Protein AF-A0A8H5DIR0-F1 (afdb_monomer_lite)

Secondary structure (DSSP, 8-state):
---------HHHHHHHHHHTT--SS-SS---PPPHHHHTTSPPPTT----SHHHH-GGGS-TTTTTTSS-SS-HHHHHHHHHHHHHH-TTEEEE--S-B-TTS-B--EEEE-SSSS---S--TTS---EEEEEEE-SSTT-HHHHHHHHHHHHHHHH-HHHHHHHHTTEEEEEES-S-HHHHHHT-SS-TTS--TTT-SSS---HHHHHHHHHHHHH--SEEEEEEEEETT--BSTTS-EEE--SEEEEE---TTS-HHHHHHIIIIIHHHHHHHHHHTT--EE--EEE-SS-SSEEEEES---S--STTTTGGGT-EEEEEEEEEET-TTTTHHHHHHHHHHHHHHHHHHHHHTHHHHHHHHHHHHHHHHH--PPEEEEEEEEEEEEEEEEEETTT--EEEEEEEEEEEEEEEEEEEEPPPSEEEE-GGGHHHHHHHHHTT---EEPSS-EEEEEEEEEEEEEEEEEEEETTEEEEEEEEEEEEEEEEE-TT-EEEES-STTHHHHHHHHSTTSTT-TTTTTSS---S------S-EEEEETTEEEEE---BTEESEEEEEEESSSS--EEEEEEE-STTTS--TT--SS--EE-SSTTSPPEE----EE---EEEEETTEEEEEEEEE----TTS---PEEEEEEESSSSSPPPPEEEEEE-EEEEEEE-TTT--EEEEEEEEEETTTTEEEEEEEEB-TTT--B-S--EEEE--SS---TT---EEEEEEEETTEEEEEEEES-SSTT-EEEEEEESSTT-PPEEPTT--SEE--GGGTBSEEEEEEEEEEE-TTS-EEEEEEEEE-BTTB-TT-SEEEEEEEEEETTEEEEGGGPPPPTT---SSSPPPPSSPPPEEE---SSS--TT-BEES--SS--EEEPTTS--EEE--BS--TTSSS--SEEEEE---SSEEEEEEEPPB-SPPPTT-EEEEEEEEETTEEEEEEEEE-SSSSSEEEEEEE----PPTTPPP--EEEE-S-SSB-S-EEEEEEEETTEEEEEEEETTSPPEEEEEE-GGGS--SSS--EEEEEEE-TTSPPPTTSPPEEEEEEEEEE------SBTT-----

Radius of gyration: 35.74 Å; chains: 1; bounding box: 74×89×106 Å

pLDDT: mean 86.01, std 15.13, range [22.12, 98.62]

Structure (mmCIF, N/CA/C/O backbone):
data_AF-A0A8H5DIR0-F1
#
_entry.id   AF-A0A8H5DIR0-F1
#
loop_
_atom_site.group_PDB
_atom_site.id
_atom_site.type_symbol
_atom_site.label_atom_id
_atom_site.label_alt_id
_atom_site.label_comp_id
_atom_site.label_asym_id
_atom_site.label_entity_id
_atom_site.label_seq_id
_atom_site.pdbx_PDB_ins_code
_atom_site.Cartn_x
_atom_site.Cartn_y
_atom_site.Cartn_z
_atom_site.occupancy
_atom_site.B_iso_or_equiv
_atom_site.auth_seq_id
_atom_site.auth_comp_id
_atom_site.auth_asym_id
_atom_site.auth_atom_id
_atom_site.pdbx_PDB_model_num
ATOM 1 N N . MET A 1 1 ? -29.282 11.876 -22.475 1.00 31.77 1 MET A N 1
ATOM 2 C CA . MET A 1 1 ? -28.374 12.120 -21.330 1.00 31.77 1 MET A CA 1
ATOM 3 C C . MET A 1 1 ? -28.609 11.021 -20.310 1.00 31.77 1 MET A C 1
ATOM 5 O O . MET A 1 1 ? -29.790 10.756 -20.103 1.00 31.77 1 MET A O 1
ATOM 9 N N . PRO A 1 2 ? -27.601 10.450 -19.623 1.00 34.69 2 PRO A N 1
ATOM 10 C CA . PRO A 1 2 ? -26.142 10.336 -19.851 1.00 34.69 2 PRO A CA 1
ATOM 11 C C . PRO A 1 2 ? -25.758 8.830 -20.057 1.00 34.69 2 PRO A C 1
ATOM 13 O O . PRO A 1 2 ? -26.625 7.978 -19.946 1.00 34.69 2 PRO A O 1
ATOM 16 N N . LEU A 1 3 ? -24.612 8.379 -20.575 1.00 22.12 3 LEU A N 1
ATOM 17 C CA . LEU A 1 3 ? -23.235 8.363 -20.067 1.00 22.12 3 LEU A CA 1
ATOM 18 C C . LEU A 1 3 ? -22.356 8.067 -21.308 1.00 22.12 3 LEU A C 1
ATOM 20 O O . LEU A 1 3 ? -22.504 7.021 -21.940 1.00 22.12 3 LEU A O 1
ATOM 24 N N . ARG A 1 4 ? -21.489 8.998 -21.704 1.00 25.06 4 ARG A N 1
ATOM 25 C CA . ARG A 1 4 ? -20.423 8.788 -22.696 1.00 25.06 4 ARG A CA 1
ATOM 26 C C . ARG A 1 4 ? -19.148 9.319 -22.057 1.00 25.06 4 ARG A C 1
ATOM 28 O O . ARG A 1 4 ? -18.913 10.520 -22.113 1.00 25.06 4 ARG A O 1
ATOM 35 N N . THR A 1 5 ? -18.366 8.435 -21.454 1.00 26.30 5 THR A N 1
ATOM 36 C CA . THR A 1 5 ? -16.988 8.710 -21.038 1.00 26.30 5 THR A CA 1
ATOM 37 C C . THR A 1 5 ? -16.262 7.382 -20.831 1.00 26.30 5 THR A C 1
ATOM 39 O O . THR A 1 5 ? -16.859 6.439 -20.324 1.00 26.30 5 THR A O 1
ATOM 42 N N . ALA A 1 6 ? -14.987 7.352 -21.230 1.00 25.55 6 ALA A N 1
ATOM 43 C CA . ALA A 1 6 ? -14.007 6.271 -21.076 1.00 25.55 6 ALA A CA 1
ATOM 44 C C . ALA A 1 6 ? -14.160 5.044 -21.996 1.00 25.55 6 ALA A C 1
ATOM 46 O O . ALA A 1 6 ? -14.639 4.000 -21.575 1.00 25.55 6 ALA A O 1
ATOM 47 N N . LEU A 1 7 ? -13.679 5.147 -23.243 1.00 28.14 7 LEU A N 1
ATOM 48 C CA . LEU A 1 7 ? -13.175 3.989 -24.007 1.00 28.14 7 LEU A CA 1
ATOM 49 C C . LEU A 1 7 ? -12.417 4.445 -25.261 1.00 28.14 7 LEU A C 1
ATOM 51 O O . LEU A 1 7 ? -12.799 4.138 -26.382 1.00 28.14 7 LEU A O 1
ATOM 55 N N . VAL A 1 8 ? -11.350 5.227 -25.084 1.00 30.20 8 VAL A N 1
ATOM 56 C CA . VAL A 1 8 ? -10.503 5.669 -26.202 1.00 30.20 8 VAL A CA 1
ATOM 57 C C . VAL A 1 8 ? -9.038 5.779 -25.755 1.00 30.20 8 VAL A C 1
ATOM 59 O O . VAL A 1 8 ? -8.472 6.858 -25.685 1.00 30.20 8 VAL A O 1
ATOM 62 N N . SER A 1 9 ? -8.431 4.636 -25.424 1.00 27.88 9 SER A N 1
ATOM 63 C CA . SER A 1 9 ? -6.965 4.501 -25.269 1.00 27.88 9 SER A CA 1
ATOM 64 C C . SER A 1 9 ? -6.438 3.135 -25.746 1.00 27.88 9 SER A C 1
ATOM 66 O O . SER A 1 9 ? -5.238 2.889 -25.750 1.00 27.88 9 SER A O 1
ATOM 68 N N . GLY A 1 10 ? -7.313 2.213 -26.165 1.00 26.94 10 GLY A N 1
ATOM 69 C CA . GLY A 1 10 ? -7.044 0.768 -26.115 1.00 26.94 10 GLY A CA 1
ATOM 70 C C . GLY A 1 10 ? -6.043 0.177 -27.116 1.00 26.94 10 GLY A C 1
ATOM 71 O O . GLY A 1 10 ? -5.594 -0.945 -26.905 1.00 26.94 10 GLY A O 1
ATOM 72 N N . LEU A 1 11 ? -5.654 0.877 -28.186 1.00 30.88 11 LEU A N 1
ATOM 73 C CA . LEU A 1 11 ? -4.898 0.243 -29.283 1.00 30.88 11 LEU A CA 1
ATOM 74 C C . LEU A 1 11 ? -3.371 0.430 -29.243 1.00 30.88 11 LEU A C 1
ATOM 76 O O . LEU A 1 11 ? -2.685 -0.264 -29.985 1.00 30.88 11 LEU A O 1
ATOM 80 N N . LEU A 1 12 ? -2.818 1.267 -28.351 1.00 34.75 12 LEU A N 1
ATOM 81 C CA . LEU A 1 12 ? -1.389 1.175 -27.988 1.00 34.75 12 LEU A CA 1
ATOM 82 C C . LEU A 1 12 ? -1.156 0.232 -26.794 1.00 34.75 12 LEU A C 1
ATOM 84 O O . LEU A 1 12 ? -0.153 -0.473 -26.764 1.00 34.75 12 LEU A O 1
ATOM 88 N N . TYR A 1 13 ? -2.088 0.161 -25.837 1.00 35.09 13 TYR A N 1
ATOM 89 C CA . TYR A 1 13 ? -1.896 -0.598 -24.591 1.00 35.09 13 TYR A CA 1
ATOM 90 C C . TYR A 1 13 ? -1.886 -2.121 -24.775 1.00 35.09 13 TYR A C 1
ATOM 92 O O . TYR A 1 13 ? -1.124 -2.805 -24.095 1.00 35.09 13 TYR A O 1
ATOM 100 N N . ALA A 1 14 ? -2.660 -2.664 -25.720 1.00 29.73 14 ALA A N 1
ATOM 101 C CA . ALA A 1 14 ? -2.724 -4.115 -25.924 1.00 29.73 14 ALA A CA 1
ATOM 102 C C . ALA A 1 14 ? -1.398 -4.722 -26.436 1.00 29.73 14 ALA A C 1
ATOM 104 O O . ALA A 1 14 ? -1.082 -5.863 -26.109 1.00 29.73 14 ALA A O 1
ATOM 105 N N . GLY A 1 15 ? -0.593 -3.961 -27.190 1.00 32.97 15 GLY A N 1
ATOM 106 C CA . GLY A 1 15 ? 0.753 -4.382 -27.608 1.00 32.97 15 GLY A CA 1
ATOM 107 C C . GLY A 1 15 ? 1.825 -4.154 -26.534 1.00 32.97 15 GLY A C 1
ATOM 108 O O . GLY A 1 15 ? 2.780 -4.928 -26.444 1.00 32.97 15 GLY A O 1
ATOM 109 N N . LEU A 1 16 ? 1.645 -3.142 -25.674 1.00 39.72 16 LEU A N 1
ATOM 110 C CA . LEU A 1 16 ? 2.619 -2.757 -24.644 1.00 39.72 16 LEU A CA 1
ATOM 111 C C . LEU A 1 16 ? 2.667 -3.735 -23.457 1.00 39.72 16 LEU A C 1
ATOM 113 O O . LEU A 1 16 ? 3.743 -3.941 -22.901 1.00 39.72 16 LEU A O 1
ATOM 117 N N . ALA A 1 17 ? 1.562 -4.416 -23.134 1.00 37.91 17 ALA A N 1
ATOM 118 C CA . ALA A 1 17 ? 1.554 -5.459 -22.100 1.00 37.91 17 ALA A CA 1
ATOM 119 C C . ALA A 1 17 ? 2.459 -6.659 -22.459 1.00 37.91 17 ALA A C 1
ATOM 121 O O . ALA A 1 17 ? 3.114 -7.226 -21.591 1.00 37.91 17 ALA A O 1
ATOM 122 N N . SER A 1 18 ? 2.563 -7.013 -23.750 1.00 38.16 18 SER A N 1
ATOM 123 C CA . SER A 1 18 ? 3.507 -8.046 -24.218 1.00 38.16 18 SER A CA 1
ATOM 124 C C . SER A 1 18 ? 4.946 -7.541 -24.392 1.00 38.16 18 SER A C 1
ATOM 126 O O . SER A 1 18 ? 5.891 -8.323 -24.301 1.00 38.16 18 SER A O 1
ATOM 128 N N . ALA A 1 19 ? 5.125 -6.235 -24.620 1.00 42.22 19 ALA A N 1
ATOM 129 C CA . ALA A 1 19 ? 6.430 -5.595 -24.782 1.00 42.22 19 ALA A CA 1
ATOM 130 C C . ALA A 1 19 ? 7.191 -5.464 -23.451 1.00 42.22 19 ALA A C 1
ATOM 132 O O . ALA A 1 19 ? 8.408 -5.656 -23.430 1.00 42.22 19 ALA A O 1
ATOM 133 N N . GLN A 1 20 ? 6.474 -5.228 -22.343 1.00 47.50 20 GLN A N 1
ATOM 134 C CA . GLN A 1 20 ? 7.029 -5.204 -20.981 1.00 47.50 20 GLN A CA 1
ATOM 135 C C . GLN A 1 20 ? 7.641 -6.542 -20.530 1.00 47.50 20 GLN A C 1
ATOM 137 O O . GLN A 1 20 ? 8.404 -6.567 -19.571 1.00 47.50 20 GLN A O 1
ATOM 142 N N . LEU A 1 21 ? 7.370 -7.646 -21.235 1.00 48.22 21 LEU A N 1
ATOM 143 C CA . LEU A 1 21 ? 7.899 -8.980 -20.921 1.00 48.22 21 LEU A CA 1
ATOM 144 C C . LEU A 1 21 ? 9.224 -9.295 -21.622 1.00 48.22 21 LEU A C 1
ATOM 146 O O . LEU A 1 21 ? 9.726 -10.415 -21.519 1.00 48.22 21 LEU A O 1
ATOM 150 N N . SER A 1 22 ? 9.791 -8.345 -22.370 1.00 58.00 22 SER A N 1
ATOM 151 C CA . SER A 1 22 ? 11.059 -8.573 -23.048 1.00 58.00 22 SER A CA 1
ATOM 152 C C . SER A 1 22 ? 12.090 -7.501 -22.802 1.00 58.00 22 SER A C 1
ATOM 154 O O . SER A 1 22 ? 11.975 -6.375 -23.278 1.00 58.00 22 SER A O 1
ATOM 156 N N . TYR A 1 23 ? 13.112 -7.928 -22.084 1.00 73.88 23 TYR A N 1
ATOM 157 C CA . TYR A 1 23 ? 14.319 -7.196 -21.778 1.00 73.88 23 TYR A CA 1
ATOM 158 C C . TYR A 1 23 ? 15.340 -7.307 -22.923 1.00 73.88 23 TYR A C 1
ATOM 160 O O . TYR A 1 23 ? 15.385 -8.320 -23.630 1.00 73.88 23 TYR A O 1
ATOM 168 N N . ALA A 1 24 ? 16.159 -6.267 -23.091 1.00 80.44 24 ALA A N 1
ATOM 169 C CA . ALA A 1 24 ? 17.323 -6.249 -23.975 1.00 80.44 24 ALA A CA 1
ATOM 170 C C . ALA A 1 24 ? 17.031 -6.530 -25.464 1.00 80.44 24 ALA A C 1
ATOM 172 O O . ALA A 1 24 ? 17.847 -7.113 -26.185 1.00 80.44 24 ALA A O 1
ATOM 173 N N . ARG A 1 25 ? 15.864 -6.099 -25.955 1.00 82.62 25 ARG A N 1
ATOM 174 C CA . ARG A 1 25 ? 15.518 -6.140 -27.382 1.00 82.62 25 ARG A CA 1
ATOM 175 C C . ARG A 1 25 ? 14.595 -4.992 -27.753 1.00 82.62 25 ARG A C 1
ATOM 177 O O . ARG A 1 25 ? 13.833 -4.517 -26.918 1.00 82.62 25 ARG A O 1
ATOM 184 N N . ASN A 1 26 ? 14.587 -4.621 -29.028 1.00 81.38 26 ASN A N 1
ATOM 185 C CA . ASN A 1 26 ? 13.611 -3.668 -29.525 1.00 81.38 26 ASN A CA 1
ATOM 186 C C . ASN A 1 26 ? 12.190 -4.233 -29.392 1.00 81.38 26 ASN A C 1
ATOM 188 O O . ASN A 1 26 ? 11.842 -5.271 -29.958 1.00 81.38 26 ASN A O 1
ATOM 192 N N . GLN A 1 27 ? 11.387 -3.532 -28.603 1.00 75.31 27 GLN A N 1
ATOM 193 C CA . GLN A 1 27 ? 10.026 -3.906 -28.239 1.00 75.31 27 GLN A CA 1
ATOM 194 C C . GLN A 1 27 ? 8.983 -3.396 -29.240 1.00 75.31 27 GLN A C 1
ATOM 196 O O . GLN A 1 27 ? 7.829 -3.820 -29.198 1.00 75.31 27 GLN A O 1
ATOM 201 N N . VAL A 1 28 ? 9.376 -2.491 -30.139 1.00 77.88 28 VAL A N 1
ATOM 202 C CA . VAL A 1 28 ? 8.522 -1.948 -31.194 1.00 77.88 28 VAL A CA 1
ATOM 203 C C . VAL A 1 28 ? 9.055 -2.435 -32.535 1.00 77.88 28 VAL A C 1
ATOM 205 O O . VAL A 1 28 ? 10.182 -2.126 -32.913 1.00 77.88 28 VAL A O 1
ATOM 208 N N . ALA A 1 29 ? 8.249 -3.203 -33.269 1.00 79.94 29 ALA A N 1
ATOM 209 C CA . ALA A 1 29 ? 8.673 -3.763 -34.547 1.00 79.94 29 ALA A CA 1
ATOM 210 C C . ALA A 1 29 ? 9.197 -2.674 -35.497 1.00 79.94 29 ALA A C 1
ATOM 212 O O . ALA A 1 29 ? 8.578 -1.623 -35.670 1.00 79.94 29 ALA A O 1
ATOM 213 N N . LEU A 1 30 ? 10.343 -2.947 -36.123 1.00 85.94 30 LEU A N 1
ATOM 214 C CA . LEU A 1 30 ? 10.871 -2.111 -37.189 1.00 85.94 30 LEU A CA 1
ATOM 215 C C . LEU A 1 30 ? 9.981 -2.277 -38.424 1.00 85.94 30 LEU A C 1
ATOM 217 O O . LEU A 1 30 ? 9.860 -3.378 -38.964 1.00 85.94 30 LEU A O 1
ATOM 221 N N . VAL A 1 31 ? 9.387 -1.185 -38.883 1.00 87.62 31 VAL A N 1
ATOM 222 C CA . VAL A 1 31 ? 8.532 -1.151 -40.066 1.00 87.62 31 VAL A CA 1
ATOM 223 C C . VAL A 1 31 ? 8.907 0.096 -40.851 1.00 87.62 31 VAL A C 1
ATOM 225 O O . VAL A 1 31 ? 8.483 1.209 -40.543 1.00 87.62 31 VAL A O 1
ATOM 228 N N . LYS A 1 32 ? 9.758 -0.114 -41.856 1.00 87.69 32 LYS A N 1
ATOM 229 C CA . LYS A 1 32 ? 10.203 0.942 -42.762 1.00 87.69 32 LYS A CA 1
ATOM 230 C C . LYS A 1 32 ? 9.026 1.437 -43.597 1.00 87.69 32 LYS A C 1
ATOM 232 O O . LYS A 1 32 ? 8.147 0.659 -43.967 1.00 87.69 32 LYS A O 1
ATOM 237 N N . ASP A 1 33 ? 9.048 2.720 -43.920 1.00 90.31 33 ASP A N 1
ATOM 238 C CA . ASP A 1 33 ? 8.177 3.287 -44.937 1.00 90.31 33 ASP A CA 1
ATOM 239 C C . ASP A 1 33 ? 8.362 2.566 -46.269 1.00 90.31 33 ASP A C 1
ATOM 241 O O . ASP A 1 33 ? 9.483 2.183 -46.629 1.00 90.31 33 ASP A O 1
ATOM 245 N N . SER A 1 34 ? 7.269 2.480 -47.028 1.00 88.75 34 SER A N 1
ATOM 246 C CA . SER A 1 34 ? 7.334 2.178 -48.455 1.00 88.75 34 SER A CA 1
ATOM 247 C C . SER A 1 34 ? 8.149 3.236 -49.197 1.00 88.75 34 SER A C 1
ATOM 249 O O . SER A 1 34 ? 8.272 4.380 -48.748 1.00 88.75 34 SER A O 1
ATOM 251 N N . ASP A 1 35 ? 8.660 2.883 -50.374 1.00 89.62 35 ASP A N 1
ATOM 252 C CA . ASP A 1 35 ? 9.374 3.834 -51.229 1.00 89.62 35 ASP A CA 1
ATOM 253 C C . ASP A 1 35 ? 8.492 5.047 -51.573 1.00 89.62 35 ASP A C 1
ATOM 255 O O . ASP A 1 35 ? 8.975 6.176 -51.644 1.00 89.62 35 ASP A O 1
ATOM 259 N N . GLU A 1 36 ? 7.184 4.839 -51.740 1.00 88.06 36 GLU A N 1
ATOM 260 C CA . GLU A 1 36 ? 6.192 5.884 -52.002 1.00 88.06 36 GLU A CA 1
ATOM 261 C C . GLU A 1 36 ? 6.102 6.894 -50.856 1.00 88.06 36 GLU A C 1
ATOM 263 O O . GLU A 1 36 ? 6.133 8.100 -51.107 1.00 88.06 36 GLU A O 1
ATOM 268 N N . ALA A 1 37 ? 6.021 6.422 -49.609 1.00 88.69 37 ALA A N 1
ATOM 269 C CA . ALA A 1 37 ? 5.996 7.292 -48.438 1.00 88.69 37 ALA A CA 1
ATOM 270 C C . ALA A 1 37 ? 7.366 7.949 -48.207 1.00 88.69 37 ALA A C 1
ATOM 272 O O . ALA A 1 37 ? 7.438 9.151 -47.948 1.00 88.69 37 ALA A O 1
ATOM 273 N N . ALA A 1 38 ? 8.459 7.204 -48.393 1.00 91.94 38 ALA A N 1
ATOM 274 C CA . ALA A 1 38 ? 9.810 7.692 -48.145 1.00 91.94 38 ALA A CA 1
ATOM 275 C C . ALA A 1 38 ? 10.253 8.819 -49.091 1.00 91.94 38 ALA A C 1
ATOM 277 O O . ALA A 1 38 ? 11.012 9.695 -48.676 1.00 91.94 38 ALA A O 1
ATOM 278 N N . ARG A 1 39 ? 9.737 8.867 -50.329 1.00 92.69 39 ARG A N 1
ATOM 279 C CA . ARG A 1 39 ? 9.998 9.967 -51.283 1.00 92.69 39 ARG A CA 1
ATOM 280 C C . ARG A 1 39 ? 9.549 11.342 -50.775 1.00 92.69 39 ARG A C 1
ATOM 282 O O . ARG A 1 39 ? 10.049 12.351 -51.263 1.00 92.69 39 ARG A O 1
ATOM 289 N N . HIS A 1 40 ? 8.639 11.401 -49.801 1.00 93.75 40 HIS A N 1
ATOM 290 C CA . HIS A 1 40 ? 8.199 12.659 -49.185 1.00 93.75 40 HIS A CA 1
ATOM 291 C C . HIS A 1 40 ? 9.168 13.201 -48.133 1.00 93.75 40 HIS A C 1
ATOM 293 O O . HIS A 1 40 ? 8.947 14.300 -47.629 1.00 93.75 40 HIS A O 1
ATOM 299 N N . PHE A 1 41 ? 10.215 12.451 -47.794 1.00 95.44 41 PHE A N 1
ATOM 300 C CA . PHE A 1 41 ? 11.135 12.764 -46.706 1.00 95.44 41 PHE A CA 1
ATOM 301 C C . PHE A 1 41 ? 12.604 12.716 -47.169 1.00 95.44 41 PHE A C 1
ATOM 303 O O . PHE A 1 41 ? 13.400 11.977 -46.587 1.00 95.44 41 PHE A O 1
ATOM 310 N N . PRO A 1 42 ? 12.999 13.485 -48.205 1.00 95.56 42 PRO A N 1
ATOM 311 C CA . PRO A 1 42 ? 14.388 13.527 -48.651 1.00 95.56 42 PRO A CA 1
ATOM 312 C C . PRO A 1 42 ? 15.289 14.207 -47.614 1.00 95.56 42 PRO A C 1
ATOM 314 O O . PRO A 1 42 ? 14.844 15.068 -46.849 1.00 95.56 42 PRO A O 1
ATOM 317 N N . ASP A 1 43 ? 16.570 13.855 -47.636 1.00 96.19 43 ASP A N 1
ATOM 318 C CA . ASP A 1 43 ? 17.617 14.513 -46.856 1.00 96.19 43 ASP A CA 1
ATOM 319 C C . ASP A 1 43 ? 17.532 16.046 -46.962 1.00 96.19 43 ASP A C 1
ATOM 321 O O . ASP A 1 43 ? 17.277 16.605 -48.031 1.00 96.19 43 ASP A O 1
ATOM 325 N N . VAL A 1 44 ? 17.711 16.736 -45.832 1.00 96.69 44 VAL A N 1
ATOM 326 C CA . VAL A 1 44 ? 17.639 18.202 -45.776 1.00 96.69 44 VAL A CA 1
ATOM 327 C C . VAL A 1 44 ? 18.955 18.780 -46.274 1.00 96.69 44 VAL A C 1
ATOM 329 O O . VAL A 1 44 ? 20.010 18.514 -45.697 1.00 96.69 44 VAL A O 1
ATOM 332 N N . GLU A 1 45 ? 18.902 19.570 -47.341 1.00 92.19 45 GLU A N 1
ATOM 333 C CA . GLU A 1 45 ? 20.078 20.254 -47.876 1.00 92.19 45 GLU A CA 1
ATOM 334 C C . GLU A 1 45 ? 20.514 21.418 -46.971 1.00 92.19 45 GLU A C 1
ATOM 336 O O . GLU A 1 45 ? 19.694 22.088 -46.342 1.00 92.19 45 GLU A O 1
ATOM 341 N N . GLY A 1 46 ? 21.822 21.685 -46.918 1.00 87.38 46 GLY A N 1
ATOM 342 C CA . GLY A 1 46 ? 22.373 22.848 -46.211 1.00 87.38 46 GLY A CA 1
ATOM 343 C C . GLY A 1 46 ? 22.372 22.755 -44.680 1.00 87.38 46 GLY A C 1
ATOM 344 O O . GLY A 1 46 ? 22.635 23.760 -44.020 1.00 87.38 46 GLY A O 1
ATOM 345 N N . VAL A 1 47 ? 22.104 21.577 -44.107 1.00 91.62 47 VAL A N 1
ATOM 346 C CA . VAL A 1 47 ? 22.188 21.328 -42.660 1.00 91.62 47 VAL A CA 1
ATOM 347 C C . VAL A 1 47 ? 23.408 20.466 -42.355 1.00 91.62 47 VAL A C 1
ATOM 349 O O . VAL A 1 47 ? 23.503 19.326 -42.799 1.00 91.62 47 VAL A O 1
ATOM 352 N N . GLU A 1 48 ? 24.340 21.009 -41.577 1.00 92.81 48 GLU A N 1
ATOM 353 C CA . GLU A 1 48 ? 25.505 20.270 -41.092 1.00 92.81 48 GLU A CA 1
ATOM 354 C C . GLU A 1 48 ? 25.171 19.585 -39.758 1.00 92.81 48 GLU A C 1
ATOM 356 O O . GLU A 1 48 ? 24.782 20.241 -38.788 1.00 92.81 48 GLU A O 1
ATOM 361 N N . LEU A 1 49 ? 25.295 18.256 -39.713 1.00 96.44 49 LEU A N 1
ATOM 362 C CA . LEU A 1 49 ? 25.016 17.451 -38.524 1.00 96.44 49 LEU A CA 1
ATOM 363 C C . LEU A 1 49 ? 26.324 17.022 -37.863 1.00 96.44 49 LEU A C 1
ATOM 365 O O . LEU A 1 49 ? 26.920 16.009 -38.216 1.00 96.44 49 LEU A O 1
ATOM 369 N N . ASN A 1 50 ? 26.757 17.791 -36.867 1.00 94.56 50 ASN A N 1
ATOM 370 C CA . ASN A 1 50 ? 28.022 17.570 -36.169 1.00 94.56 50 ASN A CA 1
ATOM 371 C C . ASN A 1 50 ? 27.887 16.603 -34.979 1.00 94.56 50 ASN A C 1
ATOM 373 O O . ASN A 1 50 ? 28.353 16.893 -33.881 1.00 94.56 50 ASN A O 1
ATOM 377 N N . SER A 1 51 ? 27.235 15.455 -35.181 1.00 95.06 51 SER A N 1
ATOM 378 C CA . SER A 1 51 ? 27.192 14.361 -34.198 1.00 95.06 51 SER A CA 1
ATOM 379 C C . SER A 1 51 ? 28.012 13.148 -34.667 1.00 95.06 51 SER A C 1
ATOM 381 O O . SER A 1 51 ? 28.336 13.045 -35.859 1.00 95.06 51 SER A O 1
ATOM 383 N N . PRO A 1 52 ? 28.393 12.218 -33.767 1.00 95.44 52 PRO A N 1
ATOM 384 C CA . PRO A 1 52 ? 29.257 11.089 -34.123 1.00 95.44 52 PRO A CA 1
ATOM 385 C C . PRO A 1 52 ? 28.733 10.236 -35.284 1.00 95.44 52 PRO A C 1
ATOM 387 O O . PRO A 1 52 ? 29.511 9.847 -36.153 1.00 95.44 52 PRO A O 1
ATOM 390 N N . ALA A 1 53 ? 27.416 10.013 -35.350 1.00 94.94 53 ALA A N 1
ATOM 391 C CA . ALA A 1 53 ? 26.794 9.201 -36.394 1.00 94.94 53 ALA A CA 1
ATOM 392 C C . ALA A 1 53 ? 26.968 9.769 -37.819 1.00 94.94 53 ALA A C 1
ATOM 394 O O . ALA A 1 53 ? 26.950 9.009 -38.786 1.00 94.94 53 ALA A O 1
ATOM 395 N N . PHE A 1 54 ? 27.162 11.085 -37.965 1.00 96.50 54 PHE A N 1
ATOM 396 C CA . PHE A 1 54 ? 27.313 11.743 -39.271 1.00 96.50 54 PHE A CA 1
ATOM 397 C C . PHE A 1 54 ? 28.755 12.166 -39.562 1.00 96.50 54 PHE A C 1
ATOM 399 O O . PHE A 1 54 ? 29.196 12.090 -40.707 1.00 96.50 54 PHE A O 1
ATOM 406 N N . THR A 1 55 ? 29.517 12.561 -38.539 1.00 95.12 55 THR A N 1
ATOM 407 C CA . THR A 1 55 ? 30.931 12.954 -38.695 1.00 95.12 55 THR A CA 1
ATOM 408 C C . THR A 1 55 ? 31.861 11.749 -38.846 1.00 95.12 55 THR A C 1
ATOM 410 O O . THR A 1 55 ? 32.897 11.843 -39.505 1.00 95.12 55 THR A O 1
ATOM 413 N N . ASN A 1 56 ? 31.473 10.588 -38.308 1.00 93.06 56 ASN A N 1
ATOM 414 C CA . ASN A 1 56 ? 32.143 9.314 -38.537 1.00 93.06 56 ASN A CA 1
ATOM 415 C C . ASN A 1 56 ? 31.123 8.212 -38.880 1.00 93.06 56 ASN A C 1
ATOM 417 O O . ASN A 1 56 ? 30.839 7.344 -38.058 1.00 93.06 56 ASN A O 1
ATOM 421 N N . PRO A 1 57 ? 30.605 8.159 -40.120 1.00 90.19 57 PRO A N 1
ATOM 422 C CA . PRO A 1 57 ? 29.596 7.166 -40.499 1.00 90.19 57 PRO A CA 1
ATOM 423 C C . PRO A 1 57 ? 30.049 5.708 -40.311 1.00 90.19 57 PRO A C 1
ATOM 425 O O . PRO A 1 57 ? 29.224 4.810 -40.191 1.00 90.19 57 PRO A O 1
ATOM 428 N N . LYS A 1 58 ? 31.365 5.453 -40.258 1.00 89.00 58 LYS A N 1
ATOM 429 C CA . LYS A 1 58 ? 31.925 4.116 -40.010 1.00 89.00 58 LYS A CA 1
ATOM 430 C C . LYS A 1 58 ? 31.785 3.654 -38.557 1.00 89.00 58 LYS A C 1
ATOM 432 O O . LYS A 1 58 ? 31.900 2.454 -38.324 1.00 89.00 58 LYS A O 1
ATOM 437 N N . SER A 1 59 ? 31.580 4.562 -37.597 1.00 88.19 59 SER A N 1
ATOM 438 C CA . SER A 1 59 ? 31.293 4.196 -36.202 1.00 88.19 59 SER A CA 1
ATOM 439 C C . SER A 1 59 ? 29.818 3.893 -35.951 1.00 88.19 59 SER A C 1
ATOM 441 O O . SER A 1 59 ? 29.492 3.427 -34.865 1.00 88.19 59 SER A O 1
ATOM 443 N N . VAL A 1 60 ? 28.930 4.121 -36.927 1.00 94.31 60 VAL A N 1
ATOM 444 C CA . VAL A 1 60 ? 27.517 3.748 -36.793 1.00 94.31 60 VAL A CA 1
ATOM 445 C C . VAL A 1 60 ? 27.414 2.220 -36.729 1.00 94.31 60 VAL A C 1
ATOM 447 O O . VAL A 1 60 ? 27.853 1.540 -37.664 1.00 94.31 60 VAL A O 1
ATOM 450 N N . PRO A 1 61 ? 26.847 1.640 -35.655 1.00 92.56 61 PRO A N 1
ATOM 451 C CA . PRO A 1 61 ? 26.720 0.195 -35.550 1.00 92.56 61 PRO A CA 1
ATOM 452 C C . PRO A 1 61 ? 25.840 -0.364 -36.673 1.00 92.56 61 PRO A C 1
ATOM 454 O O . PRO A 1 61 ? 24.718 0.093 -36.873 1.00 92.56 61 PRO A O 1
ATOM 457 N N . SER A 1 62 ? 26.278 -1.438 -37.338 1.00 89.44 62 SER A N 1
ATOM 458 C CA . SER A 1 62 ? 25.471 -2.129 -38.366 1.00 89.44 62 SER A CA 1
ATOM 459 C C . SER A 1 62 ? 24.123 -2.646 -37.839 1.00 89.44 62 SER A C 1
ATOM 461 O O . SER A 1 62 ? 23.187 -2.884 -38.598 1.00 89.44 62 SER A O 1
ATOM 463 N N . ARG A 1 63 ? 24.012 -2.798 -36.515 1.00 90.75 63 ARG A N 1
ATOM 464 C CA . ARG A 1 63 ? 22.798 -3.182 -35.787 1.00 90.75 63 ARG A CA 1
ATOM 465 C C . ARG A 1 63 ? 21.717 -2.091 -35.748 1.00 90.75 63 ARG A C 1
ATOM 467 O O . ARG A 1 63 ? 20.554 -2.431 -35.507 1.00 90.75 63 ARG A O 1
ATOM 474 N N . PHE A 1 64 ? 22.060 -0.830 -36.025 1.00 93.62 64 PHE A N 1
ATOM 475 C CA . PHE A 1 64 ? 21.111 0.287 -36.072 1.00 93.62 64 PHE A CA 1
ATOM 476 C C . PHE A 1 64 ? 20.119 0.165 -37.236 1.00 93.62 64 PHE A C 1
ATOM 478 O O . PHE A 1 64 ? 18.921 0.380 -37.052 1.00 93.62 64 PHE A O 1
ATOM 485 N N . ASP A 1 65 ? 20.577 -0.294 -38.405 1.00 90.56 65 ASP A N 1
ATOM 486 C CA . ASP A 1 65 ? 19.730 -0.478 -39.596 1.00 90.56 65 ASP A CA 1
ATOM 487 C C . ASP A 1 65 ? 18.565 -1.452 -39.372 1.00 90.56 65 ASP A C 1
ATOM 489 O O . ASP A 1 65 ? 17.507 -1.317 -39.997 1.00 90.56 65 ASP A O 1
ATOM 493 N N . ASN A 1 66 ? 18.772 -2.415 -38.470 1.00 88.25 66 ASN A N 1
ATOM 494 C CA . ASN A 1 66 ? 17.798 -3.430 -38.076 1.00 88.25 66 ASN A CA 1
ATOM 495 C C . ASN A 1 66 ? 17.069 -3.074 -36.768 1.00 88.25 66 ASN A C 1
ATOM 497 O O . ASN A 1 66 ? 16.301 -3.890 -36.265 1.00 88.25 66 ASN A O 1
ATOM 501 N N . GLY A 1 67 ? 17.311 -1.882 -36.208 1.00 89.50 67 GLY A N 1
ATOM 502 C CA . GLY A 1 67 ? 16.681 -1.412 -34.975 1.00 89.50 67 GLY A CA 1
ATOM 503 C C . GLY A 1 67 ? 16.998 -2.293 -33.771 1.00 89.50 67 GLY A C 1
ATOM 504 O O . GLY A 1 67 ? 16.088 -2.659 -33.041 1.00 89.50 67 GLY A O 1
ATOM 505 N N . THR A 1 68 ? 18.263 -2.692 -33.599 1.00 90.06 68 THR A N 1
ATOM 506 C CA . THR A 1 68 ? 18.727 -3.510 -32.452 1.00 90.06 68 THR A CA 1
ATOM 507 C C . THR A 1 68 ? 19.825 -2.833 -31.627 1.00 90.06 68 THR A C 1
ATOM 509 O O . THR A 1 68 ? 20.323 -3.407 -30.661 1.00 90.06 68 THR A O 1
ATOM 512 N N . SER A 1 69 ? 20.215 -1.619 -32.015 1.00 92.69 69 SER A N 1
ATOM 513 C CA . SER A 1 69 ? 21.039 -0.692 -31.240 1.00 92.69 69 SER A CA 1
ATOM 514 C C . SER A 1 69 ? 20.775 0.736 -31.711 1.00 92.69 69 SER A C 1
ATOM 516 O O . SER A 1 69 ? 20.330 0.934 -32.842 1.00 92.69 69 SER A O 1
ATOM 518 N N . GLY A 1 70 ? 21.111 1.732 -30.896 1.00 94.38 70 GLY A N 1
ATOM 519 C CA . GLY A 1 70 ? 21.190 3.123 -31.336 1.00 94.38 70 GLY A CA 1
ATOM 520 C C . GLY A 1 70 ? 22.291 3.382 -32.381 1.00 94.38 70 GLY A C 1
ATOM 521 O O . GLY A 1 70 ? 23.141 2.518 -32.625 1.00 94.38 70 GLY A O 1
ATOM 522 N N . PRO A 1 71 ? 22.294 4.584 -32.986 1.00 95.31 71 PRO A N 1
ATOM 523 C CA . PRO A 1 71 ? 23.243 4.996 -34.027 1.00 95.31 71 PRO A CA 1
ATOM 524 C C . PRO A 1 71 ? 24.641 5.344 -33.495 1.00 95.31 71 PRO A C 1
ATOM 526 O O . PRO A 1 71 ? 25.599 5.357 -34.262 1.00 95.31 71 PRO A O 1
ATOM 529 N N . THR A 1 72 ? 24.756 5.621 -32.195 1.00 95.75 72 THR A N 1
ATOM 530 C CA . THR A 1 72 ? 26.002 5.981 -31.507 1.00 95.75 72 THR A CA 1
ATOM 531 C C . THR A 1 72 ? 26.077 5.177 -30.212 1.00 95.75 72 THR A C 1
ATOM 533 O O . THR A 1 72 ? 25.207 5.335 -29.353 1.00 95.75 72 THR A O 1
ATOM 536 N N . ASP A 1 73 ? 27.081 4.312 -30.052 1.00 94.00 73 ASP A N 1
ATOM 537 C CA . ASP A 1 73 ? 27.274 3.563 -28.802 1.00 94.00 73 ASP A CA 1
ATOM 538 C C . ASP A 1 73 ? 27.738 4.464 -27.640 1.00 94.00 73 ASP A C 1
ATOM 540 O O . ASP A 1 73 ? 28.141 5.612 -27.840 1.00 94.00 73 ASP A O 1
ATOM 544 N N . ASP A 1 74 ? 27.631 3.965 -26.405 1.00 93.88 74 ASP A N 1
ATOM 545 C CA . ASP A 1 74 ? 27.901 4.771 -25.207 1.00 93.88 74 ASP A CA 1
ATOM 546 C C . ASP A 1 74 ? 29.360 5.221 -25.112 1.00 93.88 74 ASP A C 1
ATOM 548 O O . ASP A 1 74 ? 29.619 6.346 -24.700 1.00 93.88 74 ASP A O 1
ATOM 552 N N . ALA A 1 75 ? 30.313 4.385 -25.535 1.00 93.94 75 ALA A N 1
ATOM 553 C CA . ALA A 1 75 ? 31.732 4.736 -25.516 1.00 93.94 75 ALA A CA 1
ATOM 554 C C . ALA A 1 75 ? 32.044 5.867 -26.506 1.00 93.94 75 ALA A C 1
ATOM 556 O O . ALA A 1 75 ? 32.814 6.776 -26.198 1.00 93.94 75 ALA A O 1
ATOM 557 N N . THR A 1 76 ? 31.415 5.836 -27.680 1.00 95.81 76 THR A N 1
ATOM 558 C CA . THR A 1 76 ? 31.539 6.872 -28.705 1.00 95.81 76 THR A CA 1
ATOM 559 C C . THR A 1 76 ? 30.889 8.176 -28.253 1.00 95.81 76 THR A C 1
ATOM 561 O O . THR A 1 76 ? 31.486 9.239 -28.431 1.00 95.81 76 THR A O 1
ATOM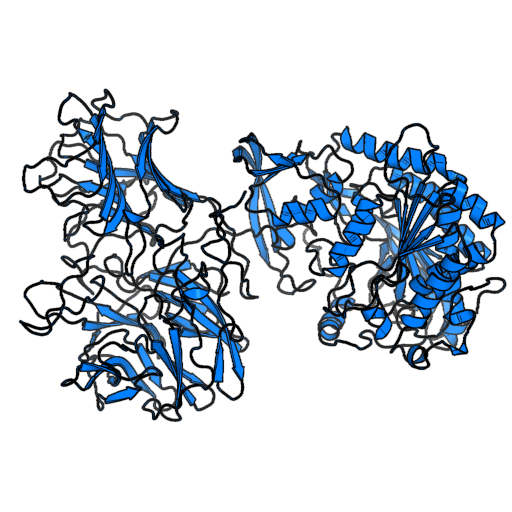 564 N N . LEU A 1 77 ? 29.699 8.115 -27.641 1.00 96.12 77 LEU A N 1
ATOM 565 C CA . LEU A 1 77 ? 29.048 9.287 -27.048 1.00 96.12 77 LEU A CA 1
ATOM 566 C C . LEU A 1 77 ? 29.934 9.899 -25.960 1.00 96.12 77 LEU A C 1
ATOM 568 O O . LEU A 1 77 ? 30.201 11.098 -25.986 1.00 96.12 77 LEU A O 1
ATOM 572 N N . ASP A 1 78 ? 30.422 9.081 -25.033 1.00 95.88 78 ASP A N 1
ATOM 573 C CA . ASP A 1 78 ? 31.236 9.528 -23.907 1.00 95.88 78 ASP A CA 1
ATOM 574 C C . ASP A 1 78 ? 32.549 10.172 -24.377 1.00 95.88 78 ASP A C 1
ATOM 576 O O . ASP A 1 78 ? 32.875 11.294 -23.981 1.00 95.88 78 ASP A O 1
ATOM 580 N N . TYR A 1 79 ? 33.247 9.527 -25.317 1.00 96.44 79 TYR A N 1
ATOM 581 C CA . TYR A 1 79 ? 34.441 10.083 -25.952 1.00 96.44 79 TYR A CA 1
ATOM 582 C C . TYR A 1 79 ? 34.148 11.400 -26.676 1.00 96.44 79 TYR A C 1
ATOM 584 O O . TYR A 1 79 ? 34.923 12.350 -26.560 1.00 96.44 79 TYR A O 1
ATOM 592 N N . PHE A 1 80 ? 33.031 11.491 -27.402 1.00 97.62 80 PHE A N 1
ATOM 593 C CA . PHE A 1 80 ? 32.634 12.719 -28.086 1.00 97.62 80 PHE A CA 1
ATOM 594 C C . PHE A 1 80 ? 32.463 13.877 -27.095 1.00 97.62 80 PHE A C 1
ATOM 596 O O . PHE A 1 80 ? 33.082 14.926 -27.290 1.00 97.62 80 PHE A O 1
ATOM 603 N N . LEU A 1 81 ? 31.722 13.671 -26.001 1.00 98.12 81 LEU A N 1
ATOM 604 C CA . LEU A 1 81 ? 31.509 14.699 -24.977 1.00 98.12 81 LEU A CA 1
ATOM 605 C C . LEU A 1 81 ? 32.811 15.098 -24.268 1.00 98.12 81 LEU A C 1
ATOM 607 O O . LEU A 1 81 ? 33.086 16.290 -24.124 1.00 98.12 81 LEU A O 1
ATOM 611 N N . GLN A 1 82 ? 33.647 14.130 -23.882 1.00 97.88 82 GLN A N 1
ATOM 612 C CA . GLN A 1 82 ? 34.957 14.411 -23.285 1.00 97.88 82 GLN A CA 1
ATOM 613 C C . GLN A 1 82 ? 35.864 15.182 -24.249 1.00 97.88 82 GLN A C 1
ATOM 615 O O . GLN A 1 82 ? 36.535 16.135 -23.852 1.00 97.88 82 GLN A O 1
ATOM 620 N N . SER A 1 83 ? 35.866 14.804 -25.531 1.00 97.56 83 SER A N 1
ATOM 621 C CA . SER A 1 83 ? 36.675 15.477 -26.542 1.00 97.56 83 SER A CA 1
ATOM 622 C C . SER A 1 83 ? 36.258 16.940 -26.689 1.00 97.56 83 SER A C 1
ATOM 624 O O . SER A 1 83 ? 37.131 17.804 -26.790 1.00 97.56 83 SER A O 1
ATOM 626 N N . LEU A 1 84 ? 34.950 17.224 -26.687 1.00 97.50 84 LEU A N 1
ATOM 627 C CA . LEU A 1 84 ? 34.408 18.579 -26.761 1.00 97.50 84 LEU A CA 1
ATOM 628 C C . LEU A 1 84 ? 34.827 19.398 -25.542 1.00 97.50 84 LEU A C 1
ATOM 630 O O . LEU A 1 84 ? 35.332 20.504 -25.713 1.00 97.50 84 LEU A O 1
ATOM 634 N N . ALA A 1 85 ? 34.691 18.833 -24.340 1.00 96.75 85 ALA A N 1
ATOM 635 C CA . ALA A 1 85 ? 35.086 19.490 -23.094 1.00 96.75 85 ALA A CA 1
ATOM 636 C C . ALA A 1 85 ? 36.590 19.788 -23.058 1.00 96.75 85 ALA A C 1
ATOM 638 O O . ALA A 1 85 ? 37.008 20.866 -22.659 1.00 96.75 85 ALA A O 1
ATOM 639 N N . SER A 1 86 ? 37.423 18.860 -23.541 1.00 96.69 86 SER A N 1
ATOM 640 C CA . SER A 1 86 ? 38.884 19.014 -23.502 1.00 96.69 86 SER A CA 1
ATOM 641 C C . SER A 1 86 ? 39.431 20.156 -24.366 1.00 96.69 86 SER A C 1
ATOM 643 O O . SER A 1 86 ? 40.575 20.563 -24.172 1.00 96.69 86 SER A O 1
ATOM 645 N N . ARG A 1 87 ? 38.644 20.652 -25.331 1.00 95.75 87 ARG A N 1
ATOM 646 C CA . ARG A 1 87 ? 39.049 21.716 -26.265 1.00 95.75 87 ARG A CA 1
ATOM 647 C C . ARG A 1 87 ? 38.223 22.997 -26.148 1.00 95.75 87 ARG A C 1
ATOM 649 O O . ARG A 1 87 ? 38.491 23.942 -26.883 1.00 95.75 87 ARG A O 1
ATOM 656 N N . ASN A 1 88 ? 37.242 23.031 -25.246 1.00 95.56 88 ASN A N 1
ATOM 657 C CA . ASN A 1 88 ? 36.354 24.169 -25.050 1.00 95.56 88 ASN A CA 1
ATOM 658 C C . ASN A 1 88 ? 36.235 24.513 -23.565 1.00 95.56 88 ASN A C 1
ATOM 660 O O . ASN A 1 88 ? 35.526 23.837 -22.827 1.00 95.56 88 ASN A O 1
ATOM 664 N N . ASP A 1 89 ? 36.833 25.630 -23.153 1.00 91.50 89 ASP A N 1
ATOM 665 C CA . ASP A 1 89 ? 36.794 26.096 -21.756 1.00 91.50 89 ASP A CA 1
ATOM 666 C C . ASP A 1 89 ? 35.377 26.450 -21.260 1.00 91.50 89 ASP A C 1
ATOM 668 O O . ASP A 1 89 ? 35.146 26.577 -20.058 1.00 91.50 89 ASP A O 1
ATOM 672 N N . TRP A 1 90 ? 34.427 26.626 -22.184 1.00 93.81 90 TRP A N 1
ATOM 673 C CA . TRP A 1 90 ? 33.022 26.920 -21.901 1.00 93.81 90 TRP A CA 1
ATOM 674 C C . TRP A 1 90 ? 32.153 25.668 -21.713 1.00 93.81 90 TRP A C 1
ATOM 676 O O . TRP A 1 90 ? 30.969 25.809 -21.408 1.00 93.81 90 TRP A O 1
ATOM 686 N N . LEU A 1 91 ? 32.695 24.458 -21.908 1.00 96.31 91 LEU A N 1
ATOM 687 C CA . LEU A 1 91 ? 31.966 23.194 -21.782 1.00 96.31 91 LEU A CA 1
ATOM 688 C C . LEU A 1 91 ? 32.583 22.316 -20.693 1.00 96.31 91 LEU A C 1
ATOM 690 O O . LEU A 1 91 ? 33.712 21.846 -20.807 1.00 96.31 91 LEU A O 1
ATOM 694 N N . THR A 1 92 ? 31.785 21.997 -19.681 1.00 96.31 92 THR A N 1
ATOM 695 C CA . THR A 1 92 ? 32.143 21.048 -18.625 1.00 96.31 92 THR A CA 1
ATOM 696 C C . THR A 1 92 ? 31.453 19.716 -18.878 1.00 96.31 92 THR A C 1
ATOM 698 O O . THR A 1 92 ? 30.224 19.644 -18.908 1.00 96.31 92 THR A O 1
ATOM 701 N N . TYR A 1 93 ? 32.238 18.651 -19.036 1.00 97.31 93 TYR A N 1
ATOM 702 C CA . TYR A 1 93 ? 31.737 17.277 -19.039 1.00 97.31 93 TYR A CA 1
ATOM 703 C C . TYR A 1 93 ? 31.592 16.763 -17.608 1.00 97.31 93 TYR A C 1
ATOM 705 O O . TYR A 1 93 ? 32.524 16.876 -16.808 1.00 97.31 93 TYR A O 1
ATOM 713 N N . THR A 1 94 ? 30.453 16.137 -17.318 1.00 96.06 94 THR A N 1
ATOM 714 C CA . THR A 1 94 ? 30.208 15.473 -16.041 1.00 96.06 94 THR A CA 1
ATOM 715 C C . THR A 1 94 ? 29.798 14.027 -16.267 1.00 96.06 94 THR A C 1
ATOM 717 O O . THR A 1 94 ? 28.796 13.738 -16.920 1.00 96.06 94 THR A O 1
ATOM 720 N N . ASN A 1 95 ? 30.549 13.117 -15.648 1.00 93.19 95 ASN A N 1
ATOM 721 C CA . ASN A 1 95 ? 30.131 11.739 -15.429 1.00 93.19 95 ASN A CA 1
ATOM 722 C C . ASN A 1 95 ? 29.586 11.630 -14.000 1.00 93.19 95 ASN A C 1
ATOM 724 O O . ASN A 1 95 ? 30.385 11.631 -13.057 1.00 93.19 95 ASN A O 1
ATOM 728 N N . PRO A 1 96 ? 28.259 11.608 -13.803 1.00 90.69 96 PRO A N 1
ATOM 729 C CA . PRO A 1 96 ? 27.706 11.556 -12.462 1.00 90.69 96 PRO A CA 1
ATOM 730 C C . PRO A 1 96 ? 28.026 10.230 -11.759 1.00 90.69 96 PRO A C 1
ATOM 732 O O . PRO A 1 96 ? 28.310 9.197 -12.379 1.00 90.69 96 PRO A O 1
ATOM 735 N N . SER A 1 97 ? 27.953 10.259 -10.426 1.00 89.62 97 SER A N 1
ATOM 736 C CA . SER A 1 97 ? 28.067 9.058 -9.594 1.00 89.62 97 SER A CA 1
ATOM 737 C C . SER A 1 97 ? 26.900 8.095 -9.809 1.00 89.62 97 SER A C 1
ATOM 739 O O . SER A 1 97 ? 27.103 6.886 -9.705 1.00 89.62 97 SER A O 1
ATOM 741 N N . PHE A 1 98 ? 25.710 8.612 -10.133 1.00 93.62 98 PHE A N 1
ATOM 742 C CA . PHE A 1 98 ? 24.564 7.786 -10.489 1.00 93.62 98 PHE A CA 1
ATOM 743 C C . PHE A 1 98 ? 24.746 7.124 -11.858 1.00 93.62 98 PHE A C 1
ATOM 745 O O . PHE A 1 98 ? 25.499 7.597 -12.718 1.00 93.62 98 PHE A O 1
ATOM 752 N N . LYS A 1 99 ? 24.070 5.992 -12.034 1.00 94.56 99 LYS A N 1
ATOM 753 C CA . LYS A 1 99 ? 24.158 5.132 -13.215 1.00 94.56 99 LYS A CA 1
ATOM 754 C C . LYS A 1 99 ? 22.764 4.744 -13.680 1.00 94.56 99 LYS A C 1
ATOM 756 O O . LYS A 1 99 ? 21.793 4.937 -12.953 1.00 94.56 99 LYS A O 1
ATOM 761 N N . SER A 1 100 ? 22.689 4.217 -14.895 1.00 94.75 100 SER A N 1
ATOM 762 C CA . SER A 1 100 ? 21.469 3.582 -15.370 1.00 94.75 100 SER A CA 1
ATOM 763 C C . SER A 1 100 ? 21.160 2.301 -14.604 1.00 94.75 100 SER A C 1
ATOM 765 O O . SER A 1 100 ? 21.995 1.806 -13.841 1.00 94.75 100 SER A O 1
ATOM 767 N N . ASP A 1 101 ? 19.976 1.749 -14.839 1.00 88.94 101 ASP A N 1
ATOM 768 C CA . ASP A 1 101 ? 19.531 0.497 -14.229 1.00 88.94 101 ASP A CA 1
ATOM 769 C C . ASP A 1 101 ? 20.486 -0.692 -14.536 1.00 88.94 101 ASP A C 1
ATOM 771 O O . ASP A 1 101 ? 20.635 -1.583 -13.702 1.00 88.94 101 ASP A O 1
ATOM 775 N N . GLU A 1 102 ? 21.209 -0.698 -15.668 1.00 92.38 102 GLU A N 1
ATOM 776 C CA . GLU A 1 102 ? 22.289 -1.674 -15.965 1.00 92.38 102 GLU A CA 1
ATOM 777 C C . GLU A 1 102 ? 23.707 -1.202 -15.604 1.00 92.38 102 GLU A C 1
ATOM 779 O O . GLU A 1 102 ? 24.703 -1.843 -15.952 1.00 92.38 102 GLU A O 1
ATOM 784 N N . GLY A 1 103 ? 23.837 -0.069 -14.921 1.00 93.00 103 GLY A N 1
ATOM 785 C CA . GLY A 1 103 ? 25.129 0.458 -14.495 1.00 93.00 103 GLY A CA 1
ATOM 786 C C . GLY A 1 103 ? 25.887 1.245 -15.569 1.00 93.00 103 GLY A C 1
ATOM 787 O O . GLY A 1 103 ? 27.074 1.532 -15.381 1.00 93.00 103 GLY A O 1
ATOM 788 N N . ARG A 1 104 ? 25.248 1.630 -16.683 1.00 94.50 104 ARG A N 1
ATOM 789 C CA . ARG A 1 104 ? 25.869 2.505 -17.690 1.00 94.50 104 ARG A CA 1
ATOM 790 C C . ARG A 1 104 ? 25.986 3.934 -17.175 1.00 94.50 104 ARG A C 1
ATOM 792 O O . ARG A 1 104 ? 25.228 4.398 -16.325 1.00 94.50 104 ARG A O 1
ATOM 799 N N . SER A 1 105 ? 26.974 4.642 -17.709 1.00 94.25 105 SER A N 1
ATOM 800 C CA . SER A 1 105 ? 27.143 6.069 -17.456 1.00 94.25 105 SER A CA 1
ATOM 801 C C . SER A 1 105 ? 25.994 6.866 -18.075 1.00 94.25 105 SER A C 1
ATOM 803 O O . SER A 1 105 ? 25.570 6.567 -19.189 1.00 94.25 105 SER A O 1
ATOM 805 N N . ILE A 1 106 ? 25.547 7.912 -17.380 1.00 96.62 106 ILE A N 1
ATOM 806 C CA . ILE A 1 106 ? 24.563 8.884 -17.873 1.00 96.62 106 ILE A CA 1
ATOM 807 C C . ILE A 1 106 ? 25.248 10.259 -17.905 1.00 96.62 106 ILE A C 1
ATOM 809 O O . ILE A 1 106 ? 25.003 11.099 -17.036 1.00 96.62 106 ILE A O 1
ATOM 813 N N . PRO A 1 107 ? 26.210 10.481 -18.822 1.00 96.81 107 PRO A N 1
ATOM 814 C CA . PRO A 1 107 ? 26.958 11.725 -18.846 1.00 96.81 107 PRO A CA 1
ATOM 815 C C . PRO A 1 107 ? 26.068 12.885 -19.295 1.00 96.81 107 PRO A C 1
ATOM 817 O O . PRO A 1 107 ? 25.237 12.754 -20.197 1.00 96.81 107 PRO A O 1
ATOM 820 N N . TYR A 1 108 ? 26.299 14.048 -18.700 1.00 97.31 108 TYR A N 1
ATOM 821 C CA . TYR A 1 108 ? 25.696 15.308 -19.120 1.00 97.31 108 TYR A CA 1
ATOM 822 C C . TYR A 1 108 ? 26.777 16.377 -19.237 1.00 97.31 108 TYR A C 1
ATOM 824 O O . TYR A 1 108 ? 27.884 16.239 -18.707 1.00 97.31 108 TYR A O 1
ATOM 832 N N . VAL A 1 109 ? 26.464 17.450 -19.953 1.00 97.75 109 VAL A N 1
ATOM 833 C CA . VAL A 1 109 ? 27.379 18.577 -20.139 1.00 97.75 109 VAL A CA 1
ATOM 834 C C . VAL A 1 109 ? 26.736 19.872 -19.677 1.00 97.75 109 VAL A C 1
ATOM 836 O O . VAL A 1 109 ? 25.523 20.063 -19.789 1.00 97.75 109 VAL A O 1
ATOM 839 N N . PHE A 1 110 ? 27.569 20.760 -19.154 1.00 96.38 110 PHE A N 1
ATOM 840 C CA . PHE A 1 110 ? 27.184 22.095 -18.729 1.00 96.38 110 PHE A CA 1
ATOM 841 C C . PHE A 1 110 ? 27.951 23.131 -19.546 1.00 96.38 110 PHE A C 1
ATOM 843 O O . PHE A 1 110 ? 29.177 23.071 -19.617 1.00 96.38 110 PHE A O 1
ATOM 850 N N . LEU A 1 111 ? 27.232 24.055 -20.179 1.00 96.69 111 LEU A N 1
ATOM 851 C CA . LEU A 1 111 ? 27.791 25.092 -21.034 1.00 96.69 111 LEU A CA 1
ATOM 852 C C . LEU A 1 111 ? 27.613 26.452 -20.361 1.00 96.69 111 LEU A C 1
ATOM 854 O O . LEU A 1 111 ? 26.486 26.851 -20.056 1.00 96.69 111 LEU A O 1
ATOM 858 N N . SER A 1 112 ? 28.714 27.176 -20.168 1.00 93.25 112 SER A N 1
ATOM 859 C CA . SER A 1 112 ? 28.706 28.533 -19.623 1.00 93.25 112 SER A CA 1
ATOM 860 C C . SER A 1 112 ? 29.928 29.327 -20.078 1.00 93.25 112 SER A C 1
ATOM 862 O O . SER A 1 112 ? 31.011 28.786 -20.262 1.00 93.25 112 SER A O 1
ATOM 864 N N . ALA A 1 113 ? 29.782 30.649 -20.201 1.00 85.88 113 ALA A N 1
ATOM 865 C CA . ALA A 1 113 ? 30.917 31.550 -20.427 1.00 85.88 113 ALA A CA 1
ATOM 866 C C . ALA A 1 113 ? 31.851 31.685 -19.197 1.00 85.88 113 ALA A C 1
ATOM 868 O O . ALA A 1 113 ? 32.915 32.290 -19.300 1.00 85.88 113 ALA A O 1
ATOM 869 N N . SER A 1 114 ? 31.443 31.164 -18.032 1.00 69.06 114 SER A N 1
ATOM 870 C CA . SER A 1 114 ? 32.197 31.144 -16.772 1.00 69.06 114 SER A CA 1
ATOM 871 C C . SER A 1 114 ? 32.600 29.708 -16.427 1.00 69.06 114 SER A C 1
ATOM 873 O O . SER A 1 114 ? 31.754 28.819 -16.427 1.00 69.06 114 SER A O 1
ATOM 875 N N . SER A 1 115 ? 33.861 29.481 -16.044 1.00 54.38 115 SER A N 1
ATOM 876 C CA . SER A 1 115 ? 34.335 28.174 -15.553 1.00 54.38 115 SER A CA 1
ATOM 877 C C . SER A 1 115 ? 33.836 27.821 -14.141 1.00 54.38 115 SER A C 1
ATOM 879 O O . SER A 1 115 ? 34.099 26.724 -13.649 1.00 54.38 115 SER A O 1
ATOM 881 N N . GLN A 1 116 ? 33.112 28.729 -13.472 1.00 50.88 116 GLN A N 1
ATOM 882 C CA . GLN A 1 116 ? 32.481 28.490 -12.173 1.00 50.88 116 GLN A CA 1
ATOM 883 C C . GLN A 1 116 ? 30.954 28.494 -12.274 1.00 50.88 116 GLN A C 1
ATOM 885 O O . GLN A 1 116 ? 30.351 29.437 -12.790 1.00 50.88 116 GLN A O 1
ATOM 890 N N . LEU A 1 117 ? 30.348 27.451 -11.701 1.00 48.25 117 LEU A N 1
ATOM 891 C CA . LEU A 1 117 ? 28.918 27.344 -11.420 1.00 48.25 117 LEU A CA 1
ATOM 892 C C . LEU A 1 117 ? 28.494 28.450 -10.441 1.00 48.25 117 LEU A C 1
ATOM 894 O O . LEU A 1 117 ? 28.788 28.381 -9.247 1.00 48.25 117 LEU A O 1
ATOM 898 N N . THR A 1 118 ? 27.762 29.458 -10.910 1.00 49.56 118 THR A N 1
ATOM 899 C CA . THR A 1 118 ? 27.030 30.370 -10.021 1.00 49.56 118 THR A CA 1
ATOM 900 C C . THR A 1 118 ? 25.758 29.678 -9.532 1.00 49.56 118 THR A C 1
ATOM 902 O O . THR A 1 118 ? 24.679 29.868 -10.080 1.00 49.56 118 THR A O 1
ATOM 905 N N . THR A 1 119 ? 25.882 28.845 -8.496 1.00 41.75 119 THR A N 1
ATOM 906 C CA . THR A 1 119 ? 24.749 28.179 -7.813 1.00 41.75 119 THR A CA 1
ATOM 907 C C . THR A 1 119 ? 24.061 29.072 -6.780 1.00 41.75 119 THR A C 1
ATOM 909 O O . THR A 1 119 ? 23.089 28.662 -6.152 1.00 41.75 119 THR A O 1
ATOM 912 N N . THR A 1 120 ? 24.551 30.297 -6.579 1.00 40.22 120 THR A N 1
ATOM 913 C CA . THR A 1 120 ? 24.024 31.231 -5.583 1.00 40.22 120 THR A CA 1
ATOM 914 C C . THR A 1 120 ? 23.514 32.510 -6.232 1.00 40.22 120 THR A C 1
ATOM 916 O O . THR A 1 120 ? 24.158 33.099 -7.101 1.00 40.22 120 THR A O 1
ATOM 919 N N . SER A 1 121 ? 22.349 32.962 -5.765 1.00 40.12 121 SER A N 1
ATOM 920 C CA . SER A 1 121 ? 21.720 34.245 -6.079 1.00 40.12 121 SER A CA 1
ATOM 921 C C . SER A 1 121 ? 22.505 35.422 -5.474 1.00 40.12 121 SER A C 1
ATOM 923 O O . SER A 1 121 ? 21.972 36.184 -4.664 1.00 40.12 121 SER A O 1
ATOM 925 N N . ASN A 1 122 ? 23.789 35.562 -5.802 1.00 36.59 122 ASN A N 1
ATOM 926 C CA . ASN A 1 122 ? 24.549 36.750 -5.430 1.00 36.59 122 ASN A CA 1
ATOM 927 C C . ASN A 1 122 ? 24.108 37.917 -6.328 1.00 36.59 122 ASN A C 1
ATOM 929 O O . ASN A 1 122 ? 24.262 37.888 -7.547 1.00 36.59 122 ASN A O 1
ATOM 933 N N . SER A 1 123 ? 23.527 38.934 -5.695 1.00 43.22 123 SER A N 1
ATOM 934 C CA . SER A 1 123 ? 22.733 40.034 -6.263 1.00 43.22 123 SER A CA 1
ATOM 935 C C . SER A 1 123 ? 23.514 41.094 -7.060 1.00 43.22 123 SER A C 1
ATOM 937 O O . SER A 1 123 ? 23.088 42.244 -7.145 1.00 43.22 123 SER A O 1
ATOM 939 N N . SER A 1 124 ? 24.652 40.738 -7.657 1.00 41.28 124 SER A N 1
ATOM 940 C CA . SER A 1 124 ? 25.508 41.677 -8.399 1.00 41.28 124 SER A CA 1
ATOM 941 C C . SER A 1 124 ? 25.989 41.191 -9.773 1.00 41.28 124 SER A C 1
ATOM 943 O O . SER A 1 124 ? 26.619 41.973 -10.485 1.00 41.28 124 SER A O 1
ATOM 945 N N . ALA A 1 125 ? 25.668 39.960 -10.191 1.00 49.41 125 ALA A N 1
ATOM 946 C CA . ALA A 1 125 ? 25.921 39.475 -11.552 1.00 49.41 125 ALA A CA 1
ATOM 947 C C . ALA A 1 125 ? 24.646 39.568 -12.420 1.00 49.41 125 ALA A C 1
ATOM 949 O O . ALA A 1 125 ? 23.553 39.331 -11.899 1.00 49.41 125 ALA A O 1
ATOM 950 N N . PRO A 1 126 ? 24.743 39.895 -13.727 1.00 52.91 126 PRO A N 1
ATOM 951 C CA . PRO A 1 126 ? 23.590 39.840 -14.624 1.00 52.91 126 PRO A CA 1
ATOM 952 C C . PRO A 1 126 ? 23.021 38.413 -14.650 1.00 52.91 126 PRO A C 1
ATOM 954 O O . PRO A 1 126 ? 23.747 37.455 -14.912 1.00 52.91 126 PRO A O 1
ATOM 957 N N . GLN A 1 127 ? 21.732 38.273 -14.326 1.00 74.44 127 GLN A N 1
ATOM 958 C CA . GLN A 1 127 ? 21.073 36.974 -14.199 1.00 74.44 127 GLN A CA 1
ATOM 959 C C . GLN A 1 127 ? 20.879 36.346 -15.583 1.00 74.44 127 GLN A C 1
ATOM 961 O O . GLN A 1 127 ? 20.129 36.855 -16.414 1.00 74.44 127 GLN A O 1
ATOM 966 N N . LYS A 1 128 ? 21.591 35.248 -15.838 1.00 88.69 128 LYS A N 1
ATOM 967 C CA . LYS A 1 128 ? 21.475 34.470 -17.072 1.00 88.69 128 LYS A CA 1
ATOM 968 C C . LYS A 1 128 ? 20.241 33.572 -17.056 1.00 88.69 128 LYS A C 1
ATOM 970 O O . LYS A 1 128 ? 19.795 33.106 -16.003 1.00 88.69 128 LYS A O 1
ATOM 975 N N . LEU A 1 129 ? 19.718 33.272 -18.244 1.00 95.38 129 LEU A N 1
ATOM 976 C CA . LEU A 1 129 ? 18.754 32.186 -18.398 1.00 95.38 129 LEU A CA 1
ATOM 977 C C . LEU A 1 129 ? 19.399 30.832 -18.068 1.00 95.38 129 LEU A C 1
ATOM 979 O O . LEU A 1 129 ? 20.606 30.659 -18.173 1.00 95.38 129 LEU A O 1
ATOM 983 N N . ARG A 1 130 ? 18.565 29.859 -17.700 1.00 96.44 130 ARG A N 1
ATOM 984 C CA . ARG A 1 130 ? 18.957 28.488 -17.370 1.00 96.44 130 ARG A CA 1
ATOM 985 C C . ARG A 1 130 ? 18.124 27.586 -18.256 1.00 96.44 130 ARG A C 1
ATOM 987 O O . ARG A 1 130 ? 16.893 27.616 -18.151 1.00 96.44 130 ARG A O 1
ATOM 994 N N . VAL A 1 131 ? 18.775 26.865 -19.155 1.00 98.12 131 VAL A N 1
ATOM 995 C CA . VAL A 1 131 ? 18.111 26.060 -20.184 1.00 98.12 131 VAL A CA 1
ATOM 996 C C . VAL A 1 131 ? 18.510 24.603 -20.012 1.00 98.12 131 VAL A C 1
ATOM 998 O O . VAL A 1 131 ? 19.694 24.281 -20.003 1.00 98.12 131 VAL A O 1
ATOM 1001 N N . TYR A 1 132 ? 17.523 23.732 -19.847 1.00 98.19 132 TYR A N 1
ATOM 1002 C CA . TYR A 1 132 ? 17.710 22.291 -19.740 1.00 98.19 132 TYR A CA 1
ATOM 1003 C C . TYR A 1 132 ? 17.228 21.606 -21.018 1.00 98.19 132 TYR A C 1
ATOM 1005 O O . TYR A 1 132 ? 16.100 21.839 -21.450 1.00 98.19 132 TYR A O 1
ATOM 1013 N N . LEU A 1 133 ? 18.071 20.770 -21.618 1.00 98.25 133 LEU A N 1
ATOM 1014 C CA . LEU A 1 133 ? 17.762 20.019 -22.834 1.00 98.25 133 LEU A CA 1
ATOM 1015 C C . LEU A 1 133 ? 17.988 18.527 -22.576 1.00 98.25 133 LEU A C 1
ATOM 1017 O O . LEU A 1 133 ? 19.075 18.147 -22.129 1.00 98.25 133 LEU A O 1
ATOM 1021 N N . GLN A 1 134 ? 17.002 17.689 -22.890 1.00 96.75 134 GLN A N 1
ATOM 1022 C CA . GLN A 1 134 ? 17.124 16.237 -22.767 1.00 96.75 134 GLN A CA 1
ATOM 1023 C C . GLN A 1 134 ? 16.686 15.495 -24.029 1.00 96.75 134 GLN A C 1
ATOM 1025 O O . GLN A 1 134 ? 15.854 15.974 -24.803 1.00 96.75 134 GLN A O 1
ATOM 1030 N N . GLY A 1 135 ? 17.280 14.323 -24.234 1.00 95.31 135 GLY A N 1
ATOM 1031 C CA . GLY A 1 135 ? 16.961 13.411 -25.324 1.00 95.31 135 GLY A CA 1
ATOM 1032 C C . GLY A 1 135 ? 17.236 11.964 -24.927 1.00 95.31 135 GLY A C 1
ATOM 1033 O O . GLY A 1 135 ? 17.820 11.680 -23.875 1.00 95.31 135 GLY A O 1
ATOM 1034 N N . GLY A 1 136 ? 16.776 11.029 -25.758 1.00 93.88 136 GLY A N 1
ATOM 1035 C CA . GLY A 1 136 ? 16.962 9.600 -25.509 1.00 93.88 136 GLY A CA 1
ATOM 1036 C C . GLY A 1 136 ? 16.280 9.119 -24.227 1.00 93.88 136 GLY A C 1
ATOM 1037 O O . GLY A 1 136 ? 16.800 8.222 -23.568 1.00 93.88 136 GLY A O 1
ATOM 1038 N N . VAL A 1 137 ? 15.155 9.733 -23.843 1.00 93.62 137 VAL A N 1
ATOM 1039 C CA . VAL A 1 137 ? 14.282 9.244 -22.762 1.00 93.62 137 VAL A CA 1
ATOM 1040 C C . VAL A 1 137 ? 13.726 7.872 -23.133 1.00 93.62 137 VAL A C 1
ATOM 1042 O O . VAL A 1 137 ? 13.817 6.926 -22.350 1.00 93.62 137 VAL A O 1
ATOM 1045 N N . HIS A 1 138 ? 13.280 7.724 -24.380 1.00 93.25 138 HIS A N 1
ATOM 1046 C CA . HIS A 1 138 ? 13.061 6.421 -24.991 1.00 93.25 138 HIS A CA 1
ATOM 1047 C C . HIS A 1 138 ? 14.258 6.033 -25.854 1.00 93.25 138 HIS A C 1
ATOM 1049 O O . HIS A 1 138 ? 14.730 6.801 -26.692 1.00 93.25 138 HIS A O 1
ATOM 1055 N N . GLY A 1 139 ? 14.749 4.814 -25.672 1.00 92.00 139 GLY A N 1
ATOM 1056 C CA . GLY A 1 139 ? 15.955 4.354 -26.350 1.00 92.00 139 GLY A CA 1
ATOM 1057 C C . GLY A 1 139 ? 15.781 3.966 -27.819 1.00 92.00 139 GLY A C 1
ATOM 1058 O O . GLY A 1 139 ? 16.760 3.884 -28.558 1.00 92.00 139 GLY A O 1
ATOM 1059 N N . ASN A 1 140 ? 14.543 3.750 -28.263 1.00 92.44 140 ASN A N 1
ATOM 1060 C CA . ASN A 1 140 ? 14.194 3.495 -29.661 1.00 92.44 140 ASN A CA 1
ATOM 1061 C C . ASN A 1 140 ? 13.875 4.781 -30.449 1.00 92.44 140 ASN A C 1
ATOM 1063 O O . ASN A 1 140 ? 13.375 4.689 -31.571 1.00 92.44 140 ASN A O 1
ATOM 1067 N N . GLU A 1 141 ? 14.157 5.951 -29.866 1.00 94.38 141 GLU A N 1
ATOM 1068 C CA . GLU A 1 141 ? 13.896 7.280 -30.432 1.00 94.38 141 GLU A CA 1
ATOM 1069 C C . GLU A 1 141 ? 15.212 8.084 -30.595 1.00 94.38 141 GLU A C 1
ATOM 1071 O O . GLU A 1 141 ? 15.410 9.124 -29.959 1.00 94.38 141 GLU A O 1
ATOM 1076 N N . PRO A 1 142 ? 16.181 7.604 -31.402 1.00 94.50 142 PRO A N 1
ATOM 1077 C CA . PRO A 1 142 ? 17.508 8.222 -31.524 1.00 94.50 142 PRO A CA 1
ATOM 1078 C C . PRO A 1 142 ? 17.520 9.616 -32.174 1.00 94.50 142 PRO A C 1
ATOM 1080 O O . PRO A 1 142 ? 18.553 10.285 -32.166 1.00 94.50 142 PRO A O 1
ATOM 1083 N N . GLY A 1 143 ? 16.423 10.074 -32.784 1.00 95.56 143 GLY A N 1
ATOM 1084 C CA . GLY A 1 143 ? 16.378 11.390 -33.435 1.00 95.56 143 GLY A CA 1
ATOM 1085 C C . GLY A 1 143 ? 16.713 12.541 -32.478 1.00 95.56 143 GLY A C 1
ATOM 1086 O O . GLY A 1 143 ? 17.538 13.398 -32.803 1.00 95.56 143 GLY A O 1
ATOM 1087 N N . GLY A 1 144 ? 16.123 12.526 -31.277 1.00 94.50 144 GLY A N 1
ATOM 1088 C CA . GLY A 1 144 ? 16.357 13.541 -30.245 1.00 94.50 144 GLY A CA 1
ATOM 1089 C C . GLY A 1 144 ? 17.769 13.487 -29.654 1.00 94.50 144 GLY A C 1
ATOM 1090 O O . GLY A 1 144 ? 18.417 14.524 -29.511 1.00 94.50 144 GLY A O 1
ATOM 1091 N N . ASP A 1 145 ? 18.278 12.281 -29.381 1.00 93.06 145 ASP A N 1
ATOM 1092 C CA . ASP A 1 145 ? 19.626 12.073 -28.827 1.00 93.06 145 ASP A CA 1
ATOM 1093 C C . ASP A 1 145 ? 20.705 12.639 -29.775 1.00 93.06 145 ASP A C 1
ATOM 1095 O O . ASP A 1 145 ? 21.567 13.418 -29.358 1.00 93.06 145 ASP A O 1
ATOM 1099 N N . GLN A 1 146 ? 20.605 12.362 -31.079 1.00 97.00 146 GLN A N 1
ATOM 1100 C CA . GLN A 1 146 ? 21.571 12.848 -32.060 1.00 97.00 146 GLN A CA 1
ATOM 1101 C C . GLN A 1 146 ? 21.374 14.324 -32.400 1.00 97.00 146 GLN A C 1
ATOM 1103 O O . GLN A 1 146 ? 22.361 14.983 -32.728 1.00 97.00 146 GLN A O 1
ATOM 1108 N N . ALA A 1 147 ? 20.154 14.863 -32.310 1.00 98.25 147 ALA A N 1
ATOM 1109 C CA . ALA A 1 147 ? 19.914 16.293 -32.493 1.00 98.25 147 ALA A CA 1
ATOM 1110 C C . ALA A 1 147 ? 20.648 17.120 -31.426 1.00 98.25 147 ALA A C 1
ATOM 1112 O O . ALA A 1 147 ? 21.280 18.125 -31.756 1.00 98.25 147 ALA A O 1
ATOM 1113 N N . LEU A 1 148 ? 20.648 16.662 -30.170 1.00 98.50 148 LEU A N 1
ATOM 1114 C CA . LEU A 1 148 ? 21.390 17.313 -29.086 1.00 98.50 148 LEU A CA 1
ATOM 1115 C C . LEU A 1 148 ? 22.909 17.180 -29.248 1.00 98.50 148 LEU A C 1
ATOM 1117 O O . LEU A 1 148 ? 23.637 18.146 -29.016 1.00 98.50 148 LEU A O 1
ATOM 1121 N N . LEU A 1 149 ? 23.406 16.026 -29.705 1.00 98.38 149 LEU A N 1
ATOM 1122 C CA . LEU A 1 149 ? 24.830 15.877 -30.034 1.00 98.38 149 LEU A CA 1
ATOM 1123 C C . LEU A 1 149 ? 25.242 16.768 -31.219 1.00 98.38 149 LEU A C 1
ATOM 1125 O O . LEU A 1 149 ? 26.323 17.353 -31.194 1.00 98.38 149 LEU A O 1
ATOM 1129 N N . ALA A 1 150 ? 24.382 16.921 -32.229 1.00 98.38 150 ALA A N 1
ATOM 1130 C CA . ALA A 1 150 ? 24.637 17.800 -33.369 1.00 98.38 150 ALA A CA 1
ATOM 1131 C C . ALA A 1 150 ? 24.623 19.280 -32.958 1.00 98.38 150 ALA A C 1
ATOM 1133 O O . ALA A 1 150 ? 25.446 20.059 -33.442 1.00 98.38 150 ALA A O 1
ATOM 1134 N N . LEU A 1 151 ? 23.749 19.658 -32.019 1.00 98.56 151 LEU A N 1
ATOM 1135 C CA . LEU A 1 151 ? 23.741 20.987 -31.410 1.00 98.56 151 LEU A CA 1
ATOM 1136 C C . LEU A 1 151 ? 25.057 21.271 -30.671 1.00 98.56 151 LEU A C 1
ATOM 1138 O O . LEU A 1 151 ? 25.638 22.339 -30.850 1.00 98.56 151 LEU A O 1
ATOM 1142 N N . LEU A 1 152 ? 25.569 20.308 -29.897 1.00 98.50 152 LEU A N 1
ATOM 1143 C CA . LEU A 1 152 ? 26.879 20.416 -29.242 1.00 98.50 152 LEU A CA 1
ATOM 1144 C C . LEU A 1 152 ? 28.022 20.580 -30.248 1.00 98.50 152 LEU A C 1
ATOM 1146 O O . LEU A 1 152 ? 28.871 21.455 -30.076 1.00 98.50 152 LEU A O 1
ATOM 1150 N N . GLY A 1 153 ? 28.021 19.799 -31.327 1.00 97.75 153 GLY A N 1
ATOM 1151 C CA . GLY A 1 153 ? 28.998 19.960 -32.401 1.00 97.75 153 GLY A CA 1
ATOM 1152 C C . GLY A 1 153 ? 28.896 21.315 -33.110 1.00 97.75 153 GLY A C 1
ATOM 1153 O O . GLY A 1 153 ? 29.904 21.867 -33.538 1.00 97.75 153 GLY A O 1
ATOM 1154 N N . LYS A 1 154 ? 27.700 21.907 -33.196 1.00 97.12 154 LYS A N 1
ATOM 1155 C CA . LYS A 1 154 ? 27.522 23.275 -33.702 1.00 97.12 154 LYS A CA 1
ATOM 1156 C C . LYS A 1 154 ? 28.083 24.332 -32.746 1.00 97.12 154 LYS A C 1
ATOM 1158 O O . LYS A 1 154 ? 28.697 25.288 -33.220 1.00 97.12 154 LYS A O 1
ATOM 1163 N N . PHE A 1 155 ? 27.915 24.158 -31.433 1.00 97.88 155 PHE A N 1
ATOM 1164 C CA . PHE A 1 155 ? 28.556 25.031 -30.445 1.00 97.88 155 PHE A CA 1
ATOM 1165 C C . PHE A 1 155 ? 30.097 24.987 -30.558 1.00 97.88 155 PHE A C 1
ATOM 1167 O O . PHE A 1 155 ? 30.757 26.021 -30.473 1.00 97.88 155 PHE A O 1
ATOM 1174 N N . ASP A 1 156 ? 30.676 23.814 -30.819 1.00 97.06 156 ASP A N 1
ATOM 1175 C CA . ASP A 1 156 ? 32.119 23.646 -31.077 1.00 97.06 156 ASP A CA 1
ATOM 1176 C C . ASP A 1 156 ? 32.557 24.307 -32.393 1.00 97.06 156 ASP A C 1
ATOM 1178 O O . ASP A 1 156 ? 33.545 25.038 -32.440 1.00 97.06 156 ASP A O 1
ATOM 1182 N N . ALA A 1 157 ? 31.785 24.111 -33.465 1.00 96.69 157 ALA A N 1
ATOM 1183 C CA . ALA A 1 157 ? 32.127 24.607 -34.796 1.00 96.69 157 ALA A CA 1
ATOM 1184 C C . ALA A 1 157 ? 32.002 26.136 -34.950 1.00 96.69 157 ALA A C 1
ATOM 1186 O O . ALA A 1 157 ? 32.668 26.721 -35.807 1.00 96.69 157 ALA A O 1
ATOM 1187 N N . ASN A 1 158 ? 31.156 26.804 -34.154 1.00 96.31 158 ASN A N 1
ATOM 1188 C CA . ASN A 1 158 ? 30.886 28.238 -34.288 1.00 96.31 158 ASN A CA 1
ATOM 1189 C C . ASN A 1 158 ? 31.060 28.997 -32.966 1.00 96.31 158 ASN A C 1
ATOM 1191 O O . ASN A 1 158 ? 30.093 29.398 -32.321 1.00 96.31 158 ASN A O 1
ATOM 1195 N N . SER A 1 159 ? 32.314 29.278 -32.611 1.00 93.19 159 SER A N 1
ATOM 1196 C CA . SER A 1 159 ? 32.681 29.984 -31.375 1.00 93.19 159 SER A CA 1
ATOM 1197 C C . SER A 1 159 ? 32.029 31.364 -31.210 1.00 93.19 159 SER A C 1
ATOM 1199 O O . SER A 1 159 ? 31.733 31.769 -30.087 1.00 93.19 159 SER A O 1
ATOM 1201 N N . THR A 1 160 ? 31.765 32.087 -32.307 1.00 95.44 160 THR A N 1
ATOM 1202 C CA . THR A 1 160 ? 31.125 33.414 -32.250 1.00 95.44 160 THR A CA 1
ATOM 1203 C C . THR A 1 160 ? 29.655 33.299 -31.865 1.00 95.44 160 THR A C 1
ATOM 1205 O O . THR A 1 160 ? 29.186 34.018 -30.981 1.00 95.44 160 THR A O 1
ATOM 1208 N N . TRP A 1 161 ? 28.932 32.371 -32.495 1.00 96.69 161 TRP A N 1
ATOM 1209 C CA . TRP A 1 161 ? 27.551 32.080 -32.124 1.00 96.69 161 TRP A CA 1
ATOM 1210 C C . TRP A 1 161 ? 27.477 31.551 -30.689 1.00 96.69 161 TRP A C 1
ATOM 1212 O O . TRP A 1 161 ? 26.703 32.075 -29.892 1.00 96.69 161 TRP A O 1
ATOM 1222 N N . THR A 1 162 ? 28.355 30.619 -30.317 1.00 97.19 162 THR A N 1
ATOM 1223 C CA . THR A 1 162 ? 28.450 30.068 -28.957 1.00 97.19 162 THR A CA 1
ATOM 1224 C C . THR A 1 162 ? 28.634 31.148 -27.906 1.00 97.19 162 THR A C 1
ATOM 1226 O O . THR A 1 162 ? 27.857 31.207 -26.955 1.00 97.19 162 THR A O 1
ATOM 1229 N N . ALA A 1 163 ? 29.592 32.057 -28.098 1.00 94.44 163 ALA A N 1
ATOM 1230 C CA . ALA A 1 163 ? 29.793 33.178 -27.186 1.00 94.44 163 ALA A CA 1
ATOM 1231 C C . ALA A 1 163 ? 28.536 34.060 -27.076 1.00 94.44 163 ALA A C 1
ATOM 1233 O O . ALA A 1 163 ? 28.183 34.479 -25.976 1.00 94.44 163 ALA A O 1
ATOM 1234 N N . SER A 1 164 ? 27.824 34.296 -28.187 1.00 95.56 164 SER A N 1
ATOM 1235 C CA . SER A 1 164 ? 26.591 35.099 -28.188 1.00 95.56 164 SER A CA 1
ATOM 1236 C C . SER A 1 164 ? 25.440 34.453 -27.407 1.00 95.56 164 SER A C 1
ATOM 1238 O O . SER A 1 164 ? 24.688 35.159 -26.737 1.00 95.56 164 SER A O 1
ATOM 1240 N N . ILE A 1 165 ? 25.328 33.121 -27.443 1.00 97.44 165 ILE A N 1
ATOM 1241 C CA . ILE A 1 165 ? 24.331 32.369 -26.675 1.00 97.44 165 ILE A CA 1
ATOM 1242 C C . ILE A 1 165 ? 24.729 32.327 -25.195 1.00 97.44 165 ILE A C 1
ATOM 1244 O O . ILE A 1 165 ? 23.933 32.691 -24.328 1.00 97.44 165 ILE A O 1
ATOM 1248 N N . LEU A 1 166 ? 25.973 31.938 -24.895 1.00 95.06 166 LEU A N 1
ATOM 1249 C CA . LEU A 1 166 ? 26.446 31.736 -23.522 1.00 95.06 166 LEU A CA 1
ATOM 1250 C C . LEU A 1 166 ? 26.664 33.042 -22.744 1.00 95.06 166 LEU A C 1
ATOM 1252 O O . LEU A 1 166 ? 26.765 33.007 -21.518 1.00 95.06 166 LEU A O 1
ATOM 1256 N N . ASP A 1 167 ? 26.684 34.202 -23.407 1.00 92.31 167 ASP A N 1
ATOM 1257 C CA . ASP A 1 167 ? 26.562 35.512 -22.747 1.00 92.31 167 ASP A CA 1
ATOM 1258 C C . ASP A 1 167 ? 25.193 35.679 -22.063 1.00 92.31 167 ASP A C 1
ATOM 1260 O O . ASP A 1 167 ? 25.085 36.332 -21.025 1.00 92.31 167 ASP A O 1
ATOM 1264 N N . LYS A 1 168 ? 24.141 35.058 -22.611 1.00 94.81 168 LYS A N 1
ATOM 1265 C CA . LYS A 1 168 ? 22.751 35.225 -22.157 1.00 94.81 168 LYS A CA 1
ATOM 1266 C C . LYS A 1 168 ? 22.227 34.087 -21.295 1.00 94.81 168 LYS A C 1
ATOM 1268 O O . LYS A 1 168 ? 21.291 34.302 -20.522 1.00 94.81 168 LYS A O 1
ATOM 1273 N N . MET A 1 169 ? 22.784 32.888 -21.428 1.00 94.75 169 MET A N 1
ATOM 1274 C CA . MET A 1 169 ? 22.255 31.702 -20.762 1.00 94.75 169 MET A CA 1
ATOM 1275 C C . MET A 1 169 ? 23.331 30.688 -20.391 1.00 94.75 169 MET A C 1
ATOM 1277 O O . MET A 1 169 ? 24.357 30.589 -21.058 1.00 94.75 169 MET A O 1
ATOM 1281 N N . ASP A 1 170 ? 23.039 29.907 -19.361 1.00 95.31 170 ASP A N 1
ATOM 1282 C CA . ASP A 1 170 ? 23.736 28.673 -19.032 1.00 95.31 170 ASP A CA 1
ATOM 1283 C C . ASP A 1 170 ? 22.866 27.484 -19.462 1.00 95.31 170 ASP A C 1
ATOM 1285 O O . ASP A 1 170 ? 21.641 27.488 -19.267 1.00 95.31 170 ASP A O 1
ATOM 1289 N N . ILE A 1 171 ? 23.488 26.470 -20.064 1.00 97.75 171 ILE A N 1
ATOM 1290 C CA . ILE A 1 171 ? 22.774 25.338 -20.668 1.00 97.75 171 ILE A CA 1
ATOM 1291 C C . ILE A 1 171 ? 23.253 24.032 -20.043 1.00 97.75 171 ILE A C 1
ATOM 1293 O O . ILE A 1 171 ? 24.447 23.745 -20.029 1.00 97.75 171 ILE A O 1
ATOM 1297 N N . MET A 1 172 ? 22.316 23.213 -19.574 1.00 98.12 172 MET A N 1
ATOM 1298 C CA . MET A 1 172 ? 22.564 21.827 -19.196 1.00 98.12 172 MET A CA 1
ATOM 1299 C C . MET A 1 172 ? 21.962 20.911 -20.257 1.00 98.12 172 MET A C 1
ATOM 1301 O O . MET A 1 172 ? 20.765 20.990 -20.537 1.00 98.12 172 MET A O 1
ATOM 1305 N N . ILE A 1 173 ? 22.784 20.042 -20.843 1.00 98.31 173 ILE A N 1
ATOM 1306 C CA . ILE A 1 173 ? 22.342 19.075 -21.850 1.00 98.31 173 ILE A CA 1
ATOM 1307 C C . ILE A 1 173 ? 22.576 17.672 -21.307 1.00 98.31 173 ILE A C 1
ATOM 1309 O O . ILE A 1 173 ? 23.716 17.312 -21.006 1.00 98.31 173 ILE A O 1
ATOM 1313 N N . LEU A 1 174 ? 21.502 16.888 -21.217 1.00 97.62 174 LEU A N 1
ATOM 1314 C CA . LEU A 1 174 ? 21.516 15.451 -20.963 1.00 97.62 174 LEU A CA 1
ATOM 1315 C C . LEU A 1 174 ? 21.162 14.731 -22.278 1.00 97.62 174 LEU A C 1
ATOM 1317 O O . LEU A 1 174 ? 19.983 14.506 -22.553 1.00 97.62 174 LEU A O 1
ATOM 1321 N N . PRO A 1 175 ? 22.147 14.394 -23.133 1.00 95.81 175 PRO A N 1
ATOM 1322 C CA . PRO A 1 175 ? 21.856 13.914 -24.484 1.00 95.81 175 PRO A CA 1
ATOM 1323 C C . PRO A 1 175 ? 21.153 12.556 -24.506 1.00 95.81 175 PRO A C 1
ATOM 1325 O O . PRO A 1 175 ? 20.435 12.257 -25.454 1.00 95.81 175 PRO A O 1
ATOM 1328 N N . ARG A 1 176 ? 21.395 11.729 -23.481 1.00 95.25 176 ARG A N 1
ATOM 1329 C CA . ARG A 1 176 ? 20.900 10.358 -23.386 1.00 95.25 176 ARG A CA 1
ATOM 1330 C C . ARG A 1 176 ? 20.448 10.061 -21.965 1.00 95.25 176 ARG A C 1
ATOM 1332 O O . ARG A 1 176 ? 21.258 9.704 -21.114 1.00 95.25 176 ARG A O 1
ATOM 1339 N N . TYR A 1 177 ? 19.150 10.204 -21.732 1.00 95.00 177 TYR A N 1
ATOM 1340 C CA . TYR A 1 177 ? 18.521 9.870 -20.459 1.00 95.00 177 TYR A CA 1
ATOM 1341 C C . TYR A 1 177 ? 18.548 8.358 -20.194 1.00 95.00 177 TYR A C 1
ATOM 1343 O O . TYR A 1 177 ? 18.919 7.960 -19.099 1.00 95.00 177 TYR A O 1
ATOM 1351 N N . ASN A 1 178 ? 18.187 7.519 -21.176 1.00 95.44 178 ASN A N 1
ATOM 1352 C CA . ASN A 1 178 ? 18.039 6.063 -21.053 1.00 95.44 178 ASN A CA 1
ATOM 1353 C C . ASN A 1 178 ? 19.100 5.310 -21.885 1.00 95.44 178 ASN A C 1
ATOM 1355 O O . ASN A 1 178 ? 18.798 4.826 -22.982 1.00 95.44 178 ASN A O 1
ATOM 1359 N N . PRO A 1 179 ? 20.356 5.202 -21.409 1.00 95.62 179 PRO A N 1
ATOM 1360 C CA . PRO A 1 179 ? 21.411 4.545 -22.178 1.00 95.62 179 PRO A CA 1
ATOM 1361 C C . PRO A 1 179 ? 21.168 3.049 -22.388 1.00 95.62 179 PRO A C 1
ATOM 1363 O O . PRO A 1 179 ? 21.493 2.523 -23.450 1.00 95.62 179 PRO A O 1
ATOM 1366 N N . ASP A 1 180 ? 20.523 2.379 -21.434 1.00 94.94 180 ASP A N 1
ATOM 1367 C CA . ASP A 1 180 ? 20.157 0.963 -21.556 1.00 94.94 180 ASP A CA 1
ATOM 1368 C C . ASP A 1 180 ? 19.147 0.774 -22.684 1.00 94.94 180 ASP A C 1
ATOM 1370 O O . ASP A 1 180 ? 19.318 -0.066 -23.569 1.00 94.94 180 ASP A O 1
ATOM 1374 N N . GLY A 1 181 ? 18.151 1.659 -22.715 1.00 93.75 181 GLY A N 1
ATOM 1375 C CA . GLY A 1 181 ? 17.199 1.791 -23.797 1.00 93.75 181 GLY A CA 1
ATOM 1376 C C . GLY A 1 181 ? 17.880 1.847 -25.157 1.00 93.75 181 GLY A C 1
ATOM 1377 O O . GLY A 1 181 ? 17.574 1.067 -26.061 1.00 93.75 181 GLY A O 1
ATOM 1378 N N . VAL A 1 182 ? 18.810 2.789 -25.307 1.00 94.38 182 VAL A N 1
ATOM 1379 C CA . VAL A 1 182 ? 19.506 3.034 -26.575 1.00 94.38 182 VAL A CA 1
ATOM 1380 C C . VAL A 1 182 ? 20.377 1.842 -26.976 1.00 94.38 182 VAL A C 1
ATOM 1382 O O . VAL A 1 182 ? 20.413 1.479 -28.155 1.00 94.38 182 VAL A O 1
ATOM 1385 N N . ALA A 1 183 ? 21.038 1.182 -26.021 1.00 93.81 183 ALA A N 1
ATOM 1386 C CA . ALA A 1 183 ? 21.887 0.022 -26.289 1.00 93.81 183 ALA A CA 1
ATOM 1387 C C . ALA A 1 183 ? 21.123 -1.133 -26.962 1.00 93.81 183 ALA A C 1
ATOM 1389 O O . ALA A 1 183 ? 21.685 -1.818 -27.825 1.00 93.81 183 ALA A O 1
ATOM 1390 N N . PHE A 1 184 ? 19.844 -1.304 -26.617 1.00 91.94 184 PHE A N 1
ATOM 1391 C CA . PHE A 1 184 ? 18.970 -2.354 -27.156 1.00 91.94 184 PHE A CA 1
ATOM 1392 C C . PHE A 1 184 ? 17.911 -1.852 -28.136 1.00 91.94 184 PHE A C 1
ATOM 1394 O O . PHE A 1 184 ? 17.117 -2.650 -28.640 1.00 91.94 184 PHE A O 1
ATOM 1401 N N . PHE A 1 185 ? 17.909 -0.547 -28.423 1.00 92.62 185 PHE A N 1
ATOM 1402 C CA . PHE A 1 185 ? 16.892 0.113 -29.236 1.00 92.62 185 PHE A CA 1
ATOM 1403 C C . PHE A 1 185 ? 15.474 -0.143 -28.705 1.00 92.62 185 PHE A C 1
ATOM 1405 O O . PHE A 1 185 ? 14.549 -0.443 -29.455 1.00 92.62 185 PHE A O 1
ATOM 1412 N N . GLN A 1 186 ? 15.316 -0.081 -27.386 1.00 91.00 186 GLN A N 1
ATOM 1413 C CA . GLN A 1 186 ? 14.063 -0.323 -26.678 1.00 91.00 186 GLN A CA 1
ATOM 1414 C C . GLN A 1 186 ? 13.505 0.988 -26.121 1.00 91.00 186 GLN A C 1
ATOM 1416 O O . GLN A 1 186 ? 14.249 1.908 -25.787 1.00 91.00 186 GLN A O 1
ATOM 1421 N N . ARG A 1 187 ? 12.181 1.074 -26.000 1.00 89.44 187 ARG A N 1
ATOM 1422 C CA . ARG A 1 187 ? 11.513 2.281 -25.497 1.00 89.44 187 ARG A CA 1
ATOM 1423 C C . ARG A 1 187 ? 11.728 2.473 -23.996 1.00 89.44 187 ARG A C 1
ATOM 1425 O O . ARG A 1 187 ? 11.969 3.585 -23.544 1.00 89.44 187 ARG A O 1
ATOM 1432 N N . PHE A 1 188 ? 11.614 1.390 -23.241 1.00 90.06 188 PHE A N 1
ATOM 1433 C CA . PHE A 1 188 ? 11.532 1.412 -21.785 1.00 90.06 188 PHE A CA 1
ATOM 1434 C C . PHE A 1 188 ? 12.923 1.411 -21.129 1.00 90.06 188 PHE A C 1
ATOM 1436 O O . PHE A 1 188 ? 13.939 1.123 -21.776 1.00 90.06 188 PHE A O 1
ATOM 1443 N N . LEU A 1 189 ? 12.975 1.732 -19.835 1.00 89.50 189 LEU A N 1
ATOM 1444 C CA . LEU A 1 189 ? 14.154 1.483 -19.000 1.00 89.50 189 LEU A CA 1
ATOM 1445 C C . LEU A 1 189 ? 14.462 -0.024 -18.940 1.00 89.50 189 LEU A C 1
ATOM 1447 O O . LEU A 1 189 ? 13.607 -0.851 -19.269 1.00 89.50 189 LEU A O 1
ATOM 1451 N N . ALA A 1 190 ? 15.661 -0.408 -18.490 1.00 86.00 190 ALA A N 1
ATOM 1452 C CA . ALA A 1 190 ? 16.005 -1.823 -18.293 1.00 86.00 190 ALA A CA 1
ATOM 1453 C C . ALA A 1 190 ? 15.039 -2.533 -17.326 1.00 86.00 190 ALA A C 1
ATOM 1455 O O . ALA A 1 190 ? 14.749 -3.716 -17.487 1.00 86.00 190 ALA A O 1
ATOM 1456 N N . THR A 1 191 ? 14.480 -1.781 -16.377 1.00 80.06 191 THR A N 1
ATOM 1457 C CA . THR A 1 191 ? 13.445 -2.214 -15.428 1.00 80.06 191 THR A CA 1
ATOM 1458 C C . THR A 1 191 ? 12.057 -2.430 -16.048 1.00 80.06 191 THR A C 1
ATOM 1460 O O . THR A 1 191 ? 11.161 -2.927 -15.372 1.00 80.06 191 THR A O 1
ATOM 1463 N N . GLY A 1 192 ? 11.844 -2.072 -17.320 1.00 80.94 192 GLY A N 1
ATOM 1464 C CA . GLY A 1 192 ? 10.554 -2.209 -18.007 1.00 80.94 192 GLY A CA 1
ATOM 1465 C C . GLY A 1 192 ? 9.545 -1.088 -17.715 1.00 80.94 192 GLY A C 1
ATOM 1466 O O . GLY A 1 192 ? 8.427 -1.121 -18.241 1.00 80.94 192 GLY A O 1
ATOM 1467 N N . PHE A 1 193 ? 9.924 -0.082 -16.920 1.00 83.12 193 PHE A N 1
ATOM 1468 C CA . PHE A 1 193 ? 9.133 1.135 -16.720 1.00 83.12 193 PHE A CA 1
ATOM 1469 C C . PHE A 1 193 ? 9.328 2.124 -17.870 1.00 83.12 193 PHE A C 1
ATOM 1471 O O . PHE A 1 193 ? 10.409 2.227 -18.457 1.00 83.12 193 PHE A O 1
ATOM 1478 N N . ASP A 1 194 ? 8.254 2.831 -18.219 1.00 86.56 194 ASP A N 1
ATOM 1479 C CA . ASP A 1 194 ? 8.311 3.934 -19.174 1.00 86.56 194 ASP A CA 1
ATOM 1480 C C . ASP A 1 194 ? 8.763 5.183 -18.396 1.00 86.56 194 ASP A C 1
ATOM 1482 O O . ASP A 1 194 ? 8.034 5.635 -17.505 1.00 86.56 194 ASP A O 1
ATOM 1486 N N . PRO A 1 195 ? 9.948 5.745 -18.689 1.00 84.38 195 PRO A N 1
ATOM 1487 C CA . PRO A 1 195 ? 10.473 6.879 -17.936 1.00 84.38 195 PRO A CA 1
ATOM 1488 C C . PRO A 1 195 ? 9.612 8.144 -18.071 1.00 84.38 195 PRO A C 1
ATOM 1490 O O . PRO A 1 195 ? 9.609 8.948 -17.145 1.00 84.38 195 PRO A O 1
ATOM 1493 N N . ASN A 1 196 ? 8.797 8.274 -19.129 1.00 83.69 196 ASN A N 1
ATOM 1494 C CA . ASN A 1 196 ? 7.803 9.349 -19.273 1.00 83.69 196 ASN A CA 1
ATOM 1495 C C . ASN A 1 196 ? 6.531 9.122 -18.444 1.00 83.69 196 ASN A C 1
ATOM 1497 O O . ASN A 1 196 ? 5.578 9.909 -18.520 1.00 83.69 196 ASN A O 1
ATOM 1501 N N . ARG A 1 197 ? 6.452 8.015 -17.699 1.00 82.25 197 ARG A N 1
ATOM 1502 C CA . ARG A 1 197 ? 5.329 7.661 -16.819 1.00 82.25 197 ARG A CA 1
ATOM 1503 C C . ARG A 1 197 ? 5.745 7.478 -15.362 1.00 82.25 197 ARG A C 1
ATOM 1505 O O . ARG A 1 197 ? 4.867 7.455 -14.502 1.00 82.25 197 ARG A O 1
ATOM 1512 N N . ASP A 1 198 ? 7.043 7.434 -15.065 1.00 84.50 198 ASP A N 1
ATOM 1513 C CA . ASP A 1 198 ? 7.580 7.324 -13.704 1.00 84.50 198 ASP A CA 1
ATOM 1514 C C . ASP A 1 198 ? 7.810 8.694 -13.035 1.00 84.50 198 ASP A C 1
ATOM 1516 O O . ASP A 1 198 ? 8.851 8.984 -12.448 1.00 84.50 198 ASP A O 1
ATOM 1520 N N . HIS A 1 199 ? 6.812 9.570 -13.137 1.00 86.00 199 HIS A N 1
ATOM 1521 C CA . HIS A 1 199 ? 6.857 10.914 -12.556 1.00 86.00 199 HIS A CA 1
ATOM 1522 C C . HIS A 1 199 ? 6.009 11.061 -11.296 1.00 86.00 199 HIS A C 1
ATOM 1524 O O . HIS A 1 199 ? 5.942 12.163 -10.782 1.00 86.00 199 HIS A O 1
ATOM 1530 N N . ILE A 1 200 ? 5.360 9.990 -10.821 1.00 87.12 200 ILE A N 1
ATOM 1531 C CA . ILE A 1 200 ? 4.537 9.984 -9.597 1.00 87.12 200 ILE A CA 1
ATOM 1532 C C . ILE A 1 200 ? 5.136 9.073 -8.535 1.00 87.12 200 ILE A C 1
ATOM 1534 O O . ILE A 1 200 ? 5.386 9.504 -7.411 1.00 87.12 200 ILE A O 1
ATOM 1538 N N . ARG A 1 201 ? 5.380 7.806 -8.890 1.00 83.50 201 ARG A N 1
ATOM 1539 C CA . ARG A 1 201 ? 5.969 6.827 -7.969 1.00 83.50 201 ARG A CA 1
ATOM 1540 C C . ARG A 1 201 ? 7.448 7.070 -7.752 1.00 83.50 201 ARG A C 1
ATOM 1542 O O . ARG A 1 201 ? 7.918 6.841 -6.635 1.00 83.50 201 ARG A O 1
ATOM 1549 N N . PHE A 1 202 ? 8.131 7.531 -8.803 1.00 88.44 202 PHE A N 1
ATOM 1550 C CA . PHE A 1 202 ? 9.579 7.593 -8.874 1.00 88.44 202 PHE A CA 1
ATOM 1551 C C . PHE A 1 202 ? 10.170 6.243 -8.495 1.00 88.44 202 PHE A C 1
ATOM 1553 O O . PHE A 1 202 ? 10.890 6.167 -7.511 1.00 88.44 202 PHE A O 1
ATOM 1560 N N . THR A 1 203 ? 9.789 5.166 -9.175 1.00 83.62 203 THR A N 1
ATOM 1561 C CA . THR A 1 203 ? 10.230 3.800 -8.881 1.00 83.62 203 THR A CA 1
ATOM 1562 C C . THR A 1 203 ? 11.696 3.584 -9.266 1.00 83.62 203 THR A C 1
ATOM 1564 O O . THR A 1 203 ? 12.443 3.023 -8.457 1.00 83.62 203 THR A O 1
ATOM 1567 N N . SER A 1 204 ? 12.141 4.076 -10.427 1.00 87.94 204 SER A N 1
ATOM 1568 C CA . SER A 1 204 ? 13.538 3.967 -10.866 1.00 87.94 204 SER A CA 1
ATOM 1569 C C . SER A 1 204 ? 14.451 4.941 -10.114 1.00 87.94 204 SER A C 1
ATOM 1571 O O . SER A 1 204 ? 14.156 6.132 -9.973 1.00 87.94 204 SER A O 1
ATOM 1573 N N . GLN A 1 205 ? 15.604 4.443 -9.652 1.00 90.62 205 GLN A N 1
ATOM 1574 C CA . GLN A 1 205 ? 16.629 5.288 -9.032 1.00 90.62 205 GLN A CA 1
ATOM 1575 C C . GLN A 1 205 ? 17.232 6.266 -10.045 1.00 90.62 205 GLN A C 1
ATOM 1577 O O . GLN A 1 205 ? 17.386 7.441 -9.724 1.00 90.62 205 GLN A O 1
ATOM 1582 N N . GLN A 1 206 ? 17.473 5.820 -11.282 1.00 91.69 206 GLN A N 1
ATOM 1583 C CA . GLN A 1 206 ? 17.920 6.679 -12.379 1.00 91.69 206 GLN A CA 1
ATOM 1584 C C . GLN A 1 206 ? 16.960 7.860 -12.583 1.00 91.69 206 GLN A C 1
ATOM 1586 O O . GLN A 1 206 ? 17.401 9.003 -12.708 1.00 91.69 206 GLN A O 1
ATOM 1591 N N . THR A 1 207 ? 15.647 7.609 -12.572 1.00 90.62 207 THR A N 1
ATOM 1592 C CA . THR A 1 207 ? 14.645 8.674 -12.703 1.00 90.62 207 THR A CA 1
ATOM 1593 C C . THR A 1 207 ? 14.688 9.652 -11.532 1.00 90.62 207 THR A C 1
ATOM 1595 O O . THR A 1 207 ? 14.631 10.861 -11.766 1.00 90.62 207 THR A O 1
ATOM 1598 N N . ARG A 1 208 ? 14.852 9.168 -10.291 1.00 91.88 208 ARG A N 1
ATOM 1599 C CA . ARG A 1 208 ? 15.036 10.022 -9.100 1.00 91.88 208 ARG A CA 1
ATOM 1600 C C . ARG A 1 208 ? 16.272 10.913 -9.223 1.00 91.88 208 ARG A C 1
ATOM 1602 O O . ARG A 1 208 ? 16.172 12.118 -9.001 1.00 91.88 208 ARG A O 1
ATOM 1609 N N . ASP A 1 209 ? 17.403 10.341 -9.622 1.00 93.00 209 ASP A N 1
ATOM 1610 C CA . ASP A 1 209 ? 18.684 11.047 -9.700 1.00 93.00 209 ASP A CA 1
ATOM 1611 C C . ASP A 1 209 ? 18.685 12.113 -10.803 1.00 93.00 209 ASP A C 1
ATOM 1613 O O . ASP A 1 209 ? 19.088 13.257 -10.572 1.00 93.00 209 ASP A O 1
ATOM 1617 N N . VAL A 1 210 ? 18.160 11.780 -11.987 1.00 92.00 210 VAL A N 1
ATOM 1618 C CA . VAL A 1 210 ? 17.997 12.758 -13.072 1.00 92.00 210 VAL A CA 1
ATOM 1619 C C . VAL A 1 210 ? 17.004 13.847 -12.669 1.00 92.00 210 VAL A C 1
ATOM 1621 O O . VAL A 1 210 ? 17.244 15.025 -12.937 1.00 92.00 210 VAL A O 1
ATOM 1624 N N . LYS A 1 211 ? 15.908 13.501 -11.982 1.00 91.88 211 LYS A N 1
ATOM 1625 C CA . LYS A 1 211 ? 14.943 14.504 -11.520 1.00 91.88 211 LYS A CA 1
ATOM 1626 C C . LYS A 1 211 ? 15.573 15.462 -10.512 1.00 91.88 211 LYS A C 1
ATOM 1628 O O . LYS A 1 211 ? 15.384 16.667 -10.654 1.00 91.88 211 LYS A O 1
ATOM 1633 N N . GLN A 1 212 ? 16.363 14.955 -9.566 1.00 90.88 212 GLN A N 1
ATOM 1634 C CA . GLN A 1 212 ? 17.094 15.787 -8.610 1.00 90.88 212 GLN A CA 1
ATOM 1635 C C . GLN A 1 212 ? 18.073 16.730 -9.322 1.00 90.88 212 GLN A C 1
ATOM 1637 O O . GLN A 1 212 ? 18.075 17.924 -9.033 1.00 90.88 212 GLN A O 1
ATOM 1642 N N . LEU A 1 213 ? 18.824 16.233 -10.313 1.00 92.38 213 LEU A N 1
ATOM 1643 C CA . LEU A 1 213 ? 19.729 17.050 -11.130 1.00 92.38 213 LEU A CA 1
ATOM 1644 C C . LEU A 1 213 ? 18.997 18.225 -11.806 1.00 92.38 213 LEU A C 1
ATOM 1646 O O . LEU A 1 213 ? 19.479 19.359 -11.779 1.00 92.38 213 LEU A O 1
ATOM 1650 N N . ILE A 1 214 ? 17.824 17.968 -12.391 1.00 92.00 214 ILE A N 1
ATOM 1651 C CA . ILE A 1 214 ? 17.004 19.004 -13.038 1.00 92.00 214 ILE A CA 1
ATOM 1652 C C . ILE A 1 214 ? 16.464 19.998 -12.002 1.00 92.00 214 ILE A C 1
ATOM 1654 O O . ILE A 1 214 ? 16.505 21.211 -12.227 1.00 92.00 214 ILE A O 1
ATOM 1658 N N . THR A 1 215 ? 15.958 19.499 -10.871 1.00 90.25 215 THR A N 1
ATOM 1659 C CA . THR A 1 215 ? 15.422 20.319 -9.776 1.00 90.25 215 THR A CA 1
ATOM 1660 C C . THR A 1 215 ? 16.488 21.266 -9.225 1.00 90.25 215 THR A C 1
ATOM 1662 O O . THR A 1 215 ? 16.224 22.463 -9.090 1.00 90.25 215 THR A O 1
ATOM 1665 N N . ASP A 1 216 ? 17.702 20.767 -8.983 1.00 89.94 216 ASP A N 1
ATOM 1666 C CA . ASP A 1 216 ? 18.832 21.554 -8.476 1.00 89.94 216 ASP A CA 1
ATOM 1667 C C . ASP A 1 216 ? 19.267 22.632 -9.476 1.00 89.94 216 ASP A C 1
ATOM 1669 O O . ASP A 1 216 ? 19.631 23.745 -9.088 1.00 89.94 216 ASP A O 1
ATOM 1673 N N . PHE A 1 217 ? 19.181 22.336 -10.776 1.00 93.06 217 PHE A N 1
ATOM 1674 C CA . PHE A 1 217 ? 19.453 23.315 -11.825 1.00 93.06 217 PHE A CA 1
ATOM 1675 C C . PHE A 1 217 ? 18.372 24.407 -11.905 1.00 93.06 217 PHE A C 1
ATOM 1677 O O . PHE A 1 217 ? 18.678 25.569 -12.193 1.00 93.06 217 PHE A O 1
ATOM 1684 N N . SER A 1 218 ? 17.117 24.061 -11.595 1.00 92.50 218 SER A N 1
ATOM 1685 C CA . SER A 1 218 ? 15.958 24.963 -11.571 1.00 92.50 218 SER A CA 1
ATOM 1686 C C . SER A 1 218 ? 15.807 25.767 -12.881 1.00 92.50 218 SER A C 1
ATOM 1688 O O . SER A 1 218 ? 15.882 27.001 -12.896 1.00 92.50 218 SER A O 1
ATOM 1690 N N . PRO A 1 219 ? 15.611 25.083 -14.023 1.00 95.81 219 PRO A N 1
ATOM 1691 C CA . PRO A 1 219 ? 15.609 25.721 -15.335 1.00 95.81 219 PRO A CA 1
ATOM 1692 C C . PRO A 1 219 ? 14.473 26.738 -15.502 1.00 95.81 219 PRO A C 1
ATOM 1694 O O . PRO A 1 219 ? 13.375 26.576 -14.957 1.00 95.81 219 PRO A O 1
ATOM 1697 N N . HIS A 1 220 ? 14.733 27.768 -16.310 1.00 97.38 220 HIS A N 1
ATOM 1698 C CA . HIS A 1 220 ? 13.698 28.658 -16.839 1.00 97.38 220 HIS A CA 1
ATOM 1699 C C . HIS A 1 220 ? 13.040 28.039 -18.080 1.00 97.38 220 HIS A C 1
ATOM 1701 O O . HIS A 1 220 ? 11.825 28.149 -18.238 1.00 97.38 220 HIS A O 1
ATOM 1707 N N . ILE A 1 221 ? 13.828 27.344 -18.914 1.00 98.00 221 ILE A N 1
ATOM 1708 C CA . ILE A 1 221 ? 13.355 26.611 -20.097 1.00 98.00 221 ILE A CA 1
ATOM 1709 C C . ILE A 1 221 ? 13.763 25.138 -20.011 1.00 98.00 221 ILE A C 1
ATOM 1711 O O . ILE A 1 221 ? 14.915 24.843 -19.695 1.00 98.00 221 ILE A O 1
ATOM 1715 N N . GLY A 1 222 ? 12.840 24.235 -20.337 1.00 97.06 222 GLY A N 1
ATOM 1716 C CA . GLY A 1 222 ? 13.096 22.809 -20.552 1.00 97.06 222 GLY A CA 1
ATOM 1717 C C . GLY A 1 222 ? 12.727 22.379 -21.975 1.00 97.06 222 GLY A C 1
ATOM 1718 O O . GLY A 1 222 ? 11.743 22.873 -22.523 1.00 97.06 222 GLY A O 1
ATOM 1719 N N . VAL A 1 223 ? 13.479 21.455 -22.569 1.00 97.00 223 VAL A N 1
ATOM 1720 C CA . VAL A 1 223 ? 13.123 20.826 -23.852 1.00 97.00 223 VAL A CA 1
ATOM 1721 C C . VAL A 1 223 ? 13.277 19.320 -23.749 1.00 97.00 223 VAL A C 1
ATOM 1723 O O . VAL A 1 223 ? 14.345 18.838 -23.368 1.00 97.00 223 VAL A O 1
ATOM 1726 N N . ASP A 1 224 ? 12.220 18.606 -24.121 1.00 94.00 224 ASP A N 1
ATOM 1727 C CA . ASP A 1 224 ? 12.193 17.151 -24.201 1.00 94.00 224 ASP A CA 1
ATOM 1728 C C . ASP A 1 224 ? 12.107 16.703 -25.665 1.00 94.00 224 ASP A C 1
ATOM 1730 O O . ASP A 1 224 ? 11.207 17.125 -26.402 1.00 94.00 224 ASP A O 1
ATOM 1734 N N . CYS A 1 225 ? 13.087 15.916 -26.111 1.00 96.19 225 CYS A N 1
ATOM 1735 C CA . CYS A 1 225 ? 13.251 15.535 -27.513 1.00 96.19 225 CYS A CA 1
ATOM 1736 C C . CYS A 1 225 ? 12.890 14.063 -27.734 1.00 96.19 225 CYS A C 1
ATOM 1738 O O . CYS A 1 225 ? 13.585 13.166 -27.250 1.00 96.19 225 CYS A O 1
ATOM 1740 N N . HIS A 1 226 ? 11.866 13.838 -28.551 1.00 95.19 226 HIS A N 1
ATOM 1741 C CA . HIS A 1 226 ? 11.236 12.550 -28.809 1.00 95.19 226 HIS A CA 1
ATOM 1742 C C . HIS A 1 226 ? 11.078 12.250 -30.305 1.00 95.19 226 HIS A C 1
ATOM 1744 O O . HIS A 1 226 ? 11.389 13.072 -31.182 1.00 95.19 226 HIS A O 1
ATOM 1750 N N . GLU A 1 227 ? 10.610 11.038 -30.602 1.00 94.19 227 GLU A N 1
ATOM 1751 C CA . GLU A 1 227 ? 10.121 10.679 -31.928 1.00 94.19 227 GLU A CA 1
ATOM 1752 C C . GLU A 1 227 ? 8.709 10.091 -31.881 1.00 94.19 227 GLU A C 1
ATOM 1754 O O . GLU A 1 227 ? 8.384 9.291 -31.010 1.00 94.19 227 GLU A O 1
ATOM 1759 N N . TYR A 1 228 ? 7.886 10.407 -32.880 1.00 92.31 228 TYR A N 1
ATOM 1760 C CA . TYR A 1 228 ? 6.550 9.842 -33.025 1.00 92.31 228 TYR A CA 1
ATOM 1761 C C . TYR A 1 228 ? 6.546 8.707 -34.063 1.00 92.31 228 TYR A C 1
ATOM 1763 O O . TYR A 1 228 ? 7.475 8.543 -34.861 1.00 92.31 228 TYR A O 1
ATOM 1771 N N . SER A 1 229 ? 5.493 7.881 -34.057 1.00 89.19 229 SER A N 1
ATOM 1772 C CA . SER A 1 229 ? 5.359 6.735 -34.970 1.00 89.19 229 SER A CA 1
ATOM 1773 C C . SER A 1 229 ? 5.136 7.151 -36.421 1.00 89.19 229 SER A C 1
ATOM 1775 O O . SER A 1 229 ? 4.064 7.635 -36.786 1.00 89.19 229 SER A O 1
ATOM 1777 N N . ALA A 1 230 ? 6.143 6.889 -37.250 1.00 84.69 230 ALA A N 1
ATOM 1778 C CA . ALA A 1 230 ? 6.215 7.302 -38.644 1.00 84.69 230 ALA A CA 1
ATOM 1779 C C . ALA A 1 230 ? 5.213 6.586 -39.565 1.00 84.69 230 ALA A C 1
ATOM 1781 O O . ALA A 1 230 ? 4.494 7.214 -40.345 1.00 84.69 230 ALA A O 1
ATOM 1782 N N . ASN A 1 231 ? 5.161 5.264 -39.458 1.00 76.81 231 ASN A N 1
ATOM 1783 C CA . ASN A 1 231 ? 4.407 4.345 -40.313 1.00 76.81 231 ASN A CA 1
ATOM 1784 C C . ASN A 1 231 ? 3.035 3.968 -39.716 1.00 76.81 231 ASN A C 1
ATOM 1786 O O . ASN A 1 231 ? 2.417 2.983 -40.121 1.00 76.81 231 ASN A O 1
ATOM 1790 N N . ARG A 1 232 ? 2.573 4.703 -38.700 1.00 82.56 232 ARG A N 1
ATOM 1791 C CA . ARG A 1 232 ? 1.291 4.437 -38.047 1.00 82.56 232 ARG A CA 1
ATOM 1792 C C . ARG A 1 232 ? 0.163 4.777 -39.023 1.00 82.56 232 ARG A C 1
ATOM 1794 O O . ARG A 1 232 ? 0.025 5.934 -39.412 1.00 82.56 232 ARG A O 1
ATOM 1801 N N . ALA A 1 233 ? -0.607 3.766 -39.422 1.00 86.88 233 ALA A N 1
ATOM 1802 C CA . ALA A 1 233 ? -1.692 3.914 -40.383 1.00 86.88 233 ALA A CA 1
ATOM 1803 C C . ALA A 1 233 ? -2.992 4.395 -39.712 1.00 86.88 233 ALA A C 1
ATOM 1805 O O . ALA A 1 233 ? -3.377 3.902 -38.650 1.00 86.88 233 ALA A O 1
ATOM 1806 N N . TYR A 1 234 ? -3.657 5.357 -40.345 1.00 88.19 234 TYR A N 1
ATOM 1807 C CA . TYR A 1 234 ? -4.872 6.036 -39.902 1.00 88.19 234 TYR A CA 1
ATOM 1808 C C . TYR A 1 234 ? -5.989 5.887 -40.943 1.00 88.19 234 TYR A C 1
ATOM 1810 O O . TYR A 1 234 ? -5.727 5.778 -42.142 1.00 88.19 234 TYR A O 1
ATOM 1818 N N . GLY A 1 235 ? -7.233 5.964 -40.475 1.00 87.25 235 GLY A N 1
ATOM 1819 C CA . GLY A 1 235 ? -8.448 5.854 -41.284 1.00 87.25 235 GLY A CA 1
ATOM 1820 C C . GLY A 1 235 ? -9.099 4.480 -41.141 1.00 87.25 235 GLY A C 1
ATOM 1821 O O . GLY A 1 235 ? -8.473 3.526 -40.673 1.00 87.25 235 GLY A O 1
ATOM 1822 N N . ALA A 1 236 ? -10.373 4.364 -41.520 1.00 86.12 236 ALA A N 1
ATOM 1823 C CA . ALA A 1 236 ? -11.132 3.124 -41.329 1.00 86.12 236 ALA A CA 1
ATOM 1824 C C . ALA A 1 236 ? -10.520 1.920 -42.075 1.00 86.12 236 ALA A C 1
ATOM 1826 O O . ALA A 1 236 ? -10.673 0.781 -41.633 1.00 86.12 236 ALA A O 1
ATOM 1827 N N . ASN A 1 237 ? -9.791 2.181 -43.163 1.00 87.44 237 ASN A N 1
ATOM 1828 C CA . ASN A 1 237 ? -9.104 1.191 -43.991 1.00 87.44 237 ASN A CA 1
ATOM 1829 C C . ASN A 1 237 ? -7.573 1.240 -43.830 1.00 87.44 237 ASN A C 1
ATOM 1831 O O . ASN A 1 237 ? -6.872 0.702 -44.683 1.00 87.44 237 ASN A O 1
ATOM 1835 N N . GLU A 1 238 ? -7.050 1.894 -42.781 1.00 88.94 238 GLU A N 1
ATOM 1836 C CA . GLU A 1 238 ? -5.603 2.055 -42.547 1.00 88.94 238 GLU A CA 1
ATOM 1837 C C . GLU A 1 238 ? -4.874 2.673 -43.757 1.00 88.94 238 GLU A C 1
ATOM 1839 O O . GLU A 1 238 ? -3.763 2.291 -44.112 1.00 88.94 238 GLU A O 1
ATOM 1844 N N . GLN A 1 239 ? -5.522 3.630 -44.420 1.00 90.44 239 GLN A N 1
ATOM 1845 C CA . GLN A 1 239 ? -5.112 4.137 -45.728 1.00 90.44 239 GLN A CA 1
ATOM 1846 C C . GLN A 1 239 ? -4.184 5.364 -45.683 1.00 90.44 239 GLN A C 1
ATOM 1848 O O . GLN A 1 239 ? -3.679 5.782 -46.727 1.00 90.44 239 GLN A O 1
ATOM 1853 N N . TRP A 1 240 ? -3.966 5.976 -44.514 1.00 91.38 240 TRP A N 1
ATOM 1854 C CA . TRP A 1 240 ? -3.228 7.238 -44.382 1.00 91.38 240 TRP A CA 1
ATOM 1855 C C . TRP A 1 240 ? -2.069 7.158 -43.385 1.00 91.38 240 TRP A C 1
ATOM 1857 O O . TRP A 1 240 ? -2.230 6.628 -42.295 1.00 91.38 240 TRP A O 1
ATOM 1867 N N . ALA A 1 241 ? -0.930 7.775 -43.693 1.00 90.69 241 ALA A N 1
ATOM 1868 C CA . ALA A 1 241 ? 0.164 8.012 -42.743 1.00 90.69 241 ALA A CA 1
ATOM 1869 C C . ALA A 1 241 ? 0.406 9.513 -42.554 1.00 90.69 241 ALA A C 1
ATOM 1871 O O . ALA A 1 241 ? 0.126 10.305 -43.452 1.00 90.69 241 ALA A O 1
ATOM 1872 N N . GLN A 1 242 ? 0.928 9.930 -41.399 1.00 91.25 242 GLN A N 1
ATOM 1873 C CA . GLN A 1 242 ? 1.207 11.350 -41.171 1.00 91.25 242 GLN A CA 1
ATOM 1874 C C . GLN A 1 242 ? 2.352 11.854 -42.056 1.00 91.25 242 GLN A C 1
ATOM 1876 O O . GLN A 1 242 ? 3.399 11.214 -42.172 1.00 91.25 242 GLN A O 1
ATOM 1881 N N . ALA A 1 243 ? 2.155 13.033 -42.649 1.00 94.19 243 ALA A N 1
ATOM 1882 C CA . ALA A 1 243 ? 3.109 13.672 -43.550 1.00 94.19 243 ALA A CA 1
ATOM 1883 C C . ALA A 1 243 ? 3.957 14.760 -42.859 1.00 94.19 243 ALA A C 1
ATOM 1885 O O . ALA A 1 243 ? 4.370 15.713 -43.509 1.00 94.19 243 ALA A O 1
ATOM 1886 N N . VAL A 1 244 ? 4.164 14.680 -41.544 1.00 94.69 244 VAL A N 1
ATOM 1887 C CA . VAL A 1 244 ? 4.778 15.756 -40.744 1.00 94.69 244 VAL A CA 1
ATOM 1888 C C . VAL A 1 244 ? 6.250 15.440 -40.455 1.00 94.69 244 VAL A C 1
ATOM 1890 O O . VAL A 1 244 ? 6.595 14.302 -40.171 1.00 94.69 244 VAL A O 1
ATOM 1893 N N . ASP A 1 245 ? 7.147 16.418 -40.519 1.00 96.50 245 ASP A N 1
ATOM 1894 C CA . ASP A 1 245 ? 8.570 16.217 -40.210 1.00 96.50 245 ASP A CA 1
ATOM 1895 C C . ASP A 1 245 ? 8.859 16.380 -38.713 1.00 96.50 245 ASP A C 1
ATOM 1897 O O . ASP A 1 245 ? 9.513 15.530 -38.103 1.00 96.50 245 ASP A O 1
ATOM 1901 N N . GLY A 1 246 ? 8.321 17.449 -38.120 1.00 95.94 246 GLY A N 1
ATOM 1902 C CA . GLY A 1 246 ? 8.452 17.757 -36.698 1.00 95.94 246 GLY A CA 1
ATOM 1903 C C . GLY A 1 246 ? 7.128 18.188 -36.078 1.00 95.94 246 GLY A C 1
ATOM 1904 O O . GLY A 1 246 ? 6.419 19.029 -36.630 1.00 95.94 246 GLY A O 1
ATOM 1905 N N . GLN A 1 247 ? 6.801 17.625 -34.924 1.00 95.56 247 GLN A N 1
ATOM 1906 C CA . GLN A 1 247 ? 5.717 18.086 -34.073 1.00 95.56 247 GLN A CA 1
ATOM 1907 C C . GLN A 1 247 ? 6.284 18.775 -32.840 1.00 95.56 247 GLN A C 1
ATOM 1909 O O . GLN A 1 247 ? 7.317 18.361 -32.316 1.00 95.56 247 GLN A O 1
ATOM 1914 N N . PHE A 1 248 ? 5.618 19.824 -32.371 1.00 94.44 248 PHE A N 1
ATOM 1915 C CA . PHE A 1 248 ? 6.015 20.486 -31.134 1.00 94.44 248 PHE A CA 1
ATOM 1916 C C . PHE A 1 248 ? 4.823 21.136 -30.437 1.00 94.44 248 PHE A C 1
ATOM 1918 O O . PHE A 1 248 ? 3.865 21.567 -31.076 1.00 94.44 248 PHE A O 1
ATOM 1925 N N . ASP A 1 249 ? 4.907 21.246 -29.117 1.00 92.00 249 ASP A N 1
ATOM 1926 C CA . ASP A 1 249 ? 3.978 22.021 -28.297 1.00 92.00 249 ASP A CA 1
ATOM 1927 C C . ASP A 1 249 ? 4.684 22.471 -27.010 1.00 92.00 249 ASP A C 1
ATOM 1929 O O . ASP A 1 249 ? 5.588 21.801 -26.505 1.00 92.00 249 ASP A O 1
ATOM 1933 N N . ALA A 1 250 ? 4.255 23.605 -26.458 1.00 91.19 250 ALA A N 1
ATOM 1934 C CA . ALA A 1 250 ? 4.598 23.969 -25.089 1.00 91.19 250 ALA A CA 1
ATOM 1935 C C . ALA A 1 250 ? 3.665 23.262 -24.096 1.00 91.19 250 ALA A C 1
ATOM 1937 O O . ALA A 1 250 ? 2.479 23.064 -24.379 1.00 91.19 250 ALA A O 1
ATOM 1938 N N . MET A 1 251 ? 4.169 22.932 -22.908 1.00 88.81 251 MET A N 1
ATOM 1939 C CA . MET A 1 251 ? 3.354 22.346 -21.841 1.00 88.81 251 MET A CA 1
ATOM 1940 C C . MET A 1 251 ? 2.311 23.361 -21.343 1.00 88.81 251 MET A C 1
ATOM 1942 O O . MET A 1 251 ? 2.644 24.493 -20.984 1.00 88.81 251 MET A O 1
ATOM 1946 N N . LYS A 1 252 ? 1.031 22.961 -21.329 1.00 85.31 252 LYS A N 1
ATOM 1947 C CA . LYS A 1 252 ? -0.127 23.872 -21.187 1.00 85.31 252 LYS A CA 1
ATOM 1948 C C . LYS A 1 252 ? -1.085 23.546 -20.030 1.00 85.31 252 LYS A C 1
ATOM 1950 O O . LYS A 1 252 ? -2.183 24.103 -19.994 1.00 85.31 252 LYS A O 1
ATOM 1955 N N . ASN A 1 253 ? -0.676 22.700 -19.080 1.00 90.38 253 ASN A N 1
ATOM 1956 C CA . ASN A 1 253 ? -1.444 22.389 -17.865 1.00 90.38 253 ASN A CA 1
ATOM 1957 C C . ASN A 1 253 ? -1.957 23.677 -17.189 1.00 90.38 253 ASN A C 1
ATOM 1959 O O . ASN A 1 253 ? -1.215 24.653 -17.050 1.00 90.38 253 ASN A O 1
ATOM 1963 N N . LEU A 1 254 ? -3.232 23.706 -16.791 1.00 91.94 254 LEU A N 1
ATOM 1964 C CA . LEU A 1 254 ? -3.869 24.930 -16.294 1.00 91.94 254 LEU A CA 1
ATOM 1965 C C . LEU A 1 254 ? -3.303 25.441 -14.962 1.00 91.94 254 LEU A C 1
ATOM 1967 O O . LEU A 1 254 ? -3.430 26.637 -14.702 1.00 91.94 254 LEU A O 1
ATOM 1971 N N . ASN A 1 255 ? -2.626 24.591 -14.184 1.00 92.94 255 ASN A N 1
ATOM 1972 C CA . ASN A 1 255 ? -1.905 24.995 -12.973 1.00 92.94 255 ASN A CA 1
ATOM 1973 C C . ASN A 1 255 ? -0.530 25.640 -13.275 1.00 92.94 255 ASN A C 1
ATOM 1975 O O . ASN A 1 255 ? 0.171 26.085 -12.365 1.00 92.94 255 ASN A O 1
ATOM 1979 N N . ILE A 1 256 ? -0.125 25.723 -14.549 1.00 93.19 256 ILE A N 1
ATOM 1980 C CA . ILE A 1 256 ? 0.975 26.587 -14.996 1.00 93.19 256 ILE A CA 1
ATOM 1981 C C . ILE A 1 256 ? 0.423 28.003 -15.170 1.00 93.19 256 ILE A C 1
ATOM 1983 O O . ILE A 1 256 ? -0.605 28.216 -15.829 1.00 93.19 256 ILE A O 1
ATOM 1987 N N . HIS A 1 257 ? 1.130 28.986 -14.622 1.00 94.75 257 HIS A N 1
ATOM 1988 C CA . HIS A 1 257 ? 0.739 30.383 -14.675 1.00 94.75 257 HIS A CA 1
ATOM 1989 C C . HIS A 1 257 ? 0.512 30.830 -16.123 1.00 94.75 257 HIS A C 1
ATOM 1991 O O . HIS A 1 257 ? 1.284 30.520 -17.039 1.00 94.75 257 HIS A O 1
ATOM 1997 N N . LYS A 1 258 ? -0.569 31.585 -16.331 1.00 93.50 258 LYS A N 1
ATOM 1998 C CA . LYS A 1 258 ? -1.045 31.962 -17.665 1.00 93.50 258 LYS A CA 1
ATOM 1999 C C . LYS A 1 258 ? 0.013 32.700 -18.487 1.00 93.50 258 LYS A C 1
ATOM 2001 O O . LYS A 1 258 ? 0.084 32.471 -19.686 1.00 93.50 258 LYS A O 1
ATOM 2006 N N . ASP A 1 259 ? 0.843 33.533 -17.860 1.00 95.94 259 ASP A N 1
ATOM 2007 C CA . ASP A 1 259 ? 1.903 34.279 -18.558 1.00 95.94 259 ASP A CA 1
ATOM 2008 C C . ASP A 1 259 ? 2.906 33.350 -19.259 1.00 95.94 259 ASP A C 1
ATOM 2010 O O . ASP A 1 259 ? 3.257 33.601 -20.409 1.00 95.94 259 ASP A O 1
ATOM 2014 N N . ILE A 1 260 ? 3.310 32.245 -18.616 1.00 96.19 260 ILE A N 1
ATOM 2015 C CA . ILE A 1 260 ? 4.218 31.257 -19.221 1.00 96.19 260 ILE A CA 1
ATOM 2016 C C . ILE A 1 260 ? 3.531 30.590 -20.412 1.00 96.19 260 ILE A C 1
ATOM 2018 O O . ILE A 1 260 ? 4.104 30.537 -21.502 1.00 96.19 260 ILE A O 1
ATOM 2022 N N . ARG A 1 261 ? 2.290 30.119 -20.228 1.00 93.50 261 ARG A N 1
ATOM 2023 C CA . ARG A 1 261 ? 1.519 29.456 -21.294 1.00 93.50 261 ARG A CA 1
ATOM 2024 C C . ARG A 1 261 ? 1.315 30.380 -22.493 1.00 93.50 261 ARG A C 1
ATOM 2026 O O . ARG A 1 261 ? 1.622 30.011 -23.621 1.00 93.50 261 ARG A O 1
ATOM 2033 N N . ASP A 1 262 ? 0.860 31.604 -22.249 1.00 94.69 262 ASP A N 1
ATOM 2034 C CA . ASP A 1 262 ? 0.636 32.610 -23.283 1.00 94.69 262 ASP A CA 1
ATOM 2035 C C . ASP A 1 262 ? 1.925 32.973 -24.029 1.00 94.69 262 ASP A C 1
ATOM 2037 O O . ASP A 1 262 ? 1.898 33.096 -25.254 1.00 94.69 262 ASP A O 1
ATOM 2041 N N . TYR A 1 263 ? 3.035 33.176 -23.314 1.00 97.06 263 TYR A N 1
ATOM 2042 C CA . TYR A 1 263 ? 4.300 33.573 -23.933 1.00 97.06 263 TYR A CA 1
ATOM 2043 C C . TYR A 1 263 ? 4.874 32.448 -24.798 1.00 97.06 263 TYR A C 1
ATOM 2045 O O . TYR A 1 263 ? 5.317 32.697 -25.922 1.00 97.06 263 TYR A O 1
ATOM 2053 N N . SER A 1 264 ? 4.790 31.204 -24.321 1.00 95.06 264 SER A N 1
ATOM 2054 C CA . SER A 1 264 ? 5.230 30.022 -25.071 1.00 95.06 264 SER A CA 1
ATOM 2055 C C . SER A 1 264 ? 4.485 29.895 -26.405 1.00 95.06 264 SER A C 1
ATOM 2057 O O . SER A 1 264 ? 5.108 29.743 -27.457 1.00 95.06 264 SER A O 1
ATOM 2059 N N . GLU A 1 265 ? 3.160 30.065 -26.388 1.00 92.19 265 GLU A N 1
ATOM 2060 C CA . GLU A 1 265 ? 2.322 29.975 -27.590 1.00 92.19 265 GLU A CA 1
ATOM 2061 C C . GLU A 1 265 ? 2.485 31.159 -28.545 1.00 92.19 265 GLU A C 1
ATOM 2063 O O . GLU A 1 265 ? 2.432 30.993 -29.761 1.00 92.19 265 GLU A O 1
ATOM 2068 N N . LYS A 1 266 ? 2.650 32.377 -28.022 1.00 95.12 266 LYS A N 1
ATOM 2069 C CA . LYS A 1 266 ? 2.675 33.590 -28.856 1.00 95.12 266 LYS A CA 1
ATOM 2070 C C . LYS A 1 266 ? 4.051 33.885 -29.441 1.00 95.12 266 LYS A C 1
ATOM 2072 O O . LYS A 1 266 ? 4.123 34.531 -30.485 1.00 95.12 266 LYS A O 1
ATOM 2077 N N . ILE A 1 267 ? 5.122 33.462 -28.770 1.00 97.50 267 ILE A N 1
ATOM 2078 C CA . ILE A 1 267 ? 6.497 33.835 -29.128 1.00 97.50 267 ILE A CA 1
ATOM 2079 C C . ILE A 1 267 ? 7.292 32.639 -29.644 1.00 97.50 267 ILE A C 1
ATOM 2081 O O . ILE A 1 267 ? 7.864 32.725 -30.732 1.00 97.50 267 ILE A O 1
ATOM 2085 N N . PHE A 1 268 ? 7.328 31.532 -28.899 1.00 97.56 268 PHE A N 1
ATOM 2086 C CA . PHE A 1 268 ? 8.160 30.383 -29.261 1.00 97.56 268 PHE A CA 1
ATOM 2087 C C . PHE A 1 268 ? 7.528 29.552 -30.374 1.00 97.56 268 PHE A C 1
ATOM 2089 O O . PHE A 1 268 ? 8.190 29.302 -31.381 1.00 97.56 268 PHE A O 1
ATOM 2096 N N . ALA A 1 269 ? 6.250 29.184 -30.249 1.00 95.31 269 ALA A N 1
ATOM 2097 C CA . ALA A 1 269 ? 5.607 28.305 -31.224 1.00 95.31 269 ALA A CA 1
ATOM 2098 C C . ALA A 1 269 ? 5.695 28.817 -32.686 1.00 95.31 269 ALA A C 1
ATOM 2100 O O . ALA A 1 269 ? 6.127 28.050 -33.550 1.00 95.31 269 ALA A O 1
ATOM 2101 N N . PRO A 1 270 ? 5.421 30.104 -33.001 1.00 97.69 270 PRO A N 1
ATOM 2102 C CA . PRO A 1 270 ? 5.569 30.619 -34.365 1.00 97.69 270 PRO A CA 1
ATOM 2103 C C . PRO A 1 270 ? 7.018 30.632 -34.870 1.00 97.69 270 PRO A C 1
ATOM 2105 O O . PRO A 1 270 ? 7.250 30.483 -36.068 1.00 97.69 270 PRO A O 1
ATOM 2108 N N . ARG A 1 271 ? 8.005 30.808 -33.981 1.00 98.31 271 ARG A N 1
ATOM 2109 C CA . ARG A 1 271 ? 9.429 30.804 -34.354 1.00 98.31 271 ARG A CA 1
ATOM 2110 C C . ARG A 1 271 ? 9.941 29.399 -34.656 1.00 98.31 271 ARG A C 1
ATOM 2112 O O . ARG A 1 271 ? 10.704 29.240 -35.604 1.00 98.31 271 ARG A O 1
ATOM 2119 N N . ILE A 1 272 ? 9.492 28.393 -33.905 1.00 98.38 272 ILE A N 1
ATOM 2120 C CA . ILE A 1 272 ? 9.808 26.982 -34.179 1.00 98.38 272 ILE A CA 1
ATOM 2121 C C . ILE A 1 272 ? 9.194 26.563 -35.521 1.00 98.38 272 ILE A C 1
ATOM 2123 O O . ILE A 1 272 ? 9.902 26.046 -36.384 1.00 98.38 272 ILE A O 1
ATOM 2127 N N . ALA A 1 273 ? 7.908 26.867 -35.732 1.00 98.00 273 ALA A N 1
ATOM 2128 C CA . ALA A 1 273 ? 7.218 26.654 -37.006 1.00 98.00 273 ALA A CA 1
ATOM 2129 C C . ALA A 1 273 ? 7.965 27.302 -38.182 1.00 98.00 273 ALA A C 1
ATOM 2131 O O . ALA A 1 273 ? 8.299 26.627 -39.154 1.00 98.00 273 ALA A O 1
ATOM 2132 N N . GLY A 1 274 ? 8.294 28.594 -38.067 1.00 98.38 274 GLY A N 1
ATOM 2133 C CA . GLY A 1 274 ? 9.013 29.323 -39.112 1.00 98.38 274 GLY A CA 1
ATOM 2134 C C . GLY A 1 274 ? 10.406 28.753 -39.404 1.00 98.38 274 GLY A C 1
ATOM 2135 O O . GLY A 1 274 ? 10.831 28.733 -40.559 1.00 98.38 274 GLY A O 1
ATOM 2136 N N . ALA A 1 275 ? 11.112 28.240 -38.391 1.00 98.06 275 ALA A N 1
ATOM 2137 C CA . ALA A 1 275 ? 12.405 27.586 -38.582 1.00 98.06 275 ALA A CA 1
ATOM 2138 C C . ALA A 1 275 ? 12.278 26.284 -39.392 1.00 98.06 275 ALA A C 1
ATOM 2140 O O . ALA A 1 275 ? 13.061 26.068 -40.320 1.00 98.06 275 ALA A O 1
ATOM 2141 N N . LEU A 1 276 ? 11.268 25.457 -39.103 1.00 98.19 276 LEU A N 1
ATOM 2142 C CA . LEU A 1 276 ? 10.968 24.249 -39.883 1.00 98.19 276 LEU A CA 1
ATOM 2143 C C . LEU A 1 276 ? 10.579 24.600 -41.329 1.00 98.19 276 LEU A C 1
ATOM 2145 O O . LEU A 1 276 ? 11.160 24.065 -42.277 1.00 98.19 276 LEU A O 1
ATOM 2149 N N . GLU A 1 277 ? 9.678 25.566 -41.513 1.00 97.75 277 GLU A N 1
ATOM 2150 C CA . GLU A 1 277 ? 9.242 26.030 -42.838 1.00 97.75 277 GLU A CA 1
ATOM 2151 C C . GLU A 1 277 ? 10.407 26.562 -43.681 1.00 97.75 277 GLU A C 1
ATOM 2153 O O . GLU A 1 277 ? 10.500 26.252 -44.870 1.00 97.75 277 GLU A O 1
ATOM 2158 N N . SER A 1 278 ? 11.348 27.292 -43.067 1.00 96.94 278 SER A N 1
ATOM 2159 C CA . SER A 1 278 ? 12.534 27.826 -43.757 1.00 96.94 278 SER A CA 1
ATOM 2160 C C . SER A 1 278 ? 13.441 26.747 -44.359 1.00 96.94 278 SER A C 1
ATOM 2162 O O . SER A 1 278 ? 14.223 27.033 -45.265 1.00 96.94 278 SER A O 1
ATOM 2164 N N . ARG A 1 279 ? 13.316 25.502 -43.881 1.00 95.75 279 ARG A N 1
ATOM 2165 C CA . ARG A 1 279 ? 14.051 24.322 -44.355 1.00 95.75 279 ARG A CA 1
ATOM 2166 C C . ARG A 1 279 ? 13.169 23.338 -45.125 1.00 95.75 279 ARG A C 1
ATOM 2168 O O . ARG A 1 279 ? 13.574 22.200 -45.349 1.00 95.75 279 ARG A O 1
ATOM 2175 N N . ASN A 1 280 ? 11.973 23.764 -45.540 1.00 94.88 280 ASN A N 1
ATOM 2176 C CA . ASN A 1 280 ? 10.995 22.924 -46.235 1.00 94.88 280 ASN A CA 1
ATOM 2177 C C . ASN A 1 280 ? 10.636 21.649 -45.436 1.00 94.88 280 ASN A C 1
ATOM 2179 O O . ASN A 1 280 ? 10.533 20.542 -45.980 1.00 94.88 280 ASN A O 1
ATOM 2183 N N . LEU A 1 281 ? 10.489 21.813 -44.118 1.00 97.06 281 LEU A N 1
ATOM 2184 C CA . LEU A 1 281 ? 10.032 20.789 -43.185 1.00 97.06 281 LEU A CA 1
ATOM 2185 C C . LEU A 1 281 ? 8.579 21.086 -42.792 1.00 97.06 281 LEU A C 1
ATOM 2187 O O . LEU A 1 281 ? 8.247 22.195 -42.370 1.00 97.06 281 LEU A O 1
ATOM 2191 N N . ARG A 1 282 ? 7.702 20.094 -42.937 1.00 96.88 282 ARG A N 1
ATOM 2192 C CA . ARG A 1 282 ? 6.293 20.163 -42.533 1.00 96.88 282 ARG A CA 1
ATOM 2193 C C . ARG A 1 282 ? 6.190 20.026 -41.024 1.00 96.88 282 ARG A C 1
ATOM 2195 O O . ARG A 1 282 ? 6.874 19.197 -40.427 1.00 96.88 282 ARG A O 1
ATOM 2202 N N . TRP A 1 283 ? 5.295 20.786 -40.412 1.00 96.44 283 TRP A N 1
ATOM 2203 C CA . TRP A 1 283 ? 5.137 20.780 -38.966 1.00 96.44 283 TRP A CA 1
ATOM 2204 C C . TRP A 1 283 ? 3.673 20.728 -38.549 1.00 96.44 283 TRP A C 1
ATOM 2206 O O . TRP A 1 283 ? 2.771 21.058 -39.321 1.00 96.44 283 TRP A O 1
ATOM 2216 N N . SER A 1 284 ? 3.443 20.308 -37.311 1.00 94.75 284 SER A N 1
ATOM 2217 C CA . SER A 1 284 ? 2.139 20.398 -36.662 1.00 94.75 284 SER A CA 1
ATOM 2218 C C . SER A 1 284 ? 2.299 20.545 -35.148 1.00 94.75 284 SER A C 1
ATOM 2220 O O . SER A 1 284 ? 3.376 20.273 -34.619 1.00 94.75 284 SER A O 1
ATOM 2222 N N . PRO A 1 285 ? 1.234 20.914 -34.419 1.00 92.31 285 PRO A N 1
ATOM 2223 C CA . PRO A 1 285 ? 1.155 20.614 -32.995 1.00 92.31 285 PRO A CA 1
ATOM 2224 C C . PRO A 1 285 ? 1.345 19.114 -32.746 1.00 92.31 285 PRO A C 1
ATOM 2226 O O . PRO A 1 285 ? 1.049 18.297 -33.633 1.00 92.31 285 PRO A O 1
ATOM 2229 N N . TYR A 1 286 ? 1.808 18.752 -31.554 1.00 90.25 286 TYR A N 1
ATOM 2230 C CA . TYR A 1 286 ? 1.876 17.352 -31.154 1.00 90.25 286 TYR A CA 1
ATOM 2231 C C . TYR A 1 286 ? 0.472 16.793 -30.971 1.00 90.25 286 TYR A C 1
ATOM 2233 O O . TYR A 1 286 ? -0.385 17.425 -30.346 1.00 90.25 286 TYR A O 1
ATOM 2241 N N . VAL A 1 287 ? 0.234 15.601 -31.519 1.00 88.38 287 VAL A N 1
ATOM 2242 C CA . VAL A 1 287 ? -1.076 14.954 -31.451 1.00 88.38 287 VAL A CA 1
ATOM 2243 C C . VAL A 1 287 ? -1.000 13.474 -31.130 1.00 88.38 287 VAL A C 1
ATOM 2245 O O . VAL A 1 287 ? -0.183 12.725 -31.659 1.00 88.38 287 VAL A O 1
ATOM 2248 N N . THR A 1 288 ? -1.974 13.029 -30.345 1.00 85.25 288 THR A N 1
ATOM 2249 C CA . THR A 1 288 ? -2.359 11.619 -30.253 1.00 85.25 288 THR A CA 1
ATOM 2250 C C . THR A 1 288 ? -3.686 11.418 -30.981 1.00 85.25 288 THR A C 1
ATOM 2252 O O . THR A 1 288 ? -4.458 12.361 -31.135 1.00 85.25 288 THR A O 1
ATOM 2255 N N . GLY A 1 289 ? -3.971 10.216 -31.485 1.00 78.62 289 GLY A N 1
ATOM 2256 C CA . GLY A 1 289 ? -5.186 10.005 -32.271 1.00 78.62 289 GLY A CA 1
ATOM 2257 C C . GLY A 1 289 ? -5.659 8.564 -32.372 1.00 78.62 289 GLY A C 1
ATOM 2258 O O . GLY A 1 289 ? -4.877 7.615 -32.207 1.00 78.62 289 GLY A O 1
ATOM 2259 N N . ASN A 1 290 ? -6.949 8.430 -32.682 1.00 77.75 290 ASN A N 1
ATOM 2260 C CA . ASN A 1 290 ? -7.608 7.157 -32.959 1.00 77.75 290 ASN A CA 1
ATOM 2261 C C . ASN A 1 290 ? -7.268 6.657 -34.355 1.00 77.75 290 ASN A C 1
ATOM 2263 O O . ASN A 1 290 ? -7.321 7.403 -35.328 1.00 77.75 290 ASN A O 1
ATOM 2267 N N . LEU A 1 291 ? -6.930 5.372 -34.448 1.00 78.06 291 LEU A N 1
ATOM 2268 C CA . LEU A 1 291 ? -6.401 4.802 -35.686 1.00 78.06 291 LEU A CA 1
ATOM 2269 C C . LEU A 1 291 ? -7.473 4.448 -36.705 1.00 78.06 291 LEU A C 1
ATOM 2271 O O . LEU A 1 291 ? -7.266 4.665 -37.891 1.00 78.06 291 LEU A O 1
ATOM 2275 N N . LYS A 1 292 ? -8.611 3.924 -36.245 1.00 79.62 292 LYS A N 1
ATOM 2276 C CA . LYS A 1 292 ? -9.606 3.255 -37.098 1.00 79.62 292 LYS A CA 1
ATOM 2277 C C . LYS A 1 292 ? -10.972 3.939 -37.083 1.00 79.62 292 LYS A C 1
ATOM 2279 O O . LYS A 1 292 ? -11.995 3.273 -37.204 1.00 79.62 292 LYS A O 1
ATOM 2284 N N . GLU A 1 293 ? -11.001 5.249 -36.870 1.00 78.00 293 GLU A N 1
ATOM 2285 C CA . GLU A 1 293 ? -12.244 6.023 -36.802 1.00 78.00 293 GLU A CA 1
ATOM 2286 C C . GLU A 1 293 ? -12.331 7.038 -37.940 1.00 78.00 293 GLU A C 1
ATOM 2288 O O . GLU A 1 293 ? -11.326 7.617 -38.348 1.00 78.00 293 GLU A O 1
ATOM 2293 N N . GLU A 1 294 ? -13.551 7.274 -38.427 1.00 77.75 294 GLU A N 1
ATOM 2294 C CA . GLU A 1 294 ? -13.869 8.379 -39.330 1.00 77.75 294 GLU A CA 1
ATOM 2295 C C . GLU A 1 294 ? -15.098 9.142 -38.794 1.00 77.75 294 GLU A C 1
ATOM 2297 O O . GLU A 1 294 ? -16.136 8.521 -38.544 1.00 77.75 294 GLU A O 1
ATOM 2302 N N . PRO A 1 295 ? -15.016 10.475 -38.594 1.00 83.62 295 PRO A N 1
ATOM 2303 C CA . PRO A 1 295 ? -13.853 11.333 -38.846 1.00 83.62 295 PRO A CA 1
ATOM 2304 C C . PRO A 1 295 ? -12.676 11.023 -37.906 1.00 83.62 295 PRO A C 1
ATOM 2306 O O . PRO A 1 295 ? -12.884 10.595 -36.774 1.00 83.62 295 PRO A O 1
ATOM 2309 N N . LEU A 1 296 ? -11.445 11.259 -38.373 1.00 89.12 296 LEU A N 1
ATOM 2310 C CA . LEU A 1 296 ? -10.257 11.140 -37.525 1.00 89.12 296 LEU A CA 1
ATOM 2311 C C . LEU A 1 296 ? -10.362 12.114 -36.348 1.00 89.12 296 LEU A C 1
ATOM 2313 O O . LEU A 1 296 ? -10.708 13.282 -36.542 1.00 89.12 296 LEU A O 1
ATOM 2317 N N . ILE A 1 297 ? -10.016 11.648 -35.149 1.00 89.75 297 ILE A N 1
ATOM 2318 C CA . ILE A 1 297 ? -9.962 12.470 -33.938 1.00 89.75 297 ILE A CA 1
ATOM 2319 C C . ILE A 1 297 ? -8.509 12.573 -33.495 1.00 89.75 297 ILE A C 1
ATOM 2321 O O . ILE A 1 297 ? -7.903 11.557 -33.143 1.00 89.75 297 ILE A O 1
ATOM 2325 N N . PHE A 1 298 ? -7.965 13.792 -33.516 1.00 89.75 298 PHE A N 1
ATOM 2326 C CA . PHE A 1 298 ? -6.636 14.099 -32.987 1.00 89.75 298 PHE A CA 1
ATOM 2327 C C . PHE A 1 298 ? -6.754 14.979 -31.753 1.00 89.75 298 PHE A C 1
ATOM 2329 O O . PHE A 1 298 ? -7.386 16.033 -31.787 1.00 89.75 298 PHE A O 1
ATOM 2336 N N . THR A 1 299 ? -6.102 14.560 -30.681 1.00 86.75 299 THR A N 1
ATOM 2337 C CA . THR A 1 299 ? -5.995 15.292 -29.426 1.00 86.75 299 THR A CA 1
ATOM 2338 C C . THR A 1 299 ? -4.633 15.955 -29.373 1.00 86.75 299 THR A C 1
ATOM 2340 O O . THR A 1 299 ? -3.617 15.260 -29.402 1.00 86.75 299 THR A O 1
ATOM 2343 N N . GLN A 1 300 ? -4.618 17.290 -29.327 1.00 87.19 300 GLN A N 1
ATOM 2344 C CA . GLN A 1 300 ? -3.396 18.065 -29.109 1.00 87.19 300 GLN A CA 1
ATOM 2345 C C . GLN A 1 300 ? -2.793 17.722 -27.744 1.00 87.19 300 GLN A C 1
ATOM 2347 O O . GLN A 1 300 ? -3.555 17.378 -26.841 1.00 87.19 300 GLN A O 1
ATOM 2352 N N . LEU A 1 301 ? -1.463 17.829 -27.612 1.00 71.88 301 LEU A N 1
ATOM 2353 C CA . LEU A 1 301 ? -0.676 17.590 -26.393 1.00 71.88 301 LEU A CA 1
ATOM 2354 C C . LEU A 1 301 ? -1.478 17.682 -25.091 1.00 71.88 301 LEU A C 1
ATOM 2356 O O . LEU A 1 301 ? -2.139 18.686 -24.821 1.00 71.88 301 LEU A O 1
ATOM 2360 N N . ASN A 1 302 ? -1.344 16.628 -24.289 1.00 60.88 302 ASN A N 1
ATOM 2361 C CA . ASN A 1 302 ? -2.119 16.371 -23.089 1.00 60.88 302 ASN A CA 1
ATOM 2362 C C . ASN A 1 302 ? -2.097 17.576 -22.127 1.00 60.88 302 ASN A C 1
ATOM 2364 O O . ASN A 1 302 ? -1.062 17.904 -21.551 1.00 60.88 302 ASN A O 1
ATOM 2368 N N . THR A 1 303 ? -3.236 18.254 -21.957 1.00 56.09 303 THR A N 1
ATOM 2369 C CA . THR A 1 303 ? -3.404 19.291 -20.924 1.00 56.09 303 THR A CA 1
ATOM 2370 C C . THR A 1 303 ? -3.818 18.752 -19.584 1.00 56.09 303 THR A C 1
ATOM 2372 O O . THR A 1 303 ? -3.756 19.541 -18.643 1.00 56.09 303 THR A O 1
ATOM 2375 N N . GLU A 1 304 ? -4.222 17.472 -19.538 1.00 62.84 304 GLU A N 1
ATOM 2376 C CA . GLU A 1 304 ? -4.731 16.794 -18.352 1.00 62.84 304 GLU A CA 1
ATOM 2377 C C . GLU A 1 304 ? -4.007 17.323 -17.116 1.00 62.84 304 GLU A C 1
ATOM 2379 O O . GLU A 1 304 ? -2.773 17.323 -17.074 1.00 62.84 304 GLU A O 1
ATOM 2384 N N . ALA A 1 305 ? -4.770 17.818 -16.144 1.00 65.50 305 ALA A N 1
ATOM 2385 C CA . ALA A 1 305 ? -4.299 18.178 -14.815 1.00 65.50 305 ALA A CA 1
ATOM 2386 C C . ALA A 1 305 ? -3.627 16.959 -14.150 1.00 65.50 305 ALA A C 1
ATOM 2388 O O . ALA A 1 305 ? -4.213 16.232 -13.355 1.00 65.50 305 ALA A O 1
ATOM 2389 N N . ARG A 1 306 ? -2.386 16.712 -14.557 1.00 78.62 306 ARG A N 1
ATOM 2390 C CA . ARG A 1 306 ? -1.593 15.513 -14.317 1.00 78.62 306 ARG A CA 1
ATOM 2391 C C . ARG A 1 306 ? -0.135 15.910 -14.156 1.00 78.62 306 ARG A C 1
ATOM 2393 O O . ARG A 1 306 ? 0.239 17.011 -14.563 1.00 78.62 306 ARG A O 1
ATOM 2400 N N . ALA A 1 307 ? 0.684 15.038 -13.574 1.00 71.62 307 ALA A N 1
ATOM 2401 C CA . ALA A 1 307 ? 2.096 15.343 -13.401 1.00 71.62 307 ALA A CA 1
ATOM 2402 C C . ALA A 1 307 ? 2.906 14.822 -14.579 1.00 71.62 307 ALA A C 1
ATOM 2404 O O . ALA A 1 307 ? 3.595 15.633 -15.171 1.00 71.62 307 ALA A O 1
ATOM 2405 N N . GLY A 1 308 ? 2.779 13.539 -14.948 1.00 75.50 308 GLY A N 1
ATOM 2406 C CA . GLY A 1 308 ? 3.396 12.908 -16.128 1.00 75.50 308 GLY A CA 1
ATOM 2407 C C . GLY A 1 308 ? 4.677 13.553 -16.700 1.00 75.50 308 GLY A C 1
ATOM 2408 O O . GLY A 1 308 ? 5.563 14.026 -15.984 1.00 75.50 308 GLY A O 1
ATOM 2409 N N . ASP A 1 309 ? 4.750 13.589 -18.026 1.00 69.38 309 ASP A N 1
ATOM 2410 C CA . ASP A 1 309 ? 5.756 14.292 -18.838 1.00 69.38 309 ASP A CA 1
ATOM 2411 C C . ASP A 1 309 ? 5.745 15.823 -18.632 1.00 69.38 309 ASP A C 1
ATOM 2413 O O . ASP A 1 309 ? 6.708 16.521 -18.948 1.00 69.38 309 ASP A O 1
ATOM 2417 N N . VAL A 1 310 ? 4.691 16.367 -18.017 1.00 75.69 310 VAL A N 1
ATOM 2418 C CA . VAL A 1 310 ? 4.561 17.796 -17.691 1.00 75.69 310 VAL A CA 1
ATOM 2419 C C . VAL A 1 310 ? 5.166 18.177 -16.331 1.00 75.69 310 VAL A C 1
ATOM 2421 O O . VAL A 1 310 ? 5.105 19.341 -15.928 1.00 75.69 310 VAL A O 1
ATOM 2424 N N . SER A 1 311 ? 5.784 17.233 -15.613 1.00 85.75 311 SER A N 1
ATOM 2425 C CA . SER A 1 311 ? 6.150 17.392 -14.198 1.00 85.75 311 SER A CA 1
ATOM 2426 C C . SER A 1 311 ? 7.164 18.508 -13.949 1.00 85.75 311 SER A C 1
ATOM 2428 O O . SER A 1 311 ? 7.148 19.127 -12.889 1.00 85.75 311 SER A O 1
ATOM 2430 N N . LEU A 1 312 ? 8.048 18.790 -14.913 1.00 90.12 312 LEU A N 1
ATOM 2431 C CA . LEU A 1 312 ? 8.953 19.943 -14.853 1.00 90.12 312 LEU A CA 1
ATOM 2432 C C . LEU A 1 312 ? 8.206 21.268 -15.071 1.00 90.12 312 LEU A C 1
ATOM 2434 O O . LEU A 1 312 ? 8.516 22.269 -14.440 1.00 90.12 312 LEU A O 1
ATOM 2438 N N . ALA A 1 313 ? 7.190 21.294 -15.930 1.00 91.94 313 ALA A N 1
ATOM 2439 C CA . ALA A 1 313 ? 6.435 22.515 -16.192 1.00 91.94 313 ALA A CA 1
ATOM 2440 C C . ALA A 1 313 ? 5.653 22.986 -14.950 1.00 91.94 313 ALA A C 1
ATOM 2442 O O . ALA A 1 313 ? 5.498 24.189 -14.733 1.00 91.94 313 ALA A O 1
ATOM 2443 N N . LEU A 1 314 ? 5.244 22.051 -14.082 1.00 93.19 314 LEU A N 1
ATOM 2444 C CA . LEU A 1 314 ? 4.564 22.333 -12.810 1.00 93.19 314 LEU A CA 1
ATOM 2445 C C . LEU A 1 314 ? 5.437 23.084 -11.786 1.00 93.19 314 LEU A C 1
ATOM 2447 O O . LEU A 1 314 ? 4.901 23.650 -10.837 1.00 93.19 314 LEU A O 1
ATOM 2451 N N . THR A 1 315 ? 6.754 23.198 -12.000 1.00 92.38 315 THR A N 1
ATOM 2452 C CA . THR A 1 315 ? 7.623 24.113 -11.228 1.00 92.38 315 THR A CA 1
ATOM 2453 C C . THR A 1 315 ? 7.649 25.538 -11.795 1.00 92.38 315 THR A C 1
ATOM 2455 O O . THR A 1 315 ? 8.567 26.316 -11.517 1.00 92.38 315 THR A O 1
ATOM 2458 N N . GLN A 1 316 ? 6.652 25.882 -12.618 1.00 95.06 316 GLN A N 1
ATOM 2459 C CA . GLN A 1 316 ? 6.575 27.117 -13.403 1.00 95.06 316 GLN A CA 1
ATOM 2460 C C . GLN A 1 316 ? 7.791 27.277 -14.320 1.00 95.06 316 GLN A C 1
ATOM 2462 O O . GLN A 1 316 ? 8.389 28.345 -14.405 1.00 95.06 316 GLN A O 1
ATOM 2467 N N . THR A 1 317 ? 8.185 26.189 -14.979 1.00 95.06 317 THR A N 1
ATOM 2468 C CA . THR A 1 317 ? 9.230 26.186 -16.009 1.00 95.06 317 THR A CA 1
ATOM 2469 C C . THR A 1 317 ? 8.574 26.179 -17.387 1.00 95.06 317 THR A C 1
ATOM 2471 O O . THR A 1 317 ? 7.574 25.496 -17.607 1.00 95.06 317 THR A O 1
ATOM 2474 N N . MET A 1 318 ? 9.136 26.931 -18.333 1.00 96.38 318 MET A N 1
ATOM 2475 C CA . MET A 1 318 ? 8.683 26.940 -19.722 1.00 96.38 318 MET A CA 1
ATOM 2476 C C . MET A 1 318 ? 9.202 25.689 -20.440 1.00 96.38 318 MET A C 1
ATOM 2478 O O . MET A 1 318 ? 10.370 25.630 -20.809 1.00 96.38 318 MET A O 1
ATOM 2482 N N . VAL A 1 319 ? 8.363 24.666 -20.600 1.00 94.81 319 VAL A N 1
ATOM 2483 C CA . VAL A 1 319 ? 8.781 23.371 -21.163 1.00 94.81 319 VAL A CA 1
ATOM 2484 C C . VAL A 1 319 ? 8.197 23.158 -22.556 1.00 94.81 319 VAL A C 1
ATOM 2486 O O . VAL A 1 319 ? 7.011 23.408 -22.770 1.00 94.81 319 VAL A O 1
ATOM 2489 N N . PHE A 1 320 ? 9.022 22.658 -23.476 1.00 95.12 320 PHE A N 1
ATOM 2490 C CA . PHE A 1 320 ? 8.643 22.301 -24.842 1.00 95.12 320 PHE A CA 1
ATOM 2491 C C . PHE A 1 320 ? 8.845 20.808 -25.094 1.00 95.12 320 PHE A C 1
ATOM 2493 O O . PHE A 1 320 ? 9.919 20.274 -24.818 1.00 95.12 320 PHE A O 1
ATOM 2500 N N . LEU A 1 321 ? 7.834 20.163 -25.669 1.00 93.56 321 LEU A N 1
ATOM 2501 C CA . LEU A 1 321 ? 7.969 18.850 -26.290 1.00 93.56 321 LEU A CA 1
ATOM 2502 C C . LEU A 1 321 ? 8.322 19.041 -27.766 1.00 93.56 321 LEU A C 1
ATOM 2504 O O . LEU A 1 321 ? 7.674 19.831 -28.458 1.00 93.56 321 LEU A O 1
ATOM 2508 N N . THR A 1 322 ? 9.315 18.302 -28.251 1.00 95.75 322 THR A N 1
ATOM 2509 C CA . THR A 1 322 ? 9.661 18.231 -29.675 1.00 95.75 322 THR A CA 1
ATOM 2510 C C . THR A 1 322 ? 9.704 16.778 -30.119 1.00 95.75 322 THR A C 1
ATOM 2512 O O . THR A 1 322 ? 10.256 15.933 -29.428 1.00 95.75 322 THR A O 1
ATOM 2515 N N . GLU A 1 323 ? 9.111 16.480 -31.266 1.00 94.94 323 GLU A N 1
ATOM 2516 C CA . GLU A 1 323 ? 8.812 15.119 -31.708 1.00 94.94 323 GLU A CA 1
ATOM 2517 C C . GLU A 1 323 ? 9.140 15.005 -33.198 1.00 94.94 323 GLU A C 1
ATOM 2519 O O . GLU A 1 323 ? 8.523 15.670 -34.028 1.00 94.94 323 GLU A O 1
ATOM 2524 N N . THR A 1 324 ? 10.124 14.191 -33.573 1.00 96.94 324 THR A N 1
ATOM 2525 C CA . THR A 1 324 ? 10.458 13.959 -34.994 1.00 96.94 324 THR A CA 1
ATOM 2526 C C . THR A 1 324 ? 9.909 12.627 -35.490 1.00 96.94 324 THR A C 1
ATOM 2528 O O . THR A 1 324 ? 9.580 11.732 -34.720 1.00 96.94 324 THR A O 1
ATOM 2531 N N . ARG A 1 325 ? 9.728 12.475 -36.797 1.00 93.06 325 ARG A N 1
ATOM 2532 C CA . ARG A 1 325 ? 9.064 11.295 -37.365 1.00 93.06 325 ARG A CA 1
ATOM 2533 C C . ARG A 1 325 ? 9.975 10.063 -37.392 1.00 93.06 325 ARG A C 1
ATOM 2535 O O . ARG A 1 325 ? 10.592 9.846 -38.426 1.00 93.06 325 ARG A O 1
ATOM 2542 N N . GLY A 1 326 ? 10.062 9.238 -36.343 1.00 91.44 326 GLY A N 1
ATOM 2543 C CA . GLY A 1 326 ? 11.121 8.212 -36.301 1.00 91.44 326 GLY A CA 1
ATOM 2544 C C . GLY A 1 326 ? 10.901 6.872 -35.614 1.00 91.44 326 GLY A C 1
ATOM 2545 O O . GLY A 1 326 ? 11.643 5.935 -35.937 1.00 91.44 326 GLY A O 1
ATOM 2546 N N . ILE A 1 327 ? 9.890 6.701 -34.753 1.00 91.00 327 ILE A N 1
ATOM 2547 C CA . ILE A 1 327 ? 9.610 5.364 -34.200 1.00 91.00 327 ILE A CA 1
ATOM 2548 C C . ILE A 1 327 ? 9.298 4.410 -35.369 1.00 91.00 327 ILE A C 1
ATOM 2550 O O . ILE A 1 327 ? 8.557 4.766 -36.286 1.00 91.00 327 ILE A O 1
ATOM 2554 N N . MET A 1 328 ? 9.843 3.188 -35.294 1.00 87.94 328 MET A N 1
ATOM 2555 C CA . MET A 1 328 ? 9.775 2.095 -36.287 1.00 87.94 328 MET A CA 1
ATOM 2556 C C . MET A 1 328 ? 10.688 2.224 -37.521 1.00 87.94 328 MET A C 1
ATOM 2558 O O . MET A 1 328 ? 10.795 1.251 -38.266 1.00 87.94 328 MET A O 1
ATOM 2562 N N . LEU A 1 329 ? 11.393 3.343 -37.736 1.00 91.31 329 LEU A N 1
ATOM 2563 C CA . LEU A 1 329 ? 12.164 3.560 -38.976 1.00 91.31 329 LEU A CA 1
ATOM 2564 C C . LEU A 1 329 ? 13.622 3.073 -38.949 1.00 91.31 329 LEU A C 1
ATOM 2566 O O . LEU A 1 329 ? 14.229 2.894 -40.010 1.00 91.31 329 LEU A O 1
ATOM 2570 N N . GLY A 1 330 ? 14.210 2.847 -37.770 1.00 91.25 330 GLY A N 1
ATOM 2571 C CA . GLY A 1 330 ? 15.613 2.419 -37.657 1.00 91.25 330 GLY A CA 1
ATOM 2572 C C . GLY A 1 330 ? 16.537 3.488 -38.227 1.00 91.25 330 GLY A C 1
ATOM 2573 O O . GLY A 1 330 ? 16.533 4.597 -37.710 1.00 91.25 330 GLY A O 1
ATOM 2574 N N . SER A 1 331 ? 17.271 3.203 -39.306 1.00 93.00 331 SER A N 1
ATOM 2575 C CA . SER A 1 331 ? 18.130 4.171 -40.012 1.00 93.00 331 SER A CA 1
ATOM 2576 C C . SER A 1 331 ? 17.473 4.888 -41.200 1.00 93.00 331 SER A C 1
ATOM 2578 O O . SER A 1 331 ? 18.071 5.795 -41.783 1.00 93.00 331 SER A O 1
ATOM 2580 N N . GLN A 1 332 ? 16.240 4.531 -41.577 1.00 94.12 332 GLN A N 1
ATOM 2581 C CA . GLN A 1 332 ? 15.564 5.172 -42.707 1.00 94.12 332 GLN A CA 1
ATOM 2582 C C . GLN A 1 332 ? 15.335 6.666 -42.410 1.00 94.12 332 GLN A C 1
ATOM 2584 O O . GLN A 1 332 ? 14.965 7.030 -41.291 1.00 94.12 332 GLN A O 1
ATOM 2589 N N . GLN A 1 333 ? 15.605 7.532 -43.398 1.00 95.06 333 GLN A N 1
ATOM 2590 C CA . GLN A 1 333 ? 15.452 8.999 -43.310 1.00 95.06 333 GLN A CA 1
ATOM 2591 C C . GLN A 1 333 ? 16.190 9.637 -42.113 1.00 95.06 333 GLN A C 1
ATOM 2593 O O . GLN A 1 333 ? 15.791 10.691 -41.617 1.00 95.06 333 GLN A O 1
ATOM 2598 N N . PHE A 1 334 ? 17.242 8.995 -41.592 1.00 96.00 334 PHE A N 1
ATOM 2599 C CA . PHE A 1 334 ? 17.840 9.394 -40.317 1.00 96.00 334 PHE A CA 1
ATOM 2600 C C . PHE A 1 334 ? 18.417 10.814 -40.326 1.00 96.00 334 PHE A C 1
ATOM 2602 O O . PHE A 1 334 ? 18.216 11.551 -39.364 1.00 96.00 334 PHE A O 1
ATOM 2609 N N . GLN A 1 335 ? 19.037 11.238 -41.433 1.00 97.06 335 GLN A N 1
ATOM 2610 C CA . GLN A 1 335 ? 19.524 12.611 -41.595 1.00 97.06 335 GLN A CA 1
ATOM 2611 C C . GLN A 1 335 ? 18.389 13.619 -41.401 1.00 97.06 335 GLN A C 1
ATOM 2613 O O . GLN A 1 335 ? 18.472 14.471 -40.519 1.00 97.06 335 GLN A O 1
ATOM 2618 N N . ARG A 1 336 ? 17.289 13.468 -42.150 1.00 97.19 336 ARG A N 1
ATOM 2619 C CA . ARG A 1 336 ? 16.151 14.394 -42.095 1.00 97.19 336 ARG A CA 1
ATOM 2620 C C . ARG A 1 336 ? 15.522 14.480 -40.707 1.00 97.19 336 ARG A C 1
ATOM 2622 O O . ARG A 1 336 ? 15.147 15.574 -40.283 1.00 97.19 336 ARG A O 1
ATOM 2629 N N . ARG A 1 337 ? 15.426 13.360 -39.988 1.00 96.75 337 ARG A N 1
ATOM 2630 C CA . ARG A 1 337 ? 14.893 13.325 -38.615 1.00 96.75 337 ARG A CA 1
ATOM 2631 C C . ARG A 1 337 ? 15.764 14.126 -37.657 1.00 96.75 337 ARG A C 1
ATOM 2633 O O . ARG A 1 337 ? 15.268 15.041 -37.004 1.00 96.75 337 ARG A O 1
ATOM 2640 N N . VAL A 1 338 ? 17.071 13.866 -37.662 1.00 98.12 338 VAL A N 1
ATOM 2641 C CA . VAL A 1 338 ? 18.032 14.591 -36.818 1.00 98.12 338 VAL A CA 1
ATOM 2642 C C . VAL A 1 338 ? 18.098 16.073 -37.201 1.00 98.12 338 VAL A C 1
ATOM 2644 O O . VAL A 1 338 ? 18.105 16.931 -36.320 1.00 98.12 338 VAL A O 1
ATOM 2647 N N . ALA A 1 339 ? 18.058 16.404 -38.494 1.00 98.50 339 ALA A N 1
ATOM 2648 C CA . ALA A 1 339 ? 17.999 17.784 -38.969 1.00 98.50 339 ALA A CA 1
ATOM 2649 C C . ALA A 1 339 ? 16.720 18.506 -38.521 1.00 98.50 339 ALA A C 1
ATOM 2651 O O . ALA A 1 339 ? 16.783 19.676 -38.138 1.00 98.50 339 ALA A O 1
ATOM 2652 N N . SER A 1 340 ? 15.572 17.825 -38.519 1.00 98.31 340 SER A N 1
ATOM 2653 C CA . SER A 1 340 ? 14.303 18.383 -38.034 1.00 98.31 340 SER A CA 1
ATOM 2654 C C . SER A 1 340 ? 14.355 18.658 -36.531 1.00 98.31 340 SER A C 1
ATOM 2656 O O . SER A 1 340 ? 14.010 19.758 -36.099 1.00 98.31 340 SER A O 1
ATOM 2658 N N . GLY A 1 341 ? 14.874 17.708 -35.745 1.00 98.00 341 GLY A N 1
ATOM 2659 C CA . GLY A 1 341 ? 15.062 17.863 -34.300 1.00 98.00 341 GLY A CA 1
ATOM 2660 C C . GLY A 1 341 ? 16.020 19.004 -33.964 1.00 98.00 341 GLY A C 1
ATOM 2661 O O . GLY A 1 341 ? 15.672 19.898 -33.193 1.00 98.00 341 GLY A O 1
ATOM 2662 N N . LEU A 1 342 ? 17.185 19.046 -34.623 1.00 98.50 342 LEU A N 1
ATOM 2663 C CA . LEU A 1 342 ? 18.163 20.126 -34.467 1.00 98.50 342 LEU A CA 1
ATOM 2664 C C . LEU A 1 342 ? 17.544 21.488 -34.797 1.00 98.50 342 LEU A C 1
ATOM 2666 O O . LEU A 1 342 ? 17.770 22.447 -34.070 1.00 98.50 342 LEU A O 1
ATOM 2670 N N . THR A 1 343 ? 16.734 21.570 -35.857 1.00 98.56 343 THR A N 1
ATOM 2671 C CA . THR A 1 343 ? 16.059 22.815 -36.257 1.00 98.56 343 THR A CA 1
ATOM 2672 C C . THR A 1 343 ? 15.121 23.327 -35.162 1.00 98.56 343 THR A C 1
ATOM 2674 O O . THR A 1 343 ? 15.140 24.520 -34.863 1.00 98.56 343 THR A O 1
ATOM 2677 N N . MET A 1 344 ? 14.332 22.448 -34.534 1.00 98.56 344 MET A N 1
ATOM 2678 C CA . MET A 1 344 ? 13.421 22.840 -33.450 1.00 98.56 344 MET A CA 1
ATOM 2679 C C . MET A 1 344 ? 14.177 23.283 -32.195 1.00 98.56 344 MET A C 1
ATOM 2681 O O . MET A 1 344 ? 13.903 24.362 -31.668 1.00 98.56 344 MET A O 1
ATOM 2685 N N . VAL A 1 345 ? 15.153 22.494 -31.735 1.00 98.31 345 VAL A N 1
ATOM 2686 C CA . VAL A 1 345 ? 15.922 22.818 -30.521 1.00 98.31 345 VAL A CA 1
ATOM 2687 C C . VAL A 1 345 ? 16.756 24.086 -30.723 1.00 98.31 345 VAL A C 1
ATOM 2689 O O . VAL A 1 345 ? 16.782 24.950 -29.847 1.00 98.31 345 VAL A O 1
ATOM 2692 N N . GLU A 1 346 ? 17.380 24.257 -31.892 1.00 97.88 346 GLU A N 1
ATOM 2693 C CA . GLU A 1 346 ? 18.100 25.484 -32.248 1.00 97.88 346 GLU A CA 1
ATOM 2694 C C . GLU A 1 346 ? 17.168 26.700 -32.244 1.00 97.88 346 GLU A C 1
ATOM 2696 O O . GLU A 1 346 ? 17.529 27.738 -31.692 1.00 97.88 346 GLU A O 1
ATOM 2701 N N . ALA A 1 347 ? 15.958 26.580 -32.802 1.00 98.50 347 ALA A N 1
ATOM 2702 C CA . ALA A 1 347 ? 14.982 27.666 -32.795 1.00 98.50 347 ALA A CA 1
ATOM 2703 C C . ALA A 1 347 ? 14.575 28.062 -31.368 1.00 98.50 347 ALA A C 1
ATOM 2705 O O . ALA A 1 347 ? 14.438 29.255 -31.084 1.00 98.50 347 ALA A O 1
ATOM 2706 N N . ILE A 1 348 ? 14.427 27.092 -30.460 1.00 98.62 348 ILE A N 1
ATOM 2707 C CA . ILE A 1 348 ? 14.140 27.348 -29.042 1.00 98.62 348 ILE A CA 1
ATOM 2708 C C . ILE A 1 348 ? 15.319 28.069 -28.377 1.00 98.62 348 ILE A C 1
ATOM 2710 O O . ILE A 1 348 ? 15.116 29.125 -27.777 1.00 98.62 348 ILE A O 1
ATOM 2714 N N . VAL A 1 349 ? 16.546 27.555 -28.522 1.00 98.50 349 VAL A N 1
ATOM 2715 C CA . VAL A 1 349 ? 17.760 28.155 -27.934 1.00 98.50 349 VAL A CA 1
ATOM 2716 C C . VAL A 1 349 ? 17.994 29.569 -28.468 1.00 98.50 349 VAL A C 1
ATOM 2718 O O . VAL A 1 349 ? 18.235 30.493 -27.692 1.00 98.50 349 VAL A O 1
ATOM 2721 N N . GLN A 1 350 ? 17.858 29.773 -29.778 1.00 98.44 350 GLN A N 1
ATOM 2722 C CA . GLN A 1 350 ? 18.024 31.088 -30.391 1.00 98.44 350 GLN A CA 1
ATOM 2723 C C . GLN A 1 350 ? 16.933 32.059 -29.931 1.00 98.44 350 GLN A C 1
ATOM 2725 O O . GLN A 1 350 ? 17.233 33.197 -29.581 1.00 98.44 350 GLN A O 1
ATOM 2730 N N . THR A 1 351 ? 15.675 31.615 -29.861 1.00 98.56 351 THR A N 1
ATOM 2731 C CA . THR A 1 351 ? 14.575 32.452 -29.353 1.00 98.56 351 THR A CA 1
ATOM 2732 C C . THR A 1 351 ? 14.804 32.843 -27.897 1.00 98.56 351 THR A C 1
ATOM 2734 O O . THR A 1 351 ? 14.609 34.004 -27.541 1.00 98.56 351 THR A O 1
ATOM 2737 N N . ALA A 1 352 ? 15.265 31.906 -27.067 1.00 97.94 352 ALA A N 1
ATOM 2738 C CA . ALA A 1 352 ? 15.619 32.175 -25.681 1.00 97.94 352 ALA A CA 1
ATOM 2739 C C . ALA A 1 352 ? 16.747 33.211 -25.569 1.00 97.94 352 ALA A C 1
ATOM 2741 O O . ALA A 1 352 ? 16.674 34.093 -24.720 1.00 97.94 352 ALA A O 1
ATOM 2742 N N . ALA A 1 353 ? 17.759 33.154 -26.440 1.00 97.25 353 ALA A N 1
ATOM 2743 C CA . ALA A 1 353 ? 18.861 34.116 -26.445 1.00 97.25 353 ALA A CA 1
ATOM 2744 C C . ALA A 1 353 ? 18.394 35.508 -26.894 1.00 97.25 353 ALA A C 1
ATOM 2746 O O . ALA A 1 353 ? 18.670 36.502 -26.218 1.00 97.25 353 ALA A O 1
ATOM 2747 N N . ASP A 1 354 ? 17.623 35.571 -27.983 1.00 97.75 354 ASP A N 1
ATOM 2748 C CA . ASP A 1 354 ? 17.044 36.807 -28.523 1.00 97.75 354 ASP A CA 1
ATOM 2749 C C . ASP A 1 354 ? 16.144 37.518 -27.500 1.00 97.75 354 ASP A C 1
ATOM 2751 O O . ASP A 1 354 ? 16.020 38.745 -27.515 1.00 97.75 354 ASP A O 1
ATOM 2755 N N . LYS A 1 355 ? 15.481 36.740 -26.635 1.00 97.44 355 LYS A N 1
ATOM 2756 C CA . LYS A 1 355 ? 14.469 37.188 -25.671 1.00 97.44 355 LYS A CA 1
ATOM 2757 C C . LYS A 1 355 ? 14.877 36.976 -24.216 1.00 97.44 355 LYS A C 1
ATOM 2759 O O . LYS A 1 355 ? 14.010 36.908 -23.351 1.00 97.44 355 LYS A O 1
ATOM 2764 N N . ALA A 1 356 ? 16.178 36.915 -23.931 1.00 95.44 356 ALA A N 1
ATOM 2765 C CA . ALA A 1 356 ? 16.683 36.433 -22.646 1.00 95.44 356 ALA A CA 1
ATOM 2766 C C . ALA A 1 356 ? 16.069 37.124 -21.418 1.00 95.44 356 ALA A C 1
ATOM 2768 O O . ALA A 1 356 ? 15.575 36.447 -20.519 1.00 95.44 356 ALA A O 1
ATOM 2769 N N . GLY A 1 357 ? 16.042 38.461 -21.413 1.00 93.69 357 GLY A N 1
ATOM 2770 C CA . GLY A 1 357 ? 15.434 39.235 -20.325 1.00 93.69 357 GLY A CA 1
ATOM 2771 C C . GLY A 1 357 ? 13.920 39.033 -20.220 1.00 93.69 357 GLY A C 1
ATOM 2772 O O . GLY A 1 357 ? 13.414 38.784 -19.135 1.00 93.69 357 GLY A O 1
ATOM 2773 N N . GLU A 1 358 ? 13.200 39.045 -21.348 1.00 96.62 358 GLU A N 1
ATOM 2774 C CA . GLU A 1 358 ? 11.742 38.852 -21.356 1.00 96.62 358 GLU A CA 1
ATOM 2775 C C . GLU A 1 358 ? 11.346 37.467 -20.828 1.00 96.62 358 GLU A C 1
ATOM 2777 O O . GLU A 1 358 ? 10.418 37.347 -20.035 1.00 96.62 358 GLU A O 1
ATOM 2782 N N . VAL A 1 359 ? 12.057 36.414 -21.243 1.00 97.06 359 VAL A N 1
ATOM 2783 C CA . VAL A 1 359 ? 11.816 35.046 -20.762 1.00 97.06 359 VAL A CA 1
ATOM 2784 C C . VAL A 1 359 ? 12.088 34.948 -19.264 1.00 97.06 359 VAL A C 1
ATOM 2786 O O . VAL A 1 359 ? 11.298 34.335 -18.544 1.00 97.06 359 VAL A O 1
ATOM 2789 N N . TYR A 1 360 ? 13.188 35.547 -18.798 1.00 96.19 360 TYR A N 1
ATOM 2790 C CA . TYR A 1 360 ? 13.542 35.570 -17.382 1.00 96.19 360 TYR A CA 1
ATOM 2791 C C . TYR A 1 360 ? 12.422 36.219 -16.562 1.00 96.19 360 TYR A C 1
ATOM 2793 O O . TYR A 1 360 ? 11.897 35.604 -15.634 1.00 96.19 360 TYR A O 1
ATOM 2801 N N . ASP A 1 361 ? 11.985 37.410 -16.977 1.00 96.06 361 ASP A N 1
ATOM 2802 C CA . ASP A 1 361 ? 10.930 38.174 -16.311 1.00 96.06 361 ASP A CA 1
ATOM 2803 C C . ASP A 1 361 ? 9.581 37.440 -16.324 1.00 96.06 361 ASP A C 1
ATOM 2805 O O . ASP A 1 361 ? 8.858 37.454 -15.326 1.00 96.06 361 ASP A O 1
ATOM 2809 N N . VAL A 1 362 ? 9.234 36.764 -17.425 1.00 97.56 362 VAL A N 1
ATOM 2810 C CA . VAL A 1 362 ? 7.999 35.967 -17.523 1.00 97.56 362 VAL A CA 1
ATOM 2811 C C . VAL A 1 362 ? 8.018 34.802 -16.536 1.00 97.56 362 VAL A C 1
ATOM 2813 O O . VAL A 1 362 ? 7.028 34.586 -15.836 1.00 97.56 362 VAL A O 1
ATOM 2816 N N . VAL A 1 363 ? 9.121 34.056 -16.465 1.00 96.94 363 VAL A N 1
ATOM 2817 C CA . VAL A 1 363 ? 9.222 32.869 -15.606 1.00 96.94 363 VAL A CA 1
ATOM 2818 C C . VAL A 1 363 ? 9.325 33.256 -14.131 1.00 96.94 363 VAL A C 1
ATOM 2820 O O . VAL A 1 363 ? 8.544 32.766 -13.316 1.00 96.94 363 VAL A O 1
ATOM 2823 N N . GLU A 1 364 ? 10.230 34.161 -13.763 1.00 95.69 364 GLU A N 1
ATOM 2824 C CA . GLU A 1 364 ? 10.406 34.579 -12.364 1.00 95.69 364 GLU A CA 1
ATOM 2825 C C . GLU A 1 364 ? 9.226 35.424 -11.861 1.00 95.69 364 GLU A C 1
ATOM 2827 O O . GLU A 1 364 ? 8.796 35.293 -10.709 1.00 95.69 364 GLU A O 1
ATOM 2832 N N . GLY A 1 365 ? 8.621 36.226 -12.742 1.00 96.00 365 GLY A N 1
ATOM 2833 C CA . GLY A 1 365 ? 7.374 36.930 -12.464 1.00 96.00 365 GLY A CA 1
ATOM 2834 C C . GLY A 1 365 ? 6.215 35.967 -12.207 1.00 96.00 365 GLY A C 1
ATOM 2835 O O . GLY A 1 365 ? 5.488 36.140 -11.231 1.00 96.00 365 GLY A O 1
ATOM 2836 N N . ALA A 1 366 ? 6.065 34.918 -13.021 1.00 96.56 366 ALA A N 1
ATOM 2837 C CA . ALA A 1 366 ? 5.079 33.862 -12.787 1.00 96.56 366 ALA A CA 1
ATOM 2838 C C . ALA A 1 366 ? 5.333 33.109 -11.472 1.00 96.56 366 ALA A C 1
ATOM 2840 O O . ALA A 1 366 ? 4.401 32.927 -10.690 1.00 96.56 366 ALA A O 1
ATOM 2841 N N . ARG A 1 367 ? 6.585 32.725 -11.184 1.00 95.50 367 ARG A N 1
ATOM 2842 C CA . ARG A 1 367 ? 6.972 32.078 -9.916 1.00 95.50 367 ARG A CA 1
ATOM 2843 C C . ARG A 1 367 ? 6.596 32.930 -8.705 1.00 95.50 367 ARG A C 1
ATOM 2845 O O . ARG A 1 367 ? 6.103 32.384 -7.723 1.00 95.50 367 ARG A O 1
ATOM 2852 N N . SER A 1 368 ? 6.784 34.246 -8.796 1.00 95.12 368 SER A N 1
ATOM 2853 C CA . SER A 1 368 ? 6.418 35.197 -7.740 1.00 95.12 368 SER A CA 1
ATOM 2854 C C . SER A 1 368 ? 4.899 35.343 -7.597 1.00 95.12 368 SER A C 1
ATOM 2856 O O . SER A 1 368 ? 4.376 35.229 -6.493 1.00 95.12 368 SER A O 1
ATOM 2858 N N . LYS A 1 369 ? 4.167 35.513 -8.707 1.00 95.25 369 LYS A N 1
ATOM 2859 C CA . LYS A 1 369 ? 2.696 35.629 -8.699 1.00 95.25 369 LYS A CA 1
ATOM 2860 C C . LYS A 1 369 ? 2.018 34.385 -8.129 1.00 95.25 369 LYS A C 1
ATOM 2862 O O . LYS A 1 369 ? 1.107 34.527 -7.322 1.00 95.25 369 LYS A O 1
ATOM 2867 N N . VAL A 1 370 ? 2.505 33.188 -8.474 1.00 93.50 370 VAL A N 1
ATOM 2868 C CA . VAL A 1 370 ? 1.955 31.922 -7.957 1.00 93.50 370 VAL A CA 1
ATOM 2869 C C . VAL A 1 370 ? 2.052 31.833 -6.436 1.00 93.50 370 VAL A C 1
ATOM 2871 O O . VAL A 1 370 ? 1.194 31.223 -5.805 1.00 93.50 370 VAL A O 1
ATOM 2874 N N . VAL A 1 371 ? 3.058 32.447 -5.809 1.00 93.44 371 VAL A N 1
ATOM 2875 C CA . VAL A 1 371 ? 3.167 32.491 -4.341 1.00 93.44 371 VAL A CA 1
ATOM 2876 C C . VAL A 1 371 ? 2.048 33.340 -3.727 1.00 93.44 371 VAL A C 1
ATOM 2878 O O . VAL A 1 371 ? 1.544 32.997 -2.660 1.00 93.44 371 VAL A O 1
ATOM 2881 N N . GLU A 1 372 ? 1.636 34.416 -4.394 1.00 91.12 372 GLU A N 1
ATOM 2882 C CA . GLU A 1 372 ? 0.696 35.411 -3.862 1.00 91.12 372 GLU A CA 1
ATOM 2883 C C . GLU A 1 372 ? -0.768 35.174 -4.269 1.00 91.12 372 GLU A C 1
ATOM 2885 O O . GLU A 1 372 ? -1.670 35.635 -3.565 1.00 91.12 372 GLU A O 1
ATOM 2890 N N . ASP A 1 373 ? -1.028 34.466 -5.372 1.00 87.56 373 ASP A N 1
ATOM 2891 C CA . ASP A 1 373 ? -2.387 34.277 -5.889 1.00 87.56 373 ASP A CA 1
ATOM 2892 C C . ASP A 1 373 ? -3.273 33.402 -4.978 1.00 87.56 373 ASP A C 1
ATOM 2894 O O . ASP A 1 373 ? -2.799 32.636 -4.137 1.00 87.56 373 ASP A O 1
ATOM 2898 N N . ASN A 1 374 ? -4.588 33.526 -5.149 1.00 89.25 374 ASN A N 1
ATOM 2899 C CA . ASN A 1 374 ? -5.591 32.682 -4.493 1.00 89.25 374 ASN A CA 1
ATOM 2900 C C . ASN A 1 374 ? -6.492 32.002 -5.526 1.00 89.25 374 ASN A C 1
ATOM 2902 O O . ASN A 1 374 ? -7.661 31.739 -5.237 1.00 89.25 374 ASN A O 1
ATOM 2906 N N . ASP A 1 375 ? -5.981 31.801 -6.739 1.00 91.75 375 ASP A N 1
ATOM 2907 C CA . ASP A 1 375 ? -6.764 31.217 -7.816 1.00 91.75 375 ASP A CA 1
ATOM 2908 C C . ASP A 1 375 ? -7.126 29.770 -7.458 1.00 91.75 375 ASP A C 1
ATOM 2910 O O . ASP A 1 375 ? -6.368 29.064 -6.786 1.00 91.75 375 ASP A O 1
ATOM 2914 N N . ASP A 1 376 ? -8.311 29.332 -7.887 1.00 94.75 376 ASP A N 1
ATOM 2915 C CA . ASP A 1 376 ? -8.731 27.947 -7.702 1.00 94.75 376 ASP A CA 1
ATOM 2916 C C . ASP A 1 376 ? -7.744 26.994 -8.395 1.00 94.75 376 ASP A C 1
ATOM 2918 O O . ASP A 1 376 ? -7.304 27.228 -9.524 1.00 94.75 376 ASP A O 1
ATOM 2922 N N . ILE A 1 377 ? -7.447 25.874 -7.739 1.00 94.38 377 ILE A N 1
ATOM 2923 C CA . ILE A 1 377 ? -6.617 24.810 -8.304 1.00 94.38 377 ILE A CA 1
ATOM 2924 C C . ILE A 1 377 ? -7.442 23.980 -9.287 1.00 94.38 377 ILE A C 1
ATOM 2926 O O . ILE A 1 377 ? -8.632 23.733 -9.069 1.00 94.38 377 ILE A O 1
ATOM 2930 N N . VAL A 1 378 ? -6.817 23.522 -10.369 1.00 93.12 378 VAL A N 1
ATOM 2931 C CA . VAL A 1 378 ? -7.477 22.700 -11.390 1.00 93.12 378 VAL A CA 1
ATOM 2932 C C . VAL A 1 378 ? -7.129 21.230 -11.176 1.00 93.12 378 VAL A C 1
ATOM 2934 O O . VAL A 1 378 ? -5.960 20.857 -11.232 1.00 93.12 378 VAL A O 1
ATOM 2937 N N . ILE A 1 379 ? -8.151 20.400 -10.958 1.00 90.38 379 ILE A N 1
ATOM 2938 C CA . ILE A 1 379 ? -8.033 18.951 -10.712 1.00 90.38 379 ILE A CA 1
ATOM 2939 C C . ILE A 1 379 ? -8.258 18.142 -11.992 1.00 90.38 379 ILE A C 1
ATOM 2941 O O . ILE A 1 379 ? -7.694 17.068 -12.161 1.00 90.38 379 ILE A O 1
ATOM 2945 N N . SER A 1 380 ? -9.094 18.644 -12.906 1.00 89.62 380 SER A N 1
ATOM 2946 C CA . SER A 1 380 ? -9.257 18.079 -14.251 1.00 89.62 380 SER A CA 1
ATOM 2947 C C . SER A 1 380 ? -9.658 19.150 -15.262 1.00 89.62 380 SER A C 1
ATOM 2949 O O . SER A 1 380 ? -10.244 20.176 -14.900 1.00 89.62 380 SER A O 1
ATOM 2951 N N . ASP A 1 381 ? -9.387 18.899 -16.540 1.00 87.88 381 ASP A N 1
ATOM 2952 C CA . ASP A 1 381 ? -9.699 19.780 -17.666 1.00 87.88 381 ASP A CA 1
ATOM 2953 C C . ASP A 1 381 ? -10.167 18.997 -18.901 1.00 87.88 381 ASP A C 1
ATOM 2955 O O . ASP A 1 381 ? -10.113 17.768 -18.936 1.00 87.88 381 ASP A O 1
ATOM 2959 N N . ILE A 1 382 ? -10.723 19.715 -19.881 1.00 86.62 382 ILE A N 1
ATOM 2960 C CA . ILE A 1 382 ? -11.285 19.156 -21.113 1.00 86.62 382 ILE A CA 1
ATOM 2961 C C . ILE A 1 382 ? -10.830 19.991 -22.331 1.00 86.62 382 ILE A C 1
ATOM 2963 O O . ILE A 1 382 ? -11.063 21.214 -22.365 1.00 86.62 382 ILE A O 1
ATOM 2967 N N . PRO A 1 383 ? -10.247 19.356 -23.372 1.00 86.38 383 PRO A N 1
ATOM 2968 C CA . PRO A 1 383 ? -9.882 20.022 -24.621 1.00 86.38 383 PRO A CA 1
ATOM 2969 C C . PRO A 1 383 ? -11.115 20.431 -25.441 1.00 86.38 383 PRO A C 1
ATOM 2971 O O . PRO A 1 383 ? -12.200 19.860 -25.318 1.00 86.38 383 PRO A O 1
ATOM 2974 N N . GLN A 1 384 ? -10.963 21.439 -26.298 1.00 86.44 384 GLN A N 1
ATOM 2975 C CA . GLN A 1 384 ? -12.053 22.012 -27.086 1.00 86.44 384 GLN A CA 1
ATOM 2976 C C . GLN A 1 384 ? -12.059 21.452 -28.519 1.00 86.44 384 GLN A C 1
ATOM 2978 O O . GLN A 1 384 ? -11.066 21.595 -29.234 1.00 86.44 384 GLN A O 1
ATOM 2983 N N . PRO A 1 385 ? -13.162 20.836 -28.984 1.00 88.88 385 PRO A N 1
ATOM 2984 C CA . PRO A 1 385 ? -13.233 20.294 -30.335 1.00 88.88 385 PRO A CA 1
ATOM 2985 C C . PRO A 1 385 ? -13.259 21.410 -31.385 1.00 88.88 385 PRO A C 1
ATOM 2987 O O . PRO A 1 385 ? -14.061 22.342 -31.316 1.00 88.88 385 PRO A O 1
ATOM 2990 N N . THR A 1 386 ? -12.419 21.278 -32.404 1.00 90.62 386 THR A N 1
ATOM 2991 C CA . THR A 1 386 ? -12.362 22.146 -33.586 1.00 90.62 386 THR A CA 1
ATOM 2992 C C . THR A 1 386 ? -12.224 21.286 -34.841 1.00 90.62 386 THR A C 1
ATOM 2994 O O . THR A 1 386 ? -11.734 20.166 -34.770 1.00 90.62 386 THR A O 1
ATOM 2997 N N . ASN A 1 387 ? -12.649 21.780 -36.004 1.00 90.00 387 ASN A N 1
ATOM 2998 C CA . ASN A 1 387 ? -12.464 21.060 -37.267 1.00 90.00 387 ASN A CA 1
ATOM 2999 C C . ASN A 1 387 ? -11.310 21.686 -38.046 1.00 90.00 387 ASN A C 1
ATOM 3001 O O . ASN A 1 387 ? -11.331 22.891 -38.309 1.00 90.00 387 ASN A O 1
ATOM 3005 N N . ARG A 1 388 ? -10.314 20.880 -38.425 1.00 91.50 388 ARG A N 1
ATOM 3006 C CA . ARG A 1 388 ? -9.165 21.313 -39.237 1.00 91.50 388 ARG A CA 1
ATOM 3007 C C . ARG A 1 388 ? -8.791 20.220 -40.236 1.00 91.50 388 ARG A C 1
ATOM 3009 O O . ARG A 1 388 ? -9.243 19.088 -40.123 1.00 91.50 388 ARG A O 1
ATOM 3016 N N . THR A 1 389 ? -7.986 20.557 -41.235 1.00 92.25 389 THR A N 1
ATOM 3017 C CA . THR A 1 389 ? -7.407 19.566 -42.154 1.00 92.25 389 THR A CA 1
ATOM 3018 C C . THR A 1 389 ? -5.988 19.215 -41.731 1.00 92.25 389 THR A C 1
ATOM 3020 O O . THR A 1 389 ? -5.255 20.116 -41.324 1.00 92.25 389 THR A O 1
ATOM 3023 N N . TRP A 1 390 ? -5.587 17.958 -41.900 1.00 92.38 390 TRP A N 1
ATOM 3024 C CA . TRP A 1 390 ? -4.251 17.458 -41.577 1.00 92.38 390 TRP A CA 1
ATOM 3025 C C . TRP A 1 390 ? -3.551 16.903 -42.815 1.00 92.38 390 TRP A C 1
ATOM 3027 O O . TRP A 1 390 ? -4.194 16.249 -43.638 1.00 92.38 390 TRP A O 1
ATOM 3037 N N . ASP A 1 391 ? -2.253 17.169 -42.953 1.00 92.62 391 ASP A N 1
ATOM 3038 C CA . ASP A 1 391 ? -1.458 16.666 -44.074 1.00 92.62 391 ASP A CA 1
ATOM 3039 C C . ASP A 1 391 ? -1.082 15.195 -43.849 1.00 92.62 391 ASP A C 1
ATOM 3041 O O . ASP A 1 391 ? -0.426 14.840 -42.864 1.00 92.62 391 ASP A O 1
ATOM 3045 N N . MET A 1 392 ? -1.512 14.338 -44.775 1.00 93.44 392 MET A N 1
ATOM 3046 C CA . MET A 1 392 ? -1.343 12.886 -44.723 1.00 93.44 392 MET A CA 1
ATOM 3047 C C . MET A 1 392 ? -0.853 12.349 -46.072 1.00 93.44 392 MET A C 1
ATOM 3049 O O . MET A 1 392 ? -1.112 12.935 -47.123 1.00 93.44 392 MET A O 1
ATOM 3053 N N . ILE A 1 393 ? -0.165 11.213 -46.051 1.00 94.75 393 ILE A N 1
ATOM 3054 C CA . ILE A 1 393 ? 0.219 10.441 -47.233 1.00 94.75 393 ILE A CA 1
ATOM 3055 C C . ILE A 1 393 ? -0.801 9.315 -47.400 1.00 94.75 393 ILE A C 1
ATOM 3057 O O . ILE A 1 393 ? -0.989 8.515 -46.486 1.00 94.75 393 ILE A O 1
ATOM 3061 N N . GLU A 1 394 ? -1.452 9.241 -48.557 1.00 93.44 394 GLU A N 1
ATOM 3062 C CA . GLU A 1 394 ? -2.275 8.093 -48.939 1.00 93.44 394 GLU A CA 1
ATOM 3063 C C . GLU A 1 394 ? -1.369 6.905 -49.271 1.00 93.44 394 GLU A C 1
ATOM 3065 O O . GLU A 1 394 ? -0.585 6.967 -50.216 1.00 93.44 394 GLU A O 1
ATOM 3070 N N . LEU A 1 395 ? -1.457 5.833 -48.485 1.00 88.81 395 LEU A N 1
ATOM 3071 C CA . LEU A 1 395 ? -0.516 4.711 -48.533 1.00 88.81 395 LEU A CA 1
ATOM 3072 C C . LEU A 1 395 ? -0.603 3.904 -49.836 1.00 88.81 395 LEU A C 1
ATOM 3074 O O . LEU A 1 395 ? 0.413 3.384 -50.285 1.00 88.81 395 LEU A O 1
ATOM 3078 N N . GLU A 1 396 ? -1.779 3.836 -50.468 1.00 87.88 396 GLU A N 1
ATOM 3079 C CA . GLU A 1 396 ? -1.971 3.123 -51.741 1.00 87.88 396 GLU A CA 1
ATOM 3080 C C . GLU A 1 396 ? -1.327 3.858 -52.925 1.00 87.88 396 GLU A C 1
ATOM 3082 O O . GLU A 1 396 ? -0.701 3.240 -53.785 1.00 87.88 396 GLU A O 1
ATOM 3087 N N . THR A 1 397 ? -1.479 5.184 -52.989 1.00 89.69 397 THR A N 1
ATOM 3088 C CA . THR A 1 397 ? -1.066 5.973 -54.164 1.00 89.69 397 THR A CA 1
ATOM 3089 C C . THR A 1 397 ? 0.213 6.777 -53.944 1.00 89.69 397 THR A C 1
ATOM 3091 O O . THR A 1 397 ? 0.769 7.321 -54.901 1.00 89.69 397 THR A O 1
ATOM 3094 N N . GLY A 1 398 ? 0.659 6.913 -52.694 1.00 90.00 398 GLY A N 1
ATOM 3095 C CA . GLY A 1 398 ? 1.752 7.792 -52.293 1.00 90.00 398 GLY A CA 1
ATOM 3096 C C . GLY A 1 398 ? 1.424 9.284 -52.394 1.00 90.00 398 GLY A C 1
ATOM 3097 O O . GLY A 1 398 ? 2.340 10.104 -52.346 1.00 90.00 398 GLY A O 1
ATOM 3098 N N . LYS A 1 399 ? 0.161 9.684 -52.583 1.00 94.62 399 LYS A N 1
ATOM 3099 C CA . LYS A 1 399 ? -0.208 11.102 -52.738 1.00 94.62 399 LYS A CA 1
ATOM 3100 C C . LYS A 1 399 ? -0.272 11.825 -51.398 1.00 94.62 399 LYS A C 1
ATOM 3102 O O . LYS A 1 399 ? -0.819 11.312 -50.429 1.00 94.62 399 LYS A O 1
ATOM 3107 N N . LEU A 1 400 ? 0.216 13.066 -51.383 1.00 94.81 400 LEU A N 1
ATOM 3108 C CA . LEU A 1 400 ? -0.004 13.992 -50.275 1.00 94.81 400 LEU A CA 1
ATOM 3109 C C . LEU A 1 400 ? -1.429 14.556 -50.360 1.00 94.81 400 LEU A C 1
ATOM 3111 O O . LEU A 1 400 ? -1.805 15.143 -51.378 1.00 94.81 400 LEU A O 1
ATOM 3115 N N . ILE A 1 401 ? -2.213 14.382 -49.302 1.00 95.12 401 ILE A N 1
ATOM 3116 C CA . ILE A 1 401 ? -3.622 14.779 -49.221 1.00 95.12 401 ILE A CA 1
ATOM 3117 C C . ILE A 1 401 ? -3.918 15.498 -47.901 1.00 95.12 401 ILE A C 1
ATOM 3119 O O . ILE A 1 401 ? -3.214 15.329 -46.908 1.00 95.12 401 ILE A O 1
ATOM 3123 N N . LYS A 1 402 ? -4.991 16.296 -47.890 1.00 94.12 402 LYS A N 1
ATOM 3124 C CA . LYS A 1 402 ? -5.507 16.974 -46.694 1.00 94.12 402 LYS A CA 1
ATOM 3125 C C . LYS A 1 402 ? -6.747 16.248 -46.185 1.00 94.12 402 LYS A C 1
ATOM 3127 O O . LYS A 1 402 ? -7.789 16.287 -46.838 1.00 94.12 402 LYS A O 1
ATOM 3132 N N . VAL A 1 403 ? -6.642 15.613 -45.023 1.00 93.06 403 VAL A N 1
ATOM 3133 C CA . VAL A 1 403 ? -7.728 14.832 -44.414 1.00 93.06 403 VAL A CA 1
ATOM 3134 C C . VAL A 1 403 ? -8.452 15.677 -43.359 1.00 93.06 403 VAL A C 1
ATOM 3136 O O . VAL A 1 403 ? -7.781 16.298 -42.535 1.00 93.06 403 VAL A O 1
ATOM 3139 N N . PRO A 1 404 ? -9.797 15.748 -43.352 1.00 92.50 404 PRO A N 1
ATOM 3140 C CA . PRO A 1 404 ? -10.543 16.384 -42.268 1.00 92.50 404 PRO A CA 1
ATOM 3141 C C . PRO A 1 404 ? -10.346 15.651 -40.936 1.00 92.50 404 PRO A C 1
ATOM 3143 O O . PRO A 1 404 ? -10.523 14.437 -40.855 1.00 92.50 404 PRO A O 1
ATOM 3146 N N . VAL A 1 405 ? -10.030 16.402 -39.885 1.00 91.94 405 VAL A N 1
ATOM 3147 C CA . VAL A 1 405 ? -9.804 15.900 -38.529 1.00 91.94 405 VAL A CA 1
ATOM 3148 C C . VAL A 1 405 ? -10.636 16.715 -37.541 1.00 91.94 405 VAL A C 1
ATOM 3150 O O . VAL A 1 405 ? -10.637 17.953 -37.573 1.00 91.94 405 VAL A O 1
ATOM 3153 N N . GLN A 1 406 ? -11.320 16.019 -36.635 1.00 92.44 406 GLN A N 1
ATOM 3154 C CA . GLN A 1 406 ? -11.815 16.612 -35.401 1.00 92.44 406 GLN A CA 1
ATOM 3155 C C . GLN A 1 406 ? -10.625 16.778 -34.448 1.00 92.44 406 GLN A C 1
ATOM 3157 O O . GLN A 1 406 ? -10.137 15.827 -33.844 1.00 92.44 406 GLN A O 1
ATOM 3162 N N . PHE A 1 407 ? -10.128 18.003 -34.356 1.00 91.25 407 PHE A N 1
ATOM 3163 C CA . PHE A 1 407 ? -8.976 18.380 -33.556 1.00 91.25 407 PHE A CA 1
ATOM 3164 C C . PHE A 1 407 ? -9.429 18.857 -32.174 1.00 91.25 407 PHE A C 1
ATOM 3166 O O . PHE A 1 407 ? -10.001 19.945 -32.043 1.00 91.25 407 PHE A O 1
ATOM 3173 N N . LEU A 1 408 ? -9.190 18.049 -31.143 1.00 89.88 408 LEU A N 1
ATOM 3174 C CA . LEU A 1 408 ? -9.400 18.417 -29.746 1.00 89.88 408 LEU A CA 1
ATOM 3175 C C . LEU A 1 408 ? -8.237 19.320 -29.316 1.00 89.88 408 LEU A C 1
ATOM 3177 O O . LEU A 1 408 ? -7.168 18.849 -28.930 1.00 89.88 408 LEU A O 1
ATOM 3181 N N . SER A 1 409 ? -8.439 20.629 -29.463 1.00 87.38 409 SER A N 1
ATOM 3182 C CA . SER A 1 409 ? -7.425 21.643 -29.198 1.00 87.38 409 SER A CA 1
ATOM 3183 C C . SER A 1 409 ? -7.326 21.966 -27.716 1.00 87.38 409 SER A C 1
ATOM 3185 O O . SER A 1 409 ? -8.326 22.076 -27.006 1.00 87.38 409 SER A O 1
ATOM 3187 N N . THR A 1 410 ? -6.103 22.213 -27.272 1.00 83.88 410 THR A N 1
ATOM 3188 C CA . THR A 1 410 ? -5.781 22.626 -25.905 1.00 83.88 410 THR A CA 1
ATOM 3189 C C . THR A 1 410 ? -5.505 24.124 -25.781 1.00 83.88 410 THR A C 1
ATOM 3191 O O . THR A 1 410 ? -5.094 24.618 -24.732 1.00 83.88 410 THR A O 1
ATOM 3194 N N . THR A 1 411 ? -5.761 24.881 -26.853 1.00 81.62 411 THR A N 1
ATOM 3195 C CA . THR A 1 411 ? -5.451 26.312 -26.949 1.00 81.62 411 THR A CA 1
ATOM 3196 C C . THR A 1 411 ? -6.701 27.100 -27.389 1.00 81.62 411 THR A C 1
ATOM 3198 O O . THR A 1 411 ? -6.861 27.369 -28.580 1.00 81.62 411 THR A O 1
ATOM 3201 N N . PRO A 1 412 ? -7.608 27.488 -26.461 1.00 80.69 412 PRO A N 1
ATOM 3202 C CA . PRO A 1 412 ? -7.553 27.274 -25.010 1.00 80.69 412 PRO A CA 1
ATOM 3203 C C . PRO A 1 412 ? -8.215 25.961 -24.552 1.00 80.69 412 PRO A C 1
ATOM 3205 O O . PRO A 1 412 ? -9.212 25.520 -25.118 1.00 80.69 412 PRO A O 1
ATOM 3208 N N . VAL A 1 413 ? -7.702 25.383 -23.467 1.00 84.44 413 VAL A N 1
ATOM 3209 C CA . VAL A 1 413 ? -8.326 24.289 -22.705 1.00 84.44 413 VAL A CA 1
ATOM 3210 C C . VAL A 1 413 ? -9.278 24.843 -21.632 1.00 84.44 413 VAL A C 1
ATOM 3212 O O . VAL A 1 413 ? -9.106 25.974 -21.169 1.00 84.44 413 VAL A O 1
ATOM 3215 N N . LYS A 1 414 ? -10.290 24.063 -21.229 1.00 86.56 414 LYS A N 1
ATOM 3216 C CA . LYS A 1 414 ? -11.271 24.449 -20.205 1.00 86.56 414 LYS A CA 1
ATOM 3217 C C . LYS A 1 414 ? -11.153 23.575 -18.953 1.00 86.56 414 LYS A C 1
ATOM 3219 O O . LYS A 1 414 ? -11.191 22.358 -19.068 1.00 86.56 414 LYS A O 1
ATOM 3224 N N . ALA A 1 415 ? -11.101 24.186 -17.768 1.00 90.25 415 ALA A N 1
ATOM 3225 C CA . ALA A 1 415 ? -11.189 23.455 -16.502 1.00 90.25 415 ALA A CA 1
ATOM 3226 C C . ALA A 1 415 ? -12.545 22.732 -16.367 1.00 90.25 415 ALA A C 1
ATOM 3228 O O . ALA A 1 415 ? -13.592 23.276 -16.734 1.00 90.25 415 ALA A O 1
ATOM 3229 N N . ASN A 1 416 ? -12.511 21.511 -15.842 1.00 89.50 416 ASN A N 1
ATOM 3230 C CA . ASN A 1 416 ? -13.671 20.649 -15.622 1.00 89.50 416 ASN A CA 1
ATOM 3231 C C . ASN A 1 416 ? -13.988 20.488 -14.131 1.00 89.50 416 ASN A C 1
ATOM 3233 O O . ASN A 1 416 ? -15.146 20.609 -13.741 1.00 89.50 416 ASN A O 1
ATOM 3237 N N . LEU A 1 417 ? -12.959 20.275 -13.307 1.00 89.12 417 LEU A N 1
ATOM 3238 C CA . LEU A 1 417 ? -13.063 20.239 -11.850 1.00 89.12 417 LEU A CA 1
ATOM 3239 C C . LEU A 1 417 ? -12.031 21.191 -11.253 1.00 89.12 417 LEU A C 1
ATOM 3241 O O . LEU A 1 417 ? -10.842 21.077 -11.554 1.00 89.12 417 LEU A O 1
ATOM 3245 N N . THR A 1 418 ? -12.490 22.105 -10.404 1.00 93.88 418 THR A N 1
ATOM 3246 C CA . THR A 1 418 ? -11.638 23.023 -9.646 1.00 93.88 418 THR A CA 1
ATOM 3247 C C . THR A 1 418 ? -11.919 22.916 -8.154 1.00 93.88 418 THR A C 1
ATOM 3249 O O . THR A 1 418 ? -12.982 22.437 -7.747 1.00 93.88 418 THR A O 1
ATOM 3252 N N . ARG A 1 419 ? -10.959 23.348 -7.336 1.00 90.75 419 ARG A N 1
ATOM 3253 C CA . ARG A 1 419 ? -11.090 23.437 -5.877 1.00 90.75 419 ARG A CA 1
ATOM 3254 C C . ARG A 1 419 ? -10.494 24.745 -5.385 1.00 90.75 419 ARG A C 1
ATOM 3256 O O . ARG A 1 419 ? -9.563 25.271 -5.988 1.00 90.75 419 ARG A O 1
ATOM 3263 N N . SER A 1 420 ? -11.012 25.263 -4.279 1.00 92.69 420 SER A N 1
ATOM 3264 C CA . SER A 1 420 ? -10.405 26.433 -3.652 1.00 92.69 420 SER A CA 1
ATOM 3265 C C . SER A 1 420 ? -9.019 26.080 -3.133 1.00 92.69 420 SER A C 1
ATOM 3267 O O . SER A 1 420 ? -8.839 25.060 -2.468 1.00 92.69 420 SER A O 1
ATOM 3269 N N . ARG A 1 421 ? -8.038 26.930 -3.436 1.00 94.31 421 ARG A N 1
ATOM 3270 C CA . ARG A 1 421 ? -6.652 26.731 -3.016 1.00 94.31 421 ARG A CA 1
ATOM 3271 C C . ARG A 1 421 ? -6.542 26.754 -1.485 1.00 94.31 421 ARG A C 1
ATOM 3273 O O . ARG A 1 421 ? -6.886 27.771 -0.876 1.00 94.31 421 ARG A O 1
ATOM 3280 N N . PRO A 1 422 ? -6.052 25.679 -0.840 1.00 92.19 422 PRO A N 1
ATOM 3281 C CA . PRO A 1 422 ? -5.817 25.696 0.597 1.00 92.19 422 PRO A CA 1
ATOM 3282 C C . PRO A 1 422 ? -4.561 26.513 0.923 1.00 92.19 422 PRO A C 1
ATOM 3284 O O . PRO A 1 422 ? -3.688 26.695 0.078 1.00 92.19 422 PRO A O 1
ATOM 3287 N N . GLU A 1 423 ? -4.421 26.970 2.168 1.00 92.31 423 GLU A N 1
ATOM 3288 C CA . GLU A 1 423 ? -3.168 27.598 2.624 1.00 92.31 423 GLU A CA 1
ATOM 3289 C C . GLU A 1 423 ? -2.009 26.587 2.617 1.00 92.31 423 GLU A C 1
ATOM 3291 O O . GLU A 1 423 ? -0.887 26.890 2.207 1.00 92.31 423 GLU A O 1
ATOM 3296 N N . ALA A 1 424 ? -2.299 25.351 3.025 1.00 94.12 424 ALA A N 1
ATOM 3297 C CA . ALA A 1 424 ? -1.370 24.237 2.981 1.00 94.12 424 ALA A CA 1
ATOM 3298 C C . ALA A 1 424 ? -2.108 22.900 2.981 1.00 94.12 424 ALA A C 1
ATOM 3300 O O . ALA A 1 424 ? -3.226 22.796 3.491 1.00 94.12 424 ALA A O 1
ATOM 3301 N N . TYR A 1 425 ? -1.429 21.868 2.491 1.00 94.31 425 TYR A N 1
ATOM 3302 C CA . TYR A 1 425 ? -1.770 20.486 2.804 1.00 94.31 425 TYR A CA 1
ATOM 3303 C C . TYR A 1 425 ? -1.018 20.068 4.064 1.00 94.31 425 TYR A C 1
ATOM 3305 O O . TYR A 1 425 ? 0.175 20.350 4.205 1.00 94.31 425 TYR A O 1
ATOM 3313 N N . VAL A 1 426 ? -1.706 19.387 4.975 1.00 89.19 426 VAL A N 1
ATOM 3314 C CA . VAL A 1 426 ? -1.109 18.859 6.201 1.00 89.19 426 VAL A CA 1
ATOM 3315 C C . VAL A 1 426 ? -1.396 17.370 6.308 1.00 89.19 426 VAL A C 1
ATOM 3317 O O . VAL A 1 426 ? -2.540 16.943 6.166 1.00 89.19 426 VAL A O 1
ATOM 3320 N N . PHE A 1 427 ? -0.356 16.578 6.548 1.00 85.25 427 PHE A N 1
ATOM 3321 C CA . PHE A 1 427 ? -0.479 15.130 6.676 1.00 85.25 427 PHE A CA 1
ATOM 3322 C C . PHE A 1 427 ? 0.543 14.548 7.662 1.00 85.25 427 PHE A C 1
ATOM 3324 O O . PHE A 1 427 ? 1.594 15.158 7.885 1.00 85.25 427 PHE A O 1
ATOM 3331 N N . PRO A 1 428 ? 0.241 13.404 8.305 1.00 75.38 428 PRO A N 1
ATOM 3332 C CA . PRO A 1 428 ? 1.071 12.873 9.380 1.00 75.38 428 PRO A CA 1
ATOM 3333 C C . PRO A 1 428 ? 2.432 12.373 8.886 1.00 75.38 428 PRO A C 1
ATOM 3335 O O . PRO A 1 428 ? 2.630 12.088 7.704 1.00 75.38 428 PRO A O 1
ATOM 3338 N N . GLN A 1 429 ? 3.359 12.198 9.832 1.00 78.62 429 GLN A N 1
ATOM 3339 C CA . GLN A 1 429 ? 4.689 11.633 9.576 1.00 78.62 429 GLN A CA 1
ATOM 3340 C C . GLN A 1 429 ? 4.641 10.246 8.910 1.00 78.62 429 GLN A C 1
ATOM 3342 O O . GLN A 1 429 ? 5.554 9.901 8.165 1.00 78.62 429 GLN A O 1
ATOM 3347 N N . ALA A 1 430 ? 3.551 9.502 9.121 1.00 63.28 430 ALA A N 1
ATOM 3348 C CA . ALA A 1 430 ? 3.268 8.212 8.496 1.00 63.28 430 ALA A CA 1
ATOM 3349 C C . ALA A 1 430 ? 3.402 8.236 6.966 1.00 63.28 430 ALA A C 1
ATOM 3351 O O . ALA A 1 430 ? 3.786 7.248 6.352 1.00 63.28 430 ALA A O 1
ATOM 3352 N N . TRP A 1 431 ? 3.124 9.380 6.333 1.00 74.00 431 TRP A N 1
ATOM 3353 C CA . TRP A 1 431 ? 3.187 9.536 4.878 1.00 74.00 431 TRP A CA 1
ATOM 3354 C C . TRP A 1 431 ? 4.493 10.204 4.436 1.00 74.00 431 TRP A C 1
ATOM 3356 O O . TRP A 1 431 ? 4.523 11.039 3.527 1.00 74.00 431 TRP A O 1
ATOM 3366 N N . LYS A 1 432 ? 5.602 9.842 5.092 1.00 86.31 432 LYS A N 1
ATOM 3367 C CA . LYS A 1 432 ? 6.948 10.354 4.796 1.00 86.31 432 LYS A CA 1
ATOM 3368 C C . LYS A 1 432 ? 7.322 10.199 3.329 1.00 86.31 432 LYS A C 1
ATOM 3370 O O . LYS A 1 432 ? 7.891 11.128 2.763 1.00 86.31 432 LYS A O 1
ATOM 3375 N N . GLU A 1 433 ? 6.953 9.090 2.696 1.00 82.19 433 GLU A N 1
ATOM 3376 C CA . GLU A 1 433 ? 7.255 8.887 1.280 1.00 82.19 433 GLU A CA 1
ATOM 3377 C C . GLU A 1 433 ? 6.559 9.911 0.374 1.00 82.19 433 GLU A C 1
ATOM 3379 O O . GLU A 1 433 ? 7.162 10.394 -0.581 1.00 82.19 433 GLU A O 1
ATOM 3384 N N . ALA A 1 434 ? 5.314 10.297 0.680 1.00 86.38 434 ALA A N 1
ATOM 3385 C CA . ALA A 1 434 ? 4.618 11.353 -0.054 1.00 86.38 434 ALA A CA 1
ATOM 3386 C C . ALA A 1 434 ? 5.376 12.688 0.061 1.00 86.38 434 ALA A C 1
ATOM 3388 O O . ALA A 1 434 ? 5.563 13.387 -0.937 1.00 86.38 434 ALA A O 1
ATOM 3389 N N . ALA A 1 435 ? 5.883 13.012 1.258 1.00 92.56 435 ALA A N 1
ATOM 3390 C CA . ALA A 1 435 ? 6.721 14.190 1.485 1.00 92.56 435 ALA A CA 1
ATOM 3391 C C . ALA A 1 435 ? 8.074 14.115 0.755 1.00 92.56 435 ALA A C 1
ATOM 3393 O O . ALA A 1 435 ? 8.529 15.118 0.207 1.00 92.56 435 ALA A O 1
ATOM 3394 N N . GLU A 1 436 ? 8.732 12.956 0.730 1.00 92.31 436 GLU A N 1
ATOM 3395 C CA . GLU A 1 436 ? 10.005 12.758 0.024 1.00 92.31 436 GLU A CA 1
ATOM 3396 C C . GLU A 1 436 ? 9.839 12.869 -1.497 1.00 92.31 436 GLU A C 1
ATOM 3398 O O . GLU A 1 436 ? 10.603 13.594 -2.135 1.00 92.31 436 GLU A O 1
ATOM 3403 N N . ARG A 1 437 ? 8.789 12.266 -2.068 1.00 92.62 437 ARG A N 1
ATOM 3404 C CA . ARG A 1 437 ? 8.454 12.378 -3.500 1.00 92.62 437 ARG A CA 1
ATOM 3405 C C . ARG A 1 437 ? 8.158 13.819 -3.920 1.00 92.62 437 ARG A C 1
ATOM 3407 O O . ARG A 1 437 ? 8.602 14.254 -4.979 1.00 92.62 437 ARG A O 1
ATOM 3414 N N . LEU A 1 438 ? 7.482 14.591 -3.067 1.00 94.25 438 LEU A N 1
ATOM 3415 C CA . LEU A 1 438 ? 7.276 16.028 -3.281 1.00 94.25 438 LEU A CA 1
ATOM 3416 C C . LEU A 1 438 ? 8.608 16.801 -3.279 1.00 94.25 438 LEU A C 1
ATOM 3418 O O . LEU A 1 438 ? 8.846 17.633 -4.157 1.00 94.25 438 LEU A O 1
ATOM 3422 N N . ARG A 1 439 ? 9.511 16.507 -2.337 1.00 93.75 439 ARG A N 1
ATOM 3423 C CA . ARG A 1 439 ? 10.824 17.172 -2.262 1.00 93.75 439 ARG A CA 1
ATOM 3424 C C . ARG A 1 439 ? 11.692 16.911 -3.494 1.00 93.75 439 ARG A C 1
ATOM 3426 O O . ARG A 1 439 ? 12.346 17.845 -3.952 1.00 93.75 439 ARG A O 1
ATOM 3433 N N . LEU A 1 440 ? 11.655 15.700 -4.059 1.00 91.00 440 LEU A N 1
ATOM 3434 C CA . LEU A 1 440 ? 12.413 15.336 -5.271 1.00 91.00 440 LEU A CA 1
ATOM 3435 C C . LEU A 1 440 ? 12.112 16.250 -6.470 1.00 91.00 440 LEU A C 1
ATOM 3437 O O . LEU A 1 440 ? 12.984 16.520 -7.297 1.00 91.00 440 LEU A O 1
ATOM 3441 N N . VAL A 1 441 ? 10.883 16.761 -6.561 1.00 89.88 441 VAL A N 1
ATOM 3442 C CA . VAL A 1 441 ? 10.453 17.664 -7.642 1.00 89.88 441 VAL A CA 1
ATOM 3443 C C . VAL A 1 441 ? 10.503 19.144 -7.260 1.00 89.88 441 VAL A C 1
ATOM 3445 O O . VAL A 1 441 ? 9.936 19.989 -7.950 1.00 89.88 441 VAL A O 1
ATOM 3448 N N . GLY A 1 442 ? 11.166 19.475 -6.151 1.00 90.56 442 GLY A N 1
ATOM 3449 C CA . GLY A 1 442 ? 11.360 20.853 -5.706 1.00 90.56 442 GLY A CA 1
ATOM 3450 C C . GLY A 1 442 ? 10.188 21.448 -4.924 1.00 90.56 442 GLY A C 1
ATOM 3451 O O . GLY A 1 442 ? 10.224 22.641 -4.613 1.00 90.56 442 GLY A O 1
ATOM 3452 N N . VAL A 1 443 ? 9.171 20.655 -4.560 1.00 95.62 443 VAL A N 1
ATOM 3453 C CA . VAL A 1 443 ? 8.143 21.104 -3.612 1.00 95.62 443 VAL A CA 1
ATOM 3454 C C . VAL A 1 443 ? 8.767 21.178 -2.222 1.00 95.62 443 VAL A C 1
ATOM 3456 O O . VAL A 1 443 ? 9.257 20.194 -1.667 1.00 95.62 443 VAL A O 1
ATOM 3459 N N . LYS A 1 444 ? 8.728 22.366 -1.625 1.00 95.62 444 LYS A N 1
ATOM 3460 C CA . LYS A 1 444 ? 9.106 22.593 -0.234 1.00 95.62 444 LYS A CA 1
ATOM 3461 C C . LYS A 1 444 ? 8.070 21.937 0.670 1.00 95.62 444 LYS A C 1
ATOM 3463 O O . LYS A 1 444 ? 6.884 22.264 0.610 1.00 95.62 444 LYS A O 1
ATOM 3468 N N . VAL A 1 445 ? 8.542 21.024 1.510 1.00 97.38 445 VAL A N 1
ATOM 3469 C CA . VAL A 1 445 ? 7.739 20.321 2.510 1.00 97.38 445 VAL A CA 1
ATOM 3470 C C . VAL A 1 445 ? 8.385 20.531 3.870 1.00 97.38 445 VAL A C 1
ATOM 3472 O O . VAL A 1 445 ? 9.453 19.969 4.144 1.00 97.38 445 VAL A O 1
ATOM 3475 N N . ASP A 1 446 ? 7.741 21.332 4.712 1.00 96.44 446 ASP A N 1
ATOM 3476 C CA . ASP A 1 446 ? 8.209 21.619 6.062 1.00 96.44 446 ASP A CA 1
ATOM 3477 C C . ASP A 1 446 ? 7.794 20.498 7.013 1.00 96.44 446 ASP A C 1
ATOM 3479 O O . ASP A 1 446 ? 6.678 19.989 6.957 1.00 96.44 446 ASP A O 1
ATOM 3483 N N . THR A 1 447 ? 8.690 20.118 7.918 1.00 96.00 447 THR A N 1
ATOM 3484 C CA . THR A 1 447 ? 8.342 19.240 9.038 1.00 96.00 447 THR A CA 1
ATOM 3485 C C . THR A 1 447 ? 7.927 20.112 10.220 1.00 96.00 447 THR A C 1
ATOM 3487 O O . THR A 1 447 ? 8.702 20.956 10.683 1.00 96.00 447 THR A O 1
ATOM 3490 N N . LEU A 1 448 ? 6.709 19.922 10.719 1.00 90.06 448 LEU A N 1
ATOM 3491 C CA . LEU A 1 448 ? 6.163 20.678 11.839 1.00 90.06 448 LEU A CA 1
ATOM 3492 C C . LEU A 1 448 ? 7.002 20.441 13.101 1.00 90.06 448 LEU A C 1
ATOM 3494 O O . LEU A 1 448 ? 7.112 19.323 13.597 1.00 90.06 448 LEU A O 1
ATOM 3498 N N . ARG A 1 449 ? 7.590 21.513 13.642 1.00 85.81 449 ARG A N 1
ATOM 3499 C CA . ARG A 1 449 ? 8.418 21.461 14.865 1.00 85.81 449 ARG A CA 1
ATOM 3500 C C . ARG A 1 449 ? 7.597 21.325 16.146 1.00 85.81 449 ARG A C 1
ATOM 3502 O O . ARG A 1 449 ? 8.124 20.947 17.186 1.00 85.81 449 ARG A O 1
ATOM 3509 N N . SER A 1 450 ? 6.322 21.673 16.073 1.00 80.19 450 SER A N 1
ATOM 3510 C CA . SER A 1 450 ? 5.354 21.611 17.159 1.00 80.19 450 SER A CA 1
ATOM 3511 C C . SER A 1 450 ? 4.019 21.134 16.604 1.00 80.19 450 SER A C 1
ATOM 3513 O O . SER A 1 450 ? 3.786 21.214 15.401 1.00 80.19 450 SER A O 1
ATOM 3515 N N . GLU A 1 451 ? 3.144 20.662 17.484 1.00 89.62 451 GLU A N 1
ATOM 3516 C CA . GLU A 1 451 ? 1.777 20.291 17.126 1.00 89.62 451 GLU A CA 1
ATOM 3517 C C . GLU A 1 451 ? 1.065 21.434 16.377 1.00 89.62 451 GLU A C 1
ATOM 3519 O O . GLU A 1 451 ? 1.099 22.589 16.810 1.00 89.62 451 GLU A O 1
ATOM 3524 N N . PHE A 1 452 ? 0.413 21.110 15.262 1.00 86.31 452 PHE A N 1
ATOM 3525 C CA . PHE A 1 452 ? -0.567 21.979 14.618 1.00 86.31 452 PHE A CA 1
ATOM 3526 C C . PHE A 1 452 ? -1.958 21.606 15.127 1.00 86.31 452 PHE A C 1
ATOM 3528 O O . PHE A 1 452 ? -2.331 20.433 15.129 1.00 86.31 452 PHE A O 1
ATOM 3535 N N . ARG A 1 453 ? -2.748 22.602 15.529 1.00 89.31 453 ARG A N 1
ATOM 3536 C CA . ARG A 1 453 ? -4.158 22.426 15.877 1.00 89.31 453 ARG A CA 1
ATOM 3537 C C . ARG A 1 453 ? -4.979 23.501 15.190 1.00 89.31 453 ARG A C 1
ATOM 3539 O O . ARG A 1 453 ? -4.740 24.687 15.410 1.00 89.31 453 ARG A O 1
ATOM 3546 N N . GLY A 1 454 ? -5.958 23.085 14.405 1.00 82.25 454 GLY A N 1
ATOM 3547 C CA . GLY A 1 454 ? -6.875 24.008 13.759 1.00 82.25 454 GLY A CA 1
ATOM 3548 C C . GLY A 1 454 ? -7.941 23.300 12.944 1.00 82.25 454 GLY A C 1
ATOM 3549 O O . GLY A 1 454 ? -7.907 22.083 12.738 1.00 82.25 454 GLY A O 1
ATOM 3550 N N . GLN A 1 455 ? -8.888 24.096 12.460 1.00 87.00 455 GLN A N 1
ATOM 3551 C CA . GLN A 1 455 ? -9.885 23.632 11.516 1.00 87.00 455 GLN A CA 1
ATOM 3552 C C . GLN A 1 455 ? -9.214 23.304 10.183 1.00 87.00 455 GLN A C 1
ATOM 3554 O O . GLN A 1 455 ? -8.538 24.149 9.597 1.00 87.00 455 GLN A O 1
ATOM 3559 N N . VAL A 1 456 ? -9.447 22.092 9.694 1.00 86.12 456 VAL A N 1
ATOM 3560 C CA . VAL A 1 456 ? -9.044 21.664 8.356 1.00 86.12 456 VAL A CA 1
ATOM 3561 C C . VAL A 1 456 ? -10.272 21.258 7.559 1.00 86.12 456 VAL A C 1
ATOM 3563 O O . VAL A 1 456 ? -11.291 20.825 8.111 1.00 86.12 456 VAL A O 1
ATOM 3566 N N . GLU A 1 457 ? -10.157 21.378 6.247 1.00 84.12 457 GLU A N 1
ATOM 3567 C CA . GLU A 1 457 ? -11.003 20.654 5.314 1.00 84.12 457 GLU A CA 1
ATOM 3568 C C . GLU A 1 457 ? -10.334 19.302 5.041 1.00 84.12 457 GLU A C 1
ATOM 3570 O O . GLU A 1 457 ? -9.159 19.252 4.691 1.00 84.12 457 GLU A O 1
ATOM 3575 N N . ALA A 1 458 ? -11.044 18.205 5.291 1.00 74.56 458 ALA A N 1
ATOM 3576 C CA . ALA A 1 458 ? -10.551 16.847 5.092 1.00 74.56 458 ALA A CA 1
ATOM 3577 C C . ALA A 1 458 ? -11.398 16.135 4.038 1.00 74.56 458 ALA A C 1
ATOM 3579 O O . ALA A 1 458 ? -12.618 16.305 4.005 1.00 74.56 458 ALA A O 1
ATOM 3580 N N . PHE A 1 459 ? -10.759 15.309 3.214 1.00 74.69 459 PHE A N 1
ATOM 3581 C CA . PHE A 1 459 ? -11.450 14.473 2.239 1.00 74.69 459 PHE A CA 1
ATOM 3582 C C . PHE A 1 459 ? -11.990 13.218 2.917 1.00 74.69 459 PHE A C 1
ATOM 3584 O O . PHE A 1 459 ? -11.253 12.488 3.573 1.00 74.69 459 PHE A O 1
ATOM 3591 N N . ASN A 1 460 ? -13.288 12.985 2.769 1.00 62.44 460 ASN A N 1
ATOM 3592 C CA . ASN A 1 460 ? -13.933 11.725 3.087 1.00 62.44 460 ASN A CA 1
ATOM 3593 C C . ASN A 1 460 ? -14.074 10.932 1.782 1.00 62.44 460 ASN A C 1
ATOM 3595 O O . ASN A 1 460 ? -14.756 11.383 0.857 1.00 62.44 460 ASN A O 1
ATOM 3599 N N . ILE A 1 461 ? -13.396 9.787 1.682 1.00 67.56 461 ILE A N 1
ATOM 3600 C CA . ILE A 1 461 ? -13.440 8.933 0.491 1.00 67.56 461 ILE A CA 1
ATOM 3601 C C . ILE A 1 461 ? -14.810 8.246 0.436 1.00 67.56 461 ILE A C 1
ATOM 3603 O O . ILE A 1 461 ? -15.154 7.432 1.291 1.00 67.56 461 ILE A O 1
ATOM 3607 N N . THR A 1 462 ? -15.619 8.594 -0.565 1.00 66.69 462 THR A N 1
ATOM 3608 C CA . THR A 1 462 ? -16.987 8.072 -0.725 1.00 66.69 462 THR A CA 1
ATOM 3609 C C . THR A 1 462 ? -17.028 6.811 -1.582 1.00 66.69 462 THR A C 1
ATOM 3611 O O . THR A 1 462 ? -17.930 5.986 -1.421 1.00 66.69 462 THR A O 1
ATOM 3614 N N . SER A 1 463 ? -16.040 6.629 -2.459 1.00 74.00 463 SER A N 1
ATOM 3615 C CA . SER A 1 463 ? -15.804 5.385 -3.190 1.00 74.00 463 SER A CA 1
ATOM 3616 C C . SER A 1 463 ? -14.317 5.200 -3.490 1.00 74.00 463 SER A C 1
ATOM 3618 O O . SER A 1 463 ? -13.581 6.178 -3.607 1.00 74.00 463 SER A O 1
ATOM 3620 N N . SER A 1 464 ? -13.895 3.941 -3.593 1.00 75.88 464 SER A N 1
ATOM 3621 C CA . SER A 1 464 ? -12.535 3.509 -3.923 1.00 75.88 464 SER A CA 1
ATOM 3622 C C . SER A 1 464 ? -12.672 2.314 -4.864 1.00 75.88 464 SER A C 1
ATOM 3624 O O . SER A 1 464 ? -13.328 1.330 -4.515 1.00 75.88 464 SER A O 1
ATOM 3626 N N . THR A 1 465 ? -12.186 2.448 -6.098 1.00 76.44 465 THR A N 1
ATOM 3627 C CA . THR A 1 465 ? -12.347 1.452 -7.165 1.00 76.44 465 THR A CA 1
ATOM 3628 C C . THR A 1 465 ? -11.008 1.185 -7.826 1.00 76.44 465 THR A C 1
ATOM 3630 O O . THR A 1 465 ? -10.497 2.011 -8.5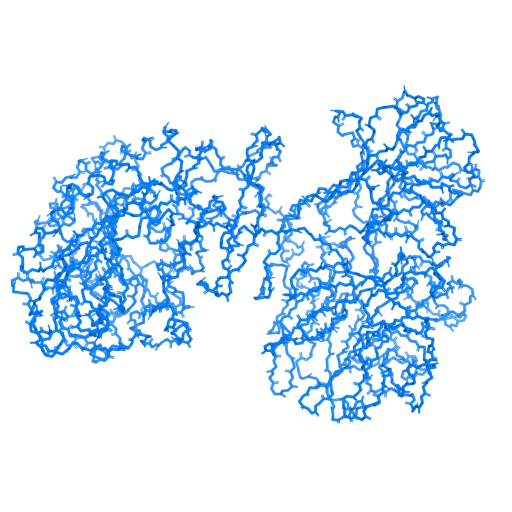80 1.00 76.44 465 THR A O 1
ATOM 3633 N N . LEU A 1 466 ? -10.466 -0.006 -7.598 1.00 66.06 466 LEU A N 1
ATOM 3634 C CA . LEU A 1 466 ? -9.233 -0.433 -8.241 1.00 66.06 466 LEU A CA 1
ATOM 3635 C C . LEU A 1 466 ? -9.436 -0.766 -9.726 1.00 66.06 466 LEU A C 1
ATOM 3637 O O . LEU A 1 466 ? -10.435 -1.366 -10.126 1.00 66.06 466 LEU A O 1
ATOM 3641 N N . SER A 1 467 ? -8.452 -0.404 -10.543 1.00 51.16 467 SER A N 1
ATOM 3642 C CA . SER A 1 467 ? -8.352 -0.772 -11.953 1.00 51.16 467 SER A CA 1
ATOM 3643 C C . SER A 1 467 ? -8.119 -2.277 -12.109 1.00 51.16 467 SER A C 1
ATOM 3645 O O . SER A 1 467 ? -7.279 -2.858 -11.431 1.00 51.16 467 SER A O 1
ATOM 3647 N N . GLY A 1 468 ? -8.799 -2.908 -13.072 1.00 50.25 468 GLY A N 1
ATOM 3648 C CA . GLY A 1 468 ? -8.585 -4.322 -13.415 1.00 50.25 468 GLY A CA 1
ATOM 3649 C C . GLY A 1 468 ? -7.275 -4.609 -14.163 1.00 50.25 468 GLY A C 1
ATOM 3650 O O . GLY A 1 468 ? -7.003 -5.759 -14.495 1.00 50.25 468 GLY A O 1
ATOM 3651 N N . THR A 1 469 ? -6.477 -3.581 -14.469 1.00 56.28 469 THR A N 1
ATOM 3652 C CA . THR A 1 469 ? -5.184 -3.700 -15.157 1.00 56.28 469 THR A CA 1
ATOM 3653 C C . THR A 1 469 ? -4.120 -2.834 -14.496 1.00 56.28 469 THR A C 1
ATOM 3655 O O . THR A 1 469 ? -4.419 -1.726 -14.038 1.00 56.28 469 THR A O 1
ATOM 3658 N N . LEU A 1 470 ? -2.870 -3.303 -14.525 1.00 61.88 470 LEU A N 1
ATOM 3659 C CA . LEU A 1 470 ? -1.713 -2.543 -14.060 1.00 61.88 470 LEU A CA 1
ATOM 3660 C C . LEU A 1 470 ? -1.367 -1.406 -15.028 1.00 61.88 470 LEU A C 1
ATOM 3662 O O . LEU A 1 470 ? -1.306 -1.595 -16.243 1.00 61.88 470 LEU A O 1
ATOM 3666 N N . TYR A 1 471 ? -1.063 -0.242 -14.471 1.00 70.06 471 TYR A N 1
ATOM 3667 C CA . TYR A 1 471 ? -0.442 0.879 -15.160 1.00 70.06 471 TYR A CA 1
ATOM 3668 C C . TYR A 1 471 ? 0.931 1.120 -14.538 1.00 70.06 471 TYR A C 1
ATOM 3670 O O . TYR A 1 471 ? 1.015 1.410 -13.350 1.00 70.06 471 TYR A O 1
ATOM 3678 N N . GLN A 1 472 ? 2.012 0.955 -15.312 1.00 70.81 472 GLN A N 1
ATOM 3679 C CA . GLN A 1 472 ? 3.391 1.053 -14.796 1.00 70.81 472 GLN A CA 1
ATOM 3680 C C . GLN A 1 472 ? 3.613 0.208 -13.524 1.00 70.81 472 GLN A C 1
ATOM 3682 O O . GLN A 1 472 ? 4.127 0.689 -12.518 1.00 70.81 472 GLN A O 1
ATOM 3687 N N . GLY A 1 473 ? 3.163 -1.051 -13.540 1.00 62.75 473 GLY A N 1
ATOM 3688 C CA . GLY A 1 473 ? 3.301 -1.954 -12.391 1.00 62.75 473 GLY A CA 1
ATOM 3689 C C . GLY A 1 473 ? 2.451 -1.580 -11.168 1.00 62.75 473 GLY A C 1
ATOM 3690 O O . GLY A 1 473 ? 2.714 -2.090 -10.084 1.00 62.75 473 GLY A O 1
ATOM 3691 N N . THR A 1 474 ? 1.452 -0.704 -11.320 1.00 63.66 474 THR A N 1
ATOM 3692 C CA . THR A 1 474 ? 0.561 -0.265 -10.235 1.00 63.66 474 THR A CA 1
ATOM 3693 C C . THR A 1 474 ? -0.896 -0.499 -10.578 1.00 63.66 474 THR A C 1
ATOM 3695 O O . THR A 1 474 ? -1.358 -0.152 -11.665 1.00 63.66 474 THR A O 1
ATOM 3698 N N . VAL A 1 475 ? -1.641 -1.055 -9.626 1.00 68.19 475 VAL A N 1
ATOM 3699 C CA . VAL A 1 475 ? -3.102 -1.052 -9.669 1.00 68.19 475 VAL A CA 1
ATOM 3700 C C . VAL A 1 475 ? -3.559 0.365 -9.343 1.00 68.19 475 VAL A C 1
ATOM 3702 O O . VAL A 1 475 ? -3.384 0.818 -8.217 1.00 68.19 475 VAL A O 1
ATOM 3705 N N . LEU A 1 476 ? -4.102 1.083 -10.324 1.00 73.69 476 LEU A N 1
ATOM 3706 C CA . LEU A 1 476 ? -4.618 2.428 -10.072 1.00 73.69 476 LEU A CA 1
ATOM 3707 C C . LEU A 1 476 ? -5.910 2.370 -9.258 1.00 73.69 476 LEU A C 1
ATOM 3709 O O . LEU A 1 476 ? -6.716 1.463 -9.458 1.00 73.69 476 LEU A O 1
ATOM 3713 N N . ASN A 1 477 ? -6.140 3.359 -8.406 1.00 77.25 477 ASN A N 1
ATOM 3714 C CA . ASN A 1 477 ? -7.350 3.501 -7.611 1.00 77.25 477 ASN A CA 1
ATOM 3715 C C . ASN A 1 477 ? -8.150 4.734 -8.040 1.00 77.25 477 ASN A C 1
ATOM 3717 O O . ASN A 1 477 ? -7.714 5.867 -7.898 1.00 77.25 477 ASN A O 1
ATOM 3721 N N . THR A 1 478 ? -9.346 4.539 -8.577 1.00 81.69 478 THR A N 1
ATOM 3722 C CA . THR A 1 478 ? -10.257 5.654 -8.839 1.00 81.69 478 THR A CA 1
ATOM 3723 C C . THR A 1 478 ? -11.068 5.932 -7.588 1.00 81.69 478 THR A C 1
ATOM 3725 O O . THR A 1 478 ? -11.870 5.094 -7.168 1.00 81.69 478 THR A O 1
ATOM 3728 N N . VAL A 1 479 ? -10.889 7.122 -7.023 1.00 74.38 479 VAL A N 1
ATOM 3729 C CA . VAL A 1 479 ? -11.613 7.553 -5.830 1.00 74.38 479 VAL A CA 1
ATOM 3730 C C . VAL A 1 479 ? -12.543 8.718 -6.113 1.00 74.38 479 VAL A C 1
ATOM 3732 O O . VAL A 1 479 ? -12.263 9.571 -6.953 1.00 74.38 479 VAL A O 1
ATOM 3735 N N . THR A 1 480 ? -13.647 8.763 -5.376 1.00 82.25 480 THR A N 1
ATOM 3736 C CA . THR A 1 480 ? -14.503 9.950 -5.279 1.00 82.25 480 THR A CA 1
ATOM 3737 C C . THR A 1 480 ? -14.511 10.443 -3.850 1.00 82.25 480 THR A C 1
ATOM 3739 O O . THR A 1 480 ? -14.425 9.644 -2.911 1.00 82.25 480 THR A O 1
ATOM 3742 N N . THR A 1 481 ? -14.646 11.751 -3.663 1.00 80.62 481 THR A N 1
ATOM 3743 C CA . THR A 1 481 ? -14.536 12.358 -2.332 1.00 80.62 481 THR A CA 1
ATOM 3744 C C . THR A 1 481 ? -15.644 13.357 -2.042 1.00 80.62 481 THR A C 1
ATOM 3746 O O . THR A 1 481 ? -16.208 13.967 -2.944 1.00 80.62 481 THR A O 1
ATOM 3749 N N . GLU A 1 482 ? -15.943 13.544 -0.762 1.00 78.62 482 GLU A N 1
ATOM 3750 C CA . GLU A 1 482 ? -16.644 14.726 -0.257 1.00 78.62 482 GLU A CA 1
ATOM 3751 C C . GLU A 1 482 ? -15.749 15.440 0.759 1.00 78.62 482 GLU A C 1
ATOM 3753 O O . GLU A 1 482 ? -14.923 14.804 1.418 1.00 78.62 482 GLU A O 1
ATOM 3758 N N . THR A 1 483 ? -15.884 16.757 0.900 1.00 76.56 483 THR A N 1
ATOM 3759 C CA . THR A 1 483 ? -15.108 17.503 1.893 1.00 76.56 483 THR A CA 1
ATOM 3760 C C . THR A 1 483 ? -15.891 17.678 3.182 1.00 76.56 483 THR A C 1
ATOM 3762 O O . THR A 1 483 ? -17.078 18.007 3.191 1.00 76.56 483 THR A O 1
ATOM 3765 N N . ILE A 1 484 ? -15.213 17.465 4.304 1.00 70.38 484 ILE A N 1
ATOM 3766 C CA . ILE A 1 484 ? -15.754 17.701 5.638 1.00 70.38 484 ILE A CA 1
ATOM 3767 C C . ILE A 1 484 ? -14.841 18.659 6.390 1.00 70.38 484 ILE A C 1
ATOM 3769 O O . ILE A 1 484 ? -13.620 18.516 6.390 1.00 70.38 484 ILE A O 1
ATOM 3773 N N . ARG A 1 485 ? -15.427 19.637 7.081 1.00 80.94 485 ARG A N 1
ATOM 3774 C CA . ARG A 1 485 ? -14.667 20.489 7.999 1.00 80.94 485 ARG A CA 1
ATOM 3775 C C . ARG A 1 485 ? -14.593 19.826 9.359 1.00 80.94 485 ARG A C 1
ATOM 3777 O O . ARG A 1 485 ? -15.624 19.475 9.934 1.00 80.94 485 ARG A O 1
ATOM 3784 N N . LYS A 1 486 ? -13.384 19.676 9.890 1.00 64.94 486 LYS A N 1
ATOM 3785 C CA . LYS A 1 486 ? -13.172 19.154 11.242 1.00 64.94 486 LYS A CA 1
ATOM 3786 C C . LYS A 1 486 ? -12.002 19.850 11.917 1.00 64.94 486 LYS A C 1
ATOM 3788 O O . LYS A 1 486 ? -11.043 20.249 11.267 1.00 64.94 486 LYS A O 1
ATOM 3793 N N . GLU A 1 487 ? -12.091 19.990 13.233 1.00 79.69 487 GLU A N 1
ATOM 3794 C CA . GLU A 1 487 ? -10.921 20.323 14.042 1.00 79.69 487 GLU A CA 1
ATOM 3795 C C . GLU A 1 487 ? -9.964 19.139 14.010 1.00 79.69 487 GLU A C 1
ATOM 3797 O O . GLU A 1 487 ? -10.367 17.998 14.264 1.00 79.69 487 GLU A O 1
ATOM 3802 N N . MET A 1 488 ? -8.707 19.410 13.686 1.00 66.44 488 MET A N 1
ATOM 3803 C CA . MET A 1 488 ? -7.675 18.394 13.610 1.00 66.44 488 MET A CA 1
ATOM 3804 C C . MET A 1 488 ? -6.446 18.832 14.390 1.00 66.44 488 MET A C 1
ATOM 3806 O O . MET A 1 488 ? -6.082 20.007 14.433 1.00 66.44 488 MET A O 1
ATOM 3810 N N . THR A 1 489 ? -5.811 17.842 15.003 1.00 75.75 489 THR A N 1
ATOM 3811 C CA . THR A 1 489 ? -4.529 17.985 15.671 1.00 75.75 489 THR A CA 1
ATOM 3812 C C . THR A 1 489 ? -3.520 17.114 14.938 1.00 75.75 489 THR A C 1
ATOM 3814 O O . THR A 1 489 ? -3.734 15.911 14.803 1.00 75.75 489 THR A O 1
ATOM 3817 N N . MET A 1 490 ? -2.441 17.724 14.460 1.00 78.12 490 MET A N 1
ATOM 3818 C CA . MET A 1 490 ? -1.332 17.069 13.775 1.00 78.12 490 MET A CA 1
ATOM 3819 C C . MET A 1 490 ? -0.097 17.158 14.670 1.00 78.12 490 MET A C 1
ATOM 3821 O O . MET A 1 490 ? 0.315 18.271 15.006 1.00 78.12 490 MET A O 1
ATOM 3825 N N . PRO A 1 491 ? 0.488 16.028 15.102 1.00 73.56 491 PRO A N 1
ATOM 3826 C CA . PRO A 1 491 ? 1.623 16.047 16.016 1.00 73.56 491 PRO A CA 1
ATOM 3827 C C . PRO A 1 491 ? 2.858 16.687 15.367 1.00 73.56 491 PRO A C 1
ATOM 3829 O O . PRO A 1 491 ? 2.983 16.729 14.139 1.00 73.56 491 PRO A O 1
ATOM 3832 N N . ALA A 1 492 ? 3.799 17.143 16.199 1.00 84.75 492 ALA A N 1
ATOM 3833 C CA . ALA A 1 492 ? 5.142 17.485 15.731 1.00 84.75 492 ALA A CA 1
ATOM 3834 C C . ALA A 1 492 ? 5.746 16.297 14.955 1.00 84.75 492 ALA A C 1
ATOM 3836 O O . ALA A 1 492 ? 5.494 15.146 15.305 1.00 84.75 492 ALA A O 1
ATOM 3837 N N . GLY A 1 493 ? 6.500 16.574 13.893 1.00 85.75 493 GLY A N 1
ATOM 3838 C CA . GLY A 1 493 ? 6.978 15.563 12.941 1.00 85.75 493 GLY A CA 1
ATOM 3839 C C . GLY A 1 493 ? 6.074 15.374 11.716 1.00 85.75 493 GLY A C 1
ATOM 3840 O O . GLY A 1 493 ? 6.540 14.870 10.698 1.00 85.75 493 GLY A O 1
ATOM 3841 N N . SER A 1 494 ? 4.817 15.833 11.768 1.00 90.25 494 SER A N 1
ATOM 3842 C CA . SER A 1 494 ? 3.923 15.862 10.598 1.00 90.25 494 SER A CA 1
ATOM 3843 C C . SER A 1 494 ? 4.418 16.844 9.534 1.00 90.25 494 SER A C 1
ATOM 3845 O O . SER A 1 494 ? 5.212 17.744 9.820 1.00 90.25 494 SER A O 1
ATOM 3847 N N . PHE A 1 495 ? 3.938 16.699 8.305 1.00 95.56 495 PHE A N 1
ATOM 3848 C CA . PHE A 1 495 ? 4.372 17.510 7.175 1.00 95.56 495 PHE A CA 1
ATOM 3849 C C . PHE A 1 495 ? 3.377 18.624 6.861 1.00 95.56 495 PHE A C 1
ATOM 3851 O O . PHE A 1 495 ? 2.164 18.420 6.869 1.00 95.56 495 PHE A O 1
ATOM 3858 N N . TRP A 1 496 ? 3.919 19.801 6.566 1.00 95.81 496 TRP A N 1
ATOM 3859 C CA . TRP A 1 496 ? 3.207 20.986 6.116 1.00 95.81 496 TRP A CA 1
ATOM 3860 C C . TRP A 1 496 ? 3.707 21.360 4.724 1.00 95.81 496 TRP A C 1
ATOM 3862 O O . TRP A 1 496 ? 4.858 21.765 4.537 1.00 95.81 496 TRP A O 1
ATOM 3872 N N . VAL A 1 497 ? 2.837 21.216 3.732 1.00 97.31 497 VAL A N 1
ATOM 3873 C CA . VAL A 1 497 ? 3.111 21.590 2.346 1.00 97.31 497 VAL A CA 1
ATOM 3874 C C . VAL A 1 497 ? 2.379 22.890 2.072 1.00 97.31 497 VAL A C 1
ATOM 3876 O O . VAL A 1 497 ? 1.213 22.886 1.679 1.00 97.31 497 VAL A O 1
ATOM 3879 N N . SER A 1 498 ? 3.059 24.010 2.317 1.00 95.94 498 SER A N 1
ATOM 3880 C CA . SER A 1 498 ? 2.512 25.326 1.989 1.00 95.94 498 SER A CA 1
ATOM 3881 C C . SER A 1 498 ? 2.181 25.387 0.505 1.00 95.94 498 SER A C 1
ATOM 3883 O O . SER A 1 498 ? 3.008 25.011 -0.330 1.00 95.94 498 SER A O 1
ATOM 3885 N N . THR A 1 499 ? 1.002 25.890 0.153 1.00 95.75 499 THR A N 1
ATOM 3886 C CA . THR A 1 499 ? 0.705 26.125 -1.261 1.00 95.75 499 THR A CA 1
ATOM 3887 C C . THR A 1 499 ? 1.411 27.377 -1.766 1.00 95.75 499 THR A C 1
ATOM 3889 O O . THR A 1 499 ? 1.517 27.548 -2.971 1.00 95.75 499 THR A O 1
ATOM 3892 N N . ARG A 1 500 ? 1.967 28.232 -0.896 1.00 95.12 500 ARG A N 1
ATOM 3893 C CA . ARG A 1 500 ? 2.640 29.507 -1.221 1.00 95.12 500 ARG A CA 1
ATOM 3894 C C . ARG A 1 500 ? 4.064 29.309 -1.755 1.00 95.12 500 ARG A C 1
ATOM 3896 O O . ARG A 1 500 ? 5.043 29.753 -1.157 1.00 95.12 500 ARG A O 1
ATOM 3903 N N . GLN A 1 501 ? 4.197 28.605 -2.874 1.00 94.44 501 GLN A N 1
ATOM 3904 C CA . GLN A 1 501 ? 5.481 28.302 -3.508 1.00 94.44 501 GLN A CA 1
ATOM 3905 C C . GLN A 1 501 ? 5.328 28.050 -5.010 1.00 94.44 501 GLN A C 1
ATOM 3907 O O . GLN A 1 501 ? 4.280 27.605 -5.467 1.00 94.44 501 GLN A O 1
ATOM 3912 N N . SER A 1 502 ? 6.395 28.268 -5.779 1.00 91.75 502 SER A N 1
ATOM 3913 C CA . SER A 1 502 ? 6.380 28.087 -7.237 1.00 91.75 502 SER A CA 1
ATOM 3914 C C . SER A 1 502 ? 6.102 26.645 -7.677 1.00 91.75 502 SER A C 1
ATOM 3916 O O . SER A 1 502 ? 5.462 26.437 -8.699 1.00 91.75 502 SER A O 1
ATOM 3918 N N . ALA A 1 503 ? 6.525 25.640 -6.908 1.00 93.44 503 ALA A N 1
ATOM 3919 C CA . ALA A 1 503 ? 6.293 24.229 -7.230 1.00 93.44 503 ALA A CA 1
ATOM 3920 C C . ALA A 1 503 ? 4.915 23.695 -6.780 1.00 93.44 503 ALA A C 1
ATOM 3922 O O . ALA A 1 503 ? 4.630 22.510 -6.949 1.00 93.44 503 ALA A O 1
ATOM 3923 N N . ALA A 1 504 ? 4.040 24.538 -6.214 1.00 94.44 504 ALA A N 1
ATOM 3924 C CA . ALA A 1 504 ? 2.781 24.096 -5.606 1.00 94.44 504 ALA A CA 1
ATOM 3925 C C . ALA A 1 504 ? 1.835 23.384 -6.584 1.00 94.44 504 ALA A C 1
ATOM 3927 O O . ALA A 1 504 ? 1.105 22.488 -6.170 1.00 94.44 504 ALA A O 1
ATOM 3928 N N . ALA A 1 505 ? 1.906 23.706 -7.880 1.00 93.56 505 ALA A N 1
ATOM 3929 C CA . ALA A 1 505 ? 1.104 23.053 -8.912 1.00 93.56 505 ALA A CA 1
ATOM 3930 C C . ALA A 1 505 ? 1.289 21.526 -8.936 1.00 93.56 505 ALA A C 1
ATOM 3932 O O . ALA A 1 505 ? 0.329 20.797 -9.164 1.00 93.56 505 ALA A O 1
ATOM 3933 N N . TYR A 1 506 ? 2.491 21.026 -8.632 1.00 94.25 506 TYR A N 1
ATOM 3934 C CA . TYR A 1 506 ? 2.727 19.588 -8.516 1.00 94.25 506 TYR A CA 1
ATOM 3935 C C . TYR A 1 506 ? 2.024 18.985 -7.289 1.00 94.25 506 TYR A C 1
ATOM 3937 O O . TYR A 1 506 ? 1.445 17.901 -7.371 1.00 94.25 506 TYR A O 1
ATOM 3945 N N . ALA A 1 507 ? 2.021 19.696 -6.158 1.00 94.81 507 ALA A N 1
ATOM 3946 C CA . ALA A 1 507 ? 1.302 19.274 -4.957 1.00 94.81 507 ALA A CA 1
ATOM 3947 C C . ALA A 1 507 ? -0.219 19.250 -5.185 1.00 94.81 507 ALA A C 1
ATOM 3949 O O . ALA A 1 507 ? -0.874 18.320 -4.726 1.00 94.81 507 ALA A O 1
ATOM 3950 N N . PHE A 1 508 ? -0.769 20.205 -5.947 1.00 94.19 508 PHE A N 1
ATOM 3951 C CA . PHE A 1 508 ? -2.196 20.226 -6.301 1.00 94.19 508 PHE A CA 1
ATOM 3952 C C . PHE A 1 508 ? -2.606 18.966 -7.059 1.00 94.19 508 PHE A C 1
ATOM 3954 O O . PHE A 1 508 ? -3.635 18.377 -6.766 1.00 94.19 508 PHE A O 1
ATOM 3961 N N . ILE A 1 509 ? -1.784 18.513 -8.005 1.00 91.94 509 ILE A N 1
ATOM 3962 C CA . ILE A 1 509 ? -2.075 17.293 -8.761 1.00 91.94 509 ILE A CA 1
ATOM 3963 C C . ILE A 1 509 ? -1.916 16.037 -7.901 1.00 91.94 509 ILE A C 1
ATOM 3965 O O . ILE A 1 509 ? -2.698 15.101 -8.039 1.00 91.94 509 ILE A O 1
ATOM 3969 N N . THR A 1 510 ? -0.899 15.988 -7.043 1.00 93.69 510 THR A N 1
ATOM 3970 C CA . THR A 1 510 ? -0.522 14.743 -6.356 1.00 93.69 510 THR A CA 1
ATOM 3971 C C . THR A 1 510 ? -1.238 14.519 -5.028 1.00 93.69 510 THR A C 1
ATOM 3973 O O . THR A 1 510 ? -1.476 13.371 -4.663 1.00 93.69 510 THR A O 1
ATOM 3976 N N . LEU A 1 511 ? -1.624 15.575 -4.308 1.00 93.06 511 LEU A N 1
ATOM 3977 C CA . LEU A 1 511 ? -2.291 15.467 -3.003 1.00 93.06 511 LEU A CA 1
ATOM 3978 C C . LEU A 1 511 ? -3.820 15.543 -3.083 1.00 93.06 511 LEU A C 1
ATOM 3980 O O . LEU A 1 511 ? -4.494 15.224 -2.106 1.00 93.06 511 LEU A O 1
ATOM 3984 N N . GLU A 1 512 ? -4.377 15.938 -4.227 1.00 92.75 512 GLU A N 1
ATOM 3985 C CA . GLU A 1 512 ? -5.824 15.955 -4.440 1.00 92.75 512 GLU A CA 1
ATOM 3986 C C . GLU A 1 512 ? -6.303 14.571 -4.900 1.00 92.75 512 GLU A C 1
ATOM 3988 O O . GLU A 1 512 ? -5.950 14.139 -5.997 1.00 92.75 512 GLU A O 1
ATOM 3993 N N . PRO A 1 513 ? -7.113 13.855 -4.103 1.00 85.00 513 PRO A N 1
ATOM 3994 C CA . PRO A 1 513 ? -7.383 12.432 -4.319 1.00 85.00 513 PRO A CA 1
ATOM 3995 C C . PRO A 1 513 ? -8.051 12.122 -5.668 1.00 85.00 513 PRO A C 1
ATOM 3997 O O . PRO A 1 513 ? -7.746 11.100 -6.270 1.00 85.00 513 PRO A O 1
ATOM 4000 N N . GLU A 1 514 ? -8.899 13.020 -6.183 1.00 88.56 514 GLU A N 1
ATOM 4001 C CA . GLU A 1 514 ? -9.634 12.837 -7.450 1.00 88.56 514 GLU A CA 1
ATOM 4002 C C . GLU A 1 514 ? -8.818 13.191 -8.709 1.00 88.56 514 GLU A C 1
ATOM 4004 O O . GLU A 1 514 ? -9.333 13.111 -9.825 1.00 88.56 514 GLU A O 1
ATOM 4009 N N . SER A 1 515 ? -7.556 13.601 -8.554 1.00 88.94 515 SER A N 1
ATOM 4010 C CA . SER A 1 515 ? -6.646 13.808 -9.682 1.00 88.94 515 SER A CA 1
ATOM 4011 C C . SER A 1 515 ? -6.188 12.467 -10.274 1.00 88.94 515 SER A C 1
ATOM 4013 O O . SER A 1 515 ? -5.920 11.496 -9.559 1.00 88.94 515 SER A O 1
ATOM 4015 N N . ILE A 1 516 ? -6.057 12.415 -11.604 1.00 85.88 516 ILE A N 1
ATOM 4016 C CA . ILE A 1 516 ? -5.680 11.192 -12.338 1.00 85.88 516 ILE A CA 1
ATOM 4017 C C . ILE A 1 516 ? -4.251 10.721 -12.033 1.00 85.88 516 ILE A C 1
ATOM 4019 O O . ILE A 1 516 ? -3.933 9.552 -12.223 1.00 85.88 516 ILE A O 1
ATOM 4023 N N . ASP A 1 517 ? -3.409 11.635 -11.551 1.00 87.62 517 ASP A N 1
ATOM 4024 C CA . ASP A 1 517 ? -2.012 11.409 -11.182 1.00 87.62 517 ASP A CA 1
ATOM 4025 C C . ASP A 1 517 ? -1.806 11.669 -9.665 1.00 87.62 517 ASP A C 1
ATOM 4027 O O . ASP A 1 517 ? -0.752 12.135 -9.232 1.00 87.62 517 ASP A O 1
ATOM 4031 N N . SER A 1 518 ? -2.831 11.402 -8.842 1.00 90.38 518 SER A N 1
ATOM 4032 C CA . SER A 1 518 ? -2.773 11.590 -7.386 1.00 90.38 518 SER A CA 1
ATOM 4033 C C . SER A 1 518 ? -2.080 10.440 -6.651 1.00 90.38 518 SER A C 1
ATOM 4035 O O . SER A 1 518 ? -2.024 9.301 -7.118 1.00 90.38 518 SER A O 1
ATOM 4037 N N . TYR A 1 519 ? -1.592 10.709 -5.443 1.00 88.38 519 TYR A N 1
ATOM 4038 C CA . TYR A 1 519 ? -1.063 9.679 -4.557 1.00 88.38 519 TYR A CA 1
ATOM 4039 C C . TYR A 1 519 ? -2.133 8.685 -4.103 1.00 88.38 519 TYR A C 1
ATOM 4041 O O . TYR A 1 519 ? -1.790 7.528 -3.884 1.00 88.38 519 TYR A O 1
ATOM 4049 N N . ALA A 1 520 ? -3.405 9.090 -4.030 1.00 78.06 520 ALA A N 1
ATOM 4050 C CA . ALA A 1 520 ? -4.508 8.153 -3.825 1.00 78.06 520 ALA A CA 1
ATOM 4051 C C . ALA A 1 520 ? -4.676 7.240 -5.050 1.00 78.06 520 ALA A C 1
ATOM 4053 O O . ALA A 1 520 ? -4.747 6.023 -4.910 1.00 78.06 520 ALA A O 1
ATOM 4054 N N . THR A 1 521 ? -4.622 7.806 -6.262 1.00 85.19 521 THR A N 1
ATOM 4055 C CA . THR A 1 521 ? -4.745 7.053 -7.517 1.00 85.19 521 THR A CA 1
ATOM 4056 C C . THR A 1 521 ? -3.625 6.043 -7.717 1.00 85.19 521 THR A C 1
ATOM 4058 O O . THR A 1 521 ? -3.851 4.974 -8.275 1.00 85.19 521 THR A O 1
ATOM 4061 N N . PHE A 1 522 ? -2.425 6.336 -7.227 1.00 82.19 522 PHE A N 1
ATOM 4062 C CA . PHE A 1 522 ? -1.277 5.432 -7.302 1.00 82.19 522 PHE A CA 1
ATOM 4063 C C . PHE A 1 522 ? -1.085 4.564 -6.045 1.00 82.19 522 PHE A C 1
ATOM 4065 O O . PHE A 1 522 ? -0.043 3.918 -5.936 1.00 82.19 522 PHE A O 1
ATOM 4072 N N . ASN A 1 523 ? -2.047 4.555 -5.108 1.00 69.06 523 ASN A N 1
ATOM 4073 C CA . ASN A 1 523 ? -1.968 3.875 -3.803 1.00 69.06 523 ASN A CA 1
ATOM 4074 C C . ASN A 1 523 ? -0.714 4.230 -2.973 1.00 69.06 523 ASN A C 1
ATOM 4076 O O . ASN A 1 523 ? -0.315 3.499 -2.076 1.00 69.06 523 ASN A O 1
ATOM 4080 N N . ILE A 1 524 ? -0.091 5.380 -3.244 1.00 73.12 524 ILE A N 1
ATOM 4081 C CA . ILE A 1 524 ? 0.985 5.943 -2.412 1.00 73.12 524 ILE A CA 1
ATOM 4082 C C . ILE A 1 524 ? 0.414 6.413 -1.073 1.00 73.12 524 ILE A C 1
ATOM 4084 O O . ILE A 1 524 ? 1.043 6.260 -0.029 1.00 73.12 524 ILE A O 1
ATOM 4088 N N . LEU A 1 525 ? -0.776 7.005 -1.124 1.00 62.28 525 LEU A N 1
ATOM 4089 C CA . LEU A 1 525 ? -1.656 7.126 0.022 1.00 62.28 525 LEU A CA 1
ATOM 4090 C C . LEU A 1 525 ? -2.719 6.048 -0.188 1.00 62.28 525 LEU A C 1
ATOM 4092 O O . LEU A 1 525 ? -3.625 6.279 -0.995 1.00 62.28 525 LEU A O 1
ATOM 4096 N N . PRO A 1 526 ? -2.576 4.852 0.421 1.00 53.50 526 PRO A N 1
ATOM 4097 C CA . PRO A 1 526 ? -3.629 3.846 0.333 1.00 53.50 526 PRO A CA 1
ATOM 4098 C C . PRO A 1 526 ? -4.925 4.481 0.829 1.00 53.50 526 PRO A C 1
ATOM 4100 O O . PRO A 1 526 ? -4.848 5.378 1.658 1.00 53.50 526 PRO A O 1
ATOM 4103 N N . VAL A 1 527 ? -6.084 4.062 0.308 1.00 51.59 527 VAL A N 1
ATOM 4104 C CA . VAL A 1 527 ? -7.412 4.519 0.758 1.00 51.59 527 VAL A CA 1
ATOM 4105 C C . VAL A 1 527 ? -8.417 3.367 0.829 1.00 51.59 527 VAL A C 1
ATOM 4107 O O . VAL A 1 527 ? -8.756 2.784 -0.203 1.00 51.59 527 VAL A O 1
ATOM 4110 N N . SER A 1 528 ? -8.886 3.011 2.033 1.00 48.28 528 SER A N 1
ATOM 4111 C CA . SER A 1 528 ? -9.669 1.790 2.301 1.00 48.28 528 SER A CA 1
ATOM 4112 C C . SER A 1 528 ? -10.786 1.992 3.333 1.00 48.28 528 SER A C 1
ATOM 4114 O O . SER A 1 528 ? -10.866 2.985 4.047 1.00 48.28 528 SER A O 1
ATOM 4116 N N . LYS A 1 529 ? -11.690 1.011 3.438 1.00 38.69 529 LYS A N 1
ATOM 4117 C CA . LYS A 1 529 ? -12.883 1.071 4.302 1.00 38.69 529 LYS A CA 1
ATOM 4118 C C . LYS A 1 529 ? -12.784 0.167 5.573 1.00 38.69 529 LYS A C 1
ATOM 4120 O O . LYS A 1 529 ? -13.661 -0.663 5.739 1.00 38.69 529 LYS A O 1
ATOM 4125 N N . GLY A 1 530 ? -11.786 0.357 6.466 1.00 38.94 530 GLY A N 1
ATOM 4126 C CA . GLY A 1 530 ? -11.653 -0.102 7.904 1.00 38.94 530 GLY A CA 1
ATOM 4127 C C . GLY A 1 530 ? -11.448 -1.611 8.321 1.00 38.94 530 GLY A C 1
ATOM 4128 O O . GLY A 1 530 ? -12.340 -2.385 8.010 1.00 38.94 530 GLY A O 1
ATOM 4129 N N . ASP A 1 531 ? -10.412 -2.006 9.145 1.00 32.34 531 ASP A N 1
ATOM 4130 C CA . ASP A 1 531 ? -9.949 -3.436 9.458 1.00 32.34 531 ASP A CA 1
ATOM 4131 C C . ASP A 1 531 ? -9.362 -3.857 10.901 1.00 32.34 531 ASP A C 1
ATOM 4133 O O . ASP A 1 531 ? -9.088 -2.958 11.699 1.00 32.34 531 ASP A O 1
ATOM 4137 N N . GLU A 1 532 ? -9.150 -5.201 11.243 1.00 28.06 532 GLU A N 1
ATOM 4138 C CA . GLU A 1 532 ? -8.898 -5.918 12.598 1.00 28.06 532 GLU A CA 1
ATOM 4139 C C . GLU A 1 532 ? -7.961 -7.243 12.753 1.00 28.06 532 GLU A C 1
ATOM 4141 O O . GLU A 1 532 ? -7.634 -7.866 11.752 1.00 28.06 532 GLU A O 1
ATOM 4146 N N . TRP A 1 533 ? -7.617 -7.760 14.005 1.00 32.34 533 TRP A N 1
ATOM 4147 C CA . TRP A 1 533 ? -6.628 -8.851 14.498 1.00 32.34 533 TRP A CA 1
ATOM 4148 C C . TRP A 1 533 ? -7.008 -10.383 14.537 1.00 32.34 533 TRP A C 1
ATOM 4150 O O . TRP A 1 533 ? -8.070 -10.708 15.077 1.00 32.34 533 TRP A O 1
ATOM 4160 N N . ASN A 1 534 ? -6.084 -11.341 14.193 1.00 47.62 534 ASN A N 1
ATOM 4161 C CA . ASN A 1 534 ? -6.300 -12.829 14.152 1.00 47.62 534 ASN A CA 1
ATOM 4162 C C . A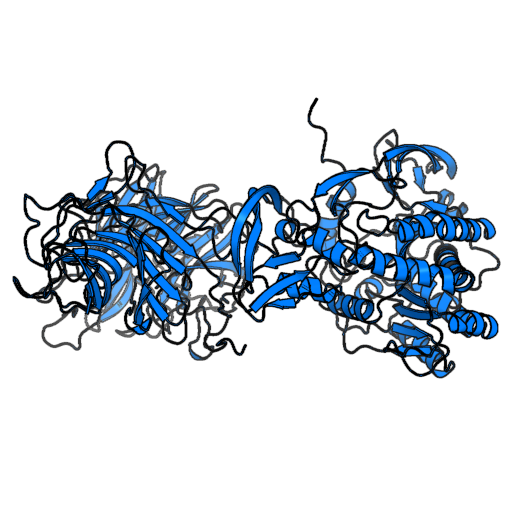SN A 1 534 ? -5.076 -13.812 14.301 1.00 47.62 534 ASN A C 1
ATOM 4164 O O . ASN A 1 534 ? -4.162 -13.705 13.493 1.00 47.62 534 ASN A O 1
ATOM 4168 N N . PRO A 1 535 ? -5.040 -14.818 15.218 1.00 43.72 535 PRO A N 1
ATOM 4169 C CA . PRO A 1 535 ? -3.972 -15.857 15.319 1.00 43.72 535 PRO A CA 1
ATOM 4170 C C . PRO A 1 535 ? -4.295 -17.263 14.740 1.00 43.72 535 PRO A C 1
ATOM 4172 O O . PRO A 1 535 ? -5.443 -17.682 14.720 1.00 43.72 535 PRO A O 1
ATOM 4175 N N . ASP A 1 536 ? -3.267 -18.067 14.421 1.00 72.25 536 ASP A N 1
ATOM 4176 C CA . ASP A 1 536 ? -3.375 -19.468 13.933 1.00 72.25 536 ASP A CA 1
ATOM 4177 C C . ASP A 1 536 ? -4.267 -19.630 12.677 1.00 72.25 536 ASP A C 1
ATOM 4179 O O . ASP A 1 536 ? -5.264 -20.357 12.715 1.00 72.25 536 ASP A O 1
ATOM 4183 N N . PRO A 1 537 ? -3.955 -18.943 11.565 1.00 83.25 537 PRO A N 1
ATOM 4184 C CA . PRO A 1 537 ? -4.835 -18.915 10.405 1.00 83.25 537 PRO A CA 1
ATOM 4185 C C . PRO A 1 537 ? -4.890 -20.263 9.686 1.00 83.25 537 PRO A C 1
ATOM 4187 O O . PRO A 1 537 ? -3.865 -20.807 9.271 1.00 83.25 537 PRO A O 1
ATOM 4190 N N . HIS A 1 538 ? -6.104 -20.759 9.445 1.00 90.69 538 HIS A N 1
ATOM 4191 C CA . HIS A 1 538 ? -6.348 -21.787 8.443 1.00 90.69 538 HIS A CA 1
ATOM 4192 C C . HIS A 1 538 ? -7.145 -21.229 7.263 1.00 90.69 538 HIS A C 1
ATOM 4194 O O . HIS A 1 538 ? -8.354 -21.056 7.391 1.00 90.69 538 HIS A O 1
ATOM 4200 N N . VAL A 1 539 ? -6.488 -20.969 6.128 1.00 92.00 539 VAL A N 1
ATOM 4201 C CA . VAL A 1 539 ? -7.133 -20.580 4.875 1.00 92.00 539 VAL A CA 1
ATOM 4202 C C . VAL A 1 539 ? -7.596 -21.787 4.059 1.00 92.00 539 VAL A C 1
ATOM 4204 O O . VAL A 1 539 ? -6.882 -22.781 3.932 1.00 92.00 539 VAL A O 1
ATOM 4207 N N . ILE A 1 540 ? -8.777 -21.671 3.460 1.00 92.62 540 ILE A N 1
ATOM 4208 C CA . ILE A 1 540 ? -9.197 -22.465 2.301 1.00 92.62 540 ILE A CA 1
ATOM 4209 C C . ILE A 1 540 ? -9.779 -21.549 1.233 1.00 92.62 540 ILE A C 1
ATOM 4211 O O . ILE A 1 540 ? -10.269 -20.462 1.543 1.00 92.62 540 ILE A O 1
ATOM 4215 N N . ARG A 1 541 ? -9.789 -22.025 -0.012 1.00 92.38 541 ARG A N 1
ATOM 4216 C CA . ARG A 1 541 ? -10.589 -21.443 -1.088 1.00 92.38 541 ARG A CA 1
ATOM 4217 C C . ARG A 1 541 ? -11.761 -22.366 -1.412 1.00 92.38 541 ARG A C 1
ATOM 4219 O O . ARG A 1 541 ? -11.561 -23.560 -1.624 1.00 92.38 541 ARG A O 1
ATOM 4226 N N . VAL A 1 542 ? -12.964 -21.805 -1.470 1.00 91.25 542 VAL A N 1
ATOM 4227 C CA . VAL A 1 542 ? -14.158 -22.445 -2.039 1.00 91.25 542 VAL A CA 1
ATOM 4228 C C . VAL A 1 542 ? -14.609 -21.564 -3.194 1.00 91.25 542 VAL A C 1
ATOM 4230 O O . VAL A 1 542 ? -14.884 -20.380 -3.001 1.00 91.25 542 VAL A O 1
ATOM 4233 N N . ASP A 1 543 ? -14.608 -22.128 -4.399 1.00 88.44 543 ASP A N 1
ATOM 4234 C CA . ASP A 1 543 ? -14.807 -21.395 -5.651 1.00 88.44 543 ASP A CA 1
ATOM 4235 C C . ASP A 1 543 ? -13.853 -20.192 -5.775 1.00 88.44 543 ASP A C 1
ATOM 4237 O O . ASP A 1 543 ? -12.638 -20.363 -5.842 1.00 88.44 543 ASP A O 1
ATOM 4241 N N . ASP A 1 544 ? -14.372 -18.972 -5.800 1.00 87.06 544 ASP A N 1
ATOM 4242 C CA . ASP A 1 544 ? -13.629 -17.714 -5.923 1.00 87.06 544 ASP A CA 1
ATOM 4243 C C . ASP A 1 544 ? -13.482 -16.977 -4.575 1.00 87.06 544 ASP A C 1
ATOM 4245 O O . ASP A 1 544 ? -13.226 -15.776 -4.543 1.00 87.06 544 ASP A O 1
ATOM 4249 N N . THR A 1 545 ?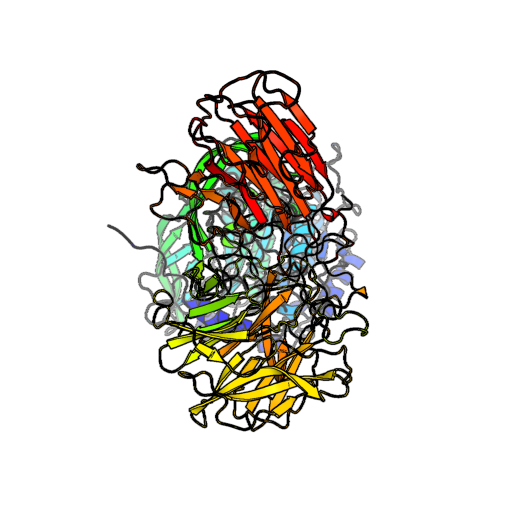 -13.723 -17.665 -3.455 1.00 89.69 545 THR A N 1
ATOM 4250 C CA . THR A 1 545 ? -13.796 -17.054 -2.123 1.00 89.69 545 THR A CA 1
ATOM 4251 C C . THR A 1 545 ? -12.857 -17.738 -1.143 1.00 89.69 545 THR A C 1
ATOM 4253 O O . THR A 1 545 ? -12.844 -18.965 -1.026 1.00 89.69 545 THR A O 1
ATOM 4256 N N . TYR A 1 546 ? -12.114 -16.937 -0.388 1.00 91.19 546 TYR A N 1
ATOM 4257 C CA . TYR A 1 546 ? -11.223 -17.400 0.665 1.00 91.19 546 TYR A CA 1
ATOM 4258 C C . TYR A 1 546 ? -11.886 -17.294 2.029 1.00 91.19 546 TYR A C 1
ATOM 4260 O O . TYR A 1 546 ? -12.588 -16.322 2.318 1.00 91.19 546 TYR A O 1
ATOM 4268 N N . TYR A 1 547 ? -11.620 -18.279 2.879 1.00 93.94 547 TYR A N 1
ATOM 4269 C CA . TYR A 1 547 ? -12.096 -18.317 4.253 1.00 93.94 547 TYR A CA 1
ATOM 4270 C C . TYR A 1 547 ? -10.943 -18.629 5.190 1.00 93.94 547 TYR A C 1
ATOM 4272 O O . TYR A 1 547 ? -10.241 -19.611 4.964 1.00 93.94 547 TYR A O 1
ATOM 4280 N N . VAL A 1 548 ? -10.775 -17.829 6.241 1.00 93.06 548 VAL A N 1
ATOM 4281 C CA . VAL A 1 548 ? -9.760 -18.038 7.279 1.00 93.06 548 VAL A CA 1
ATOM 4282 C C . VAL A 1 548 ? -10.442 -18.266 8.615 1.00 93.06 548 VAL A C 1
ATOM 4284 O O . VAL A 1 548 ? -11.151 -17.390 9.101 1.00 93.06 548 VAL A O 1
ATOM 4287 N N . ALA A 1 549 ? -10.212 -19.428 9.221 1.00 93.88 549 ALA A N 1
ATOM 4288 C CA . ALA A 1 549 ? -10.577 -19.690 10.612 1.00 93.88 549 ALA A CA 1
ATOM 4289 C C . ALA A 1 549 ? -9.365 -19.467 11.521 1.00 93.88 549 ALA A C 1
ATOM 4291 O O . ALA A 1 549 ? -8.257 -19.868 11.164 1.00 93.88 549 ALA A O 1
ATOM 4292 N N . VAL A 1 550 ? -9.579 -18.860 12.689 1.00 89.50 550 VAL A N 1
ATOM 4293 C CA . VAL A 1 550 ? -8.516 -18.507 13.650 1.00 89.50 550 VAL A CA 1
ATOM 4294 C C . VAL A 1 550 ? -8.880 -18.916 15.077 1.00 89.50 550 VAL A C 1
ATOM 4296 O O . VAL A 1 550 ? -10.054 -19.109 15.403 1.00 89.50 550 VAL A O 1
ATOM 4299 N N . SER A 1 551 ? -7.887 -19.080 15.948 1.00 88.19 551 SER A N 1
ATOM 4300 C CA . SER A 1 551 ? -8.126 -19.524 17.328 1.00 88.19 551 SER A CA 1
ATOM 4301 C C . SER A 1 551 ? -8.746 -18.426 18.206 1.00 88.19 551 SER A C 1
ATOM 4303 O O . SER A 1 551 ? -8.530 -17.230 17.999 1.00 88.19 551 SER A O 1
ATOM 4305 N N . SER A 1 552 ? -9.531 -18.833 19.211 1.00 88.94 552 SER A N 1
ATOM 4306 C CA . SER A 1 552 ? -10.226 -17.921 20.143 1.00 88.94 552 SER A CA 1
ATOM 4307 C C . SER A 1 552 ? -9.852 -18.129 21.614 1.00 88.94 552 SER A C 1
ATOM 4309 O O . SER A 1 552 ? -10.095 -17.266 22.452 1.00 88.94 552 SER A O 1
ATOM 4311 N N . PHE A 1 553 ? -9.216 -19.250 21.955 1.00 87.62 553 PHE A N 1
ATOM 4312 C CA . PHE A 1 553 ? -8.833 -19.620 23.317 1.00 87.62 553 PHE A CA 1
ATOM 4313 C C . PHE A 1 553 ? -10.007 -19.517 24.292 1.00 87.62 553 PHE A C 1
ATOM 4315 O O . PHE A 1 553 ? -10.918 -20.343 24.286 1.00 87.62 553 PHE A O 1
ATOM 4322 N N . ILE A 1 554 ? -9.957 -18.502 25.143 1.00 86.31 554 ILE A N 1
ATOM 4323 C CA . ILE A 1 554 ? -10.866 -18.263 26.251 1.00 86.31 554 ILE A CA 1
ATOM 4324 C C . ILE A 1 554 ? -12.036 -17.363 25.858 1.00 86.31 554 ILE A C 1
ATOM 4326 O O . ILE A 1 554 ? -12.877 -17.099 26.709 1.00 86.31 554 ILE A O 1
ATOM 4330 N N . THR A 1 555 ? -12.067 -16.819 24.640 1.00 89.44 555 THR A N 1
ATOM 4331 C CA . THR A 1 555 ? -13.120 -15.893 24.226 1.00 89.44 555 THR A CA 1
ATOM 4332 C C . THR A 1 555 ? -14.316 -16.624 23.634 1.00 89.44 555 THR A C 1
ATOM 4334 O O . THR A 1 555 ? -14.191 -17.691 23.028 1.00 89.44 555 THR A O 1
ATOM 4337 N N . TYR A 1 556 ? -15.486 -16.022 23.829 1.00 91.06 556 TYR A N 1
ATOM 4338 C CA . TYR A 1 556 ? -16.759 -16.487 23.298 1.00 91.06 556 TYR A CA 1
ATOM 4339 C C . TYR A 1 556 ? -17.512 -15.326 22.615 1.00 91.06 556 TYR A C 1
ATOM 4341 O O . TYR A 1 556 ? -17.547 -14.244 23.200 1.00 91.06 556 TYR A O 1
ATOM 4349 N N . PRO A 1 557 ? -18.169 -15.505 21.454 1.00 93.06 557 PRO A N 1
ATOM 4350 C CA . PRO A 1 557 ? -18.230 -16.726 20.646 1.00 93.06 557 PRO A CA 1
ATOM 4351 C C . PRO A 1 557 ? -16.845 -17.162 20.142 1.00 93.06 557 PRO A C 1
ATOM 4353 O O . PRO A 1 557 ? -15.898 -16.374 20.119 1.00 93.06 557 PRO A O 1
ATOM 4356 N N . GLY A 1 558 ? -16.698 -18.454 19.852 1.00 92.12 558 GLY A N 1
ATOM 4357 C CA . GLY A 1 558 ? -15.409 -19.090 19.574 1.00 92.12 558 GLY A CA 1
ATOM 4358 C C . GLY A 1 558 ? -15.165 -19.365 18.090 1.00 92.12 558 GLY A C 1
ATOM 4359 O O . GLY A 1 558 ? -16.103 -19.569 17.325 1.00 92.12 558 GLY A O 1
ATOM 4360 N N . ILE A 1 559 ? -13.887 -19.427 17.710 1.00 94.50 559 ILE A N 1
ATOM 4361 C CA . ILE A 1 559 ? -13.395 -19.647 16.338 1.00 94.50 559 ILE A CA 1
ATOM 4362 C C . ILE A 1 559 ? -13.997 -18.647 15.334 1.00 94.50 559 ILE A C 1
ATOM 4364 O O . ILE A 1 559 ? -14.907 -19.009 14.583 1.00 94.50 559 ILE A O 1
ATOM 4368 N N . PRO A 1 560 ? -13.523 -17.388 15.310 1.00 93.06 560 PRO A N 1
ATOM 4369 C CA . PRO A 1 560 ? -13.951 -16.448 14.289 1.00 93.06 560 PRO A CA 1
ATOM 4370 C C . PRO A 1 560 ? -13.498 -16.907 12.896 1.00 93.06 560 PRO A C 1
ATOM 4372 O O . PRO A 1 560 ? -12.408 -17.464 12.725 1.00 93.06 560 PRO A O 1
ATOM 4375 N N . ILE A 1 561 ? -14.358 -16.678 11.905 1.00 94.38 561 ILE A N 1
ATOM 4376 C CA . ILE A 1 561 ? -14.141 -17.023 10.500 1.00 94.38 561 ILE A CA 1
ATOM 4377 C C . ILE A 1 561 ? -14.272 -15.763 9.664 1.00 94.38 561 ILE A C 1
ATOM 4379 O O . ILE A 1 561 ? -15.307 -15.090 9.673 1.00 94.38 561 ILE A O 1
ATOM 4383 N N . TYR A 1 562 ? -13.217 -15.491 8.912 1.00 90.25 562 TYR A N 1
ATOM 4384 C CA . TYR A 1 562 ? -13.100 -14.354 8.025 1.00 90.25 562 TYR A CA 1
ATOM 4385 C C . TYR A 1 562 ? -13.291 -14.790 6.583 1.00 90.25 562 TYR A C 1
ATOM 4387 O O . TYR A 1 562 ? -12.913 -15.902 6.216 1.00 90.25 562 TYR A O 1
ATOM 4395 N N . LYS A 1 563 ? -13.858 -13.910 5.766 1.00 91.75 563 LYS A N 1
ATOM 4396 C CA . LYS A 1 563 ? -14.065 -14.110 4.334 1.00 91.75 563 LYS A CA 1
ATOM 4397 C C . LYS A 1 563 ? -13.322 -13.034 3.551 1.00 91.75 563 LYS A C 1
ATOM 4399 O O . LYS A 1 563 ? -13.387 -11.865 3.916 1.00 91.75 563 LYS A O 1
ATOM 4404 N N . SER A 1 564 ? -12.694 -13.430 2.449 1.00 86.25 564 SER A N 1
ATOM 4405 C CA . SER A 1 564 ? -12.048 -12.521 1.501 1.00 86.25 564 SER A CA 1
ATOM 4406 C C . SER A 1 564 ? -12.277 -12.964 0.054 1.00 86.25 564 SER A C 1
ATOM 4408 O O . SER A 1 564 ? -12.540 -14.137 -0.223 1.00 86.25 564 SER A O 1
ATOM 4410 N N . LYS A 1 565 ? -12.182 -12.015 -0.877 1.00 84.25 565 LYS A N 1
ATOM 4411 C CA . LYS A 1 565 ? -12.136 -12.257 -2.330 1.00 84.25 565 LYS A CA 1
ATOM 4412 C C . LYS A 1 565 ? -10.758 -11.976 -2.931 1.00 84.25 565 LYS A C 1
ATOM 4414 O O . LYS A 1 565 ? -10.506 -12.385 -4.057 1.00 84.25 565 LYS A O 1
ATOM 4419 N N . ASP A 1 566 ? -9.887 -11.297 -2.193 1.00 75.81 566 ASP A N 1
ATOM 4420 C CA . ASP A 1 566 ? -8.653 -10.704 -2.714 1.00 75.81 566 ASP A CA 1
ATOM 4421 C C . ASP A 1 566 ? -7.422 -10.942 -1.826 1.00 75.81 566 ASP A C 1
ATOM 4423 O O . ASP A 1 566 ? -6.339 -10.493 -2.180 1.00 75.81 566 ASP A O 1
ATOM 4427 N N . LEU A 1 567 ? -7.577 -11.671 -0.712 1.00 76.75 567 LEU A N 1
ATOM 4428 C CA . LEU A 1 567 ? -6.548 -11.988 0.290 1.00 76.75 567 LEU A CA 1
ATOM 4429 C C . LEU A 1 567 ? -6.048 -10.803 1.125 1.00 76.75 567 LEU A C 1
ATOM 4431 O O . LEU A 1 567 ? -5.366 -11.041 2.124 1.00 76.75 567 LEU A O 1
ATOM 4435 N N . ALA A 1 568 ? -6.441 -9.575 0.787 1.00 74.50 568 ALA A N 1
ATOM 4436 C CA . ALA A 1 568 ? -6.091 -8.369 1.530 1.00 74.50 568 ALA A CA 1
ATOM 4437 C C . ALA A 1 568 ? -7.207 -7.952 2.493 1.00 74.50 568 ALA A C 1
ATOM 4439 O O . ALA A 1 568 ? -6.949 -7.763 3.678 1.00 74.50 568 ALA A O 1
ATOM 4440 N N . ASN A 1 569 ? -8.453 -7.873 2.015 1.00 75.38 569 ASN A N 1
ATOM 4441 C CA . ASN A 1 569 ? -9.590 -7.427 2.820 1.00 75.38 569 ASN A CA 1
ATOM 4442 C C . ASN A 1 569 ? -10.313 -8.618 3.438 1.00 75.38 569 ASN A C 1
ATOM 4444 O O . ASN A 1 569 ? -10.746 -9.530 2.721 1.00 75.38 569 ASN A O 1
ATOM 4448 N N . TRP A 1 570 ? -10.498 -8.593 4.757 1.00 79.56 570 TRP A N 1
ATOM 4449 C CA . TRP A 1 570 ? -11.084 -9.704 5.503 1.00 79.56 570 TRP A CA 1
ATOM 4450 C C . TRP A 1 570 ? -12.283 -9.259 6.336 1.00 79.56 570 TRP A C 1
ATOM 4452 O O . TRP A 1 570 ? -12.157 -8.548 7.327 1.00 79.56 570 TRP A O 1
ATOM 4462 N N . GLU A 1 571 ? -13.462 -9.767 5.990 1.00 83.25 571 GLU A N 1
ATOM 4463 C CA . GLU A 1 571 ? -14.690 -9.538 6.752 1.00 83.25 571 GLU A CA 1
ATOM 4464 C C . GLU A 1 571 ? -14.904 -10.669 7.766 1.00 83.25 571 GLU A C 1
ATOM 4466 O O . GLU A 1 571 ? -14.923 -11.840 7.385 1.00 83.25 571 GLU A O 1
ATOM 4471 N N . LEU A 1 572 ? -15.121 -10.345 9.046 1.00 86.12 572 LEU A N 1
ATOM 4472 C CA . LEU A 1 572 ? -15.565 -11.318 10.052 1.00 86.12 572 LEU A CA 1
ATOM 4473 C C . LEU A 1 572 ? -17.020 -11.725 9.783 1.00 86.12 572 LEU A C 1
ATOM 4475 O O . LEU A 1 572 ? -17.947 -10.980 10.102 1.00 86.12 572 LEU A O 1
ATOM 4479 N N . VAL A 1 573 ? -17.223 -12.920 9.230 1.00 87.12 573 VAL A N 1
ATOM 4480 C CA . VAL A 1 573 ? -18.545 -13.387 8.778 1.00 87.12 573 VAL A CA 1
ATOM 4481 C C . VAL A 1 573 ? -19.212 -14.379 9.724 1.00 87.12 573 VAL A C 1
ATOM 4483 O O . VAL A 1 573 ? -20.426 -14.564 9.643 1.00 87.12 573 VAL A O 1
ATOM 4486 N N . SER A 1 574 ? -18.449 -15.048 10.593 1.00 93.38 574 SER A N 1
ATOM 4487 C CA . SER A 1 574 ? -18.992 -16.096 11.462 1.00 93.38 574 SER A CA 1
ATOM 4488 C C . SER A 1 574 ? -18.116 -16.394 12.676 1.00 93.38 574 SER A C 1
ATOM 4490 O O . SER A 1 574 ? -16.949 -16.016 12.724 1.00 93.38 574 SER A O 1
ATOM 4492 N N . HIS A 1 575 ? -18.697 -17.102 13.641 1.00 94.00 575 HIS A N 1
ATOM 4493 C CA . HIS A 1 575 ? -17.993 -17.840 14.683 1.00 94.00 575 HIS A CA 1
ATOM 4494 C C . HIS A 1 575 ? -18.491 -19.282 14.659 1.00 94.00 575 HIS A C 1
ATOM 4496 O O . HIS A 1 575 ? -19.701 -19.501 14.708 1.00 94.00 575 HIS A O 1
ATOM 4502 N N . ALA A 1 576 ? -17.588 -20.262 14.593 1.00 95.31 576 ALA A N 1
ATOM 4503 C CA . ALA A 1 576 ? -18.003 -21.666 14.517 1.00 95.31 576 ALA A CA 1
ATOM 4504 C C . ALA A 1 576 ? -18.662 -22.157 15.816 1.00 95.31 576 ALA A C 1
ATOM 4506 O O . ALA A 1 576 ? -19.531 -23.029 15.796 1.00 95.31 576 ALA A O 1
ATOM 4507 N N . ILE A 1 577 ? -18.244 -21.590 16.953 1.00 94.56 577 ILE A N 1
ATOM 4508 C CA . ILE A 1 577 ? -18.820 -21.852 18.273 1.00 94.56 577 ILE A CA 1
ATOM 4509 C C . ILE A 1 577 ? -19.668 -20.646 18.672 1.00 94.56 577 ILE A C 1
ATOM 4511 O O . ILE A 1 577 ? -19.209 -19.718 19.337 1.00 94.56 577 ILE A O 1
ATOM 4515 N N . ASP A 1 578 ? -20.914 -20.674 18.217 1.00 89.12 578 ASP A N 1
ATOM 4516 C CA . ASP A 1 578 ? -21.916 -19.606 18.315 1.00 89.12 578 ASP A CA 1
ATOM 4517 C C . ASP A 1 578 ? -22.882 -19.751 19.503 1.00 89.12 578 ASP A C 1
ATOM 4519 O O . ASP A 1 578 ? -23.750 -18.901 19.708 1.00 89.12 578 ASP A O 1
ATOM 4523 N N . SER A 1 579 ? -22.731 -20.825 20.279 1.00 88.69 579 SER A N 1
ATOM 4524 C CA . SER A 1 579 ? -23.595 -21.199 21.403 1.00 88.69 579 SER A CA 1
ATOM 4525 C C . SER A 1 579 ? -22.754 -21.701 22.591 1.00 88.69 579 SER A C 1
ATOM 4527 O O . SER A 1 579 ? -21.810 -22.477 22.381 1.00 88.69 579 SER A O 1
ATOM 4529 N N . PRO A 1 580 ? -23.030 -21.274 23.845 1.00 85.44 580 PRO A N 1
ATOM 4530 C CA . PRO A 1 580 ? -22.169 -21.592 24.991 1.00 85.44 580 PRO A CA 1
ATOM 4531 C C . PRO A 1 580 ? -22.084 -23.092 25.310 1.00 85.44 580 PRO A C 1
ATOM 4533 O O . PRO A 1 580 ? -21.078 -23.547 25.860 1.00 85.44 580 PRO A O 1
ATOM 4536 N N . GLU A 1 581 ? -23.128 -23.850 24.977 1.00 85.25 581 GLU A N 1
ATOM 4537 C CA . GLU A 1 581 ? -23.287 -25.277 25.257 1.00 85.25 581 GLU A CA 1
ATOM 4538 C C . GLU A 1 581 ? -22.479 -26.196 24.336 1.00 85.25 581 GLU A C 1
ATOM 4540 O O . GLU A 1 581 ? -22.152 -27.308 24.751 1.00 85.25 581 GLU A O 1
ATOM 4545 N N . LYS A 1 582 ? -22.117 -25.751 23.122 1.00 87.75 582 LYS A N 1
ATOM 4546 C CA . LYS A 1 582 ? -21.359 -26.573 22.161 1.00 87.75 582 LYS A CA 1
ATOM 4547 C C . LYS A 1 582 ? -19.995 -26.964 22.721 1.00 87.75 582 LYS A C 1
ATOM 4549 O O . LYS A 1 582 ? -19.638 -28.139 22.767 1.00 87.75 582 LYS A O 1
ATOM 4554 N N . VAL A 1 583 ? -19.238 -25.964 23.170 1.00 87.62 583 VAL A N 1
ATOM 4555 C CA . VAL A 1 583 ? -17.915 -26.146 23.775 1.00 87.62 583 VAL A CA 1
ATOM 4556 C C . VAL A 1 583 ? -17.839 -25.284 25.040 1.00 87.62 583 VAL A C 1
ATOM 4558 O O . VAL A 1 583 ? -17.429 -24.122 24.979 1.00 87.62 583 VAL A O 1
ATOM 4561 N N . PRO A 1 584 ? -18.263 -25.815 26.199 1.00 84.62 584 PRO A N 1
ATOM 4562 C CA . PRO A 1 584 ? -18.372 -25.033 27.424 1.00 84.62 584 PRO A CA 1
ATOM 4563 C C . PRO A 1 584 ? -16.994 -24.794 28.048 1.00 84.62 584 PRO A C 1
ATOM 4565 O O . PRO A 1 584 ? -16.430 -25.669 28.698 1.00 84.62 584 PRO A O 1
ATOM 4568 N N . ILE A 1 585 ? -16.455 -23.584 27.897 1.00 83.88 585 ILE A N 1
ATOM 4569 C CA . ILE A 1 585 ? -15.143 -23.189 28.442 1.00 83.88 585 ILE A CA 1
ATOM 4570 C C . ILE A 1 585 ? -15.252 -22.332 29.714 1.00 83.88 585 ILE A C 1
ATOM 4572 O O . ILE A 1 585 ? -14.344 -21.573 30.046 1.00 83.88 585 ILE A O 1
ATOM 4576 N N . ALA A 1 586 ? -16.355 -22.437 30.458 1.00 82.44 586 ALA A N 1
ATOM 4577 C CA . ALA A 1 586 ? -16.462 -21.831 31.786 1.00 82.44 586 ALA A CA 1
ATOM 4578 C C . ALA A 1 586 ? -15.394 -22.410 32.740 1.00 82.44 586 ALA A C 1
ATOM 4580 O O . ALA A 1 586 ? -15.034 -23.584 32.652 1.00 82.44 586 ALA A O 1
ATOM 4581 N N . GLY A 1 587 ? -14.849 -21.588 33.642 1.00 76.75 587 GLY A N 1
ATOM 4582 C CA . GLY A 1 587 ? -13.853 -22.039 34.626 1.00 76.75 587 GLY A CA 1
ATOM 4583 C C . GLY A 1 587 ? -12.418 -22.220 34.113 1.00 76.75 587 GLY A C 1
ATOM 4584 O O . GLY A 1 587 ? -11.509 -22.445 34.915 1.00 76.75 587 GLY A O 1
ATOM 4585 N N . VAL A 1 588 ? -12.176 -22.137 32.798 1.00 78.69 588 VAL A N 1
ATOM 4586 C CA . VAL A 1 588 ? -10.840 -22.400 32.237 1.00 78.69 588 VAL A CA 1
ATOM 4587 C C . VAL A 1 588 ? -9.847 -21.282 32.571 1.00 78.69 588 VAL A C 1
ATOM 4589 O O . VAL A 1 588 ? -10.208 -20.104 32.643 1.00 78.69 588 VAL A O 1
ATOM 4592 N N . ARG A 1 589 ? -8.578 -21.640 32.775 1.00 71.31 589 ARG A N 1
ATOM 4593 C CA . ARG A 1 589 ? -7.519 -20.684 33.138 1.00 71.31 589 ARG A CA 1
ATOM 4594 C C . ARG A 1 589 ? -6.973 -19.937 31.921 1.00 71.31 589 ARG A C 1
ATOM 4596 O O . ARG A 1 589 ? -6.764 -20.547 30.869 1.00 71.31 589 ARG A O 1
ATOM 4603 N N . THR A 1 590 ? -6.644 -18.657 32.087 1.00 64.25 590 THR A N 1
ATOM 4604 C CA . THR A 1 590 ? -5.905 -17.892 31.069 1.00 64.25 590 THR A CA 1
ATOM 4605 C C . THR A 1 590 ? -4.376 -17.975 31.239 1.00 64.25 590 THR A C 1
ATOM 4607 O O . THR A 1 590 ? -3.622 -17.592 30.347 1.00 64.25 590 THR A O 1
ATOM 4610 N N . ASP A 1 591 ? -3.885 -18.542 32.345 1.00 54.06 591 ASP A N 1
ATOM 4611 C CA . ASP A 1 591 ? -2.460 -18.692 32.662 1.00 54.06 591 ASP A CA 1
ATOM 4612 C C . ASP A 1 591 ? -1.948 -20.151 32.617 1.00 54.06 591 ASP A C 1
ATOM 4614 O O . ASP A 1 591 ? -2.701 -21.126 32.584 1.00 54.06 591 ASP A O 1
ATOM 4618 N N . ASN A 1 592 ? -0.614 -20.289 32.606 1.00 50.91 592 ASN A N 1
ATOM 4619 C CA . ASN A 1 592 ? 0.115 -21.559 32.534 1.00 50.91 592 ASN A CA 1
ATOM 4620 C C . ASN A 1 592 ? -0.074 -22.389 33.821 1.00 50.91 592 ASN A C 1
ATOM 4622 O O . ASN A 1 592 ? 0.786 -22.402 34.708 1.00 50.91 592 ASN A O 1
ATOM 4626 N N . GLY A 1 593 ? -1.179 -23.121 33.929 1.00 42.91 593 GLY A N 1
ATOM 4627 C CA . GLY A 1 593 ? -1.307 -24.202 34.903 1.00 42.91 593 GLY A CA 1
ATOM 4628 C C . GLY A 1 593 ? -0.254 -25.294 34.662 1.00 42.91 593 GLY A C 1
ATOM 4629 O O . GLY A 1 593 ? 0.107 -25.599 33.526 1.00 42.91 593 GLY A O 1
ATOM 4630 N N . LYS A 1 594 ? 0.265 -25.896 35.740 1.00 41.31 594 LYS A N 1
ATOM 4631 C CA . LYS A 1 594 ? 1.170 -27.055 35.671 1.00 41.31 594 LYS A CA 1
ATOM 4632 C C . LYS A 1 594 ? 0.438 -28.220 34.990 1.00 41.31 594 LYS A C 1
ATOM 4634 O O . LYS A 1 594 ? -0.458 -28.789 35.603 1.00 41.31 594 LYS A O 1
ATOM 4639 N N . LEU A 1 595 ? 0.846 -28.648 33.792 1.00 39.38 595 LEU A N 1
ATOM 4640 C CA . LEU A 1 595 ? 0.411 -29.951 33.282 1.00 39.38 595 LEU A CA 1
ATOM 4641 C C . LEU A 1 595 ? 1.183 -31.042 34.039 1.00 39.38 595 LEU A C 1
ATOM 4643 O O . LEU A 1 595 ? 2.334 -31.363 33.718 1.00 39.38 595 LEU A O 1
ATOM 4647 N N . VAL A 1 596 ? 0.574 -31.607 35.082 1.00 38.84 596 VAL A N 1
ATOM 4648 C CA . VAL A 1 596 ? 1.155 -32.722 35.842 1.00 38.84 596 VAL A CA 1
ATOM 4649 C C . VAL A 1 596 ? 0.850 -34.027 35.107 1.00 38.84 596 VAL A C 1
ATOM 4651 O O . VAL A 1 596 ? -0.118 -34.722 35.392 1.00 38.84 596 VAL A O 1
ATOM 4654 N N . ILE A 1 597 ? 1.698 -34.394 34.141 1.00 44.28 597 ILE A N 1
ATOM 4655 C CA . ILE A 1 597 ? 1.581 -35.698 33.456 1.00 44.28 597 ILE A CA 1
ATOM 4656 C C . ILE A 1 597 ? 1.946 -36.855 34.418 1.00 44.28 597 ILE A C 1
ATOM 4658 O O . ILE A 1 597 ? 1.473 -37.975 34.236 1.00 44.28 597 ILE A O 1
ATOM 4662 N N . GLN A 1 598 ? 2.752 -36.589 35.460 1.00 42.03 598 GLN A N 1
ATOM 4663 C CA . GLN A 1 598 ? 3.136 -37.520 36.534 1.00 42.03 598 GLN A CA 1
ATOM 4664 C C . GLN A 1 598 ? 3.476 -36.758 37.828 1.00 42.03 598 GLN A C 1
ATOM 4666 O O . GLN A 1 598 ? 4.115 -35.708 37.759 1.00 42.03 598 GLN A O 1
ATOM 4671 N N . ARG A 1 599 ? 3.142 -37.327 38.999 1.00 39.47 599 ARG A N 1
ATOM 4672 C CA . ARG A 1 599 ? 3.270 -36.708 40.341 1.00 39.47 599 ARG A CA 1
ATOM 4673 C C . ARG A 1 599 ? 4.677 -36.231 40.769 1.00 39.47 599 ARG A C 1
ATOM 4675 O O . ARG A 1 599 ? 4.763 -35.628 41.824 1.00 39.47 599 ARG A O 1
ATOM 4682 N N . ASN A 1 600 ? 5.746 -36.441 39.992 1.00 39.16 600 ASN A N 1
ATOM 4683 C CA . ASN A 1 600 ? 7.126 -36.035 40.333 1.00 39.16 600 ASN A CA 1
ATOM 4684 C C . ASN A 1 600 ? 7.999 -35.636 39.113 1.00 39.16 600 ASN A C 1
ATOM 4686 O O . ASN A 1 600 ? 9.226 -35.644 39.197 1.00 39.16 600 ASN A O 1
ATOM 4690 N N . ALA A 1 601 ? 7.408 -35.309 37.957 1.00 41.97 601 ALA A N 1
ATOM 4691 C CA . ALA A 1 601 ? 8.171 -34.861 36.783 1.00 41.97 601 ALA A CA 1
ATOM 4692 C C . ALA A 1 601 ? 8.357 -33.329 36.770 1.00 41.97 601 ALA A C 1
ATOM 4694 O O . ALA A 1 601 ? 7.469 -32.596 37.208 1.00 41.97 601 ALA A O 1
ATOM 4695 N N . LYS A 1 602 ? 9.483 -32.837 36.218 1.00 35.03 602 LYS A N 1
ATOM 4696 C CA . LYS A 1 602 ? 9.672 -31.406 35.898 1.00 35.03 602 LYS A CA 1
ATOM 4697 C C . LYS A 1 602 ? 8.447 -30.916 35.095 1.00 35.03 602 LYS A C 1
ATOM 4699 O O . LYS A 1 602 ? 8.097 -31.588 34.120 1.00 35.03 602 LYS A O 1
ATOM 4704 N N . PRO A 1 603 ? 7.791 -29.805 35.482 1.00 35.94 603 PRO A N 1
ATOM 4705 C CA . PRO A 1 603 ? 6.536 -29.387 34.863 1.00 35.94 603 PRO A CA 1
ATOM 4706 C C . PRO A 1 603 ? 6.712 -29.139 33.362 1.00 35.94 603 PRO A C 1
ATOM 4708 O O . PRO A 1 603 ? 7.661 -28.471 32.953 1.00 35.94 603 PRO A O 1
ATOM 4711 N N . LEU A 1 604 ? 5.779 -29.638 32.550 1.00 37.56 604 LEU A N 1
ATOM 4712 C CA . LEU A 1 604 ? 5.585 -29.154 31.186 1.00 37.56 604 LEU A CA 1
ATOM 4713 C C . LEU A 1 604 ? 4.591 -27.990 31.266 1.00 37.56 604 LEU A C 1
ATOM 4715 O O . LEU A 1 604 ? 3.445 -28.176 31.663 1.00 37.56 604 LEU A O 1
ATOM 4719 N N . THR A 1 605 ? 5.040 -26.783 30.936 1.00 37.19 605 THR A N 1
ATOM 4720 C CA . THR A 1 605 ? 4.168 -25.619 30.746 1.00 37.19 605 THR A CA 1
ATOM 4721 C C . THR A 1 605 ? 3.398 -25.792 29.440 1.00 37.19 605 THR A C 1
ATOM 4723 O O . THR A 1 605 ? 3.999 -25.816 28.365 1.00 37.19 605 THR A O 1
ATOM 4726 N N . THR A 1 606 ? 2.080 -25.947 29.521 1.00 42.03 606 THR A N 1
ATOM 4727 C CA . THR A 1 606 ? 1.158 -25.764 28.390 1.00 42.03 606 THR A CA 1
ATOM 4728 C C . THR A 1 606 ? 0.506 -24.393 28.543 1.00 42.03 606 THR A C 1
ATOM 4730 O O . THR A 1 606 ? 0.247 -23.984 29.673 1.00 42.03 606 THR A O 1
ATOM 4733 N N . GLY A 1 607 ? 0.340 -23.646 27.447 1.00 51.19 607 GLY A N 1
ATOM 4734 C CA . GLY A 1 607 ? -0.208 -22.286 27.520 1.00 51.19 607 GLY A CA 1
ATOM 4735 C C . GLY A 1 607 ? -1.734 -22.237 27.678 1.00 51.19 607 GLY A C 1
ATOM 4736 O O . GLY A 1 607 ? -2.319 -23.217 28.129 1.00 51.19 607 GLY A O 1
ATOM 4737 N N . LEU A 1 608 ? -2.337 -21.078 27.363 1.00 55.47 608 LEU A N 1
ATOM 4738 C CA . LEU A 1 608 ? -3.747 -20.717 27.633 1.00 55.47 608 LEU A CA 1
ATOM 4739 C C . LEU A 1 608 ? -4.733 -21.870 27.401 1.00 55.47 608 LEU A C 1
ATOM 4741 O O . LEU A 1 608 ? -4.620 -22.561 26.400 1.00 55.47 608 LEU A O 1
ATOM 4745 N N . SER A 1 609 ? -5.727 -22.045 28.278 1.00 74.19 609 SER A N 1
ATOM 4746 C CA . SER A 1 609 ? -6.793 -23.051 28.103 1.00 74.19 609 SER A CA 1
ATOM 4747 C C . SER A 1 609 ? -7.863 -22.584 27.094 1.00 74.19 609 SER A C 1
ATOM 4749 O O . SER A 1 609 ? -7.779 -21.479 26.559 1.00 74.19 609 SER A O 1
ATOM 4751 N N . GLY A 1 610 ? -8.880 -23.410 26.828 1.00 85.69 610 GLY A N 1
ATOM 4752 C CA . GLY A 1 610 ? -9.962 -23.090 25.889 1.00 85.69 610 GLY A CA 1
ATOM 4753 C C . GLY A 1 610 ? -9.755 -23.680 24.490 1.00 85.69 610 GLY A C 1
ATOM 4754 O O . GLY A 1 610 ? -9.203 -24.773 24.377 1.00 85.69 610 GLY A O 1
ATOM 4755 N N . ILE A 1 611 ? -10.235 -22.989 23.452 1.00 89.81 611 ILE A N 1
ATOM 4756 C CA . ILE A 1 611 ? -10.324 -23.473 22.062 1.00 89.81 611 ILE A CA 1
ATOM 4757 C C . ILE A 1 611 ? -9.103 -23.029 21.250 1.00 89.81 611 ILE A C 1
ATOM 4759 O O . ILE A 1 611 ? -8.893 -21.837 21.028 1.00 89.81 611 ILE A O 1
ATOM 4763 N N . TRP A 1 612 ? -8.270 -23.977 20.840 1.00 89.69 612 TRP A N 1
ATOM 4764 C CA . TRP A 1 612 ? -6.969 -23.697 20.219 1.00 89.69 612 TRP A CA 1
ATOM 4765 C C . TRP A 1 612 ? -7.055 -23.697 18.680 1.00 89.69 612 TRP A C 1
ATOM 4767 O O . TRP A 1 612 ? -8.134 -23.489 18.123 1.00 89.69 612 TRP A O 1
ATOM 4777 N N . ALA A 1 613 ? -5.915 -23.857 17.994 1.00 91.00 613 ALA A N 1
ATOM 4778 C CA . ALA A 1 613 ? -5.776 -23.743 16.543 1.00 91.00 613 ALA A CA 1
ATOM 4779 C C . ALA A 1 613 ? -6.876 -24.517 15.789 1.00 91.00 613 ALA A C 1
ATOM 4781 O O . ALA A 1 613 ? -6.987 -25.738 15.951 1.00 91.00 613 ALA A O 1
ATOM 4782 N N . PRO A 1 614 ? -7.712 -23.828 14.993 1.00 94.19 614 PRO A N 1
ATOM 4783 C CA . PRO A 1 614 ? -8.710 -24.482 14.171 1.00 94.19 614 PRO A CA 1
ATOM 4784 C C . PRO A 1 614 ? -8.132 -24.906 12.814 1.00 94.19 614 PRO A C 1
ATOM 4786 O O . PRO A 1 614 ? -7.115 -24.402 12.341 1.00 94.19 614 PRO A O 1
ATOM 4789 N N . SER A 1 615 ? -8.854 -25.787 12.136 1.00 95.00 615 SER A N 1
ATOM 4790 C CA . SER A 1 615 ? -8.722 -26.043 10.711 1.00 95.00 615 SER A CA 1
ATOM 4791 C C . SER A 1 615 ? -10.104 -26.047 10.072 1.00 95.00 615 SER A C 1
ATOM 4793 O O . SER A 1 615 ? -10.989 -26.785 10.496 1.00 95.00 615 SER A O 1
ATOM 4795 N N . ILE A 1 616 ? -10.290 -25.209 9.055 1.00 96.56 616 ILE A N 1
ATOM 4796 C CA . ILE A 1 616 ? -11.499 -25.166 8.228 1.00 96.56 616 ILE A CA 1
ATOM 4797 C C . ILE A 1 616 ? -11.279 -25.949 6.933 1.00 96.56 616 ILE A C 1
ATOM 4799 O O . ILE A 1 616 ? -10.299 -25.722 6.244 1.00 96.56 616 ILE A O 1
ATOM 4803 N N . THR A 1 617 ? -12.174 -26.855 6.567 1.00 95.44 617 THR A N 1
ATOM 4804 C CA . THR A 1 617 ? -12.108 -27.606 5.303 1.00 95.44 617 THR A CA 1
ATOM 4805 C C . THR A 1 617 ? -13.465 -27.645 4.626 1.00 95.44 617 THR A C 1
ATOM 4807 O O . THR A 1 617 ? -14.481 -27.416 5.275 1.00 95.44 617 THR A O 1
ATOM 4810 N N . TYR A 1 618 ? -13.490 -27.901 3.319 1.00 95.12 618 TYR A N 1
ATOM 4811 C CA . TYR A 1 618 ? -14.732 -28.019 2.561 1.00 95.12 618 TYR A CA 1
ATOM 4812 C C . TYR A 1 618 ? -14.869 -29.433 2.008 1.00 95.12 618 TYR A C 1
ATOM 4814 O O . TYR A 1 618 ? -14.069 -29.869 1.181 1.00 95.12 618 TYR A O 1
ATOM 4822 N N . ILE A 1 619 ? -15.862 -30.166 2.506 1.00 94.50 619 ILE A N 1
ATOM 4823 C CA . ILE A 1 619 ? -16.068 -31.586 2.219 1.00 94.50 619 ILE A CA 1
ATOM 4824 C C . ILE A 1 619 ? -17.526 -31.758 1.802 1.00 94.50 619 ILE A C 1
ATOM 4826 O O . ILE A 1 619 ? -18.435 -31.475 2.577 1.00 94.50 619 ILE A O 1
ATOM 4830 N N . ASN A 1 620 ? -17.752 -32.233 0.574 1.00 91.31 620 ASN A N 1
ATOM 4831 C CA . ASN A 1 620 ? -19.076 -32.609 0.062 1.00 91.31 620 ASN A CA 1
ATOM 4832 C C . ASN A 1 620 ? -20.178 -31.551 0.280 1.00 91.31 620 ASN A C 1
ATOM 4834 O O . ASN A 1 620 ? -21.304 -31.887 0.639 1.00 91.31 620 ASN A O 1
ATOM 4838 N N . GLY A 1 621 ? -19.863 -30.273 0.055 1.00 93.00 621 GLY A N 1
ATOM 4839 C CA . GLY A 1 621 ? -20.835 -29.183 0.171 1.00 93.00 621 GLY A CA 1
ATOM 4840 C C . GLY A 1 621 ? -20.901 -28.512 1.547 1.00 93.00 621 GLY A C 1
ATOM 4841 O O . GLY A 1 621 ? -21.630 -27.535 1.701 1.00 93.00 621 GLY A O 1
ATOM 4842 N N . LEU A 1 622 ? -20.152 -29.006 2.538 1.00 96.44 622 LEU A N 1
ATOM 4843 C CA . LEU A 1 622 ? -20.154 -28.494 3.907 1.00 96.44 622 LEU A CA 1
ATOM 4844 C C . LEU A 1 622 ? -18.777 -27.962 4.304 1.00 96.44 622 LEU A C 1
ATOM 4846 O O . LEU A 1 622 ? -17.746 -28.581 4.032 1.00 96.44 622 LEU A O 1
ATOM 4850 N N . PHE A 1 623 ? -18.772 -26.844 5.020 1.00 97.81 623 PHE A N 1
ATOM 4851 C CA . PHE A 1 623 ? -17.619 -26.390 5.781 1.00 97.81 623 PHE A CA 1
ATOM 4852 C C . PHE A 1 623 ? -17.503 -27.224 7.051 1.00 97.81 623 PHE A C 1
ATOM 4854 O O . PHE A 1 623 ? -18.455 -27.289 7.819 1.00 97.81 623 PHE A O 1
ATOM 4861 N N . TYR A 1 624 ? -16.344 -27.819 7.298 1.00 97.81 624 TYR A N 1
ATOM 4862 C CA . TYR A 1 624 ? -15.991 -28.473 8.553 1.00 97.81 624 TYR A CA 1
ATOM 4863 C C . TYR A 1 624 ? -14.953 -27.628 9.275 1.00 97.81 624 TYR A C 1
ATOM 4865 O O . TYR A 1 624 ? -13.889 -27.360 8.723 1.00 97.81 624 TYR A O 1
ATOM 4873 N N . VAL A 1 625 ? -15.235 -27.241 10.514 1.00 97.69 625 VAL A N 1
ATOM 4874 C CA . VAL A 1 625 ? -14.280 -26.560 11.389 1.00 97.69 625 VAL A CA 1
ATOM 4875 C C . VAL A 1 625 ? -13.872 -27.522 12.487 1.00 97.69 625 VAL A C 1
ATOM 4877 O O . VAL A 1 625 ? -14.666 -27.858 13.361 1.00 97.69 625 VAL A O 1
ATOM 4880 N N . THR A 1 626 ? -12.624 -27.967 12.419 1.00 96.62 626 THR A N 1
ATOM 4881 C CA . THR A 1 626 ? -11.986 -28.869 13.380 1.00 96.62 626 THR A CA 1
ATOM 4882 C C . THR A 1 626 ? -11.144 -28.059 14.342 1.00 96.62 626 THR A C 1
ATOM 4884 O O . THR A 1 626 ? -10.455 -27.138 13.923 1.00 96.62 626 THR A O 1
ATOM 4887 N N . SER A 1 627 ? -11.177 -28.381 15.625 1.00 95.44 627 SER A N 1
ATOM 4888 C CA . SER A 1 627 ? -10.317 -27.766 16.631 1.00 95.44 627 SER A CA 1
ATOM 4889 C C . SER A 1 627 ? -10.216 -28.705 17.833 1.00 95.44 627 SER A C 1
ATOM 4891 O O . SER A 1 627 ? -10.624 -29.868 17.799 1.00 95.44 627 SER A O 1
ATOM 4893 N N . MET A 1 628 ? -9.638 -28.215 18.913 1.00 91.75 628 MET A N 1
ATOM 4894 C CA . MET A 1 628 ? -9.544 -28.895 20.183 1.00 91.75 628 MET A CA 1
ATOM 4895 C C . MET A 1 628 ? -9.769 -27.904 21.308 1.00 91.75 628 MET A C 1
ATOM 4897 O O . MET A 1 628 ? -9.354 -26.745 21.247 1.00 91.75 628 MET A O 1
ATOM 4901 N N . ALA A 1 629 ? -10.421 -28.386 22.358 1.00 87.44 629 ALA A N 1
ATOM 4902 C CA . ALA A 1 629 ? -10.702 -27.595 23.537 1.00 87.44 629 ALA A CA 1
ATOM 4903 C C . ALA A 1 629 ? -10.061 -28.222 24.771 1.00 87.44 629 ALA A C 1
ATOM 4905 O O . ALA A 1 629 ? -10.226 -29.414 25.048 1.00 87.44 629 ALA A O 1
ATOM 4906 N N . MET A 1 630 ? -9.355 -27.405 25.547 1.00 79.69 630 MET A N 1
ATOM 4907 C CA . MET A 1 630 ? -8.998 -27.741 26.921 1.00 79.69 630 MET A CA 1
ATOM 4908 C C . MET A 1 630 ? -10.170 -27.373 27.834 1.00 79.69 630 MET A C 1
ATOM 4910 O O . MET A 1 630 ? -10.260 -26.251 28.334 1.00 79.69 630 MET A O 1
ATOM 4914 N N . VAL A 1 631 ? -11.080 -28.331 28.009 1.00 70.69 631 VAL A N 1
ATOM 4915 C CA . VAL A 1 631 ? -12.281 -28.216 28.845 1.00 70.69 631 VAL A CA 1
ATOM 4916 C C . VAL A 1 631 ? -11.946 -28.708 30.257 1.00 70.69 631 VAL A C 1
ATOM 4918 O O . VAL A 1 631 ? -11.446 -29.820 30.406 1.00 70.69 631 VAL A O 1
ATOM 4921 N N . GLY A 1 632 ? -12.178 -27.893 31.291 1.00 59.97 632 GLY A N 1
ATOM 4922 C CA . GLY A 1 632 ? -11.895 -28.268 32.685 1.00 59.97 632 GLY A CA 1
ATOM 4923 C C . GLY A 1 632 ? -10.396 -28.352 33.016 1.00 59.97 632 GLY A C 1
ATOM 4924 O O . GLY A 1 632 ? -9.765 -29.406 32.949 1.00 59.97 632 GLY A O 1
ATOM 4925 N N . SER A 1 633 ? -9.805 -27.224 33.408 1.00 54.03 633 SER A N 1
ATOM 4926 C CA . SER A 1 633 ? -8.406 -27.135 33.847 1.00 54.03 633 SER A CA 1
ATOM 4927 C C . SER A 1 633 ? -8.322 -27.110 35.378 1.00 54.03 633 SER A C 1
ATOM 4929 O O . SER A 1 633 ? -8.169 -26.044 35.986 1.00 54.03 633 SER A O 1
ATOM 4931 N N . ASP A 1 634 ? -8.448 -28.279 36.002 1.00 53.09 634 ASP A N 1
ATOM 4932 C CA . ASP A 1 634 ? -8.171 -28.443 37.429 1.00 53.09 634 ASP A CA 1
ATOM 4933 C C . ASP A 1 634 ? -6.661 -28.708 37.631 1.00 53.09 634 ASP A C 1
ATOM 4935 O O . ASP A 1 634 ? -6.114 -29.603 36.985 1.00 53.09 634 ASP A O 1
ATOM 4939 N N . PRO A 1 635 ? -5.954 -27.934 38.479 1.00 51.53 635 PRO A N 1
ATOM 4940 C CA . PRO A 1 635 ? -4.527 -28.133 38.751 1.00 51.53 635 PRO A CA 1
ATOM 4941 C C . PRO A 1 635 ? -4.183 -29.501 39.367 1.00 51.53 635 PRO A C 1
ATOM 4943 O O . PRO A 1 635 ? -3.017 -29.902 39.301 1.00 51.53 635 PRO A O 1
ATOM 4946 N N . ASP A 1 636 ? -5.159 -30.203 39.944 1.00 49.53 636 ASP A N 1
ATOM 4947 C CA . ASP A 1 636 ? -4.973 -31.477 40.638 1.00 49.53 636 ASP A CA 1
ATOM 4948 C C . ASP A 1 636 ? -5.332 -32.704 39.777 1.00 49.53 636 ASP A C 1
ATOM 4950 O O . ASP A 1 636 ? -4.968 -33.831 40.137 1.00 49.53 636 ASP A O 1
ATOM 4954 N N . TYR A 1 637 ? -5.975 -32.515 38.615 1.00 51.38 637 TYR A N 1
ATOM 4955 C CA . TYR A 1 637 ? -6.390 -33.607 37.724 1.00 51.38 637 TYR A CA 1
ATOM 4956 C C . TYR A 1 637 ? -5.735 -33.540 36.344 1.00 51.38 637 TYR A C 1
ATOM 4958 O O . TYR A 1 637 ? -5.390 -32.495 35.800 1.00 51.38 637 TYR A O 1
ATOM 4966 N N . LYS A 1 638 ? -5.569 -34.720 35.748 1.00 53.97 638 LYS A N 1
ATOM 4967 C CA . LYS A 1 638 ? -5.004 -34.885 34.412 1.00 53.97 638 LYS A CA 1
ATOM 4968 C C . LYS A 1 638 ? -6.068 -34.550 33.363 1.00 53.97 638 LYS A C 1
ATOM 4970 O O . LYS A 1 638 ? -6.940 -35.378 33.116 1.00 53.97 638 LYS A O 1
ATOM 4975 N N . SER A 1 639 ? -5.973 -33.390 32.720 1.00 61.53 639 SER A N 1
ATOM 4976 C CA . SER A 1 639 ? -6.775 -33.064 31.535 1.00 61.53 639 SER A CA 1
ATOM 4977 C C . SER A 1 639 ? -5.911 -33.009 30.272 1.00 61.53 639 SER A C 1
ATOM 4979 O O . SER A 1 639 ? -4.720 -32.692 30.313 1.00 61.53 639 SER A O 1
ATOM 4981 N N . TYR A 1 640 ? -6.510 -33.382 29.142 1.00 71.19 640 TYR A N 1
ATOM 4982 C CA . TYR A 1 640 ? -5.930 -33.257 27.806 1.00 71.19 640 TYR A CA 1
ATOM 4983 C C . TYR A 1 640 ? -6.919 -32.520 26.906 1.00 71.19 640 TYR A C 1
ATOM 4985 O O . TYR A 1 640 ? -8.127 -32.666 27.110 1.00 71.19 640 TYR A O 1
ATOM 4993 N N . PRO A 1 641 ? -6.432 -31.762 25.908 1.00 81.44 641 PRO A N 1
ATOM 4994 C CA . PRO A 1 641 ? -7.305 -31.170 24.909 1.00 81.44 641 PRO A CA 1
ATOM 4995 C C . PRO A 1 641 ? -8.078 -32.269 24.176 1.00 81.44 641 PRO A C 1
ATOM 4997 O O . PRO A 1 641 ? -7.517 -33.297 23.786 1.00 81.44 641 PRO A O 1
ATOM 5000 N N . ARG A 1 642 ? -9.384 -32.054 24.034 1.00 86.31 642 ARG A N 1
ATOM 5001 C CA . ARG A 1 642 ? -10.299 -32.950 23.327 1.00 86.31 642 ARG A CA 1
ATOM 5002 C C . ARG A 1 642 ? -10.533 -32.398 21.932 1.00 86.31 642 ARG A C 1
ATOM 5004 O O . ARG A 1 642 ? -10.902 -31.233 21.804 1.00 86.31 642 ARG A O 1
ATOM 5011 N N . ILE A 1 643 ? -10.305 -33.229 20.922 1.00 93.25 643 ILE A N 1
ATOM 5012 C CA . ILE A 1 643 ? -10.518 -32.874 19.519 1.00 93.25 643 ILE A CA 1
ATOM 5013 C C . ILE A 1 643 ? -12.010 -32.927 19.210 1.00 93.25 643 ILE A C 1
ATOM 5015 O O . ILE A 1 643 ? -12.714 -33.835 19.663 1.00 93.25 643 ILE A O 1
ATOM 5019 N N . PHE A 1 644 ? -12.472 -31.961 18.430 1.00 94.75 644 PHE A N 1
ATOM 5020 C CA . PHE A 1 644 ? -13.838 -31.897 17.952 1.00 94.75 644 PHE A CA 1
ATOM 5021 C C . PHE A 1 644 ? -13.924 -31.242 16.572 1.00 94.75 644 PHE A C 1
ATOM 5023 O O . PHE A 1 644 ? -12.987 -30.573 16.129 1.00 94.75 644 PHE A O 1
ATOM 5030 N N . TRP A 1 645 ? -15.073 -31.375 15.921 1.00 96.94 645 TRP A N 1
ATOM 5031 C CA . TRP A 1 645 ? -15.455 -30.515 14.805 1.00 96.94 645 TRP A CA 1
ATOM 5032 C C . TRP A 1 645 ? -16.944 -30.189 14.812 1.00 96.94 645 TRP A C 1
ATOM 5034 O O . TRP A 1 645 ? -17.758 -30.868 15.438 1.00 96.94 645 TRP A O 1
ATOM 5044 N N . VAL A 1 646 ? -17.276 -29.129 14.085 1.00 97.31 646 VAL A N 1
ATOM 5045 C CA . VAL A 1 646 ? -18.636 -28.750 13.694 1.00 97.31 646 VAL A CA 1
ATOM 5046 C C . VAL A 1 646 ? -18.683 -28.595 12.181 1.00 97.31 646 VAL A C 1
ATOM 5048 O O . VAL A 1 646 ? -17.658 -28.328 11.548 1.00 97.31 646 VAL A O 1
ATOM 5051 N N . SER A 1 647 ? -19.866 -28.752 11.599 1.00 97.38 647 SER A N 1
ATOM 5052 C CA . SER A 1 647 ? -20.084 -28.564 10.167 1.00 97.38 647 SER A CA 1
ATOM 5053 C C . SER A 1 647 ? -21.153 -27.513 9.891 1.00 97.38 647 SER A C 1
ATOM 5055 O O . SER A 1 647 ? -22.026 -27.273 10.724 1.00 97.38 647 SER A O 1
ATOM 5057 N N . SER A 1 648 ? -21.083 -26.862 8.733 1.00 97.50 648 SER A N 1
ATOM 5058 C CA . SER A 1 648 ? -22.074 -25.879 8.305 1.00 97.50 648 SER A CA 1
ATOM 5059 C C . SER A 1 648 ? -22.186 -25.823 6.780 1.00 97.50 648 SER A C 1
ATOM 5061 O O . SER A 1 648 ? -21.159 -25.819 6.101 1.00 97.50 648 SER A O 1
ATOM 5063 N N . PRO A 1 649 ? -23.402 -25.738 6.212 1.00 95.38 649 PRO A N 1
ATOM 5064 C CA . PRO A 1 649 ? -23.577 -25.510 4.780 1.00 95.38 649 PRO A CA 1
ATOM 5065 C C . PRO A 1 649 ? -23.337 -24.047 4.371 1.00 95.38 649 PRO A C 1
ATOM 5067 O O . PRO A 1 649 ? -23.047 -23.779 3.209 1.00 95.38 649 PRO A O 1
ATOM 5070 N N . ASP A 1 650 ? -23.476 -23.095 5.296 1.00 91.44 650 ASP A N 1
ATOM 5071 C CA . ASP A 1 650 ? -23.592 -21.660 4.993 1.00 91.44 650 ASP A CA 1
ATOM 5072 C C . ASP A 1 650 ? -22.764 -20.749 5.919 1.00 91.44 650 ASP A C 1
ATOM 5074 O O . ASP A 1 650 ? -22.861 -19.524 5.816 1.00 91.44 650 ASP A O 1
ATOM 5078 N N . LEU A 1 651 ? -21.962 -21.336 6.818 1.00 93.75 651 LEU A N 1
ATOM 5079 C CA . LEU A 1 651 ? -21.211 -20.664 7.887 1.00 93.75 651 LEU A CA 1
ATOM 5080 C C . LEU A 1 651 ? -22.098 -19.902 8.881 1.00 93.75 651 LEU A C 1
ATOM 5082 O O . LEU A 1 651 ? -21.607 -19.046 9.610 1.00 93.75 651 LEU A O 1
ATOM 5086 N N . LYS A 1 652 ? -23.398 -20.186 8.930 1.00 88.56 652 LYS A N 1
ATOM 5087 C CA . LYS A 1 652 ? -24.348 -19.560 9.863 1.00 88.56 652 LYS A CA 1
ATOM 5088 C C . LYS A 1 652 ? -25.047 -20.611 10.705 1.00 88.56 652 LYS A C 1
ATOM 5090 O O . LYS A 1 652 ? -25.177 -20.461 11.911 1.00 88.56 652 LYS A O 1
ATOM 5095 N N . THR A 1 653 ? -25.477 -21.680 10.053 1.00 92.56 653 THR A N 1
ATOM 5096 C CA . THR A 1 653 ? -26.150 -22.817 10.659 1.00 92.56 653 THR A CA 1
ATOM 5097 C C . THR A 1 653 ? -25.102 -23.876 10.957 1.00 92.56 653 THR A C 1
ATOM 5099 O O . THR A 1 653 ? -24.652 -24.583 10.056 1.00 92.56 653 THR A O 1
ATOM 5102 N N . TRP A 1 654 ? -24.673 -23.959 12.211 1.00 95.69 654 TRP A N 1
ATOM 5103 C CA . TRP A 1 654 ? -23.652 -24.906 12.653 1.00 95.69 654 TRP A CA 1
ATOM 5104 C C . TRP A 1 654 ? -24.280 -26.143 13.291 1.00 95.69 654 TRP A C 1
ATOM 5106 O O . TRP A 1 654 ? -25.175 -26.014 14.128 1.00 95.69 654 TRP A O 1
ATOM 5116 N N . SER A 1 655 ? -23.776 -27.325 12.936 1.00 96.00 655 SER A N 1
ATOM 5117 C CA . SER A 1 655 ? -24.169 -28.601 13.537 1.00 96.00 655 SER A CA 1
ATOM 5118 C C . SER A 1 655 ? -23.841 -28.670 15.032 1.00 96.00 655 SER A C 1
ATOM 5120 O O . SER A 1 655 ? -23.080 -27.858 15.569 1.00 96.00 655 SER A O 1
ATOM 5122 N N . ASP A 1 656 ? -24.357 -29.712 15.683 1.00 95.00 656 ASP A N 1
ATOM 5123 C CA . ASP A 1 656 ? -23.833 -30.157 16.971 1.00 95.00 656 ASP A CA 1
ATOM 5124 C C . ASP A 1 656 ? -22.358 -30.574 16.848 1.00 95.00 656 ASP A C 1
ATOM 5126 O O . ASP A 1 656 ? -21.844 -30.848 15.755 1.00 95.00 656 ASP A O 1
ATOM 5130 N N . VAL A 1 657 ? -21.674 -30.595 17.991 1.00 95.00 657 VAL A N 1
ATOM 5131 C CA . VAL A 1 657 ? -20.254 -30.938 18.081 1.00 95.00 657 VAL A CA 1
ATOM 5132 C C . VAL A 1 657 ? -20.059 -32.445 17.959 1.00 95.00 657 VAL A C 1
ATOM 5134 O O . VAL A 1 657 ? -20.594 -33.214 18.758 1.00 95.00 657 VAL A O 1
ATOM 5137 N N . VAL A 1 658 ? -19.210 -32.858 17.019 1.00 96.44 658 VAL A N 1
ATOM 5138 C CA . VAL A 1 658 ? -18.694 -34.228 16.944 1.00 96.44 658 VAL A CA 1
ATOM 5139 C C . VAL A 1 658 ? -17.368 -34.280 17.692 1.00 96.44 658 VAL A C 1
ATOM 5141 O O . VAL A 1 658 ? -16.418 -33.582 17.341 1.00 96.44 658 VAL A O 1
ATOM 5144 N N . TRP A 1 659 ? -17.299 -35.102 18.737 1.00 94.06 659 TRP A N 1
ATOM 5145 C CA . TRP A 1 659 ? -16.075 -35.321 19.509 1.00 94.06 659 TRP A CA 1
ATOM 5146 C C . TRP A 1 659 ? -15.288 -36.500 18.951 1.00 94.06 659 TRP A C 1
ATOM 5148 O O . TRP A 1 659 ? -15.866 -37.528 18.616 1.00 94.06 659 TRP A O 1
ATOM 5158 N N . SER A 1 660 ? -13.963 -36.374 18.919 1.00 91.81 660 SER A N 1
ATOM 5159 C CA . SER A 1 660 ? -13.078 -37.414 18.395 1.00 91.81 660 SER A CA 1
ATOM 5160 C C . SER A 1 660 ? -12.263 -38.102 19.489 1.00 91.81 660 SER A C 1
ATOM 5162 O O . SER A 1 660 ? -11.988 -37.520 20.545 1.00 91.81 660 SER A O 1
ATOM 5164 N N . ASP A 1 661 ? -11.889 -39.357 19.231 1.00 82.12 661 ASP A N 1
ATOM 5165 C CA . ASP A 1 661 ? -11.147 -40.208 20.168 1.00 82.12 661 ASP A CA 1
ATOM 5166 C C . ASP A 1 661 ? -9.659 -39.847 20.318 1.00 82.12 661 ASP A C 1
ATOM 5168 O O . ASP A 1 661 ? -9.158 -39.893 21.450 1.00 82.12 661 ASP A O 1
ATOM 5172 N N . PRO A 1 662 ? -8.915 -39.500 19.244 1.00 85.94 662 PRO A N 1
ATOM 5173 C CA . PRO A 1 662 ? -7.526 -39.088 19.375 1.00 85.94 662 PRO A CA 1
ATOM 5174 C C . PRO A 1 662 ? -7.365 -37.895 20.313 1.00 85.94 662 PRO A C 1
ATOM 5176 O O . PRO A 1 662 ? -8.173 -36.968 20.339 1.00 85.94 662 PRO A O 1
ATOM 5179 N N . TYR A 1 663 ? -6.274 -37.912 21.075 1.00 80.12 663 TYR A N 1
ATOM 5180 C CA . TYR A 1 663 ? -5.872 -36.794 21.916 1.00 80.12 663 TYR A CA 1
ATOM 5181 C C . TYR A 1 663 ? -4.552 -36.226 21.402 1.00 80.12 663 TYR A C 1
ATOM 5183 O O . TYR A 1 663 ? -3.631 -36.959 21.035 1.00 80.12 663 TYR A O 1
ATOM 5191 N N . GLY A 1 664 ? -4.457 -34.905 21.407 1.00 86.19 664 GLY A N 1
ATOM 5192 C CA . GLY A 1 664 ? -3.325 -34.177 20.858 1.00 86.19 664 GLY A CA 1
ATOM 5193 C C . GLY A 1 664 ? -3.727 -32.753 20.520 1.00 86.19 664 GLY A C 1
ATOM 5194 O O . GLY A 1 664 ? -4.765 -32.276 20.983 1.00 86.19 664 GLY A O 1
ATOM 5195 N N . ILE A 1 665 ? -2.887 -32.073 19.748 1.00 90.06 665 ILE A N 1
ATOM 5196 C CA . ILE A 1 665 ? -3.128 -30.685 19.343 1.00 90.06 665 ILE A CA 1
ATOM 5197 C C . ILE A 1 665 ? -3.062 -30.533 17.826 1.00 90.06 665 ILE A C 1
ATOM 5199 O O . ILE A 1 665 ? -2.553 -31.399 17.120 1.00 90.06 665 ILE A O 1
ATOM 5203 N N . ASP A 1 666 ? -3.591 -29.412 17.368 1.00 93.81 666 ASP A N 1
ATOM 5204 C CA . ASP A 1 666 ? -3.689 -28.931 16.003 1.00 93.81 666 ASP A CA 1
ATOM 5205 C C . ASP A 1 666 ? -4.314 -29.949 15.040 1.00 93.81 666 ASP A C 1
ATOM 5207 O O . ASP A 1 666 ? -3.679 -30.357 14.065 1.00 93.81 666 ASP A O 1
ATOM 5211 N N . PRO A 1 667 ? -5.550 -30.403 15.318 1.00 95.44 667 PRO A N 1
ATOM 5212 C CA . PRO A 1 667 ? -6.226 -31.365 14.471 1.00 95.44 667 PRO A CA 1
ATOM 5213 C C . PRO A 1 667 ? -6.559 -30.767 13.104 1.00 95.44 667 PRO A C 1
ATOM 5215 O O . PRO A 1 667 ? -7.039 -29.640 12.983 1.00 95.44 667 PRO A O 1
ATOM 5218 N N . HIS A 1 668 ? -6.364 -31.571 12.069 1.00 96.50 668 HIS A N 1
ATOM 5219 C CA . HIS A 1 668 ? -6.689 -31.236 10.695 1.00 96.50 668 HIS A CA 1
ATOM 5220 C C . HIS A 1 668 ? -7.411 -32.406 10.035 1.00 96.50 668 HIS A C 1
ATOM 5222 O O . HIS A 1 668 ? -6.879 -33.518 9.968 1.00 96.50 668 HIS A O 1
ATOM 5228 N N . LEU A 1 669 ? -8.627 -32.140 9.557 1.00 96.56 669 LEU A N 1
ATOM 5229 C CA . LEU A 1 669 ? -9.379 -33.060 8.717 1.00 96.56 669 LEU A CA 1
ATOM 5230 C C . LEU A 1 669 ? -8.948 -32.879 7.266 1.00 96.56 669 LEU A C 1
ATOM 5232 O O . LEU A 1 669 ? -9.062 -31.792 6.718 1.00 96.56 669 LEU A O 1
ATOM 5236 N N . PHE A 1 670 ? -8.503 -33.954 6.632 1.00 96.75 670 PHE A N 1
ATOM 5237 C CA . PHE A 1 670 ? -8.195 -33.989 5.210 1.00 96.75 670 PHE A CA 1
ATOM 5238 C C . PHE A 1 670 ? -9.090 -35.012 4.523 1.00 96.75 670 PHE A C 1
ATOM 5240 O O . PHE A 1 670 ? -9.067 -36.194 4.868 1.00 96.75 670 PHE A O 1
ATOM 5247 N N . HIS A 1 671 ? -9.872 -34.565 3.543 1.00 96.00 671 HIS A N 1
ATOM 5248 C CA . HIS A 1 671 ? -10.641 -35.460 2.690 1.00 96.00 671 HIS A CA 1
ATOM 5249 C C . HIS A 1 671 ? -9.829 -35.794 1.444 1.00 96.00 671 HIS A C 1
ATOM 5251 O O . HIS A 1 671 ? -9.608 -34.936 0.589 1.00 96.00 671 HIS A O 1
ATOM 5257 N N . ASP A 1 672 ? -9.376 -37.041 1.346 1.00 95.69 672 ASP A N 1
ATOM 5258 C CA . ASP A 1 672 ? -8.531 -37.478 0.246 1.00 95.69 672 ASP A CA 1
ATOM 5259 C C . ASP A 1 672 ? -9.316 -37.467 -1.076 1.00 95.69 672 ASP A C 1
ATOM 5261 O O . ASP A 1 672 ? -10.264 -38.249 -1.239 1.00 95.69 672 ASP A O 1
ATOM 5265 N N . PRO A 1 673 ? -8.918 -36.639 -2.061 1.00 93.50 673 PRO A N 1
ATOM 5266 C CA . PRO A 1 673 ? -9.619 -36.575 -3.334 1.00 93.50 673 PRO A CA 1
ATOM 5267 C C . PRO A 1 673 ? -9.525 -37.884 -4.130 1.00 93.50 673 PRO A C 1
ATOM 5269 O O . PRO A 1 673 ? -10.392 -38.108 -4.981 1.00 93.50 673 PRO A O 1
ATOM 5272 N N . VAL A 1 674 ? -8.534 -38.743 -3.853 1.00 94.88 674 VAL A N 1
ATOM 5273 C CA . VAL A 1 674 ? -8.298 -40.007 -4.566 1.00 94.88 674 VAL A CA 1
ATOM 5274 C C . VAL A 1 674 ? -9.111 -41.148 -3.955 1.00 94.88 674 VAL A C 1
ATOM 5276 O O . VAL A 1 674 ? -9.985 -41.699 -4.624 1.00 94.88 674 VAL A O 1
ATOM 5279 N N . SER A 1 675 ? -8.872 -41.503 -2.688 1.00 94.56 675 SER A N 1
ATOM 5280 C CA . SER A 1 675 ? -9.560 -42.636 -2.046 1.00 94.56 675 SER A CA 1
ATOM 5281 C C . SER A 1 675 ? -10.948 -42.307 -1.493 1.00 94.56 675 SER A C 1
ATOM 5283 O O . SER A 1 675 ? -11.672 -43.226 -1.108 1.00 94.56 675 SER A O 1
ATOM 5285 N N . LYS A 1 676 ? -11.318 -41.018 -1.432 1.00 94.38 676 LYS A N 1
ATOM 5286 C CA . LYS A 1 676 ? -12.538 -40.500 -0.780 1.00 94.38 676 LYS A CA 1
ATOM 5287 C C . LYS A 1 676 ? -12.613 -40.778 0.724 1.00 94.38 676 LYS A C 1
ATOM 5289 O O . LYS A 1 676 ? -13.674 -40.637 1.330 1.00 94.38 676 LYS A O 1
ATOM 5294 N N . LYS A 1 677 ? -11.499 -41.171 1.341 1.00 95.44 677 LYS A N 1
ATOM 5295 C CA . LYS A 1 677 ? -11.392 -41.352 2.790 1.00 95.44 677 LYS A CA 1
ATOM 5296 C C . LYS A 1 677 ? -11.072 -40.027 3.467 1.00 95.44 677 LYS A C 1
ATOM 5298 O O . LYS A 1 677 ? -10.321 -39.216 2.935 1.00 95.44 677 LYS A O 1
ATOM 5303 N N . SER A 1 678 ? -11.593 -39.851 4.673 1.00 96.06 678 SER A N 1
ATOM 5304 C CA . SER A 1 678 ? -11.239 -38.726 5.532 1.00 96.06 678 SER A CA 1
ATOM 5305 C C . SER A 1 678 ? -10.177 -39.154 6.539 1.00 96.06 678 SER A C 1
ATOM 5307 O O . SER A 1 678 ? -10.273 -40.223 7.146 1.00 96.06 678 SER A O 1
ATOM 5309 N N . TYR A 1 679 ? -9.165 -38.315 6.711 1.00 97.06 679 TYR A N 1
ATOM 5310 C CA . TYR A 1 679 ? -8.051 -38.521 7.624 1.00 97.06 679 TYR A CA 1
ATOM 5311 C C . TYR A 1 679 ? -8.014 -37.397 8.653 1.00 97.06 679 TYR A C 1
ATOM 5313 O O . TYR A 1 679 ? -8.154 -36.229 8.300 1.00 97.06 679 TYR A O 1
ATOM 5321 N N . LEU A 1 680 ? -7.792 -37.754 9.915 1.00 97.12 680 LEU A N 1
ATOM 5322 C CA . LEU A 1 680 ? -7.521 -36.807 10.990 1.00 97.12 680 LEU A CA 1
ATOM 5323 C C . LEU A 1 680 ? -6.025 -36.845 11.301 1.00 97.12 680 LEU A C 1
ATOM 5325 O O . LEU A 1 680 ? -5.530 -37.868 11.777 1.00 97.12 680 LEU A O 1
ATOM 5329 N N . SER A 1 681 ? -5.326 -35.743 11.042 1.00 96.81 681 SER A N 1
ATOM 5330 C CA . SER A 1 681 ? -3.912 -35.544 11.381 1.00 96.81 681 SER A CA 1
ATOM 5331 C C . SER A 1 681 ? -3.788 -34.589 12.568 1.00 96.81 681 SER A C 1
ATOM 5333 O O . SER A 1 681 ? -4.523 -33.611 12.638 1.00 96.81 681 SER A O 1
ATOM 5335 N N . LEU A 1 682 ? -2.869 -34.845 13.497 1.00 95.62 682 LEU A N 1
ATOM 5336 C CA . LEU A 1 682 ? -2.631 -34.006 14.684 1.00 95.62 682 LEU A CA 1
ATOM 5337 C C . LEU A 1 682 ? -1.213 -34.213 15.235 1.00 95.62 682 LEU A C 1
ATOM 5339 O O . LEU A 1 682 ? -0.577 -35.224 14.932 1.00 95.62 682 LEU A O 1
ATOM 5343 N N . MET A 1 683 ? -0.729 -33.317 16.096 1.00 93.50 683 MET A N 1
ATOM 5344 C CA . MET A 1 683 ? 0.431 -33.621 16.942 1.00 93.50 683 MET A CA 1
ATOM 5345 C C . MET A 1 683 ? 0.026 -34.599 18.043 1.00 93.50 683 MET A C 1
ATOM 5347 O O . MET A 1 683 ? -0.729 -34.250 18.956 1.00 93.50 683 MET A O 1
ATOM 5351 N N . GLY A 1 684 ? 0.602 -35.795 18.003 1.00 90.00 684 GLY A N 1
ATOM 5352 C CA . GLY A 1 684 ? 0.394 -36.849 18.987 1.00 90.00 684 GLY A CA 1
ATOM 5353 C C . GLY A 1 684 ? 1.706 -37.449 19.488 1.00 90.00 684 GLY A C 1
ATOM 5354 O O . GLY A 1 684 ? 2.809 -37.023 19.132 1.00 90.00 684 GLY A O 1
ATOM 5355 N N . LEU A 1 685 ? 1.595 -38.457 20.354 1.00 86.06 685 LEU A N 1
ATOM 5356 C CA . LEU A 1 685 ? 2.759 -39.219 20.804 1.00 86.06 685 LEU A CA 1
ATOM 5357 C C . LEU A 1 685 ? 3.235 -40.150 19.685 1.00 86.06 685 LEU A C 1
ATOM 5359 O O . LEU A 1 685 ? 2.481 -40.999 19.219 1.00 86.06 685 LEU A O 1
ATOM 5363 N N . ASN A 1 686 ? 4.507 -40.027 19.320 1.00 84.31 686 ASN A N 1
ATOM 5364 C CA . ASN A 1 686 ? 5.214 -41.029 18.527 1.00 84.31 686 ASN A CA 1
ATOM 5365 C C . ASN A 1 686 ? 5.639 -42.207 19.427 1.00 84.31 686 ASN A C 1
ATOM 5367 O O . ASN A 1 686 ? 5.321 -43.359 19.155 1.00 84.31 686 ASN A O 1
ATOM 5371 N N . ASN A 1 687 ? 6.292 -41.912 20.557 1.00 82.69 687 ASN A N 1
ATOM 5372 C CA . ASN A 1 687 ? 6.697 -42.910 21.551 1.00 82.69 687 ASN A CA 1
ATOM 5373 C C . ASN A 1 687 ? 6.305 -42.424 22.953 1.00 82.69 687 ASN A C 1
ATOM 5375 O O . ASN A 1 687 ? 6.798 -41.403 23.437 1.00 82.69 687 ASN A O 1
ATOM 5379 N N . GLY A 1 688 ? 5.418 -43.172 23.614 1.00 75.38 688 GLY A N 1
ATOM 5380 C CA . GLY A 1 688 ? 4.904 -42.826 24.940 1.00 75.38 688 GLY A CA 1
ATOM 5381 C C . GLY A 1 688 ? 5.890 -43.026 26.097 1.00 75.38 688 GLY A C 1
ATOM 5382 O O . GLY A 1 688 ? 5.752 -42.342 27.111 1.00 75.38 688 GLY A O 1
ATOM 5383 N N . TYR A 1 689 ? 6.884 -43.910 25.956 1.00 79.00 689 TYR A N 1
ATOM 5384 C CA . TYR A 1 689 ? 7.895 -44.173 26.987 1.00 79.00 689 TYR A CA 1
ATOM 5385 C C . TYR A 1 689 ? 8.864 -42.991 27.111 1.00 79.00 689 TYR A C 1
ATOM 5387 O O . TYR A 1 689 ? 9.010 -42.407 28.185 1.00 79.00 689 TYR A O 1
ATOM 5395 N N . ASP A 1 690 ? 9.426 -42.565 25.980 1.00 80.75 690 ASP A N 1
ATOM 5396 C CA . ASP A 1 690 ? 10.391 -41.459 25.906 1.00 80.75 690 ASP A CA 1
ATOM 5397 C C . ASP A 1 690 ? 9.724 -40.081 25.742 1.00 80.75 690 ASP A C 1
ATOM 5399 O O . ASP A 1 690 ? 10.392 -39.043 25.756 1.00 80.75 690 ASP A O 1
ATOM 5403 N N . ARG A 1 691 ? 8.388 -40.059 25.614 1.00 81.06 691 ARG A N 1
ATOM 5404 C CA . ARG A 1 691 ? 7.565 -38.866 25.342 1.00 81.06 691 ARG A CA 1
ATOM 5405 C C . ARG A 1 691 ? 8.020 -38.122 24.089 1.00 81.06 691 ARG A C 1
ATOM 5407 O O . ARG A 1 691 ? 8.132 -36.894 24.092 1.00 81.06 691 ARG A O 1
ATOM 5414 N N . LEU A 1 692 ? 8.302 -38.877 23.033 1.00 87.38 692 LEU A N 1
ATOM 5415 C CA . LEU A 1 692 ? 8.601 -38.316 21.722 1.00 87.38 692 LEU A CA 1
ATOM 5416 C C . LEU A 1 692 ? 7.289 -37.962 21.029 1.00 87.38 692 LEU A C 1
ATOM 5418 O O . LEU A 1 692 ? 6.330 -38.737 21.066 1.00 87.38 692 LEU A O 1
ATOM 5422 N N . TRP A 1 693 ? 7.267 -36.793 20.406 1.00 89.50 693 TRP A N 1
ATOM 5423 C CA . TRP A 1 693 ? 6.108 -36.245 19.708 1.00 89.50 693 TRP A CA 1
ATOM 5424 C C . TRP A 1 693 ? 6.332 -36.314 18.203 1.00 89.50 693 TRP A C 1
ATOM 5426 O O . TRP A 1 693 ? 7.473 -36.274 17.744 1.00 89.50 693 TRP A O 1
ATOM 5436 N N . GLY A 1 694 ? 5.241 -36.411 17.457 1.00 93.38 694 GLY A N 1
ATOM 5437 C CA . GLY A 1 694 ? 5.245 -36.442 16.003 1.00 93.38 694 GLY A CA 1
ATOM 5438 C C . GLY A 1 694 ? 3.848 -36.169 15.455 1.00 93.38 694 GLY A C 1
ATOM 5439 O O . GLY A 1 694 ? 2.891 -36.039 16.220 1.00 93.38 694 GLY A O 1
ATOM 5440 N N . ILE A 1 695 ? 3.711 -36.136 14.134 1.00 96.81 695 ILE A N 1
ATOM 5441 C CA . ILE A 1 695 ? 2.400 -36.070 13.491 1.00 96.81 695 ILE A CA 1
ATOM 5442 C C . ILE A 1 695 ? 1.799 -37.466 13.470 1.00 96.81 695 ILE A C 1
ATOM 5444 O O . ILE A 1 695 ? 2.372 -38.397 12.902 1.00 96.81 695 ILE A O 1
ATOM 5448 N N . THR A 1 696 ? 0.657 -37.618 14.120 1.00 95.00 696 THR A N 1
ATOM 5449 C CA . THR A 1 696 ? -0.131 -38.846 14.146 1.00 95.00 696 THR A CA 1
ATOM 5450 C C . THR A 1 696 ? -1.368 -38.702 13.281 1.00 95.00 696 THR A C 1
ATOM 5452 O O . THR A 1 696 ? -1.941 -37.617 13.204 1.00 95.00 696 THR A O 1
ATOM 5455 N N . GLN A 1 697 ? -1.790 -39.796 12.658 1.00 96.25 697 GLN A N 1
ATOM 5456 C CA . GLN A 1 697 ? -2.933 -39.817 11.759 1.00 96.25 697 GLN A CA 1
ATOM 5457 C C . GLN A 1 697 ? -3.739 -41.110 11.908 1.00 96.25 697 GLN A C 1
ATOM 5459 O O . GLN A 1 697 ? -3.163 -42.182 12.111 1.00 96.25 697 GLN A O 1
ATOM 5464 N N . CYS A 1 698 ? -5.061 -41.013 11.761 1.00 95.62 698 CYS A N 1
ATOM 5465 C CA . CYS A 1 698 ? -5.944 -42.147 11.477 1.00 95.62 698 CYS A CA 1
ATOM 5466 C C . CYS A 1 698 ? -6.961 -41.780 10.386 1.00 95.62 698 CYS A C 1
ATOM 5468 O O . CYS A 1 698 ? -7.258 -40.605 10.172 1.00 95.62 698 CYS A O 1
ATOM 5470 N N . GLN A 1 699 ? -7.520 -42.791 9.716 1.00 96.38 699 GLN A N 1
ATOM 5471 C CA . GLN A 1 699 ? -8.771 -42.617 8.976 1.00 96.38 699 GLN A CA 1
ATOM 5472 C C . GLN A 1 699 ? -9.898 -42.378 9.988 1.00 96.38 699 GLN A C 1
ATOM 5474 O O . GLN A 1 699 ? -9.964 -43.098 10.987 1.00 96.38 699 GLN A O 1
ATOM 5479 N N . VAL A 1 700 ? -10.775 -41.413 9.726 1.00 95.44 700 VAL A N 1
ATOM 5480 C CA . VAL A 1 700 ? -11.821 -40.981 10.659 1.00 95.44 700 VAL A CA 1
ATOM 5481 C C . VAL A 1 700 ? -13.210 -41.044 10.025 1.00 95.44 700 VAL A C 1
ATOM 5483 O O . VAL A 1 700 ? -13.372 -40.759 8.837 1.00 95.44 700 VAL A O 1
ATOM 5486 N N . ASP A 1 701 ? -14.200 -41.426 10.825 1.00 95.31 701 ASP A N 1
ATOM 5487 C CA . ASP A 1 701 ? -15.618 -41.261 10.509 1.00 95.31 701 ASP A CA 1
ATOM 5488 C C . ASP A 1 701 ? -16.072 -39.849 10.917 1.00 95.31 701 ASP A C 1
ATOM 5490 O O . ASP A 1 701 ? -15.895 -39.449 12.070 1.00 95.31 701 ASP A O 1
ATOM 5494 N N . LEU A 1 702 ? -16.604 -39.074 9.967 1.00 94.94 702 LEU A N 1
ATOM 5495 C CA . LEU A 1 702 ? -16.958 -37.665 10.188 1.00 94.94 702 LEU A CA 1
ATOM 5496 C C . LEU A 1 702 ? -18.201 -37.479 11.067 1.00 94.94 702 LEU A C 1
ATOM 5498 O O . LEU A 1 702 ? -18.341 -36.413 11.667 1.00 94.94 702 LEU A O 1
ATOM 5502 N N . ASP A 1 703 ? -19.072 -38.483 11.155 1.00 94.19 703 ASP A N 1
ATOM 5503 C CA . ASP A 1 703 ? -20.330 -38.397 11.897 1.00 94.19 703 ASP A CA 1
ATOM 5504 C C . ASP A 1 703 ? -20.131 -38.832 13.350 1.00 94.19 703 ASP A C 1
ATOM 5506 O O . ASP A 1 703 ? -20.676 -38.225 14.273 1.00 94.19 703 ASP A O 1
ATOM 5510 N N . THR A 1 704 ? -19.327 -39.876 13.575 1.00 94.25 704 THR A N 1
ATOM 5511 C CA . THR A 1 704 ? -19.110 -40.431 14.921 1.00 94.25 704 THR A CA 1
ATOM 5512 C C . THR A 1 704 ? -17.832 -39.940 15.588 1.00 94.25 704 THR A C 1
ATOM 5514 O O . THR A 1 704 ? -17.667 -40.116 16.793 1.00 94.25 704 THR A O 1
ATOM 5517 N N . GLY A 1 705 ? -16.893 -39.407 14.812 1.00 93.06 705 GLY A N 1
ATOM 5518 C CA . GLY A 1 705 ? -15.572 -39.001 15.275 1.00 93.06 705 GLY A CA 1
ATOM 5519 C C . GLY A 1 705 ? -14.583 -40.130 15.560 1.00 93.06 705 GLY A C 1
ATOM 5520 O O . GLY A 1 705 ? -13.480 -39.867 16.055 1.00 93.06 705 GLY A O 1
ATOM 5521 N N . ALA A 1 706 ? -14.943 -41.373 15.234 1.00 94.94 706 ALA A N 1
ATOM 5522 C CA . ALA A 1 706 ? -14.143 -42.555 15.537 1.00 94.94 706 ALA A CA 1
ATOM 5523 C C . ALA A 1 706 ? -12.985 -42.738 14.545 1.00 94.94 706 ALA A C 1
ATOM 5525 O O . ALA A 1 706 ? -13.154 -42.577 13.334 1.00 94.94 706 ALA A O 1
ATOM 5526 N N . CYS A 1 707 ? -11.818 -43.167 15.038 1.00 94.56 707 CYS A N 1
ATOM 5527 C CA . CYS A 1 707 ? -10.775 -43.696 14.160 1.00 94.56 707 CYS A CA 1
ATOM 5528 C C . CYS A 1 707 ? -11.216 -45.060 13.611 1.00 94.56 707 CYS A C 1
ATOM 5530 O O . CYS A 1 707 ? -11.313 -46.037 14.353 1.00 94.56 707 CYS A O 1
ATOM 5532 N N . VAL A 1 708 ? -11.427 -45.143 12.300 1.00 94.75 708 VAL A N 1
ATOM 5533 C CA . VAL A 1 708 ? -11.834 -46.370 11.586 1.00 94.75 708 VAL A CA 1
ATOM 5534 C C . VAL A 1 708 ? -10.674 -47.033 10.833 1.00 94.75 708 VAL A C 1
ATOM 5536 O O . VAL A 1 708 ? -10.856 -48.004 10.104 1.00 94.75 708 VAL A O 1
ATOM 5539 N N . GLY A 1 709 ? -9.460 -46.515 11.021 1.00 88.88 709 GLY A N 1
ATOM 5540 C CA . GLY A 1 709 ? -8.211 -47.084 10.524 1.00 88.88 709 GLY A CA 1
ATOM 5541 C C . GLY A 1 709 ? -7.105 -47.033 11.582 1.00 88.88 709 GLY A C 1
ATOM 5542 O O . GLY A 1 709 ? -7.315 -46.509 12.678 1.00 88.88 709 GLY A O 1
ATOM 5543 N N . PRO A 1 710 ? -5.908 -47.564 11.278 1.00 90.75 710 PRO A N 1
ATOM 5544 C CA . PRO A 1 710 ? -4.804 -47.578 12.230 1.00 90.75 710 PRO A CA 1
ATOM 5545 C C . PRO A 1 710 ? -4.350 -46.153 12.568 1.00 90.75 710 PRO A C 1
ATOM 5547 O O . PRO A 1 710 ? -4.051 -45.358 11.675 1.00 90.75 710 PRO A O 1
ATOM 5550 N N . TYR A 1 711 ? -4.264 -45.864 13.867 1.00 91.38 711 TYR A N 1
ATOM 5551 C CA . TYR A 1 711 ? -3.680 -44.639 14.404 1.00 91.38 711 TYR A CA 1
ATOM 5552 C C . TYR A 1 711 ? -2.160 -44.789 14.479 1.00 91.38 711 TYR A C 1
ATOM 5554 O O . TYR A 1 711 ? -1.652 -45.637 15.215 1.00 91.38 711 TYR A O 1
ATOM 5562 N N . ARG A 1 712 ? -1.429 -44.005 13.685 1.00 91.69 712 ARG A N 1
ATOM 5563 C CA . ARG A 1 712 ? 0.024 -44.159 13.522 1.00 91.69 712 ARG A CA 1
ATOM 5564 C C . ARG A 1 712 ? 0.736 -42.816 13.499 1.00 91.69 712 ARG A C 1
ATOM 5566 O O . ARG A 1 712 ? 0.167 -41.826 13.051 1.00 91.69 712 ARG A O 1
ATOM 5573 N N . ASN A 1 713 ? 1.994 -42.793 13.928 1.00 94.44 713 ASN A N 1
ATOM 5574 C CA . ASN A 1 713 ? 2.889 -41.684 13.620 1.00 94.44 713 ASN A CA 1
ATOM 5575 C C . ASN A 1 713 ? 3.270 -41.749 12.135 1.00 94.44 713 ASN A C 1
ATOM 5577 O O . ASN A 1 713 ? 3.733 -42.790 11.673 1.00 94.44 713 ASN A O 1
ATOM 5581 N N . ILE A 1 714 ? 3.043 -40.663 11.401 1.00 96.19 714 ILE A N 1
ATOM 5582 C CA . ILE A 1 714 ? 3.333 -40.582 9.967 1.00 96.19 714 ILE A CA 1
ATOM 5583 C C . ILE A 1 714 ? 4.607 -39.787 9.692 1.00 96.19 714 ILE A C 1
ATOM 5585 O O . ILE A 1 714 ? 5.340 -40.136 8.776 1.00 96.19 714 ILE A O 1
ATOM 5589 N N . TRP A 1 715 ? 4.923 -38.769 10.497 1.00 96.12 715 TRP A N 1
ATOM 5590 C CA . TRP A 1 715 ? 6.124 -37.955 10.311 1.00 96.12 715 TRP A CA 1
ATOM 5591 C C . TRP A 1 715 ? 6.609 -37.364 11.636 1.00 96.12 715 TRP A C 1
ATOM 5593 O O . TRP A 1 715 ? 5.811 -37.066 12.525 1.00 96.12 715 TRP A O 1
ATOM 5603 N N . ASN A 1 716 ? 7.923 -37.189 11.774 1.00 93.88 716 ASN A N 1
ATOM 5604 C CA . ASN A 1 716 ? 8.547 -36.606 12.969 1.00 93.88 716 ASN A CA 1
ATOM 5605 C C . ASN A 1 716 ? 9.036 -35.169 12.761 1.00 93.88 716 ASN A C 1
ATOM 5607 O O . ASN A 1 716 ? 9.613 -34.597 13.681 1.00 93.88 716 ASN A O 1
ATOM 5611 N N . GLY A 1 717 ? 8.795 -34.608 11.575 1.00 93.25 717 GLY A N 1
ATOM 5612 C CA . GLY A 1 717 ? 9.332 -33.319 11.168 1.00 93.25 717 GLY A CA 1
ATOM 5613 C C . GLY A 1 717 ? 10.801 -33.383 10.757 1.00 93.25 717 GLY A C 1
ATOM 5614 O O . GLY A 1 717 ? 11.331 -34.450 10.427 1.00 93.25 717 GLY A O 1
ATOM 5615 N N . THR A 1 718 ? 11.445 -32.222 10.731 1.00 94.81 718 THR A N 1
ATOM 5616 C CA . THR A 1 718 ? 12.820 -32.044 10.241 1.00 94.81 718 THR A CA 1
ATOM 5617 C C . THR A 1 718 ? 13.834 -31.886 11.369 1.00 94.81 718 THR A C 1
ATOM 5619 O O . THR A 1 718 ? 15.029 -32.112 11.174 1.00 94.81 718 THR A O 1
ATOM 5622 N N . LEU A 1 719 ? 13.374 -31.508 12.561 1.00 92.38 719 LEU A N 1
ATOM 5623 C CA . LEU A 1 719 ? 14.230 -31.319 13.723 1.00 92.38 719 LEU A CA 1
ATOM 5624 C C . LEU A 1 719 ? 14.580 -32.652 14.413 1.00 92.38 719 LEU A C 1
ATOM 5626 O O . LEU A 1 719 ? 13.847 -33.636 14.296 1.00 92.38 719 LEU A O 1
ATOM 5630 N N . PRO A 1 720 ? 15.674 -32.706 15.205 1.00 90.25 720 PRO A N 1
ATOM 5631 C CA . PRO A 1 720 ? 16.021 -33.897 15.976 1.00 90.25 720 PRO A CA 1
ATOM 5632 C C . PRO A 1 720 ? 14.861 -34.346 16.865 1.00 90.25 720 PRO A C 1
ATOM 5634 O O . PRO A 1 720 ? 14.309 -33.542 17.617 1.00 90.25 720 PRO A O 1
ATOM 5637 N N . VAL A 1 721 ? 14.509 -35.630 16.823 1.00 88.44 721 VAL A N 1
ATOM 5638 C CA . VAL A 1 721 ? 13.371 -36.164 17.581 1.00 88.44 721 VAL A CA 1
ATOM 5639 C C . VAL A 1 721 ? 13.716 -36.209 19.068 1.00 88.44 721 VAL A C 1
ATOM 5641 O O . VAL A 1 721 ? 14.406 -37.106 19.547 1.00 88.44 721 VAL A O 1
ATOM 5644 N N . THR A 1 722 ? 13.228 -35.222 19.814 1.00 86.38 722 THR A N 1
ATOM 5645 C CA . THR A 1 722 ? 13.390 -35.133 21.268 1.00 86.38 722 THR A CA 1
ATOM 5646 C C . THR A 1 722 ? 12.041 -34.891 21.933 1.00 86.38 722 THR A C 1
ATOM 5648 O O . THR A 1 722 ? 11.077 -34.465 21.295 1.00 86.38 722 THR A O 1
ATOM 5651 N N . ASN A 1 723 ? 11.974 -35.068 23.252 1.00 79.69 723 ASN A N 1
ATOM 5652 C CA . ASN A 1 723 ? 10.771 -34.752 24.029 1.00 79.69 723 ASN A CA 1
ATOM 5653 C C . ASN A 1 723 ? 10.397 -33.250 24.049 1.00 79.69 723 ASN A C 1
ATOM 5655 O O . ASN A 1 723 ? 9.363 -32.888 24.617 1.00 79.69 723 ASN A O 1
ATOM 5659 N N . LYS A 1 724 ? 11.215 -32.378 23.436 1.00 77.00 724 LYS A N 1
ATOM 5660 C CA . LYS A 1 724 ? 10.974 -30.934 23.292 1.00 77.00 724 LYS A CA 1
ATOM 5661 C C . LYS A 1 724 ? 10.564 -30.505 21.881 1.00 77.00 724 LYS A C 1
ATOM 5663 O O . LYS A 1 724 ? 10.065 -29.397 21.744 1.00 77.00 724 LYS A O 1
ATOM 5668 N N . THR A 1 725 ? 10.774 -31.340 20.862 1.00 77.06 725 THR A N 1
ATOM 5669 C CA . THR A 1 725 ? 10.767 -30.909 19.450 1.00 77.06 725 THR A CA 1
ATOM 5670 C C . THR A 1 725 ? 9.374 -30.601 18.883 1.00 77.06 725 THR A C 1
ATOM 5672 O O . THR A 1 725 ? 9.283 -29.788 17.975 1.00 77.06 725 THR A O 1
ATOM 5675 N N . ARG A 1 726 ? 8.303 -31.161 19.465 1.00 83.12 726 ARG A N 1
ATOM 5676 C CA . ARG A 1 726 ? 6.879 -30.818 19.228 1.00 83.12 726 ARG A CA 1
ATOM 5677 C C . ARG A 1 726 ? 6.538 -30.331 17.799 1.00 83.12 726 ARG A C 1
ATOM 5679 O O . ARG A 1 726 ? 6.155 -29.174 17.643 1.00 83.12 726 ARG A O 1
ATOM 5686 N N . PRO A 1 727 ? 6.689 -31.187 16.772 1.00 92.62 727 PRO A N 1
ATOM 5687 C CA . PRO A 1 727 ? 6.129 -30.904 15.454 1.00 92.62 727 PRO A CA 1
ATOM 5688 C C . PRO A 1 727 ? 4.602 -30.830 15.564 1.00 92.62 727 PRO A C 1
ATOM 5690 O O . PRO A 1 727 ? 3.970 -31.775 16.035 1.00 92.62 727 PRO A O 1
ATOM 5693 N N . GLU A 1 728 ? 4.024 -29.705 15.171 1.00 93.12 728 GLU A N 1
ATOM 5694 C CA . GLU A 1 728 ? 2.618 -29.364 15.385 1.00 93.12 728 GLU A CA 1
ATOM 5695 C C . GLU A 1 728 ? 1.974 -28.794 14.117 1.00 93.12 728 GLU A C 1
ATOM 5697 O O . GLU A 1 728 ? 2.559 -28.841 13.034 1.00 93.12 728 GLU A O 1
ATOM 5702 N N . GLY A 1 729 ? 0.737 -28.319 14.207 1.00 94.38 729 GLY A N 1
ATOM 5703 C CA . GLY A 1 729 ? 0.081 -27.622 13.107 1.00 94.38 729 GLY A CA 1
ATOM 5704 C C . GLY A 1 729 ? -0.091 -28.381 11.784 1.00 94.38 729 GLY A C 1
ATOM 5705 O O . GLY A 1 729 ? -0.072 -27.682 10.773 1.00 94.38 729 GLY A O 1
ATOM 5706 N N . PRO A 1 730 ? -0.274 -29.720 11.704 1.00 96.69 730 PRO A N 1
ATOM 5707 C CA . PRO A 1 730 ? -0.286 -30.427 10.422 1.00 96.69 730 PRO A CA 1
ATOM 5708 C C . PRO A 1 730 ? -1.375 -29.911 9.479 1.00 96.69 730 PRO A C 1
ATOM 5710 O O . PRO A 1 730 ? -2.529 -29.789 9.882 1.00 96.69 730 PRO A O 1
ATOM 5713 N N . LYS A 1 731 ? -1.010 -29.648 8.223 1.00 96.06 731 LYS A N 1
ATOM 5714 C CA . LYS A 1 731 ? -1.891 -29.290 7.105 1.00 96.06 731 LYS A CA 1
ATOM 5715 C C . LYS A 1 731 ? -1.573 -30.206 5.937 1.00 96.06 731 LYS A C 1
ATOM 5717 O O . LYS A 1 731 ? -0.453 -30.202 5.426 1.00 96.06 731 LYS A O 1
ATOM 5722 N N . LEU A 1 732 ? -2.542 -31.035 5.573 1.00 95.75 732 LEU A N 1
ATOM 5723 C CA . LEU A 1 732 ? -2.408 -32.047 4.540 1.00 95.75 732 LEU A CA 1
ATOM 5724 C C . LEU A 1 732 ? -3.205 -31.604 3.317 1.00 95.75 732 LEU A C 1
ATOM 5726 O O . LEU A 1 732 ? -4.391 -31.308 3.417 1.00 95.75 732 LEU A O 1
ATOM 5730 N N . PHE A 1 733 ? -2.564 -31.564 2.156 1.00 95.50 733 PHE A N 1
ATOM 5731 C CA . PHE A 1 733 ? -3.238 -31.263 0.895 1.00 95.50 733 PHE A CA 1
ATOM 5732 C C . PHE A 1 733 ? -2.670 -32.106 -0.244 1.00 95.50 733 PHE A C 1
ATOM 5734 O O . PHE A 1 733 ? -1.579 -32.664 -0.141 1.00 95.50 733 PHE A O 1
ATOM 5741 N N . TYR A 1 734 ? -3.428 -32.220 -1.332 1.00 95.06 734 TYR A N 1
ATOM 5742 C CA . TYR A 1 734 ? -3.043 -32.981 -2.517 1.00 95.06 734 TYR A CA 1
ATOM 5743 C C . TYR A 1 734 ? -2.823 -32.041 -3.702 1.00 95.06 734 TYR A C 1
ATOM 5745 O O . TYR A 1 734 ? -3.677 -31.203 -3.992 1.00 95.06 734 TYR A O 1
ATOM 5753 N N . LYS A 1 735 ? -1.687 -32.189 -4.385 1.00 94.12 735 LYS A N 1
ATOM 5754 C CA . LYS A 1 735 ? -1.311 -31.416 -5.575 1.00 94.12 735 LYS A CA 1
ATOM 5755 C C . LYS A 1 735 ? -0.422 -32.274 -6.473 1.00 94.12 735 LYS A C 1
ATOM 5757 O O . LYS A 1 735 ? 0.515 -32.893 -5.981 1.00 94.12 735 LYS A O 1
ATOM 5762 N N . ASP A 1 736 ? -0.704 -32.291 -7.774 1.00 92.69 736 ASP A N 1
ATOM 5763 C CA . ASP A 1 736 ? 0.129 -32.923 -8.811 1.00 92.69 736 ASP A CA 1
ATOM 5764 C C . ASP A 1 736 ? 0.644 -34.324 -8.431 1.00 92.69 736 ASP A C 1
ATOM 5766 O O . ASP A 1 736 ? 1.842 -34.590 -8.448 1.00 92.69 736 ASP A O 1
ATOM 5770 N N . GLU A 1 737 ? -0.276 -35.216 -8.045 1.00 93.56 737 GLU A N 1
ATOM 5771 C CA . GLU A 1 737 ? 0.008 -36.610 -7.652 1.00 93.56 737 GLU A CA 1
ATOM 5772 C C . GLU A 1 737 ? 0.830 -36.812 -6.369 1.00 93.56 737 GLU A C 1
ATOM 5774 O O . GLU A 1 737 ? 1.252 -37.937 -6.068 1.00 93.56 737 GLU A O 1
ATOM 5779 N N . PHE A 1 738 ? 1.042 -35.749 -5.600 1.00 97.31 738 PHE A N 1
ATOM 5780 C CA . PHE A 1 738 ? 1.669 -35.797 -4.290 1.00 97.31 738 PHE A CA 1
ATOM 5781 C C . PHE A 1 738 ? 0.713 -35.308 -3.207 1.00 97.31 738 PHE A C 1
ATOM 5783 O O . PHE A 1 738 ? -0.061 -34.365 -3.377 1.00 97.31 738 PHE A O 1
ATOM 5790 N N . TYR A 1 739 ? 0.818 -35.944 -2.051 1.00 98.31 739 TYR A N 1
ATOM 5791 C CA . TYR A 1 739 ? 0.314 -35.436 -0.789 1.00 98.31 739 TYR A CA 1
ATOM 5792 C C . TYR A 1 739 ? 1.419 -34.612 -0.146 1.00 98.31 739 TYR A C 1
ATOM 5794 O O . TYR A 1 739 ? 2.555 -35.077 -0.072 1.00 98.31 739 TYR A O 1
ATOM 5802 N N . TYR A 1 740 ? 1.093 -33.420 0.333 1.00 98.31 740 TYR A N 1
ATOM 5803 C CA . TYR A 1 740 ? 2.004 -32.529 1.040 1.00 98.31 740 TYR A CA 1
ATOM 5804 C C . TYR A 1 740 ? 1.543 -32.374 2.482 1.00 98.31 740 TYR A C 1
ATOM 5806 O O . TYR A 1 740 ? 0.376 -32.077 2.724 1.00 98.31 740 TYR A O 1
ATOM 5814 N N . LEU A 1 741 ? 2.461 -32.563 3.426 1.00 98.19 741 LEU A N 1
ATOM 5815 C CA . LEU A 1 741 ? 2.243 -32.375 4.854 1.00 98.19 741 LEU A CA 1
ATOM 5816 C C . LEU A 1 741 ? 3.094 -31.201 5.327 1.00 98.19 741 LEU A C 1
ATOM 5818 O O . LEU A 1 741 ? 4.306 -31.328 5.501 1.00 98.19 741 LEU A O 1
ATOM 5822 N N . LEU A 1 742 ? 2.442 -30.057 5.505 1.00 98.00 742 LEU A N 1
ATOM 5823 C CA . LEU A 1 742 ? 3.015 -28.842 6.076 1.00 98.00 742 LEU A CA 1
ATOM 5824 C C . LEU A 1 742 ? 2.802 -28.861 7.591 1.00 98.00 742 LEU A C 1
ATOM 5826 O O . LEU A 1 742 ? 1.709 -29.175 8.056 1.00 98.00 742 LEU A O 1
ATOM 5830 N N . ILE A 1 743 ? 3.839 -28.562 8.364 1.00 97.50 743 ILE A N 1
ATOM 5831 C CA . ILE A 1 743 ? 3.811 -28.561 9.830 1.00 97.50 743 ILE A CA 1
ATOM 5832 C C . ILE A 1 743 ? 4.490 -27.302 10.375 1.00 97.50 743 ILE A C 1
ATOM 5834 O O . ILE A 1 743 ? 5.265 -26.635 9.685 1.00 97.50 743 ILE A O 1
ATOM 5838 N N . ALA A 1 744 ? 4.230 -27.006 11.643 1.00 95.69 744 ALA A N 1
ATOM 5839 C CA . ALA A 1 744 ? 5.037 -26.099 12.445 1.00 95.69 744 ALA A CA 1
ATOM 5840 C C . ALA A 1 744 ? 6.049 -26.883 13.287 1.00 95.69 744 ALA A C 1
ATOM 5842 O O . ALA A 1 744 ? 5.759 -27.977 13.768 1.00 95.69 744 ALA A O 1
ATOM 5843 N N . GLU A 1 745 ? 7.229 -26.313 13.513 1.00 92.44 745 GLU A N 1
ATOM 5844 C CA . GLU A 1 745 ? 8.248 -26.897 14.390 1.00 92.44 745 GLU A CA 1
ATOM 5845 C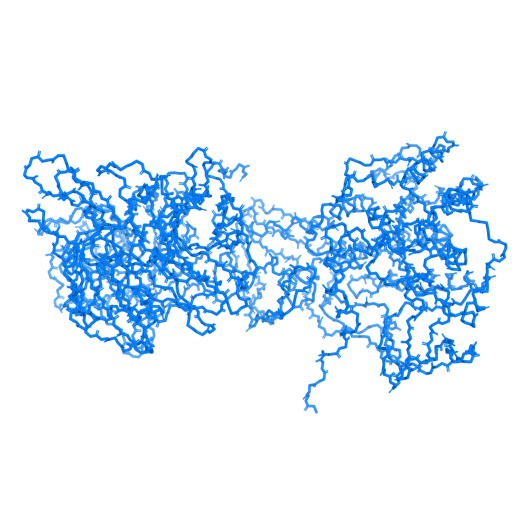 C . GLU A 1 745 ? 8.918 -25.829 15.264 1.00 92.44 745 GLU A C 1
ATOM 5847 O O . GLU A 1 745 ? 8.842 -24.628 15.003 1.00 92.44 745 GLU A O 1
ATOM 5852 N N . GLY A 1 746 ? 9.603 -26.265 16.326 1.00 86.62 746 GLY A N 1
ATOM 5853 C CA . GLY A 1 746 ? 10.350 -25.367 17.215 1.00 86.62 746 GLY A CA 1
ATOM 5854 C C . GLY A 1 746 ? 9.488 -24.597 18.226 1.00 86.62 746 GLY A C 1
ATOM 5855 O O . GLY A 1 746 ? 10.027 -23.753 18.944 1.00 86.62 746 GLY A O 1
ATOM 5856 N N . GLY A 1 747 ? 8.188 -24.910 18.312 1.00 85.25 747 GLY A N 1
ATOM 5857 C CA . GLY A 1 747 ? 7.183 -24.236 19.143 1.00 85.25 747 GLY A CA 1
ATOM 5858 C C . GLY A 1 747 ? 6.899 -22.796 18.704 1.00 85.25 747 GLY A C 1
ATOM 5859 O O . GLY A 1 747 ? 7.635 -22.230 17.914 1.00 85.25 747 GLY A O 1
ATOM 5860 N N . THR A 1 748 ? 5.885 -22.140 19.273 1.00 81.75 748 THR A N 1
ATOM 5861 C CA . THR A 1 748 ? 5.473 -20.767 18.878 1.00 81.75 748 THR A CA 1
ATOM 5862 C C . THR A 1 748 ? 6.404 -19.627 19.365 1.00 81.75 748 THR A C 1
ATOM 5864 O O . THR A 1 748 ? 6.067 -18.441 19.337 1.00 81.75 748 THR A O 1
ATOM 5867 N N . GLY A 1 749 ? 7.582 -19.985 19.884 1.00 80.62 749 GLY A N 1
ATOM 5868 C CA . GLY A 1 749 ? 8.590 -19.069 20.421 1.00 80.62 749 GLY A CA 1
ATOM 5869 C C . GLY A 1 749 ? 9.552 -18.550 19.352 1.00 80.62 749 GLY A C 1
ATOM 5870 O O . GLY A 1 749 ? 9.255 -18.553 18.166 1.00 80.62 749 GLY A O 1
ATOM 5871 N N . VAL A 1 750 ? 10.720 -18.074 19.774 1.00 83.25 750 VAL A N 1
ATOM 5872 C CA . VAL A 1 750 ? 11.733 -17.498 18.868 1.00 83.25 750 VAL A CA 1
ATOM 5873 C C . VAL A 1 750 ? 12.300 -18.503 17.853 1.00 83.25 750 VAL A C 1
ATOM 5875 O O . VAL A 1 750 ? 12.912 -18.113 16.873 1.00 83.25 750 VAL A O 1
ATOM 5878 N N . THR A 1 751 ? 12.089 -19.800 18.083 1.00 88.00 751 THR A N 1
ATOM 5879 C CA . THR A 1 751 ? 12.519 -20.902 17.214 1.00 88.00 751 THR A CA 1
ATOM 5880 C C . THR A 1 751 ? 11.428 -21.412 16.267 1.00 88.00 751 THR A C 1
ATOM 5882 O O . THR A 1 751 ? 11.670 -22.426 15.598 1.00 88.00 751 THR A O 1
ATOM 5885 N N . HIS A 1 752 ? 10.261 -20.753 16.247 1.00 92.38 752 HIS A N 1
ATOM 5886 C CA . HIS A 1 752 ? 9.105 -21.125 15.428 1.00 92.38 752 HIS A CA 1
ATOM 5887 C C . HIS A 1 752 ? 9.463 -21.122 13.946 1.00 92.38 752 HIS A C 1
ATOM 5889 O O . HIS A 1 752 ? 10.195 -20.241 13.493 1.00 92.38 752 HIS A O 1
ATOM 5895 N N . ARG A 1 753 ? 8.990 -22.138 13.224 1.00 94.06 753 ARG A N 1
ATOM 5896 C CA . ARG A 1 753 ? 9.229 -22.304 11.790 1.00 94.06 753 ARG A CA 1
ATOM 5897 C C . ARG A 1 753 ? 8.121 -23.122 11.135 1.00 94.06 753 ARG A C 1
ATOM 5899 O O . ARG A 1 753 ? 7.443 -23.882 11.828 1.00 94.06 753 ARG A O 1
ATOM 5906 N N . ALA A 1 754 ? 7.990 -23.024 9.815 1.00 97.00 754 ALA A N 1
ATOM 5907 C CA . ALA A 1 754 ? 7.158 -23.923 9.010 1.00 97.00 754 ALA A CA 1
ATOM 5908 C C . ALA A 1 754 ? 8.028 -24.859 8.162 1.00 97.00 754 ALA A C 1
ATOM 5910 O O . ALA A 1 754 ? 9.004 -24.412 7.555 1.00 97.00 754 ALA A O 1
ATOM 5911 N N . THR A 1 755 ? 7.683 -26.143 8.106 1.00 97.31 755 THR A N 1
ATOM 5912 C CA . THR A 1 755 ? 8.400 -27.156 7.317 1.00 97.31 755 THR A CA 1
ATOM 5913 C C . THR A 1 755 ? 7.427 -28.064 6.584 1.00 97.31 755 THR A C 1
ATOM 5915 O O . THR A 1 755 ? 6.312 -28.297 7.044 1.00 97.31 755 THR A O 1
ATOM 5918 N N . ILE A 1 756 ? 7.831 -28.578 5.425 1.00 98.31 756 ILE A N 1
ATOM 5919 C CA . ILE A 1 756 ? 6.972 -29.408 4.579 1.00 98.31 756 ILE A CA 1
ATOM 5920 C C . ILE A 1 756 ? 7.663 -30.702 4.161 1.00 98.31 756 ILE A C 1
ATOM 5922 O O . ILE A 1 756 ? 8.873 -30.732 3.908 1.00 98.31 756 ILE A O 1
ATOM 5926 N N . GLY A 1 757 ? 6.878 -31.767 4.051 1.00 98.06 757 GLY A N 1
ATOM 5927 C CA . GLY A 1 757 ? 7.261 -32.986 3.355 1.00 98.06 757 GLY A CA 1
ATOM 5928 C C . GLY A 1 757 ? 6.212 -33.399 2.328 1.00 98.06 757 GLY A C 1
ATOM 5929 O O . GLY A 1 757 ? 5.063 -32.962 2.406 1.00 98.06 757 GLY A O 1
ATOM 5930 N N . ARG A 1 758 ? 6.586 -34.253 1.374 1.00 98.00 758 ARG A N 1
ATOM 5931 C CA . ARG A 1 758 ? 5.665 -34.824 0.381 1.00 98.00 758 ARG A CA 1
ATOM 5932 C C . ARG A 1 758 ? 5.715 -36.347 0.351 1.00 98.00 758 ARG A C 1
ATOM 5934 O O . ARG A 1 758 ? 6.711 -36.957 0.735 1.00 98.00 758 ARG A O 1
ATOM 5941 N N . SER A 1 759 ? 4.642 -36.969 -0.120 1.00 98.19 759 SER A N 1
ATOM 5942 C CA . SER A 1 759 ? 4.541 -38.415 -0.305 1.00 98.19 759 SER A CA 1
ATOM 5943 C C . SER A 1 759 ? 3.600 -38.770 -1.454 1.00 98.19 759 SER A C 1
ATOM 5945 O O . SER A 1 759 ? 2.735 -37.986 -1.832 1.00 98.19 759 SER A O 1
ATOM 5947 N N . ARG A 1 760 ? 3.731 -39.984 -1.996 1.00 96.69 760 ARG A N 1
ATOM 5948 C CA . ARG A 1 760 ? 2.767 -40.565 -2.951 1.00 96.69 760 ARG A CA 1
ATOM 5949 C C . ARG A 1 760 ? 1.548 -41.193 -2.259 1.00 96.69 760 ARG A C 1
ATOM 5951 O O . ARG A 1 760 ? 0.642 -41.669 -2.931 1.00 96.69 760 ARG A O 1
ATOM 5958 N N . SER A 1 761 ? 1.528 -41.206 -0.927 1.00 96.06 761 SER A N 1
ATOM 5959 C CA . SER A 1 761 ? 0.439 -41.721 -0.094 1.00 96.06 761 SER A CA 1
ATOM 5960 C C . SER A 1 761 ? 0.099 -40.702 0.998 1.00 96.06 761 SER A C 1
ATOM 5962 O O . SER A 1 761 ? 1.027 -40.121 1.566 1.00 96.06 761 SER A O 1
ATOM 5964 N N . PRO A 1 762 ? -1.183 -40.517 1.375 1.00 95.25 762 PRO A N 1
ATOM 5965 C CA . PRO A 1 762 ? -1.552 -39.626 2.481 1.00 95.25 762 PRO A CA 1
ATOM 5966 C C . PRO A 1 762 ? -1.016 -40.107 3.841 1.00 95.25 762 PRO A C 1
ATOM 5968 O O . PRO A 1 762 ? -1.081 -39.372 4.824 1.00 95.25 762 PRO A O 1
ATOM 5971 N N . GLU A 1 763 ? -0.479 -41.330 3.892 1.00 94.62 763 GLU A N 1
ATOM 5972 C CA . GLU A 1 763 ? 0.052 -41.993 5.086 1.00 94.62 763 GLU A CA 1
ATOM 5973 C C . GLU A 1 763 ? 1.594 -41.998 5.138 1.00 94.62 763 GLU A C 1
ATOM 5975 O O . GLU A 1 763 ? 2.174 -42.480 6.114 1.00 94.62 763 GLU A O 1
ATOM 5980 N N . GLY A 1 764 ? 2.273 -41.479 4.108 1.00 94.31 764 GLY A N 1
ATOM 5981 C CA . GLY A 1 764 ? 3.731 -41.512 3.983 1.00 94.31 764 GLY A CA 1
ATOM 5982 C C . GLY A 1 764 ? 4.289 -42.752 3.252 1.00 94.31 764 GLY A C 1
ATOM 5983 O O . GLY A 1 764 ? 3.532 -43.526 2.660 1.00 94.31 764 GLY A O 1
ATOM 5984 N N . PRO A 1 765 ? 5.623 -42.962 3.278 1.00 96.50 765 PRO A N 1
ATOM 5985 C CA . PRO A 1 765 ? 6.620 -42.165 4.000 1.00 96.50 765 PRO A CA 1
ATOM 5986 C C . PRO A 1 765 ? 6.790 -40.765 3.402 1.00 96.50 765 PRO A C 1
ATOM 5988 O O . PRO A 1 765 ? 6.525 -40.560 2.218 1.00 96.50 765 PRO A O 1
ATOM 5991 N N . TRP A 1 766 ? 7.219 -39.816 4.231 1.00 97.38 766 TRP A N 1
ATOM 5992 C CA . TRP A 1 766 ? 7.372 -38.411 3.852 1.00 97.38 766 TRP A CA 1
ATOM 5993 C C . TRP A 1 766 ? 8.823 -38.096 3.515 1.00 97.38 766 TRP A C 1
ATOM 5995 O O . TRP A 1 766 ? 9.721 -38.299 4.333 1.00 97.38 766 TRP A O 1
ATOM 6005 N N . GLU A 1 767 ? 9.034 -37.584 2.312 1.00 97.69 767 GLU A N 1
ATOM 6006 C CA . GLU A 1 767 ? 10.273 -36.943 1.888 1.00 97.69 767 GLU A CA 1
ATOM 6007 C C . GLU A 1 767 ? 10.232 -35.483 2.353 1.00 97.69 767 GLU A C 1
ATOM 6009 O O . GLU A 1 767 ? 9.240 -34.803 2.109 1.00 97.69 767 GLU A O 1
ATOM 6014 N N . SER A 1 768 ? 11.260 -34.991 3.044 1.00 97.31 768 SER A N 1
ATOM 6015 C CA . SER A 1 768 ? 11.322 -33.583 3.465 1.00 97.31 768 SER A CA 1
ATOM 6016 C C . SER A 1 768 ? 11.742 -32.687 2.301 1.00 97.31 768 SER A C 1
ATOM 6018 O O . SER A 1 768 ? 12.647 -33.053 1.554 1.00 97.31 768 SER A O 1
ATOM 6020 N N . SER A 1 769 ? 11.158 -31.487 2.198 1.00 97.31 769 SER A N 1
ATOM 6021 C CA . SER A 1 769 ? 11.625 -30.486 1.231 1.00 97.31 769 SER A CA 1
ATOM 6022 C C . SER A 1 769 ? 13.110 -30.156 1.444 1.00 97.31 769 SER A C 1
ATOM 6024 O O . SER A 1 769 ? 13.518 -29.966 2.601 1.00 97.31 769 SER A O 1
ATOM 6026 N N . PRO A 1 770 ? 13.910 -30.032 0.367 1.00 93.62 770 PRO A N 1
ATOM 6027 C CA . PRO A 1 770 ? 15.295 -29.573 0.452 1.00 93.62 770 PRO A CA 1
ATOM 6028 C C . PRO A 1 770 ? 15.415 -28.102 0.882 1.00 93.62 770 PRO A C 1
ATOM 6030 O O . PRO A 1 770 ? 16.470 -27.705 1.367 1.00 93.62 770 PRO A O 1
ATOM 6033 N N . THR A 1 771 ? 14.348 -27.307 0.746 1.00 91.00 771 THR A N 1
ATOM 6034 C CA . THR A 1 771 ? 14.301 -25.875 1.103 1.00 91.00 771 THR A CA 1
ATOM 6035 C C . THR A 1 771 ? 13.776 -25.615 2.518 1.00 91.00 771 THR A C 1
ATOM 6037 O O . THR A 1 771 ? 13.506 -24.477 2.884 1.00 91.00 771 THR A O 1
ATOM 6040 N N . ASN A 1 772 ? 13.605 -26.655 3.340 1.00 95.06 772 ASN A N 1
ATOM 6041 C CA . ASN A 1 772 ? 13.165 -26.472 4.721 1.00 95.06 772 ASN A CA 1
ATOM 6042 C C . ASN A 1 772 ? 14.210 -25.722 5.583 1.00 95.06 772 ASN A C 1
ATOM 6044 O O . ASN A 1 772 ? 15.403 -26.012 5.477 1.00 95.06 772 ASN A O 1
ATOM 6048 N N . PRO A 1 773 ? 13.777 -24.876 6.542 1.00 95.62 773 PRO A N 1
ATOM 6049 C CA . PRO A 1 773 ? 12.392 -24.469 6.780 1.00 95.62 773 PRO A CA 1
ATOM 6050 C C . PRO A 1 773 ? 11.894 -23.443 5.759 1.00 95.62 773 PRO A C 1
ATOM 6052 O O . PRO A 1 773 ? 12.638 -22.562 5.351 1.00 95.62 773 PRO A O 1
ATOM 6055 N N . LEU A 1 774 ? 10.607 -23.526 5.416 1.00 96.44 774 LEU A N 1
ATOM 6056 C CA . LEU A 1 774 ? 9.962 -22.596 4.486 1.00 96.44 774 LEU A CA 1
ATOM 6057 C C . LEU A 1 774 ? 9.781 -21.193 5.080 1.00 96.44 774 LEU A C 1
ATOM 6059 O O . LEU A 1 774 ? 9.799 -20.207 4.359 1.00 96.44 774 LEU A O 1
ATOM 6063 N N . LEU A 1 775 ? 9.568 -21.110 6.395 1.00 95.69 775 LEU A N 1
ATOM 6064 C CA . LEU A 1 775 ? 9.464 -19.860 7.150 1.00 95.69 775 LEU A CA 1
ATOM 6065 C C . LEU A 1 775 ? 10.280 -19.997 8.426 1.00 95.69 775 LEU A C 1
ATOM 6067 O O . LEU A 1 775 ? 10.125 -20.990 9.138 1.00 95.69 775 LEU A O 1
ATOM 6071 N N . TYR A 1 776 ? 11.117 -19.008 8.719 1.00 93.50 776 TYR A N 1
ATOM 6072 C CA . TYR A 1 776 ? 11.867 -18.894 9.966 1.00 93.50 776 TYR A CA 1
ATOM 6073 C C . TYR A 1 776 ? 12.345 -17.447 10.128 1.00 93.50 776 TYR A C 1
ATOM 6075 O O . TYR A 1 776 ? 12.853 -16.859 9.175 1.00 93.50 776 TYR A O 1
ATOM 6083 N N . SER A 1 777 ? 12.216 -16.883 11.331 1.00 90.06 777 SER A N 1
ATOM 6084 C CA . SER A 1 777 ? 12.726 -15.545 11.667 1.00 90.06 777 SER A CA 1
ATOM 6085 C C . SER A 1 777 ? 13.845 -15.671 12.710 1.00 90.06 777 SER A C 1
ATOM 6087 O O . SER A 1 777 ? 13.537 -15.771 13.903 1.00 90.06 777 SER A O 1
ATOM 6089 N N . PRO A 1 778 ? 15.128 -15.696 12.297 1.00 86.88 778 PRO A N 1
ATOM 6090 C CA . PRO A 1 778 ? 16.259 -15.830 13.207 1.00 86.88 778 PRO A CA 1
ATOM 6091 C C . PRO A 1 778 ? 16.279 -14.708 14.259 1.00 86.88 778 PRO A C 1
ATOM 6093 O O . PRO A 1 778 ? 16.183 -13.532 13.896 1.00 86.88 778 PRO A O 1
ATOM 6096 N N . PRO A 1 779 ? 16.422 -15.025 15.558 1.00 82.00 779 PRO A N 1
ATOM 6097 C CA . PRO A 1 779 ? 16.443 -14.010 16.612 1.00 82.00 779 PRO A CA 1
ATOM 6098 C C . PRO A 1 779 ? 17.582 -12.999 16.459 1.00 82.00 779 PRO A C 1
ATOM 6100 O O . PRO A 1 779 ? 17.418 -11.843 16.838 1.00 82.00 779 PRO A O 1
ATOM 6103 N N . GLU A 1 780 ? 18.706 -13.429 15.885 1.00 86.06 780 GLU A N 1
ATOM 6104 C CA . GLU A 1 780 ? 19.923 -12.637 15.690 1.00 86.06 780 GLU A CA 1
ATOM 6105 C C . GLU A 1 780 ? 19.730 -11.475 14.711 1.00 86.06 780 GLU A C 1
ATOM 6107 O O . GLU A 1 780 ? 20.454 -10.486 14.796 1.00 86.06 780 GLU A O 1
ATOM 6112 N N . LEU A 1 781 ? 18.755 -11.581 13.803 1.00 85.44 781 LEU A N 1
ATOM 6113 C CA . LEU A 1 781 ? 18.429 -10.521 12.849 1.00 85.44 781 LEU A CA 1
ATOM 6114 C C . LEU A 1 781 ? 17.576 -9.414 13.469 1.00 85.44 781 LEU A C 1
ATOM 6116 O O . LEU A 1 781 ? 17.394 -8.381 12.844 1.00 85.44 781 LEU A O 1
ATOM 6120 N N . GLU A 1 782 ? 17.045 -9.615 14.679 1.00 87.31 782 GLU A N 1
ATOM 6121 C CA . GLU A 1 782 ? 16.213 -8.635 15.385 1.00 87.31 782 GLU A CA 1
ATOM 6122 C C . GLU A 1 782 ? 15.054 -8.071 14.539 1.00 87.31 782 GLU A C 1
ATOM 6124 O O . GLU A 1 782 ? 14.691 -6.910 14.681 1.00 87.31 782 GLU A O 1
ATOM 6129 N N . LEU A 1 783 ? 14.432 -8.899 13.693 1.00 89.75 783 LEU A N 1
ATOM 6130 C CA . LEU A 1 783 ? 13.279 -8.518 12.865 1.00 89.75 783 LEU A CA 1
ATOM 6131 C C . LEU A 1 783 ? 12.065 -8.114 13.715 1.00 89.75 783 LEU A C 1
ATOM 6133 O O . LEU A 1 783 ? 11.737 -8.791 14.698 1.00 89.75 783 LEU A O 1
ATOM 6137 N N . THR A 1 784 ? 11.362 -7.055 13.314 1.00 90.94 784 THR A N 1
ATOM 6138 C CA . THR A 1 784 ? 10.099 -6.621 13.932 1.00 90.94 784 THR A CA 1
ATOM 6139 C C . THR A 1 784 ? 9.034 -7.704 13.803 1.00 90.94 784 THR A C 1
ATOM 6141 O O . THR A 1 784 ? 8.365 -8.017 14.791 1.00 90.94 784 THR A O 1
ATOM 6144 N N . VAL A 1 785 ? 8.921 -8.324 12.622 1.00 91.69 785 VAL A N 1
ATOM 6145 C CA . VAL A 1 785 ? 8.082 -9.507 12.387 1.00 91.69 785 VAL A CA 1
ATOM 6146 C C . VAL A 1 785 ? 8.869 -10.762 12.768 1.00 91.69 785 VAL A C 1
ATOM 6148 O O . VAL A 1 785 ? 9.775 -11.213 12.067 1.00 91.69 785 VAL A O 1
ATOM 6151 N N . GLY A 1 786 ? 8.531 -11.335 13.920 1.00 91.44 786 GLY A N 1
ATOM 6152 C CA . GLY A 1 786 ? 9.179 -12.531 14.461 1.00 91.44 786 GLY A CA 1
ATOM 6153 C C . GLY A 1 786 ? 8.209 -13.689 14.678 1.00 91.44 786 GLY A C 1
ATOM 6154 O O . GLY A 1 786 ? 7.000 -13.549 14.518 1.00 91.44 786 GLY A O 1
ATOM 6155 N N . ASN A 1 787 ? 8.734 -14.838 15.119 1.00 90.94 787 ASN A N 1
ATOM 6156 C CA . ASN A 1 787 ? 7.936 -16.027 15.463 1.00 90.94 787 ASN A CA 1
ATOM 6157 C C . ASN A 1 787 ? 7.094 -16.582 14.293 1.00 90.94 787 ASN A C 1
ATOM 6159 O O . ASN A 1 787 ? 5.999 -17.098 14.529 1.00 90.94 787 ASN A O 1
ATOM 6163 N N . THR A 1 788 ? 7.584 -16.479 13.056 1.00 93.69 788 THR A N 1
ATOM 6164 C CA . THR A 1 788 ? 6.891 -16.951 11.848 1.00 93.69 788 THR A CA 1
ATOM 6165 C C . THR A 1 788 ? 6.728 -18.475 11.843 1.00 93.69 788 THR A C 1
ATOM 6167 O O . THR A 1 788 ? 7.666 -19.219 12.120 1.00 93.69 788 THR A O 1
ATOM 6170 N N . GLY A 1 789 ? 5.524 -18.971 11.555 1.00 93.31 789 GLY A N 1
ATOM 6171 C CA . GLY A 1 789 ? 5.253 -20.410 11.472 1.00 93.31 789 GLY A CA 1
ATOM 6172 C C . GLY A 1 789 ? 3.760 -20.730 11.467 1.00 93.31 789 GLY A C 1
ATOM 6173 O O . GLY A 1 789 ? 2.936 -19.842 11.272 1.00 93.31 789 GLY A O 1
ATOM 6174 N N . HIS A 1 790 ? 3.401 -21.998 11.690 1.00 93.56 790 HIS A N 1
ATOM 6175 C CA . HIS A 1 790 ? 2.004 -22.467 11.653 1.00 93.56 790 HIS A CA 1
ATOM 6176 C C . HIS A 1 790 ? 1.286 -22.070 10.349 1.00 93.56 790 HIS A C 1
ATOM 6178 O O . HIS A 1 790 ? 0.201 -21.494 10.357 1.00 93.56 790 HIS A O 1
ATOM 6184 N N . ALA A 1 791 ? 1.952 -22.332 9.224 1.00 94.38 791 ALA A N 1
ATOM 6185 C CA . ALA A 1 791 ? 1.489 -21.935 7.906 1.00 94.38 791 ALA A CA 1
ATOM 6186 C C . ALA A 1 791 ? 0.437 -22.895 7.334 1.00 94.38 791 ALA A C 1
ATOM 6188 O O . ALA A 1 791 ? 0.383 -24.076 7.678 1.00 94.38 791 ALA A O 1
ATOM 6189 N N . THR A 1 792 ? -0.350 -22.390 6.395 1.00 93.50 792 THR A N 1
ATOM 6190 C CA . THR A 1 792 ? -1.240 -23.158 5.524 1.00 93.50 792 THR A CA 1
ATOM 6191 C C . THR A 1 792 ? -1.247 -22.536 4.141 1.00 93.50 792 THR A C 1
ATOM 6193 O O . THR A 1 792 ? -1.005 -21.336 4.006 1.00 93.50 792 THR A O 1
ATOM 6196 N N . PHE A 1 793 ? -1.524 -23.342 3.124 1.00 94.00 793 PHE A N 1
ATOM 6197 C CA . PHE A 1 793 ? -1.487 -22.914 1.736 1.00 94.00 793 PHE A CA 1
ATOM 6198 C C . PHE A 1 793 ? -2.877 -22.928 1.116 1.00 94.00 793 PHE A C 1
ATOM 6200 O O . PHE A 1 793 ? -3.673 -23.832 1.368 1.00 94.00 793 PHE A O 1
ATOM 6207 N N . ALA A 1 794 ? -3.127 -21.970 0.235 1.00 89.81 794 ALA A N 1
ATOM 6208 C CA . ALA A 1 794 ? -4.216 -22.043 -0.721 1.00 89.81 794 ALA A CA 1
ATOM 6209 C C . ALA A 1 794 ? -3.749 -21.479 -2.062 1.00 89.81 794 ALA A C 1
ATOM 6211 O O . ALA A 1 794 ? -2.756 -20.754 -2.144 1.00 89.81 794 ALA A O 1
ATOM 6212 N N . ASN A 1 795 ? -4.459 -21.860 -3.117 1.00 86.75 795 ASN A N 1
ATOM 6213 C CA . ASN A 1 795 ? -4.234 -21.325 -4.444 1.00 86.75 795 ASN A CA 1
ATOM 6214 C C . ASN A 1 795 ? -5.300 -20.304 -4.818 1.00 86.75 795 ASN A C 1
ATOM 6216 O O . ASN A 1 795 ? -6.430 -20.362 -4.325 1.00 86.75 795 ASN A O 1
ATOM 6220 N N . THR A 1 796 ? -4.953 -19.414 -5.729 1.00 84.25 796 THR A N 1
ATOM 6221 C CA . THR A 1 796 ? -5.861 -18.465 -6.358 1.00 84.25 796 THR A CA 1
ATOM 6222 C C . THR A 1 796 ? -6.620 -19.115 -7.529 1.00 84.25 796 THR A C 1
ATOM 6224 O O . THR A 1 796 ? -6.259 -20.218 -7.964 1.00 84.25 796 THR A O 1
ATOM 6227 N N . PRO A 1 797 ? -7.703 -18.497 -8.048 1.00 78.94 797 PRO A N 1
ATOM 6228 C CA . PRO A 1 797 ? -8.415 -18.995 -9.231 1.00 78.94 797 PRO A CA 1
ATOM 6229 C C . PRO A 1 797 ? -7.540 -19.144 -10.486 1.00 78.94 797 PRO A C 1
ATOM 6231 O O . PRO A 1 797 ? -7.790 -20.026 -11.304 1.00 78.94 797 PRO A O 1
ATOM 6234 N N . ASP A 1 798 ? -6.517 -18.308 -10.618 1.00 81.19 798 ASP A N 1
ATOM 6235 C CA . ASP A 1 798 ? -5.507 -18.284 -11.681 1.00 81.19 798 ASP A CA 1
ATOM 6236 C C . ASP A 1 798 ? -4.310 -19.218 -11.425 1.00 81.19 798 ASP A C 1
ATOM 6238 O O . ASP A 1 798 ? -3.470 -19.403 -12.304 1.00 81.19 798 ASP A O 1
ATOM 6242 N N . GLY A 1 799 ? -4.281 -19.906 -10.279 1.00 84.62 799 GLY A N 1
ATOM 6243 C CA . GLY A 1 799 ? -3.340 -20.992 -10.001 1.00 84.62 799 GLY A CA 1
ATOM 6244 C C . GLY A 1 799 ? -2.065 -20.585 -9.261 1.00 84.62 799 GLY A C 1
ATOM 6245 O O . GLY A 1 799 ? -1.233 -21.459 -8.999 1.00 84.62 799 GLY A O 1
ATOM 6246 N N . GLU A 1 800 ? -1.926 -19.317 -8.874 1.00 88.31 800 GLU A N 1
ATOM 6247 C CA . GLU A 1 800 ? -0.875 -18.855 -7.964 1.00 88.31 800 GLU A CA 1
ATOM 6248 C C . GLU A 1 800 ? -1.109 -19.413 -6.558 1.00 88.31 800 GLU A C 1
ATOM 6250 O O . GLU A 1 800 ? -2.228 -19.777 -6.197 1.00 88.31 800 GLU A O 1
ATOM 6255 N N . TRP A 1 801 ? -0.053 -19.533 -5.756 1.00 91.56 801 TRP A N 1
ATOM 6256 C CA . TRP A 1 801 ? -0.143 -20.061 -4.396 1.00 91.56 801 TRP A CA 1
ATOM 6257 C C . TRP A 1 801 ? 0.323 -19.023 -3.388 1.00 91.56 801 TRP A C 1
ATOM 6259 O O . TRP A 1 801 ? 1.253 -18.260 -3.635 1.00 91.56 801 TRP A O 1
ATOM 6269 N N . PHE A 1 802 ? -0.292 -19.043 -2.214 1.00 91.19 802 PHE A N 1
ATOM 6270 C CA . PHE A 1 802 ? 0.103 -18.217 -1.084 1.00 91.19 802 PHE A CA 1
ATOM 6271 C C . PHE A 1 802 ? 0.037 -19.027 0.207 1.00 91.19 802 PHE A C 1
ATOM 6273 O O . PHE A 1 802 ? -0.675 -20.030 0.317 1.00 91.19 802 PHE A O 1
ATOM 6280 N N . ALA A 1 803 ? 0.793 -18.565 1.193 1.00 91.81 803 ALA A N 1
ATOM 6281 C CA . ALA A 1 803 ? 0.795 -19.066 2.546 1.00 91.81 803 ALA A CA 1
ATOM 6282 C C . ALA A 1 803 ? 0.135 -18.037 3.457 1.00 91.81 803 ALA A C 1
ATOM 6284 O O . ALA A 1 803 ? 0.537 -16.877 3.441 1.00 91.81 803 ALA A O 1
ATOM 6285 N N . THR A 1 804 ? -0.806 -18.459 4.299 1.00 91.62 804 THR A N 1
ATOM 6286 C CA . THR A 1 804 ? -1.152 -17.703 5.511 1.00 91.62 804 THR A CA 1
ATOM 6287 C C . THR A 1 804 ? -0.458 -18.343 6.697 1.00 91.62 804 THR A C 1
ATOM 6289 O O . THR A 1 804 ? -0.428 -19.569 6.798 1.00 91.62 804 THR A O 1
ATOM 6292 N N . PHE A 1 805 ? 0.086 -17.544 7.601 1.00 94.06 805 PHE A N 1
ATOM 6293 C CA . PHE A 1 805 ? 0.845 -18.025 8.754 1.00 94.06 805 PHE A CA 1
ATOM 6294 C C . PHE A 1 805 ? 0.716 -17.051 9.918 1.00 94.06 805 PHE A C 1
ATOM 6296 O O . PHE A 1 805 ? 0.311 -15.902 9.738 1.00 94.06 805 PHE A O 1
ATOM 6303 N N . LEU A 1 806 ? 1.058 -17.503 11.122 1.00 91.62 806 LEU A N 1
ATOM 6304 C CA . LEU A 1 806 ? 1.116 -16.609 12.272 1.00 91.62 806 LEU A CA 1
ATOM 6305 C C . LEU A 1 806 ? 2.508 -15.987 12.408 1.00 91.62 806 LEU A C 1
ATOM 6307 O O . LEU A 1 806 ? 3.517 -16.645 12.140 1.00 91.62 806 LEU A O 1
ATOM 6311 N N . ALA A 1 807 ? 2.562 -14.752 12.895 1.00 91.94 807 ALA A N 1
ATOM 6312 C CA . ALA A 1 807 ? 3.784 -14.103 13.369 1.00 91.94 807 ALA A CA 1
ATOM 6313 C C . ALA A 1 807 ? 3.450 -13.097 14.486 1.00 91.94 807 ALA A C 1
ATOM 6315 O O . ALA A 1 807 ? 2.306 -13.015 14.934 1.00 91.94 807 ALA A O 1
ATOM 6316 N N . ARG A 1 808 ? 4.439 -12.359 14.991 1.00 89.44 808 ARG A N 1
ATOM 6317 C CA . ARG A 1 808 ? 4.247 -11.285 15.980 1.00 89.44 808 ARG A CA 1
ATOM 6318 C C . ARG A 1 808 ? 4.981 -10.027 15.547 1.00 89.44 808 ARG A C 1
ATOM 6320 O O . ARG A 1 808 ? 6.145 -10.141 15.162 1.00 89.44 808 ARG A O 1
ATOM 6327 N N . ARG A 1 809 ? 4.375 -8.853 15.743 1.00 89.75 809 ARG A N 1
ATOM 6328 C CA . ARG A 1 809 ? 5.098 -7.571 15.752 1.00 89.75 809 ARG A CA 1
ATOM 6329 C C . ARG A 1 809 ? 5.697 -7.284 17.130 1.00 89.75 809 ARG A C 1
ATOM 6331 O O . ARG A 1 809 ? 4.979 -7.195 18.131 1.00 89.75 809 ARG A O 1
ATOM 6338 N N . HIS A 1 810 ? 7.022 -7.160 17.195 1.00 83.94 810 HIS A N 1
ATOM 6339 C CA . HIS A 1 810 ? 7.756 -6.884 18.434 1.00 83.94 810 HIS A CA 1
ATOM 6340 C C . HIS A 1 810 ? 8.145 -5.413 18.575 1.00 83.94 810 HIS A C 1
ATOM 6342 O O . HIS A 1 810 ? 8.730 -4.829 17.673 1.00 83.94 810 HIS A O 1
ATOM 6348 N N . VAL A 1 811 ? 7.934 -4.858 19.771 1.00 81.69 811 VAL A N 1
ATOM 6349 C CA . VAL A 1 811 ? 8.511 -3.584 20.222 1.00 81.69 811 VAL A CA 1
ATOM 6350 C C . VAL A 1 811 ? 9.495 -3.884 21.348 1.00 81.69 811 VAL A C 1
ATOM 6352 O O . VAL A 1 811 ? 9.113 -4.234 22.476 1.00 81.69 811 VAL A O 1
ATOM 6355 N N . GLY A 1 812 ? 10.790 -3.831 21.032 1.00 78.38 812 GLY A N 1
ATOM 6356 C CA . GLY A 1 812 ? 11.841 -4.341 21.909 1.00 78.38 812 GLY A CA 1
ATOM 6357 C C . GLY A 1 812 ? 11.620 -5.822 22.248 1.00 78.38 812 GLY A C 1
ATOM 6358 O O . GLY A 1 812 ? 11.754 -6.692 21.398 1.00 78.38 812 GLY A O 1
ATOM 6359 N N . LYS A 1 813 ? 11.275 -6.125 23.508 1.00 72.94 813 LYS A N 1
ATOM 6360 C CA . LYS A 1 813 ? 10.987 -7.500 23.982 1.00 72.94 813 LYS A CA 1
ATOM 6361 C C . LYS A 1 813 ? 9.492 -7.785 24.191 1.00 72.94 813 LYS A C 1
ATOM 6363 O O . LYS A 1 813 ? 9.152 -8.771 24.842 1.00 72.94 813 LYS A O 1
ATOM 6368 N N . SER A 1 814 ? 8.614 -6.896 23.735 1.00 77.56 814 SER A N 1
ATOM 6369 C CA . SER A 1 814 ? 7.164 -6.973 23.936 1.00 77.56 814 SER A CA 1
ATOM 6370 C C . SER A 1 814 ? 6.440 -7.211 22.614 1.00 77.56 814 SER A C 1
ATOM 6372 O O . SER A 1 814 ? 6.895 -6.735 21.586 1.00 77.56 814 SER A O 1
ATOM 6374 N N . SER A 1 815 ? 5.296 -7.894 22.642 1.00 84.81 815 SER A N 1
ATOM 6375 C CA . SER A 1 815 ? 4.429 -8.117 21.471 1.00 84.81 815 SER A CA 1
ATOM 6376 C C . SER A 1 815 ? 2.957 -8.083 21.886 1.00 84.81 815 SER A C 1
ATOM 6378 O O . SER A 1 815 ? 2.259 -9.078 21.774 1.00 84.81 815 SER A O 1
ATOM 6380 N N . VAL A 1 816 ? 2.480 -6.963 22.440 1.00 86.44 816 VAL A N 1
ATOM 6381 C CA . VAL A 1 816 ? 1.157 -6.872 23.106 1.00 86.44 816 VAL A CA 1
ATOM 6382 C C . VAL A 1 816 ? -0.049 -7.212 22.224 1.00 86.44 816 VAL A C 1
ATOM 6384 O O . VAL A 1 816 ? -1.085 -7.591 22.760 1.00 86.44 816 VAL A O 1
ATOM 6387 N N . LEU A 1 817 ? 0.073 -7.153 20.895 1.00 89.19 817 LEU A N 1
ATOM 6388 C CA . LEU A 1 817 ? -0.977 -7.622 19.979 1.00 89.19 817 LEU A CA 1
ATOM 6389 C C . LEU A 1 817 ? -1.096 -9.153 19.928 1.00 89.19 817 LEU A C 1
ATOM 6391 O O . LEU A 1 817 ? -2.055 -9.691 19.389 1.00 89.19 817 LEU A O 1
ATOM 6395 N N . GLY A 1 818 ? -0.160 -9.881 20.535 1.00 87.81 818 GLY A N 1
ATOM 6396 C CA . GLY A 1 818 ? -0.130 -11.335 20.494 1.00 87.81 818 GLY A CA 1
ATOM 6397 C C . GLY A 1 818 ? 0.379 -11.846 19.150 1.00 87.81 818 GLY A C 1
ATOM 6398 O O . GLY A 1 818 ? 1.346 -11.321 18.605 1.00 87.81 818 GLY A O 1
ATOM 6399 N N . ARG A 1 819 ? -0.223 -12.936 18.666 1.00 88.06 819 ARG A N 1
ATOM 6400 C CA . ARG A 1 819 ? 0.100 -13.558 17.374 1.00 88.06 819 ARG A CA 1
ATOM 6401 C C . ARG A 1 819 ? -0.900 -13.068 16.338 1.00 88.06 819 ARG A C 1
ATOM 6403 O O . ARG A 1 819 ? -2.094 -13.163 16.579 1.00 88.06 819 ARG A O 1
ATOM 6410 N N . GLU A 1 820 ? -0.428 -12.544 15.226 1.00 89.44 820 GLU A N 1
ATOM 6411 C CA . GLU A 1 820 ? -1.226 -11.964 14.144 1.00 89.44 820 GLU A CA 1
ATOM 6412 C C . GLU A 1 820 ? -1.131 -12.866 12.903 1.00 89.44 820 GLU A C 1
ATOM 6414 O O . GLU A 1 820 ? -0.240 -13.715 12.825 1.00 89.44 820 GLU A O 1
ATOM 6419 N N . THR A 1 821 ? -2.049 -12.699 11.950 1.00 88.12 821 THR A N 1
ATOM 6420 C CA . THR A 1 821 ? -2.080 -13.449 10.689 1.00 88.12 821 THR A CA 1
ATOM 6421 C C . THR A 1 821 ? -1.370 -12.632 9.629 1.00 88.12 821 THR A C 1
ATOM 6423 O O . THR A 1 821 ? -1.707 -11.473 9.413 1.00 88.12 821 THR A O 1
ATOM 6426 N N . PHE A 1 822 ? -0.407 -13.260 8.973 1.00 89.38 822 PHE A N 1
ATOM 6427 C CA . PHE A 1 822 ? 0.354 -12.718 7.859 1.00 89.38 822 PHE A CA 1
ATOM 6428 C C . PHE A 1 822 ? 0.146 -13.595 6.631 1.00 89.38 822 PHE A C 1
ATOM 6430 O O . PHE A 1 822 ? -0.278 -14.753 6.739 1.00 89.38 822 PHE A O 1
ATOM 6437 N N . PHE A 1 823 ? 0.485 -13.050 5.467 1.00 87.88 823 PHE A N 1
ATOM 6438 C CA . PHE A 1 823 ? 0.486 -13.786 4.216 1.00 87.88 823 PHE A CA 1
ATOM 6439 C C . PHE A 1 823 ? 1.786 -13.558 3.436 1.00 87.88 823 PHE A C 1
ATOM 6441 O O . PHE A 1 823 ? 2.453 -12.541 3.614 1.00 87.88 823 PHE A O 1
ATOM 6448 N N . ALA A 1 824 ? 2.160 -14.533 2.607 1.00 90.19 824 ALA A N 1
ATOM 6449 C CA . ALA A 1 824 ? 3.301 -14.449 1.697 1.00 90.19 824 ALA A CA 1
ATOM 6450 C C . ALA A 1 824 ? 3.076 -15.348 0.468 1.00 90.19 824 ALA A C 1
ATOM 6452 O O . ALA A 1 824 ? 2.422 -16.388 0.592 1.00 90.19 824 ALA A O 1
ATOM 6453 N N . PRO A 1 825 ? 3.617 -14.995 -0.708 1.00 91.44 825 PRO A N 1
ATOM 6454 C CA . PRO A 1 825 ? 3.503 -15.801 -1.916 1.00 91.44 825 PRO A CA 1
ATOM 6455 C C . PRO A 1 825 ? 4.268 -17.121 -1.779 1.00 91.44 825 PRO A C 1
ATOM 6457 O O . PRO A 1 825 ? 5.246 -17.229 -1.033 1.00 91.44 825 PRO A O 1
ATOM 6460 N N . VAL A 1 826 ? 3.818 -18.124 -2.528 1.00 94.06 826 VAL A N 1
ATOM 6461 C CA . VAL A 1 826 ? 4.426 -19.453 -2.612 1.00 94.06 826 VAL A CA 1
ATOM 6462 C C . VAL A 1 826 ? 4.719 -19.770 -4.071 1.00 94.06 826 VAL A C 1
ATOM 6464 O O . VAL A 1 826 ? 3.807 -19.929 -4.883 1.00 94.06 826 VAL A O 1
ATOM 6467 N N . SER A 1 827 ? 5.998 -19.907 -4.397 1.00 93.88 827 SER A N 1
ATOM 6468 C CA . SER A 1 827 ? 6.452 -20.406 -5.694 1.00 93.88 827 SER A CA 1
ATOM 6469 C C . SER A 1 827 ? 6.694 -21.913 -5.627 1.00 93.88 827 SER A C 1
ATOM 6471 O O . SER A 1 827 ? 6.940 -22.463 -4.554 1.00 93.88 827 SER A O 1
ATOM 6473 N N . TRP A 1 828 ? 6.585 -22.595 -6.768 1.00 94.69 828 TRP A N 1
ATOM 6474 C CA . TRP A 1 828 ? 6.788 -24.040 -6.876 1.00 94.69 828 TRP A CA 1
ATOM 6475 C C . TRP A 1 828 ? 7.870 -24.350 -7.910 1.00 94.69 828 TRP A C 1
ATOM 6477 O O . TRP A 1 828 ? 7.736 -23.964 -9.069 1.00 94.69 828 TRP A O 1
ATOM 6487 N N . GLU A 1 829 ? 8.888 -25.106 -7.510 1.00 93.50 829 GLU A N 1
ATOM 6488 C CA . GLU A 1 829 ? 9.975 -25.581 -8.373 1.00 93.50 829 GLU A CA 1
ATOM 6489 C C . GLU A 1 829 ? 10.192 -27.078 -8.118 1.00 93.50 829 GLU A C 1
ATOM 6491 O O . GLU A 1 829 ? 10.233 -27.512 -6.969 1.00 93.50 829 GLU A O 1
ATOM 6496 N N . ASP A 1 830 ? 10.231 -27.901 -9.171 1.00 92.69 830 ASP A N 1
ATOM 6497 C CA . ASP A 1 830 ? 10.396 -29.366 -9.082 1.00 92.69 830 ASP A CA 1
ATOM 6498 C C . ASP A 1 830 ? 9.446 -30.078 -8.089 1.00 92.69 830 ASP A C 1
ATOM 6500 O O . ASP A 1 830 ? 9.755 -31.101 -7.458 1.00 92.69 830 ASP A O 1
ATOM 6504 N N . GLY A 1 831 ? 8.233 -29.532 -7.954 1.00 93.12 831 GLY A N 1
ATOM 6505 C CA . GLY A 1 831 ? 7.221 -30.021 -7.018 1.00 93.12 831 GLY A CA 1
ATOM 6506 C C . GLY A 1 831 ? 7.550 -29.735 -5.549 1.00 93.12 831 GLY A C 1
ATOM 6507 O O . GLY A 1 831 ? 7.088 -30.468 -4.677 1.00 93.12 831 GLY A O 1
ATOM 6508 N N . TRP A 1 832 ? 8.350 -28.710 -5.262 1.00 96.75 832 TRP A N 1
ATOM 6509 C CA . TRP A 1 832 ? 8.622 -28.208 -3.918 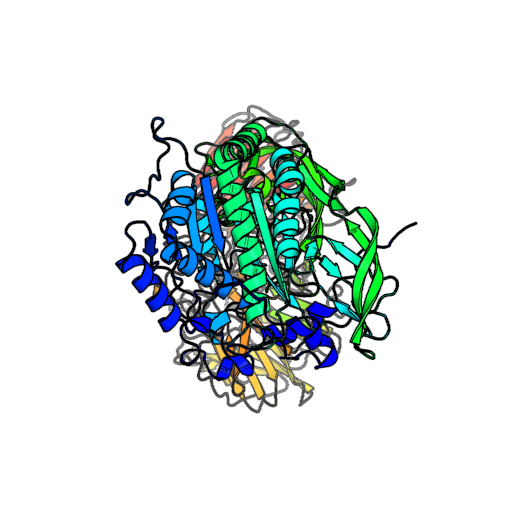1.00 96.75 832 TRP A CA 1
ATOM 6510 C C . TRP A 1 832 ? 8.234 -26.736 -3.798 1.00 96.75 832 TRP A C 1
ATOM 6512 O O . TRP A 1 832 ? 8.515 -25.962 -4.713 1.00 96.75 832 TRP A O 1
ATOM 6522 N N . PRO A 1 833 ? 7.583 -26.334 -2.694 1.00 96.44 833 PRO A N 1
ATOM 6523 C CA . PRO A 1 833 ? 7.231 -24.946 -2.481 1.00 96.44 833 PRO A CA 1
ATOM 6524 C C . PRO A 1 833 ? 8.385 -24.166 -1.847 1.00 96.44 833 PRO A C 1
ATOM 6526 O O . PRO A 1 833 ? 9.099 -24.678 -0.981 1.00 96.44 833 PRO A O 1
ATOM 6529 N N . THR A 1 834 ? 8.474 -22.891 -2.198 1.00 95.81 834 THR A N 1
ATOM 6530 C CA . THR A 1 834 ? 9.301 -21.889 -1.527 1.00 95.81 834 THR A CA 1
ATOM 6531 C C . THR A 1 834 ? 8.394 -20.732 -1.122 1.00 95.81 834 THR A C 1
ATOM 6533 O O . THR A 1 834 ? 7.692 -20.164 -1.957 1.00 95.81 834 THR A O 1
ATOM 6536 N N . VAL A 1 835 ? 8.367 -20.396 0.170 1.00 94.38 835 VAL A N 1
ATOM 6537 C CA . VAL A 1 835 ? 7.582 -19.261 0.680 1.00 94.38 835 VAL A CA 1
ATOM 6538 C C . VAL A 1 835 ? 8.438 -18.005 0.595 1.00 94.38 835 VAL A C 1
ATOM 6540 O O . VAL A 1 835 ? 9.626 -18.051 0.907 1.00 94.38 835 VAL A O 1
ATOM 6543 N N . ASN A 1 836 ? 7.840 -16.893 0.173 1.00 92.62 836 ASN A N 1
ATOM 6544 C CA . ASN A 1 836 ? 8.491 -15.585 0.105 1.00 92.62 836 ASN A CA 1
ATOM 6545 C C . ASN A 1 836 ? 9.836 -15.590 -0.650 1.00 92.62 836 ASN A C 1
ATOM 6547 O O . ASN A 1 836 ? 10.788 -14.933 -0.244 1.00 92.62 836 ASN A O 1
ATOM 6551 N N . ASN A 1 837 ? 9.952 -16.393 -1.713 1.00 89.69 837 ASN A N 1
ATOM 6552 C CA . ASN A 1 837 ? 11.198 -16.573 -2.474 1.00 89.69 837 ASN A CA 1
ATOM 6553 C C . ASN A 1 837 ? 12.421 -17.001 -1.628 1.00 89.69 837 ASN A C 1
ATOM 6555 O O . ASN A 1 837 ? 13.553 -16.844 -2.072 1.00 89.69 837 ASN A O 1
ATOM 6559 N N . GLY A 1 838 ? 12.205 -17.565 -0.434 1.00 89.50 838 GLY A N 1
ATOM 6560 C CA . GLY A 1 838 ? 13.263 -17.970 0.496 1.00 89.50 838 GLY A CA 1
ATOM 6561 C C . GLY A 1 838 ? 13.737 -16.858 1.437 1.00 89.50 838 GLY A C 1
ATOM 6562 O O . GLY A 1 838 ? 14.599 -17.110 2.276 1.00 89.50 838 GLY A O 1
ATOM 6563 N N . GLU A 1 839 ? 13.162 -15.658 1.334 1.00 91.25 839 GLU A N 1
ATOM 6564 C CA . GLU A 1 839 ? 13.523 -14.490 2.136 1.00 91.25 839 GLU A CA 1
ATOM 6565 C C . GLU A 1 839 ? 12.697 -14.381 3.428 1.00 91.25 839 GLU A C 1
ATOM 6567 O O . GLU A 1 839 ? 11.571 -14.883 3.545 1.00 91.25 839 GLU A O 1
ATOM 6572 N N . HIS A 1 840 ? 13.238 -13.670 4.419 1.00 90.75 840 HIS A N 1
ATOM 6573 C CA . HIS A 1 840 ? 12.509 -13.365 5.650 1.00 90.75 840 HIS A CA 1
ATOM 6574 C C . HIS A 1 840 ? 11.351 -12.393 5.392 1.00 90.75 840 HIS A C 1
ATOM 6576 O O . HIS A 1 840 ? 11.434 -11.510 4.547 1.00 90.75 840 HIS A O 1
ATOM 6582 N N . VAL A 1 841 ? 10.270 -12.542 6.157 1.00 89.31 841 VAL A N 1
ATOM 6583 C CA . VAL A 1 841 ? 9.097 -11.663 6.064 1.00 89.31 841 VAL A CA 1
ATOM 6584 C C . VAL A 1 841 ? 9.402 -10.350 6.780 1.00 89.31 841 VAL A C 1
ATOM 6586 O O . VAL A 1 841 ? 9.650 -10.355 7.989 1.00 89.31 841 VAL A O 1
ATOM 6589 N N . LEU A 1 842 ? 9.376 -9.245 6.037 1.00 88.62 842 LEU A N 1
ATOM 6590 C CA . LEU A 1 842 ? 9.561 -7.890 6.563 1.00 88.62 842 LEU A CA 1
ATOM 6591 C C . LEU A 1 842 ? 8.205 -7.216 6.820 1.00 88.62 842 LEU A C 1
ATOM 6593 O O . LEU A 1 842 ? 7.195 -7.608 6.237 1.00 88.62 842 LEU A O 1
ATOM 6597 N N . LEU A 1 843 ? 8.170 -6.220 7.711 1.00 84.75 843 LEU A N 1
ATOM 6598 C CA . LEU A 1 843 ? 6.938 -5.483 8.018 1.00 84.75 843 LEU A CA 1
ATOM 6599 C C . LEU A 1 843 ? 6.530 -4.581 6.846 1.00 84.75 843 LEU A C 1
ATOM 6601 O O . LEU A 1 843 ? 5.342 -4.432 6.580 1.00 84.75 843 LEU A O 1
ATOM 6605 N N . SER A 1 844 ? 7.513 -4.000 6.158 1.00 79.69 844 SER A N 1
ATOM 6606 C CA . SER A 1 844 ? 7.347 -3.085 5.023 1.00 79.69 844 SER A CA 1
ATOM 6607 C C . SER A 1 844 ? 6.983 -3.774 3.702 1.00 79.69 844 SER A C 1
ATOM 6609 O O . SER A 1 844 ? 6.727 -3.104 2.702 1.00 79.69 844 SER A O 1
ATOM 6611 N N . GLN A 1 845 ? 6.987 -5.109 3.668 1.00 78.19 845 GLN A N 1
ATOM 6612 C CA . GLN A 1 845 ? 6.834 -5.872 2.437 1.00 78.19 845 GLN A CA 1
ATOM 6613 C C . GLN A 1 845 ? 5.384 -5.850 1.926 1.00 78.19 845 GLN A C 1
ATOM 6615 O O . GLN A 1 845 ? 4.454 -6.143 2.675 1.00 78.19 845 GLN A O 1
ATOM 6620 N N . SER A 1 846 ? 5.202 -5.569 0.632 1.00 71.06 846 SER A N 1
ATOM 6621 C CA . SER A 1 846 ? 3.908 -5.628 -0.060 1.00 71.06 846 SER A CA 1
ATOM 6622 C C . SER A 1 846 ? 3.895 -6.695 -1.160 1.00 71.06 846 SER A C 1
ATOM 6624 O O . SER A 1 846 ? 4.937 -7.089 -1.692 1.00 71.06 846 SER A O 1
ATOM 6626 N N . TYR A 1 847 ? 2.701 -7.186 -1.494 1.00 69.75 847 TYR A N 1
ATOM 6627 C CA . TYR A 1 847 ? 2.485 -8.241 -2.487 1.00 69.75 847 TYR A CA 1
ATOM 6628 C C . TYR A 1 847 ? 1.308 -7.876 -3.396 1.00 69.75 847 TYR A C 1
ATOM 6630 O O . TYR A 1 847 ? 0.400 -7.167 -2.980 1.00 69.75 847 TYR A O 1
ATOM 6638 N N . ALA A 1 848 ? 1.289 -8.392 -4.625 1.00 60.59 848 ALA A N 1
ATOM 6639 C CA . ALA A 1 848 ? 0.338 -8.000 -5.673 1.00 60.59 848 ALA A CA 1
ATOM 6640 C C . ALA A 1 848 ? -1.115 -8.516 -5.495 1.00 60.59 848 ALA A C 1
ATOM 6642 O O . ALA A 1 848 ? -1.869 -8.556 -6.468 1.00 60.59 848 ALA A O 1
ATOM 6643 N N . HIS A 1 849 ? -1.524 -8.913 -4.284 1.00 57.59 849 HIS A N 1
ATOM 6644 C CA . HIS A 1 849 ? -2.864 -9.440 -4.005 1.00 57.59 849 HIS A CA 1
ATOM 6645 C C . HIS A 1 849 ? -3.686 -8.470 -3.151 1.00 57.59 849 HIS A C 1
ATOM 6647 O O . HIS A 1 849 ? -3.362 -8.239 -1.990 1.00 57.59 849 HIS A O 1
ATOM 6653 N N . GLY A 1 850 ? -4.772 -7.960 -3.744 1.00 51.16 850 GLY A N 1
ATOM 6654 C CA . GLY A 1 850 ? -5.723 -7.039 -3.117 1.00 51.16 850 GLY A CA 1
ATOM 6655 C C . GLY A 1 850 ? -5.240 -5.582 -3.029 1.00 51.16 850 GLY A C 1
ATOM 6656 O O . GLY A 1 850 ? -4.116 -5.279 -3.421 1.00 51.16 850 GLY A O 1
ATOM 6657 N N . PRO A 1 851 ? -6.111 -4.642 -2.616 1.00 48.31 851 PRO A N 1
ATOM 6658 C CA . PRO A 1 851 ? -5.729 -3.249 -2.380 1.00 48.31 851 PRO A CA 1
ATOM 6659 C C . PRO A 1 851 ? -4.776 -3.118 -1.190 1.00 48.31 851 PRO A C 1
ATOM 6661 O O . PRO A 1 851 ? -4.888 -3.861 -0.216 1.00 48.31 851 PRO A O 1
ATOM 6664 N N . ASP A 1 852 ? -3.915 -2.103 -1.230 1.00 53.09 852 ASP A N 1
ATOM 6665 C CA . ASP A 1 852 ? -3.140 -1.691 -0.063 1.00 53.09 852 ASP A CA 1
ATOM 6666 C C . ASP A 1 852 ? -4.088 -1.171 1.037 1.00 53.09 852 ASP A C 1
ATOM 6668 O O . ASP A 1 852 ? -4.927 -0.288 0.811 1.00 53.09 852 ASP A O 1
ATOM 6672 N N . LEU A 1 853 ? -3.972 -1.737 2.240 1.00 52.88 853 LEU A N 1
ATOM 6673 C CA . LEU A 1 853 ? -4.750 -1.307 3.399 1.00 52.88 853 LEU A CA 1
ATOM 6674 C C . LEU A 1 853 ? -4.238 0.035 3.928 1.00 52.88 853 LEU A C 1
ATOM 6676 O O . LEU A 1 853 ? -3.036 0.257 4.066 1.00 52.88 853 LEU A O 1
ATOM 6680 N N . GLU A 1 854 ? -5.168 0.925 4.271 1.00 56.16 854 GLU A N 1
ATOM 6681 C CA . GLU A 1 854 ? -4.836 2.178 4.945 1.00 56.16 854 GLU A CA 1
ATOM 6682 C C . GLU A 1 854 ? -4.396 1.960 6.376 1.00 56.16 854 GLU A C 1
ATOM 6684 O O . GLU A 1 854 ? -5.125 1.372 7.179 1.00 56.16 854 GLU A O 1
ATOM 6689 N N . TYR A 1 855 ? -3.250 2.545 6.718 1.00 62.22 855 TYR A N 1
ATOM 6690 C CA . TYR A 1 855 ? -2.791 2.615 8.090 1.00 62.22 855 TYR A CA 1
ATOM 6691 C C . TYR A 1 855 ? -2.469 4.064 8.499 1.00 62.22 855 TYR A C 1
ATOM 6693 O O . TYR A 1 855 ? -1.768 4.767 7.767 1.00 62.22 855 TYR A O 1
ATOM 6701 N N . PRO A 1 856 ? -2.932 4.531 9.673 1.00 75.12 856 PRO A N 1
ATOM 6702 C CA . PRO A 1 856 ? -3.877 3.855 10.563 1.00 75.12 856 PRO A CA 1
ATOM 6703 C C . PRO A 1 856 ? -5.302 3.807 9.963 1.00 75.12 856 PRO A C 1
ATOM 6705 O O . PRO A 1 856 ? -5.682 4.737 9.255 1.00 75.12 856 PRO A O 1
ATOM 6708 N N . PRO A 1 857 ? -6.112 2.773 10.261 1.00 75.31 857 PRO A N 1
ATOM 6709 C CA . PRO A 1 857 ? -7.485 2.688 9.764 1.00 75.31 857 PRO A CA 1
ATOM 6710 C C . PRO A 1 857 ? -8.380 3.790 10.354 1.00 75.31 857 PRO A C 1
ATOM 6712 O O . PRO A 1 857 ? -8.081 4.378 11.399 1.00 75.31 857 PRO A O 1
ATOM 6715 N N . GLU A 1 858 ? -9.520 4.045 9.705 1.00 80.19 858 GLU A N 1
ATOM 6716 C CA . GLU A 1 858 ? -10.522 4.994 10.204 1.00 80.19 858 GLU A CA 1
ATOM 6717 C C . GLU A 1 858 ? -10.997 4.646 11.630 1.00 80.19 858 GLU A C 1
ATOM 6719 O O . GLU A 1 858 ? -11.120 3.466 11.980 1.00 80.19 858 GLU A O 1
ATOM 6724 N N . PRO A 1 859 ? -11.332 5.648 12.470 1.00 87.44 859 PRO A N 1
ATOM 6725 C CA . PRO A 1 859 ? -11.753 5.395 13.838 1.00 87.44 859 PRO A CA 1
ATOM 6726 C C . PRO A 1 859 ? -12.991 4.501 13.937 1.00 87.44 859 PRO A C 1
ATOM 6728 O O . PRO A 1 859 ? -14.076 4.849 13.452 1.00 87.44 859 PRO A O 1
ATOM 6731 N N . TYR A 1 860 ? -12.872 3.394 14.668 1.00 91.31 860 TYR A N 1
ATOM 6732 C CA . TYR A 1 860 ? -13.995 2.504 14.936 1.00 91.31 860 TYR A CA 1
ATOM 6733 C C . TYR A 1 860 ? -14.960 3.140 15.942 1.00 91.31 860 TYR A C 1
ATOM 6735 O O . TYR A 1 860 ? -14.550 3.757 16.928 1.00 91.31 860 TYR A O 1
ATOM 6743 N N . LYS A 1 861 ? -16.269 2.988 15.710 1.00 94.00 861 LYS A N 1
ATOM 6744 C CA . LYS A 1 861 ? -17.327 3.458 16.616 1.00 94.00 861 LYS A CA 1
ATOM 6745 C C . LYS A 1 861 ? -18.429 2.422 16.749 1.00 94.00 861 LYS A C 1
ATOM 6747 O O . LYS A 1 861 ? -18.908 1.872 15.751 1.00 94.00 861 LYS A O 1
ATOM 6752 N N . ASP A 1 862 ? -18.894 2.244 17.979 1.00 93.19 862 ASP A N 1
ATOM 6753 C CA . ASP A 1 862 ? -20.073 1.441 18.282 1.00 93.19 862 ASP A CA 1
ATOM 6754 C C . ASP A 1 862 ? -20.901 2.108 19.384 1.00 93.19 862 ASP A C 1
ATOM 6756 O O . ASP A 1 862 ? -20.438 2.276 20.510 1.00 93.19 862 ASP A O 1
ATOM 6760 N N . ASN A 1 863 ? -22.125 2.510 19.040 1.00 92.81 863 ASN A N 1
ATOM 6761 C CA . ASN A 1 863 ? -23.100 3.107 19.960 1.00 92.81 863 ASN A CA 1
ATOM 6762 C C . ASN A 1 863 ? -24.107 2.071 20.496 1.00 92.81 863 ASN A C 1
ATOM 6764 O O . ASN A 1 863 ? -25.057 2.435 21.198 1.00 92.81 863 ASN A O 1
ATOM 6768 N N . PHE A 1 864 ? -23.916 0.789 20.164 1.00 93.25 864 PHE A N 1
ATOM 6769 C CA . PHE A 1 864 ? -24.773 -0.317 20.585 1.00 93.25 864 PHE A CA 1
ATOM 6770 C C . PHE A 1 864 ? -26.244 -0.127 20.175 1.00 93.25 864 PHE A C 1
ATOM 6772 O O . PHE A 1 864 ? -27.160 -0.299 20.981 1.00 93.25 864 PHE A O 1
ATOM 6779 N N . GLU A 1 865 ? -26.468 0.292 18.927 1.00 87.94 865 GLU A N 1
ATOM 6780 C CA . GLU A 1 865 ? -27.808 0.596 18.393 1.00 87.94 865 GLU A CA 1
ATOM 6781 C C . GLU A 1 865 ? -28.503 -0.630 17.770 1.00 87.94 865 GLU A C 1
ATOM 6783 O O . GLU A 1 865 ? -29.693 -0.576 17.468 1.00 87.94 865 GLU A O 1
ATOM 6788 N N . GLY A 1 866 ? -27.765 -1.730 17.580 1.00 82.56 866 GLY A N 1
ATOM 6789 C CA . GLY A 1 866 ? -28.269 -2.980 17.009 1.00 82.56 866 GLY A CA 1
ATOM 6790 C C . GLY A 1 866 ? -29.168 -3.782 17.956 1.00 82.56 866 GLY A C 1
ATOM 6791 O O . GLY A 1 866 ? -29.265 -3.495 19.149 1.00 82.56 866 GLY A O 1
ATOM 6792 N N . ALA A 1 867 ? -29.823 -4.811 17.407 1.00 82.88 867 ALA A N 1
ATOM 6793 C CA . ALA A 1 867 ? -30.565 -5.799 18.195 1.00 82.88 867 ALA A CA 1
ATOM 6794 C C . ALA A 1 867 ? -29.625 -6.749 18.960 1.00 82.88 867 ALA A C 1
ATOM 6796 O O . ALA A 1 867 ? -29.918 -7.118 20.095 1.00 82.88 867 ALA A O 1
ATOM 6797 N N . ASP A 1 868 ? -28.471 -7.049 18.360 1.00 86.44 868 ASP A N 1
ATOM 6798 C CA . ASP A 1 868 ? -27.419 -7.911 18.889 1.00 86.44 868 ASP A CA 1
ATOM 6799 C C . ASP A 1 868 ? -26.078 -7.163 18.921 1.00 86.44 868 ASP A C 1
ATOM 6801 O O . ASP A 1 868 ? -25.896 -6.146 18.239 1.00 86.44 868 ASP A O 1
ATOM 6805 N N . LEU A 1 869 ? -25.123 -7.656 19.717 1.00 88.94 869 LEU A N 1
ATOM 6806 C CA . LEU A 1 869 ? -23.747 -7.165 19.646 1.00 88.94 869 LEU A CA 1
ATOM 6807 C C . LEU A 1 869 ? -23.151 -7.470 18.271 1.00 88.94 869 LEU A C 1
ATOM 6809 O O . LEU A 1 869 ? -23.408 -8.519 17.681 1.00 88.94 869 LEU A O 1
ATOM 6813 N N . ARG A 1 870 ? -22.303 -6.562 17.780 1.00 89.06 870 ARG A N 1
ATOM 6814 C CA . ARG A 1 870 ? -21.516 -6.827 16.573 1.00 89.06 870 ARG A CA 1
ATOM 6815 C C . ARG A 1 870 ? -20.620 -8.061 16.779 1.00 89.06 870 ARG A C 1
ATOM 6817 O O . ARG A 1 870 ? -20.120 -8.238 17.891 1.00 89.06 870 ARG A O 1
ATOM 6824 N N . PRO A 1 871 ? -20.339 -8.853 15.727 1.00 87.69 871 PRO A N 1
ATOM 6825 C CA . PRO A 1 871 ? -19.533 -10.075 15.841 1.00 87.69 871 PRO A CA 1
ATOM 6826 C C . PRO A 1 871 ? -18.116 -9.873 16.394 1.00 87.69 871 PRO A C 1
ATOM 6828 O O . PRO A 1 871 ? -17.509 -10.816 16.875 1.00 87.69 871 PRO A O 1
ATOM 6831 N N . SER A 1 872 ? -17.576 -8.655 16.346 1.00 88.38 872 SER A N 1
ATOM 6832 C CA . SER A 1 872 ? -16.246 -8.321 16.866 1.00 88.38 872 SER A CA 1
ATOM 6833 C C . SER A 1 872 ? -16.189 -8.148 18.394 1.00 88.38 872 SER A C 1
ATOM 6835 O O . SER A 1 872 ? -15.116 -7.867 18.938 1.00 88.38 872 SER A O 1
ATOM 6837 N N . TRP A 1 873 ? -17.319 -8.302 19.095 1.00 93.06 873 TRP A N 1
ATOM 6838 C CA . TRP A 1 873 ? -17.389 -8.326 20.556 1.00 93.06 873 TRP A CA 1
ATOM 6839 C C . TRP A 1 873 ? -17.352 -9.745 21.109 1.00 93.06 873 TRP A C 1
ATOM 6841 O O . TRP A 1 873 ? -18.097 -10.626 20.685 1.00 93.06 873 TRP A O 1
ATOM 6851 N N . TYR A 1 874 ? -16.548 -9.918 22.149 1.00 93.62 874 TYR A N 1
ATOM 6852 C CA . TYR A 1 874 ? -16.336 -11.186 22.824 1.00 93.62 874 TYR A CA 1
ATOM 6853 C C . TYR A 1 874 ? -16.729 -11.098 24.301 1.00 93.62 874 TYR A C 1
ATOM 6855 O O . TYR A 1 874 ? -16.804 -10.024 24.886 1.00 93.62 874 TYR A O 1
ATOM 6863 N N . GLN A 1 875 ? -16.941 -12.239 24.934 1.00 93.19 875 GLN A N 1
ATOM 6864 C CA . GLN A 1 875 ? -17.023 -12.418 26.379 1.00 93.19 875 GLN A CA 1
ATOM 6865 C C . GLN A 1 875 ? -15.839 -13.272 26.836 1.00 93.19 875 GLN A C 1
ATOM 6867 O O . GLN A 1 875 ? -15.280 -14.046 26.054 1.00 93.19 875 GLN A O 1
ATOM 6872 N N . LEU A 1 876 ? -15.450 -13.130 28.104 1.00 90.25 876 LEU A N 1
ATOM 6873 C CA . LEU A 1 876 ? -14.521 -14.067 28.729 1.00 90.25 876 LEU A CA 1
ATOM 6874 C C . LEU A 1 876 ? -15.285 -15.343 29.069 1.00 90.25 876 LEU A C 1
ATOM 6876 O O . LEU A 1 876 ? -16.170 -15.322 29.923 1.00 90.25 876 LEU A O 1
ATOM 6880 N N . ARG A 1 877 ? -14.866 -16.444 28.445 1.00 88.94 877 ARG A N 1
ATOM 6881 C CA . ARG A 1 877 ? -15.404 -17.802 28.584 1.00 88.94 877 ARG A CA 1
ATOM 6882 C C . ARG A 1 877 ? -16.840 -17.930 28.071 1.00 88.94 877 ARG A C 1
ATOM 6884 O O . ARG A 1 877 ? -17.468 -16.958 27.666 1.00 88.94 877 ARG A O 1
ATOM 6891 N N . SER A 1 878 ? -17.349 -19.161 28.062 1.00 88.88 878 SER A N 1
ATOM 6892 C CA . SER A 1 878 ? -18.735 -19.446 27.688 1.00 88.88 878 SER A CA 1
ATOM 6893 C C . SER A 1 878 ? -19.674 -18.931 28.784 1.00 88.88 878 SER A C 1
ATOM 6895 O O . SER A 1 878 ? -19.615 -19.449 29.905 1.00 88.88 878 SER A O 1
ATOM 6897 N N . PRO A 1 879 ? -20.549 -17.951 28.498 1.00 89.19 879 PRO A N 1
ATOM 6898 C CA . PRO A 1 879 ? -21.495 -17.455 29.483 1.00 89.19 879 PRO A CA 1
ATOM 6899 C C . PRO A 1 879 ? -22.579 -18.501 29.755 1.00 89.19 879 PRO A C 1
ATOM 6901 O O . PRO A 1 879 ? -23.205 -19.017 28.836 1.00 89.19 879 PRO A O 1
ATOM 6904 N N . TYR A 1 880 ? -22.850 -18.774 31.029 1.00 88.06 880 TYR A N 1
ATOM 6905 C CA . TYR A 1 880 ? -23.988 -19.602 31.463 1.00 88.06 880 TYR A CA 1
ATOM 6906 C C . TYR A 1 880 ? -25.148 -18.761 32.024 1.00 88.06 880 TYR A C 1
ATOM 6908 O O . TYR A 1 880 ? -26.206 -19.284 32.368 1.00 88.06 880 TYR A O 1
ATOM 6916 N N . THR A 1 881 ? -24.961 -17.442 32.115 1.00 87.25 881 THR A N 1
ATOM 6917 C CA . THR A 1 881 ? -25.998 -16.458 32.440 1.00 87.25 881 THR A CA 1
ATOM 6918 C C . THR A 1 881 ? -25.856 -15.237 31.539 1.00 87.25 881 THR A C 1
ATOM 6920 O O . THR A 1 881 ? -24.797 -14.968 30.975 1.00 87.25 881 THR A O 1
ATOM 6923 N N . THR A 1 882 ? -26.942 -14.483 31.380 1.00 90.25 882 THR A N 1
ATOM 6924 C CA . THR A 1 882 ? -26.918 -13.235 30.617 1.00 90.25 882 THR A CA 1
ATOM 6925 C C . THR A 1 882 ? -26.252 -12.123 31.426 1.00 90.25 882 THR A C 1
ATOM 6927 O O . THR A 1 882 ? -26.836 -11.631 32.394 1.00 90.25 882 THR A O 1
ATOM 6930 N N . ASN A 1 883 ? -25.091 -11.668 30.961 1.00 92.00 883 ASN A N 1
ATOM 6931 C CA . ASN A 1 883 ? -24.258 -10.674 31.643 1.00 92.00 883 ASN A CA 1
ATOM 6932 C C . ASN A 1 883 ? -24.373 -9.247 31.080 1.00 92.00 883 ASN A C 1
ATOM 6934 O O . ASN A 1 883 ? -23.806 -8.305 31.629 1.00 92.00 883 ASN A O 1
ATOM 6938 N N . TYR A 1 884 ? -25.134 -9.055 30.005 1.00 94.94 884 TYR A N 1
ATOM 6939 C CA . TYR A 1 884 ? -25.412 -7.739 29.439 1.00 94.94 884 TYR A CA 1
ATOM 6940 C C . TYR A 1 884 ? -26.765 -7.725 28.724 1.00 94.94 884 TYR A C 1
ATOM 6942 O O . TYR A 1 884 ? -27.382 -8.763 28.489 1.00 94.94 884 TYR A O 1
ATOM 6950 N N . ARG A 1 885 ? -27.241 -6.535 28.372 1.00 94.25 885 ARG A N 1
ATOM 6951 C CA . ARG A 1 885 ? -28.342 -6.333 27.426 1.00 94.25 885 ARG A CA 1
ATOM 6952 C C . ARG A 1 885 ? -28.153 -5.021 26.676 1.00 94.25 885 ARG A C 1
ATOM 6954 O O . ARG A 1 885 ? -27.590 -4.072 27.222 1.00 94.25 885 ARG A O 1
ATOM 6961 N N . LEU A 1 886 ? -28.696 -4.928 25.470 1.00 93.62 886 LEU A N 1
ATOM 6962 C CA . LEU A 1 886 ? -28.796 -3.659 24.751 1.00 93.62 886 LEU A CA 1
ATOM 6963 C C . LEU A 1 886 ? -30.053 -2.892 25.201 1.00 93.62 886 LEU A C 1
ATOM 6965 O O . LEU A 1 886 ? -31.037 -3.488 25.660 1.00 93.62 886 LEU A O 1
ATOM 6969 N N . LYS A 1 887 ? -30.025 -1.554 25.172 1.00 87.19 887 LYS A N 1
ATOM 6970 C CA . LYS A 1 887 ? -31.198 -0.743 25.550 1.00 87.19 887 LYS A CA 1
ATOM 6971 C C . LYS A 1 887 ? -32.259 -0.769 24.447 1.00 87.19 887 LYS A C 1
ATOM 6973 O O . LYS A 1 887 ? -31.964 -0.501 23.288 1.00 87.19 887 LYS A O 1
ATOM 6978 N N . ALA A 1 888 ? -33.518 -0.988 24.837 1.00 72.12 888 ALA A N 1
ATOM 6979 C CA . ALA A 1 888 ? -34.665 -0.857 23.941 1.00 72.12 888 ALA A CA 1
ATOM 6980 C C . ALA A 1 888 ? -34.726 0.565 23.346 1.00 72.12 888 ALA A C 1
ATOM 6982 O O . ALA A 1 888 ? -34.633 1.547 24.086 1.00 72.12 888 ALA A O 1
ATOM 6983 N N . GLY A 1 889 ? -34.845 0.671 22.018 1.00 65.88 889 GLY A N 1
ATOM 6984 C CA . GLY A 1 889 ? -34.777 1.946 21.290 1.00 65.88 889 GLY A CA 1
ATOM 6985 C C . GLY A 1 889 ? -33.365 2.382 20.861 1.00 65.88 889 GLY A C 1
ATOM 6986 O O . GLY A 1 889 ? -33.227 3.473 20.315 1.00 65.88 889 GLY A O 1
ATOM 6987 N N . GLY A 1 890 ? -32.340 1.546 21.088 1.00 62.78 890 GLY A N 1
ATOM 6988 C CA . GLY A 1 890 ? -31.076 1.578 20.341 1.00 62.78 890 GLY A CA 1
ATOM 6989 C C . GLY A 1 890 ? -30.035 2.611 20.776 1.00 62.78 890 GLY A C 1
ATOM 6990 O O . GLY A 1 890 ? -29.458 3.252 19.912 1.00 62.78 890 GLY A O 1
ATOM 6991 N N . LYS A 1 891 ? -29.774 2.800 22.081 1.00 77.81 891 LYS A N 1
ATOM 6992 C CA . LYS A 1 891 ? -28.677 3.676 22.565 1.00 77.81 891 LYS A CA 1
ATOM 6993 C C . LYS A 1 891 ? -28.039 3.164 23.856 1.00 77.81 891 LYS A C 1
ATOM 6995 O O . LYS A 1 891 ? -28.384 3.627 24.951 1.00 77.81 891 LYS A O 1
ATOM 7000 N N . GLY A 1 892 ? -27.090 2.243 23.723 1.00 92.12 892 GLY A N 1
ATOM 7001 C CA . GLY A 1 892 ? -26.191 1.836 24.800 1.00 92.12 892 GLY A CA 1
ATOM 7002 C C . GLY A 1 892 ? -26.318 0.383 25.261 1.00 92.12 892 GLY A C 1
ATOM 7003 O O . GLY A 1 892 ? -27.352 -0.273 25.128 1.00 92.12 892 GLY A O 1
ATOM 7004 N N . LEU A 1 893 ? -25.230 -0.072 25.869 1.00 96.06 893 LEU A N 1
ATOM 7005 C CA . LEU A 1 893 ? -25.019 -1.362 26.503 1.00 96.06 893 LEU A CA 1
ATOM 7006 C C . LEU A 1 893 ? -25.241 -1.235 28.011 1.00 96.06 893 LEU A C 1
ATOM 7008 O O . LEU A 1 893 ? -24.593 -0.417 28.663 1.00 96.06 893 LEU A O 1
ATOM 7012 N N . VAL A 1 894 ? -26.110 -2.068 28.573 1.00 96.31 894 VAL A N 1
ATOM 7013 C CA . VAL A 1 894 ? -26.284 -2.217 30.023 1.00 96.31 894 VAL A CA 1
ATOM 7014 C C . VAL A 1 894 ? -25.610 -3.510 30.451 1.00 96.31 894 VAL A C 1
ATOM 7016 O O . VAL A 1 894 ? -25.961 -4.585 29.965 1.00 96.31 894 VAL A O 1
ATOM 7019 N N . LEU A 1 895 ? -24.656 -3.405 31.367 1.00 97.00 895 LEU A N 1
ATOM 7020 C CA . LEU A 1 895 ? -24.029 -4.561 31.995 1.00 97.00 895 LEU A CA 1
ATOM 7021 C C . LEU A 1 895 ? -24.919 -5.065 33.135 1.00 97.00 895 LEU A C 1
ATOM 7023 O O . LEU A 1 895 ? -25.653 -4.284 33.745 1.00 97.00 895 LEU A O 1
ATOM 7027 N N . ARG A 1 896 ? -24.885 -6.371 33.403 1.00 95.62 896 ARG A N 1
ATOM 7028 C CA . ARG A 1 896 ? -25.580 -7.020 34.523 1.00 95.62 896 ARG A CA 1
ATOM 7029 C C . ARG A 1 896 ? -24.523 -7.487 35.516 1.00 95.62 896 ARG A C 1
ATOM 7031 O O . ARG A 1 896 ? -24.077 -8.629 35.420 1.00 95.62 896 ARG A O 1
ATOM 7038 N N . PRO A 1 897 ? -24.089 -6.607 36.432 1.00 94.62 897 PRO A N 1
ATOM 7039 C CA . PRO A 1 897 ? -22.925 -6.880 37.251 1.00 94.62 897 PRO A CA 1
ATOM 7040 C C . PRO A 1 897 ? -23.182 -8.079 38.157 1.00 94.62 897 PRO A C 1
ATOM 7042 O O . PRO A 1 897 ? -24.275 -8.252 38.699 1.00 94.62 897 PRO A O 1
ATOM 7045 N N . ASN A 1 898 ? -22.151 -8.890 38.337 1.00 92.69 898 ASN A N 1
ATOM 7046 C CA . ASN A 1 898 ? -22.162 -10.033 39.233 1.00 92.69 898 ASN A CA 1
ATOM 7047 C C . ASN A 1 898 ? -21.007 -9.907 40.238 1.00 92.69 898 ASN A C 1
ATOM 7049 O O . ASN A 1 898 ? -20.345 -8.869 40.322 1.00 92.69 898 ASN A O 1
ATOM 7053 N N . VAL A 1 899 ? -20.803 -10.946 41.045 1.00 90.94 899 VAL A N 1
ATOM 7054 C CA . VAL A 1 899 ? -19.763 -10.957 42.084 1.00 90.94 899 VAL A CA 1
ATOM 7055 C C . VAL A 1 899 ? -18.347 -11.034 41.507 1.00 90.94 899 VAL A C 1
ATOM 7057 O O . VAL A 1 899 ? -17.392 -10.759 42.226 1.00 90.94 899 VAL A O 1
ATOM 7060 N N . PHE A 1 900 ? -18.205 -11.407 40.234 1.00 89.88 900 PHE A N 1
ATOM 7061 C CA . PHE A 1 900 ? -16.921 -11.711 39.623 1.00 89.88 900 PHE A CA 1
ATOM 7062 C C . PHE A 1 900 ? -16.247 -10.463 39.057 1.00 89.88 900 PHE A C 1
ATOM 7064 O O . PHE A 1 900 ? -16.879 -9.549 38.520 1.00 89.88 900 PHE A O 1
ATOM 7071 N N . THR A 1 901 ? -14.933 -10.447 39.178 1.00 88.75 901 THR A N 1
ATOM 7072 C CA . THR A 1 901 ? -13.994 -9.482 38.615 1.00 88.75 901 THR A CA 1
ATOM 7073 C C . THR A 1 901 ? -13.348 -10.059 37.351 1.00 88.75 901 THR A C 1
ATOM 7075 O O . THR A 1 901 ? -13.527 -11.232 37.022 1.00 88.75 901 THR A O 1
ATOM 7078 N N . LEU A 1 902 ? -12.561 -9.253 36.633 1.00 88.81 902 LEU A N 1
ATOM 7079 C CA . LEU A 1 902 ? -11.761 -9.748 35.502 1.00 88.81 902 LEU A CA 1
ATOM 7080 C C . LEU A 1 902 ? -10.667 -10.746 35.939 1.00 88.81 902 LEU A C 1
ATOM 7082 O O . LEU A 1 902 ? -10.196 -11.538 35.119 1.00 88.81 902 LEU A O 1
ATOM 7086 N N . SER A 1 903 ? -10.309 -10.742 37.225 1.00 85.38 903 SER A N 1
ATOM 7087 C CA . SER A 1 903 ? -9.348 -11.656 37.848 1.00 85.38 903 SER A CA 1
ATOM 7088 C C . SER A 1 903 ? -9.939 -13.027 38.179 1.00 85.38 903 SER A C 1
ATOM 7090 O O . SER A 1 903 ? -9.205 -13.961 38.509 1.00 85.38 903 SER A O 1
ATOM 7092 N N . ASP A 1 904 ? -11.262 -13.170 38.118 1.00 83.81 904 ASP A N 1
ATOM 7093 C CA . ASP A 1 904 ? -11.921 -14.416 38.471 1.00 83.81 904 ASP A CA 1
ATOM 7094 C C . ASP A 1 904 ? -11.947 -15.400 37.300 1.00 83.81 904 ASP A C 1
ATOM 7096 O O . ASP A 1 904 ? -12.135 -15.067 36.122 1.00 83.81 904 ASP A O 1
ATOM 7100 N N . ARG A 1 905 ? -11.807 -16.679 37.648 1.00 82.06 905 ARG A N 1
ATOM 7101 C CA . ARG A 1 905 ? -11.921 -17.805 36.714 1.00 82.06 905 ARG A CA 1
ATOM 7102 C C . ARG A 1 905 ? -13.364 -18.200 36.476 1.00 82.06 905 ARG A C 1
ATOM 7104 O O . ARG A 1 905 ? -13.727 -19.363 36.567 1.00 82.06 905 ARG A O 1
ATOM 7111 N N . ASP A 1 906 ? -14.182 -17.213 36.174 1.00 86.38 906 ASP A N 1
ATOM 7112 C CA . ASP A 1 906 ? -15.601 -17.390 35.923 1.00 86.38 906 ASP A CA 1
ATOM 7113 C C . ASP A 1 906 ? -16.030 -16.486 34.757 1.00 86.38 906 ASP A C 1
ATOM 7115 O O . ASP A 1 906 ? -15.186 -16.043 33.976 1.00 86.38 906 ASP A O 1
ATOM 7119 N N . THR A 1 907 ? -17.322 -16.239 34.585 1.00 89.31 907 THR A N 1
ATOM 7120 C CA . THR A 1 907 ? -17.851 -15.349 33.549 1.00 89.31 907 THR A CA 1
ATOM 7121 C C . THR A 1 907 ? -18.162 -13.985 34.173 1.00 89.31 907 THR A C 1
ATOM 7123 O O . THR A 1 907 ? -19.282 -13.773 34.660 1.00 89.31 907 THR A O 1
ATOM 7126 N N . PRO A 1 908 ? -17.202 -13.038 34.201 1.00 91.69 908 PRO A N 1
ATOM 7127 C CA . PRO A 1 908 ? -17.480 -11.697 34.687 1.00 91.69 908 PRO A CA 1
ATOM 7128 C C . PRO A 1 908 ? -18.506 -11.000 33.799 1.00 91.69 908 PRO A C 1
ATOM 7130 O O . PRO A 1 908 ? -18.681 -11.329 32.622 1.00 91.69 908 PRO A O 1
ATOM 7133 N N . SER A 1 909 ? -19.165 -9.989 34.360 1.00 95.50 909 SER A N 1
ATOM 7134 C CA . SER A 1 909 ? -20.001 -9.083 33.579 1.00 95.50 909 SER A CA 1
ATOM 7135 C C . SER A 1 909 ? -19.129 -8.144 32.742 1.00 95.50 909 SER A C 1
ATOM 7137 O O . SER A 1 909 ? -18.940 -6.973 33.085 1.00 95.50 909 SER A O 1
ATOM 7139 N N . ALA A 1 910 ? -18.590 -8.682 31.649 1.00 95.31 910 ALA A N 1
ATOM 7140 C CA . ALA A 1 910 ? -17.693 -7.988 30.745 1.00 95.31 910 ALA A CA 1
ATOM 7141 C C . ALA A 1 910 ? -17.927 -8.372 29.281 1.00 95.31 910 ALA A C 1
ATOM 7143 O O . ALA A 1 910 ? -18.223 -9.526 28.969 1.00 95.31 910 ALA A O 1
ATOM 7144 N N . ILE A 1 911 ? -17.723 -7.403 28.392 1.00 96.25 911 ILE A N 1
ATOM 7145 C CA . ILE A 1 911 ? -17.538 -7.642 26.960 1.00 96.25 911 ILE A CA 1
ATOM 7146 C C . ILE A 1 911 ? -16.195 -7.065 26.524 1.00 96.25 911 ILE A C 1
ATOM 7148 O O . ILE A 1 911 ? -15.728 -6.074 27.082 1.00 96.25 911 ILE A O 1
ATOM 7152 N N . LEU A 1 912 ? -15.556 -7.704 25.557 1.00 94.88 912 LEU A N 1
ATOM 7153 C CA . LEU A 1 912 ? -14.165 -7.501 25.207 1.00 94.88 912 LEU A CA 1
ATOM 7154 C C . LEU A 1 912 ? -14.030 -7.281 23.717 1.00 94.88 912 LEU A C 1
ATOM 7156 O O . LEU A 1 912 ? -14.740 -7.882 22.911 1.00 94.88 912 LEU A O 1
ATOM 7160 N N . ARG A 1 913 ? -13.060 -6.453 23.372 1.00 93.06 913 ARG A N 1
ATOM 7161 C CA . ARG A 1 913 ? -12.647 -6.208 22.005 1.00 93.06 913 ARG A CA 1
ATOM 7162 C C . ARG A 1 913 ? -11.139 -6.342 21.913 1.00 93.06 913 ARG A C 1
ATOM 7164 O O . ARG A 1 913 ? -10.408 -5.995 22.835 1.00 93.06 913 ARG A O 1
ATOM 7171 N N . LYS A 1 914 ? -10.682 -6.903 20.808 1.00 90.88 914 LYS A N 1
ATOM 7172 C CA . LYS A 1 914 ? -9.267 -7.099 20.503 1.00 90.88 914 LYS A CA 1
ATOM 7173 C C . LYS A 1 914 ? -8.544 -5.746 20.429 1.00 90.88 914 LYS A C 1
ATOM 7175 O O . LYS A 1 914 ? -9.093 -4.821 19.842 1.00 90.88 914 LYS A O 1
ATOM 7180 N N . GLN A 1 915 ? -7.330 -5.622 20.972 1.00 93.12 915 GLN A N 1
ATOM 7181 C CA . GLN A 1 915 ? -6.447 -4.513 20.597 1.00 93.12 915 GLN A CA 1
ATOM 7182 C C . GLN A 1 915 ? -5.914 -4.775 19.181 1.00 93.12 915 GLN A C 1
ATOM 7184 O O . GLN A 1 915 ? -5.424 -5.867 18.906 1.00 93.12 915 GLN A O 1
ATOM 7189 N N . GLN A 1 916 ? -6.021 -3.791 18.288 1.00 87.25 916 GLN A N 1
ATOM 7190 C CA . GLN A 1 916 ? -5.776 -3.980 16.843 1.00 87.25 916 GLN A CA 1
ATOM 7191 C C . GLN A 1 916 ? -4.578 -3.182 16.334 1.00 87.25 916 GLN A C 1
ATOM 7193 O O . GLN A 1 916 ? -4.103 -3.412 15.231 1.00 87.25 916 GLN A O 1
ATOM 7198 N N . SER A 1 917 ? -4.072 -2.267 17.162 1.00 90.50 917 SER A N 1
ATOM 7199 C CA . SER A 1 917 ? -2.935 -1.409 16.856 1.00 90.50 917 SER A CA 1
ATOM 7200 C C . SER A 1 917 ? -2.064 -1.222 18.095 1.00 90.50 917 SER A C 1
ATOM 7202 O O . SER A 1 917 ? -2.564 -1.167 19.226 1.00 90.50 917 SER A O 1
ATOM 7204 N N . LEU A 1 918 ? -0.749 -1.119 17.901 1.00 90.06 918 LEU A N 1
ATOM 7205 C CA . LEU A 1 918 ? 0.201 -0.763 18.960 1.00 90.06 918 LEU A CA 1
ATOM 7206 C C . LEU A 1 918 ? 0.098 0.715 19.354 1.00 90.06 918 LEU A C 1
ATOM 7208 O O . LEU A 1 918 ? 0.520 1.083 20.452 1.00 90.06 918 LEU A O 1
ATOM 7212 N N . ASN A 1 919 ? -0.479 1.554 18.491 1.00 94.31 919 ASN A N 1
ATOM 7213 C CA . ASN A 1 919 ? -0.658 2.976 18.727 1.00 94.31 919 ASN A CA 1
ATOM 7214 C C . ASN A 1 919 ? -2.127 3.370 18.530 1.00 94.31 919 ASN A C 1
ATOM 7216 O O . ASN A 1 919 ? -2.566 3.690 17.433 1.00 94.31 919 ASN A O 1
ATOM 7220 N N . MET A 1 920 ? -2.907 3.374 19.613 1.00 96.50 920 MET A N 1
ATOM 7221 C CA . MET A 1 920 ? -4.341 3.684 19.567 1.00 96.50 920 MET A CA 1
ATOM 7222 C C . MET A 1 920 ? -4.864 4.321 20.855 1.00 96.50 920 MET A C 1
ATOM 7224 O O . MET A 1 920 ? -4.188 4.339 21.885 1.00 96.50 920 MET A O 1
ATOM 7228 N N . THR A 1 921 ? -6.075 4.863 20.805 1.00 98.00 921 THR A N 1
ATOM 7229 C CA . THR A 1 921 ? -6.829 5.326 21.970 1.00 98.00 921 THR A CA 1
ATOM 7230 C C . THR A 1 921 ? -8.185 4.635 21.985 1.00 98.00 921 THR A C 1
ATOM 7232 O O . THR A 1 921 ? -9.020 4.892 21.124 1.00 98.00 921 THR A O 1
ATOM 7235 N N . PHE A 1 922 ? -8.429 3.796 22.990 1.00 98.31 922 PHE A N 1
ATOM 7236 C CA . PHE A 1 922 ? -9.740 3.211 23.260 1.00 98.31 922 PHE A CA 1
ATOM 7237 C C . PHE A 1 922 ? -10.510 4.116 24.223 1.00 98.31 922 PHE A C 1
ATOM 7239 O O . PHE A 1 922 ? -10.057 4.373 25.340 1.00 98.31 922 PHE A O 1
ATOM 7246 N N . THR A 1 923 ? -11.668 4.612 23.796 1.00 98.06 923 THR A N 1
ATOM 7247 C CA . THR A 1 923 ? -12.522 5.516 24.572 1.00 98.06 923 THR A CA 1
ATOM 7248 C C . THR A 1 923 ? -13.897 4.905 24.777 1.00 98.06 923 THR A C 1
ATOM 7250 O O . THR A 1 923 ? -14.579 4.589 23.807 1.00 98.06 923 THR A O 1
ATOM 7253 N N . ALA A 1 924 ? -14.365 4.835 26.022 1.00 97.88 924 ALA A N 1
ATOM 7254 C CA . ALA A 1 924 ? -15.712 4.375 26.348 1.00 97.88 924 ALA A CA 1
ATOM 7255 C C . ALA A 1 924 ? -16.501 5.454 27.092 1.00 97.88 924 ALA A C 1
ATOM 7257 O O . ALA A 1 924 ? -16.026 6.030 28.070 1.00 97.88 924 ALA A O 1
ATOM 7258 N N . THR A 1 925 ? -17.723 5.729 26.637 1.00 96.31 925 THR A N 1
ATOM 7259 C CA . THR A 1 925 ? -18.617 6.712 27.266 1.00 96.31 925 THR A CA 1
ATOM 7260 C C . THR A 1 925 ? -19.585 5.999 28.199 1.00 96.31 925 THR A C 1
ATOM 7262 O O . THR A 1 925 ? -20.361 5.164 27.735 1.00 96.31 925 THR A O 1
ATOM 7265 N N . LEU A 1 926 ? -19.585 6.333 29.490 1.00 95.88 926 LEU A N 1
ATOM 7266 C CA . LEU A 1 926 ? -20.487 5.718 30.468 1.00 95.88 926 LEU A CA 1
ATOM 7267 C C . LEU A 1 926 ? -21.954 6.100 30.228 1.00 95.88 926 LEU A C 1
ATOM 7269 O O . LEU A 1 926 ? -22.281 7.200 29.768 1.00 95.88 926 LEU A O 1
ATOM 7273 N N . LEU A 1 927 ? -22.857 5.187 30.584 1.00 94.00 927 LEU A N 1
ATOM 7274 C CA . LEU A 1 927 ? -24.259 5.531 30.808 1.00 94.00 927 LEU A CA 1
ATOM 7275 C C . LEU A 1 927 ? -24.390 6.474 32.019 1.00 94.00 927 LEU A C 1
ATOM 7277 O O . LEU A 1 927 ? -23.575 6.401 32.940 1.00 94.00 927 LEU A O 1
ATOM 7281 N N . PRO A 1 928 ? -25.418 7.346 32.050 1.00 92.06 928 PRO A N 1
ATOM 7282 C CA . PRO A 1 928 ? -25.685 8.173 33.220 1.00 92.06 928 PRO A CA 1
ATOM 7283 C C . PRO A 1 928 ? -25.874 7.322 34.478 1.00 92.06 928 PRO A C 1
ATOM 7285 O O . PRO A 1 928 ? -26.649 6.366 34.472 1.00 92.06 928 PRO A O 1
ATOM 7288 N N . ILE A 1 929 ? -25.208 7.709 35.563 1.00 92.69 929 ILE A N 1
ATOM 7289 C CA . ILE A 1 929 ? -25.314 7.053 36.867 1.00 92.69 929 ILE A CA 1
ATOM 7290 C C . ILE A 1 929 ? -26.308 7.860 37.704 1.00 92.69 929 ILE A C 1
ATOM 7292 O O . ILE A 1 929 ? -25.976 8.907 38.261 1.00 92.69 929 ILE A O 1
ATOM 7296 N N . SER A 1 930 ? -27.559 7.398 37.751 1.00 87.56 930 SER A N 1
ATOM 7297 C CA . SER A 1 930 ? -28.683 8.139 38.344 1.00 87.56 930 SER A CA 1
ATOM 7298 C C . SER A 1 930 ? -28.737 8.097 39.874 1.00 87.56 930 SER A C 1
ATOM 7300 O O . SER A 1 930 ? -29.548 8.796 40.475 1.00 87.56 930 SER A O 1
ATOM 7302 N N . LYS A 1 931 ? -27.921 7.265 40.524 1.00 85.62 931 LYS A N 1
ATOM 7303 C CA . LYS A 1 931 ? -27.809 7.129 41.986 1.00 85.62 931 LYS A CA 1
ATOM 7304 C C . LYS A 1 931 ? -26.356 6.822 42.351 1.00 85.62 931 LYS A C 1
ATOM 7306 O O . LYS A 1 931 ? -25.632 6.311 41.510 1.00 85.62 931 LYS A O 1
ATOM 7311 N N . GLY A 1 932 ? -25.932 7.123 43.576 1.00 83.50 932 GLY A N 1
ATOM 7312 C CA . GLY A 1 932 ? -24.563 6.831 44.012 1.00 83.50 932 GLY A CA 1
ATOM 7313 C C . GLY A 1 932 ? -24.216 5.344 43.908 1.00 83.50 932 GLY A C 1
ATOM 7314 O O . GLY A 1 932 ? -25.093 4.490 44.032 1.00 83.50 932 GLY A O 1
ATOM 7315 N N . LEU A 1 933 ? -22.933 5.059 43.687 1.00 92.62 933 LEU A N 1
ATOM 7316 C CA . LEU A 1 933 ? -22.365 3.719 43.787 1.00 92.62 933 LEU A CA 1
ATOM 7317 C C . LEU A 1 933 ? -21.689 3.545 45.153 1.00 92.62 933 LEU A C 1
ATOM 7319 O O . LEU A 1 933 ? -21.193 4.510 45.732 1.00 92.62 933 LEU A O 1
ATOM 7323 N N . GLY A 1 934 ? -21.657 2.317 45.659 1.00 90.75 934 GLY A N 1
ATOM 7324 C CA . GLY A 1 934 ? -20.839 1.911 46.797 1.00 90.75 934 GLY A CA 1
ATOM 7325 C C . GLY A 1 934 ? -19.383 1.632 46.395 1.00 90.75 934 GLY A C 1
ATOM 7326 O O . GLY A 1 934 ? -19.085 1.493 45.207 1.00 90.75 934 GLY A O 1
ATOM 7327 N N . PRO A 1 935 ? -18.465 1.498 47.367 1.00 88.81 935 PRO A N 1
ATOM 7328 C CA . PRO A 1 935 ? -17.037 1.296 47.099 1.00 88.81 935 PRO A CA 1
ATOM 7329 C C . PRO A 1 935 ? -16.694 -0.051 46.450 1.00 88.81 935 PRO A C 1
ATOM 7331 O O . PRO A 1 935 ? -15.637 -0.191 45.846 1.00 88.81 935 PRO A O 1
ATOM 7334 N N . TYR A 1 936 ? -17.606 -1.022 46.518 1.00 87.38 936 TYR A N 1
ATOM 7335 C CA . TYR A 1 936 ? -17.473 -2.324 45.858 1.00 87.38 936 TYR A CA 1
ATOM 7336 C C . TYR A 1 936 ? -18.151 -2.383 44.486 1.00 87.38 936 TYR A C 1
ATOM 7338 O O . TYR A 1 936 ? -18.020 -3.378 43.789 1.00 87.38 936 TYR A O 1
ATOM 7346 N N . GLN A 1 937 ? -18.886 -1.351 44.078 1.00 92.44 937 GLN A N 1
ATOM 7347 C CA . GLN A 1 937 ? -19.598 -1.334 42.802 1.00 92.44 937 GLN A CA 1
ATOM 7348 C C . GLN A 1 937 ? -18.748 -0.610 41.765 1.00 92.44 937 GLN A C 1
ATOM 7350 O O . GLN A 1 937 ? -18.700 0.620 41.759 1.00 92.44 937 GLN A O 1
ATOM 7355 N N . SER A 1 938 ? -18.076 -1.361 40.898 1.00 92.88 938 SER A N 1
ATOM 7356 C CA . SER A 1 938 ? -17.250 -0.805 39.830 1.00 92.88 938 SER A CA 1
ATOM 7357 C C . SER A 1 938 ? -17.935 -0.931 38.473 1.00 92.88 938 SER A C 1
ATOM 7359 O O . SER A 1 938 ? -18.550 -1.946 38.154 1.00 92.88 938 SER A O 1
ATOM 7361 N N . VAL A 1 939 ? -17.800 0.109 37.653 1.00 96.62 939 VAL A N 1
ATOM 7362 C CA . VAL A 1 939 ? -18.033 0.069 36.204 1.00 96.62 939 VAL A CA 1
ATOM 7363 C C . VAL A 1 939 ? -16.859 0.754 35.520 1.00 96.62 939 VAL A C 1
ATOM 7365 O O . VAL A 1 939 ? -16.475 1.857 35.911 1.00 96.62 939 VAL A O 1
ATOM 7368 N N . GLY A 1 940 ? -16.251 0.115 34.527 1.00 96.81 940 GLY A N 1
ATOM 7369 C CA . GLY A 1 940 ? -14.995 0.608 33.977 1.00 96.81 940 GLY A CA 1
ATOM 7370 C C . GLY A 1 940 ? -14.547 -0.073 32.698 1.00 96.81 940 GLY A C 1
ATOM 7371 O O . GLY A 1 940 ? -15.248 -0.907 32.123 1.00 96.81 940 GLY A O 1
ATOM 7372 N N . ILE A 1 941 ? -13.357 0.325 32.264 1.00 98.19 941 ILE A N 1
ATOM 7373 C CA . ILE A 1 941 ? -12.647 -0.275 31.144 1.00 98.19 941 ILE A CA 1
ATOM 7374 C C . ILE A 1 941 ? -11.309 -0.844 31.600 1.00 98.19 941 ILE A C 1
ATOM 7376 O O . ILE A 1 941 ? -10.721 -0.356 32.566 1.00 98.19 941 ILE A O 1
ATOM 7380 N N . SER A 1 942 ? -10.830 -1.868 30.904 1.00 96.19 942 SER A N 1
ATOM 7381 C CA . SER A 1 942 ? -9.583 -2.555 31.240 1.00 96.19 942 SER A CA 1
ATOM 7382 C C . SER A 1 942 ? -8.733 -2.799 30.005 1.00 96.19 942 SER A C 1
ATOM 7384 O O . SER A 1 942 ? -9.275 -3.163 28.965 1.00 96.19 942 SER A O 1
ATOM 7386 N N . ALA A 1 943 ? -7.415 -2.646 30.130 1.00 95.69 943 ALA A N 1
ATOM 7387 C CA . ALA A 1 943 ? -6.465 -3.325 29.258 1.00 95.69 943 ALA A CA 1
ATOM 7388 C C . ALA A 1 943 ? -6.162 -4.696 29.876 1.00 95.69 943 ALA A C 1
ATOM 7390 O O . ALA A 1 943 ? -5.482 -4.778 30.900 1.00 95.69 943 ALA A O 1
ATOM 7391 N N . TYR A 1 944 ? -6.696 -5.753 29.270 1.00 92.12 944 TYR A N 1
ATOM 7392 C CA . TYR A 1 944 ? -6.713 -7.112 29.797 1.00 92.12 944 TYR A CA 1
ATOM 7393 C C . TYR A 1 944 ? -5.805 -8.029 28.978 1.00 92.12 944 TYR A C 1
ATOM 7395 O O . TYR A 1 944 ? -5.990 -8.159 27.770 1.00 92.12 944 TYR A O 1
ATOM 7403 N N . SER A 1 945 ? -4.853 -8.696 29.631 1.00 86.81 945 SER A N 1
ATOM 7404 C CA . SER A 1 945 ? -4.100 -9.802 29.021 1.00 86.81 945 SER A CA 1
ATOM 7405 C C . SER A 1 945 ? -4.560 -11.152 29.573 1.00 86.81 945 SER A C 1
ATOM 7407 O O . SER A 1 945 ? -4.862 -12.081 28.824 1.00 86.81 945 SER A O 1
ATOM 7409 N N . LYS A 1 946 ? -4.633 -11.259 30.902 1.00 80.31 946 LYS A N 1
ATOM 7410 C CA . LYS A 1 946 ? -5.048 -12.466 31.627 1.00 80.31 946 LYS A CA 1
ATOM 7411 C C . LYS A 1 946 ? -5.547 -12.105 33.020 1.00 80.31 946 LYS A C 1
ATOM 7413 O O . LYS A 1 946 ? -5.394 -10.966 33.453 1.00 80.31 946 LYS A O 1
ATOM 7418 N N . GLU A 1 947 ? -6.097 -13.079 33.746 1.00 80.38 947 GLU A N 1
ATOM 7419 C CA . GLU A 1 947 ? -6.693 -12.843 35.073 1.00 80.38 947 GLU A CA 1
ATOM 7420 C C . GLU A 1 947 ? -5.727 -12.159 36.047 1.00 80.38 947 GLU A C 1
ATOM 7422 O O . GLU A 1 947 ? -6.123 -11.303 36.825 1.00 80.38 947 GLU A O 1
ATOM 7427 N N . SER A 1 948 ? -4.445 -12.525 35.992 1.00 77.69 948 SER A N 1
ATOM 7428 C CA . SER A 1 948 ? -3.417 -11.951 36.857 1.00 77.69 948 SER A CA 1
ATOM 7429 C C . SER A 1 948 ? -2.763 -10.696 36.289 1.00 77.69 948 SER A C 1
ATOM 7431 O O . SER A 1 948 ? -1.852 -10.196 36.922 1.00 77.69 948 SER A O 1
ATOM 7433 N N . ASP A 1 949 ? -3.104 -10.245 35.081 1.00 82.62 949 ASP A N 1
ATOM 7434 C CA . ASP A 1 949 ? -2.407 -9.148 34.404 1.00 82.62 949 ASP A CA 1
ATOM 7435 C C . ASP A 1 949 ? -3.399 -8.331 33.566 1.00 82.62 949 ASP A C 1
ATOM 7437 O O . ASP A 1 949 ? -3.639 -8.586 32.379 1.00 82.62 949 ASP A O 1
ATOM 7441 N N . HIS A 1 950 ? -3.987 -7.338 34.227 1.00 89.44 950 HIS A N 1
ATOM 7442 C CA . HIS A 1 950 ? -4.868 -6.342 33.635 1.00 89.44 950 HIS A CA 1
ATOM 7443 C C . HIS A 1 950 ? -4.744 -5.001 34.377 1.00 89.44 950 HIS A C 1
ATOM 7445 O O . HIS A 1 950 ? -4.261 -4.934 35.516 1.00 89.44 950 HIS A O 1
ATOM 7451 N N . GLN A 1 951 ? -5.103 -3.916 33.693 1.00 92.62 951 GLN A N 1
ATOM 7452 C CA . GLN A 1 951 ? -4.990 -2.545 34.195 1.00 92.62 951 GLN A CA 1
ATOM 7453 C C . GLN A 1 951 ? -6.307 -1.814 33.958 1.00 92.62 951 GLN A C 1
ATOM 7455 O O . GLN A 1 951 ? -6.716 -1.620 32.810 1.00 92.62 951 GLN A O 1
ATOM 7460 N N . ASP A 1 952 ? -6.945 -1.398 35.047 1.00 93.62 952 ASP A N 1
ATOM 7461 C CA . ASP A 1 952 ? -8.344 -0.989 35.038 1.00 93.62 952 ASP A CA 1
ATOM 7462 C C . ASP A 1 952 ? -8.483 0.488 35.383 1.00 93.62 952 ASP A C 1
ATOM 7464 O O . ASP A 1 952 ? -7.761 1.028 36.226 1.00 93.62 952 ASP A O 1
ATOM 7468 N N . ILE A 1 953 ? -9.459 1.135 34.756 1.00 96.50 953 ILE A N 1
ATOM 7469 C CA . ILE A 1 953 ? -9.928 2.464 35.132 1.00 96.50 953 ILE A CA 1
ATOM 7470 C C . ILE A 1 953 ? -11.449 2.507 35.063 1.00 96.50 953 ILE A C 1
ATOM 7472 O O . ILE A 1 953 ? -12.059 2.043 34.100 1.00 96.50 953 ILE A O 1
ATOM 7476 N N . GLY A 1 954 ? -12.086 3.098 36.064 1.00 95.75 954 GLY A N 1
ATOM 7477 C CA . GLY A 1 954 ? -13.539 3.190 36.079 1.00 95.75 954 GLY A CA 1
ATOM 7478 C C . GLY A 1 954 ? -14.083 4.078 37.177 1.00 95.75 954 GLY A C 1
ATOM 7479 O O . GLY A 1 954 ? -13.352 4.853 37.784 1.00 95.75 954 GLY A O 1
ATOM 7480 N N . VAL A 1 955 ? -15.383 3.959 37.423 1.00 95.69 955 VAL A N 1
ATOM 7481 C CA . VAL A 1 955 ? -16.108 4.690 38.462 1.00 95.69 955 VAL A CA 1
ATOM 7482 C C . VAL A 1 955 ? -16.634 3.724 39.517 1.00 95.69 955 VAL A C 1
ATOM 7484 O O . VAL A 1 955 ? -17.154 2.657 39.186 1.00 95.69 955 VAL A O 1
ATOM 7487 N N . ARG A 1 956 ? -16.529 4.135 40.782 1.00 93.19 956 ARG A N 1
ATOM 7488 C CA . ARG A 1 956 ? -17.151 3.493 41.950 1.00 93.19 956 ARG A CA 1
ATOM 7489 C C . ARG A 1 956 ? -17.470 4.525 43.033 1.00 93.19 956 ARG A C 1
ATOM 7491 O O . ARG A 1 956 ? -17.134 5.702 42.880 1.00 93.19 956 ARG A O 1
ATOM 7498 N N . GLY A 1 957 ? -18.111 4.114 44.125 1.00 93.12 957 GLY A N 1
ATOM 7499 C CA . GLY A 1 957 ? -18.182 4.947 45.331 1.00 93.12 957 GLY A CA 1
ATOM 7500 C C . GLY A 1 957 ? -16.797 5.149 45.941 1.00 93.12 957 GLY A C 1
ATOM 7501 O O . GLY A 1 957 ? -16.011 4.210 45.987 1.00 93.12 957 GLY A O 1
ATOM 7502 N N . CYS A 1 958 ? -16.475 6.351 46.406 1.00 91.50 958 CYS A N 1
ATOM 7503 C CA . CYS A 1 958 ? -15.207 6.586 47.094 1.00 91.50 958 CYS A CA 1
ATOM 7504 C C . CYS A 1 958 ? -15.131 5.761 48.393 1.00 91.50 958 CYS A C 1
ATOM 7506 O O . CYS A 1 958 ? -16.096 5.711 49.160 1.00 91.50 958 CYS A O 1
ATOM 7508 N N . ALA A 1 959 ? -13.987 5.131 48.667 1.00 86.75 959 ALA A N 1
ATOM 7509 C CA . ALA A 1 959 ? -13.806 4.310 49.866 1.00 86.75 959 ALA A CA 1
ATOM 7510 C C . ALA A 1 959 ? -13.616 5.152 51.139 1.00 86.75 959 ALA A C 1
ATOM 7512 O O . ALA A 1 959 ? -14.004 4.737 52.233 1.00 86.75 959 ALA A O 1
ATOM 7513 N N . HIS A 1 960 ? -13.015 6.338 51.001 1.00 86.00 960 HIS A N 1
ATOM 7514 C CA . HIS A 1 960 ? -12.581 7.174 52.130 1.00 86.00 960 HIS A CA 1
ATOM 7515 C C . HIS A 1 960 ? -13.157 8.598 52.121 1.00 86.00 960 HIS A C 1
ATOM 7517 O O . HIS A 1 960 ? -12.765 9.435 52.933 1.00 86.00 960 HIS A O 1
ATOM 7523 N N . SER A 1 961 ? -14.086 8.897 51.215 1.00 87.44 961 SER A N 1
ATOM 7524 C CA . SER A 1 961 ? -14.741 10.203 51.100 1.00 87.44 961 SER A CA 1
ATOM 7525 C C . SER A 1 961 ? -16.176 10.040 50.581 1.00 87.44 961 SER A C 1
ATOM 7527 O O . SER A 1 961 ? -16.524 8.982 50.061 1.00 87.44 961 SER A O 1
ATOM 7529 N N . PRO A 1 962 ? -17.064 11.035 50.751 1.00 88.56 962 PRO A N 1
ATOM 7530 C CA . PRO A 1 962 ? -18.406 10.961 50.185 1.00 88.56 962 PRO A CA 1
ATOM 7531 C C . PRO A 1 962 ? -18.386 11.177 48.662 1.00 88.56 962 PRO A C 1
ATOM 7533 O O . PRO A 1 962 ? -17.698 12.064 48.161 1.00 88.56 962 PRO A O 1
ATOM 7536 N N . GLY A 1 963 ? -19.218 10.425 47.936 1.00 92.25 963 GLY A N 1
ATOM 7537 C CA . GLY A 1 963 ? -19.436 10.593 46.495 1.00 92.25 963 GLY A CA 1
ATOM 7538 C C . GLY A 1 963 ? -18.777 9.518 45.630 1.00 92.25 963 GLY A C 1
ATOM 7539 O O . GLY A 1 963 ? -18.466 8.425 46.097 1.00 92.25 963 GLY A O 1
ATOM 7540 N N . LEU A 1 964 ? -18.632 9.822 44.342 1.00 94.56 964 LEU A N 1
ATOM 7541 C CA . LEU A 1 964 ? -18.052 8.949 43.323 1.00 94.56 964 LEU A CA 1
ATOM 7542 C C . LEU A 1 964 ? -16.571 9.268 43.096 1.00 94.56 964 LEU A C 1
ATOM 7544 O O . LEU A 1 964 ? -16.163 10.434 43.094 1.00 94.56 964 LEU A O 1
ATOM 7548 N N . CYS A 1 965 ? -15.788 8.227 42.840 1.00 94.62 965 CYS A N 1
ATOM 7549 C CA . CYS A 1 965 ? -14.364 8.299 42.550 1.00 94.62 965 CYS A CA 1
ATOM 7550 C C . CYS A 1 965 ? -14.058 7.620 41.216 1.00 94.62 965 CYS A C 1
ATOM 7552 O O . CYS A 1 965 ? -14.648 6.589 40.882 1.00 94.62 965 CYS A O 1
ATOM 7554 N N . ILE A 1 966 ? -13.085 8.174 40.490 1.00 96.00 966 ILE A N 1
ATOM 7555 C CA . ILE A 1 966 ? -12.360 7.401 39.484 1.00 96.00 966 ILE A CA 1
ATOM 7556 C C . ILE A 1 966 ? -11.410 6.479 40.233 1.00 96.00 966 ILE A C 1
ATOM 7558 O O . ILE A 1 966 ? -10.591 6.965 41.014 1.00 96.00 966 ILE A O 1
ATOM 7562 N N . PHE A 1 967 ? -11.525 5.177 40.009 1.00 93.88 967 PHE A N 1
ATOM 7563 C CA . PHE A 1 967 ? -10.555 4.209 40.504 1.00 93.88 967 PHE A CA 1
ATOM 7564 C C . PHE A 1 967 ? -9.580 3.851 39.389 1.00 93.88 967 PHE A C 1
ATOM 7566 O O . PHE A 1 967 ? -9.947 3.828 38.211 1.00 93.88 967 PHE A O 1
ATOM 7573 N N . VAL A 1 968 ? -8.341 3.582 39.779 1.00 93.38 968 VAL A N 1
ATOM 7574 C CA . VAL A 1 968 ? -7.331 2.996 38.911 1.00 93.38 968 VAL A CA 1
ATOM 7575 C C . VAL A 1 968 ? -6.661 1.856 39.644 1.00 93.38 968 VAL A C 1
ATOM 7577 O O . VAL A 1 968 ? -5.996 2.077 40.665 1.00 93.38 968 VAL A O 1
ATOM 7580 N N . ASP A 1 969 ? -6.766 0.673 39.052 1.00 86.44 969 ASP A N 1
ATOM 7581 C CA . ASP A 1 969 ? -6.255 -0.563 39.626 1.00 86.44 969 ASP A CA 1
ATOM 7582 C C . ASP A 1 969 ? -5.203 -1.136 38.677 1.00 86.44 969 ASP A C 1
ATOM 7584 O O . ASP A 1 969 ? -5.295 -1.039 37.451 1.00 86.44 969 ASP A O 1
ATOM 7588 N N . GLY A 1 970 ? -4.118 -1.653 39.239 1.00 73.00 970 GLY A N 1
ATOM 7589 C CA . GLY A 1 970 ? -3.146 -2.421 38.474 1.00 73.00 970 GLY A CA 1
ATOM 7590 C C . GLY A 1 970 ? -2.881 -3.715 39.184 1.00 73.00 970 GLY A C 1
ATOM 7591 O O . GLY A 1 970 ? -2.351 -3.667 40.288 1.00 73.00 970 GLY A O 1
ATOM 7592 N N . THR A 1 971 ? -3.186 -4.831 38.523 1.00 63.69 971 THR A N 1
ATOM 7593 C CA . THR A 1 971 ? -3.066 -6.186 39.079 1.00 63.69 971 THR A CA 1
ATOM 7594 C C . THR A 1 971 ? -3.882 -6.369 40.361 1.00 63.69 971 THR A C 1
ATOM 7596 O O . THR A 1 971 ? -3.424 -6.078 41.462 1.00 63.69 971 THR A O 1
ATOM 7599 N N . VAL A 1 972 ? -5.103 -6.878 40.215 1.00 52.38 972 VAL A N 1
ATOM 7600 C CA . VAL A 1 972 ? -5.963 -7.280 41.329 1.00 52.38 972 VAL A CA 1
ATOM 7601 C C . VAL A 1 972 ? -5.831 -8.799 41.458 1.00 52.38 972 VAL A C 1
ATOM 7603 O O . VAL A 1 972 ? -6.346 -9.536 40.624 1.00 52.38 972 VAL A O 1
ATOM 7606 N N . GLU A 1 973 ? -5.132 -9.305 42.479 1.00 51.78 973 GLU A N 1
ATOM 7607 C CA . GLU A 1 973 ? -5.578 -10.587 43.038 1.00 51.78 973 GLU A CA 1
ATOM 7608 C C . GLU A 1 973 ? -6.986 -10.321 43.560 1.00 51.78 973 GLU A C 1
ATOM 7610 O O . GLU A 1 973 ? -7.161 -9.343 44.292 1.00 51.78 973 GLU A O 1
ATOM 7615 N N . ALA A 1 974 ? -7.976 -11.118 43.133 1.00 52.12 974 ALA A N 1
ATOM 7616 C CA . ALA A 1 974 ? -9.357 -10.953 43.574 1.00 52.12 974 ALA A CA 1
ATOM 7617 C C . ALA A 1 974 ? -9.342 -10.776 45.098 1.00 52.12 974 ALA A C 1
ATOM 7619 O O . ALA A 1 974 ? -8.920 -11.698 45.811 1.00 52.12 974 ALA A O 1
ATOM 7620 N N . PRO A 1 975 ? -9.697 -9.588 45.618 1.00 55.09 975 PRO A N 1
ATOM 7621 C CA . PRO A 1 975 ? -9.669 -9.394 47.045 1.00 55.09 975 PRO A CA 1
ATOM 7622 C C . PRO A 1 975 ? -10.711 -10.368 47.590 1.00 55.09 975 PRO A C 1
ATOM 7624 O O . PRO A 1 975 ? -11.821 -10.443 47.068 1.00 55.09 975 PRO A O 1
ATOM 7627 N N . GLY A 1 976 ? -10.331 -11.206 48.558 1.00 55.09 976 GLY A N 1
ATOM 7628 C CA . GLY A 1 976 ? -11.257 -12.184 49.129 1.00 55.09 976 GLY A CA 1
ATOM 7629 C C . GLY A 1 976 ? -12.567 -11.517 49.586 1.00 55.09 976 GLY A C 1
ATOM 7630 O O . GLY A 1 976 ? -12.598 -10.300 49.773 1.00 55.09 976 GLY A O 1
ATOM 7631 N N . PRO A 1 977 ? -13.656 -12.276 49.793 1.00 59.25 977 PRO A N 1
ATOM 7632 C CA . PRO A 1 977 ? -14.966 -11.706 50.102 1.00 59.25 977 PRO A CA 1
ATOM 7633 C C . PRO A 1 977 ? -14.918 -10.617 51.186 1.00 59.25 977 PRO A C 1
ATOM 7635 O O . PRO A 1 977 ? -14.459 -10.863 52.302 1.00 59.25 977 PRO A O 1
ATOM 7638 N N . GLY A 1 978 ? -15.394 -9.412 50.857 1.00 59.75 978 GLY A N 1
ATOM 7639 C CA . GLY A 1 978 ? -15.424 -8.266 51.779 1.00 59.75 978 GLY A CA 1
ATOM 7640 C C . GLY A 1 978 ? -14.098 -7.512 51.951 1.00 59.75 978 GLY A C 1
ATOM 7641 O O . GLY A 1 978 ? -14.017 -6.624 52.800 1.00 59.75 978 GLY A O 1
ATOM 7642 N N . ILE A 1 979 ? -13.072 -7.834 51.161 1.00 63.53 979 ILE A N 1
ATOM 7643 C CA . ILE A 1 979 ? -11.823 -7.073 51.084 1.00 63.53 979 ILE A CA 1
ATOM 7644 C C . ILE A 1 979 ? -11.959 -6.050 49.937 1.00 63.53 979 ILE A C 1
ATOM 7646 O O . ILE A 1 979 ? -12.349 -6.415 48.829 1.00 63.53 979 ILE A O 1
ATOM 7650 N N . PRO A 1 980 ? -11.691 -4.754 50.166 1.00 61.66 980 PRO A N 1
ATOM 7651 C CA . PRO A 1 980 ? -11.763 -3.752 49.108 1.00 61.66 980 PRO A CA 1
ATOM 7652 C C . PRO A 1 980 ? -10.589 -3.889 48.118 1.00 61.66 980 PRO A C 1
ATOM 7654 O O . PRO A 1 980 ? -9.478 -4.225 48.539 1.00 61.66 980 PRO A O 1
ATOM 7657 N N . PRO A 1 981 ? -10.789 -3.587 46.819 1.00 64.69 981 PRO A N 1
ATOM 7658 C CA . PRO A 1 981 ? -9.698 -3.557 45.847 1.00 64.69 981 PRO A CA 1
ATOM 7659 C C . PRO A 1 981 ? -8.662 -2.493 46.229 1.00 64.69 981 PRO A C 1
ATOM 7661 O O . PRO A 1 981 ? -9.028 -1.359 46.559 1.00 64.69 981 PRO A O 1
ATOM 7664 N N . GLN A 1 982 ? -7.371 -2.833 46.164 1.00 70.56 982 GLN A N 1
ATOM 7665 C CA . GLN A 1 982 ? -6.295 -1.860 46.367 1.00 70.56 982 GLN A CA 1
ATOM 7666 C C . GLN A 1 982 ? -6.169 -0.953 45.140 1.00 70.56 982 GLN A C 1
ATOM 7668 O O . GLN A 1 982 ? -5.587 -1.325 44.125 1.00 70.56 982 GLN A O 1
ATOM 7673 N N . SER A 1 983 ? -6.714 0.253 45.264 1.00 81.38 983 SER A N 1
ATOM 7674 C CA . SER A 1 983 ? -6.890 1.193 44.159 1.00 81.38 983 SER A CA 1
ATOM 7675 C C . SER A 1 983 ? -6.290 2.558 44.454 1.00 81.38 983 SER A C 1
ATOM 7677 O O . SER A 1 983 ? -6.368 3.042 45.587 1.00 81.38 983 SER A O 1
ATOM 7679 N N . SER A 1 984 ? -5.844 3.257 43.416 1.00 89.69 984 SER A N 1
ATOM 7680 C CA . SER A 1 984 ? -5.724 4.717 43.491 1.00 89.69 984 SER A CA 1
ATOM 7681 C C . SER A 1 984 ? -7.085 5.356 43.211 1.00 89.69 984 SER A C 1
ATOM 7683 O O . SER A 1 984 ? -7.683 5.079 42.173 1.00 89.69 984 SER A O 1
ATOM 7685 N N . GLU A 1 985 ? -7.576 6.206 44.116 1.00 91.88 985 GLU A N 1
ATOM 7686 C CA . GLU A 1 985 ? -8.869 6.888 43.968 1.00 91.88 985 GLU A CA 1
ATOM 7687 C C . GLU A 1 985 ? -8.704 8.387 43.699 1.00 91.88 985 GLU A C 1
ATOM 7689 O O . GLU A 1 985 ? -7.917 9.080 44.346 1.00 91.88 985 GLU A O 1
ATOM 7694 N N . PHE A 1 986 ? -9.505 8.906 42.771 1.00 94.00 986 PHE A N 1
ATOM 7695 C CA . PHE A 1 986 ? -9.568 10.324 42.433 1.00 94.00 986 PHE A CA 1
ATOM 7696 C C . PHE A 1 986 ? -11.016 10.817 42.595 1.00 94.00 986 PHE A C 1
ATOM 7698 O O . PHE A 1 986 ? -11.859 10.485 41.753 1.00 94.00 986 PHE A O 1
ATOM 7705 N N . PRO A 1 987 ? -11.329 11.601 43.646 1.00 93.50 987 PRO A N 1
ATOM 7706 C CA . PRO A 1 987 ? -12.683 12.096 43.892 1.00 93.50 987 PRO A CA 1
ATOM 7707 C C . PRO A 1 987 ? -13.223 12.950 42.743 1.00 93.50 987 PRO A C 1
ATOM 7709 O O . PRO A 1 987 ? -12.534 13.846 42.251 1.00 93.50 987 PRO A O 1
ATOM 7712 N N . LEU A 1 988 ? -14.474 12.697 42.347 1.00 91.38 988 LEU A N 1
ATOM 7713 C CA . LEU A 1 988 ? -15.190 13.488 41.337 1.00 91.38 988 LEU A CA 1
ATOM 7714 C C . LEU A 1 988 ? -16.017 14.629 41.944 1.00 91.38 988 LEU A C 1
ATOM 7716 O O . LEU A 1 988 ? -16.506 15.476 41.204 1.00 91.38 988 LEU A O 1
ATOM 7720 N N . ASN A 1 989 ? -16.186 14.658 43.272 1.00 88.25 989 ASN A N 1
ATOM 7721 C CA . ASN A 1 989 ? -17.059 15.602 43.986 1.00 88.25 989 ASN A CA 1
ATOM 7722 C C . ASN A 1 989 ? -18.516 15.591 43.474 1.00 88.25 989 ASN A C 1
ATOM 7724 O O . ASN A 1 989 ? -19.188 16.619 43.439 1.00 88.25 989 ASN A O 1
ATOM 7728 N N . MET A 1 990 ? -19.010 14.414 43.076 1.00 90.38 990 MET A N 1
ATOM 7729 C CA . MET A 1 990 ? -20.371 14.192 42.578 1.00 90.38 990 MET A CA 1
ATOM 7730 C C . MET A 1 990 ? -20.955 12.914 43.190 1.00 90.38 990 MET A C 1
ATOM 7732 O O . MET A 1 990 ? -20.227 11.957 43.436 1.00 90.38 990 MET A O 1
ATOM 7736 N N . THR A 1 991 ? -22.270 12.871 43.412 1.00 88.38 991 THR A N 1
ATOM 7737 C CA . THR A 1 991 ? -22.999 11.677 43.899 1.00 88.38 991 THR A CA 1
ATOM 7738 C C . THR A 1 991 ? -23.786 10.961 42.797 1.00 88.38 991 THR A C 1
ATOM 7740 O O . THR A 1 991 ? -24.271 9.853 43.002 1.00 88.38 991 THR A O 1
ATOM 7743 N N . GLN A 1 992 ? -23.909 11.588 41.628 1.00 90.50 992 GLN A N 1
ATOM 7744 C CA . GLN A 1 992 ? -24.569 11.092 40.421 1.00 90.50 992 GLN A CA 1
ATOM 7745 C C . GLN A 1 992 ? -23.752 11.543 39.207 1.00 90.50 992 GLN A C 1
ATOM 7747 O O . GLN A 1 992 ? -23.072 12.564 39.279 1.00 90.50 992 GLN A O 1
ATOM 7752 N N . ILE A 1 993 ? -23.850 10.834 38.083 1.00 89.12 993 ILE A N 1
ATOM 7753 C CA . ILE A 1 993 ? -23.242 11.246 36.810 1.00 89.12 993 ILE A CA 1
ATOM 7754 C C . ILE A 1 993 ? -24.360 11.528 35.812 1.00 89.12 993 ILE A C 1
ATOM 7756 O O . ILE A 1 993 ? -24.911 10.613 35.202 1.00 89.12 993 ILE A O 1
ATOM 7760 N N . THR A 1 994 ? -24.702 12.805 35.663 1.00 83.62 994 THR A N 1
ATOM 7761 C CA . THR A 1 994 ? -25.671 13.300 34.667 1.00 83.62 994 THR A CA 1
ATOM 7762 C C . THR A 1 994 ? -24.988 13.874 33.423 1.00 83.62 994 THR A C 1
ATOM 7764 O O . THR A 1 994 ? -25.611 13.994 32.369 1.00 83.62 994 THR A O 1
ATOM 7767 N N . THR A 1 995 ? -23.698 14.192 33.530 1.00 81.00 995 THR A N 1
ATOM 7768 C CA . THR A 1 995 ? -22.821 14.651 32.449 1.00 81.00 995 THR A CA 1
ATOM 7769 C C . THR A 1 995 ? -22.186 13.472 31.705 1.00 81.00 995 THR A C 1
ATOM 7771 O O . THR A 1 995 ? -22.225 12.331 32.160 1.00 81.00 995 THR A O 1
ATOM 7774 N N . SER A 1 996 ? -21.608 13.714 30.525 1.00 88.12 996 SER A N 1
ATOM 7775 C CA . SER A 1 996 ? -20.943 12.648 29.765 1.00 88.12 996 SER A CA 1
ATOM 7776 C C . SER A 1 996 ? -19.574 12.342 30.377 1.00 88.12 996 SER A C 1
ATOM 7778 O O . SER A 1 996 ? -18.657 13.137 30.204 1.00 88.12 996 SER A O 1
ATOM 7780 N N . LEU A 1 997 ? -19.405 11.193 31.038 1.00 95.19 997 LEU A N 1
ATOM 7781 C CA . LEU A 1 997 ? -18.091 10.721 31.493 1.00 95.19 997 LEU A CA 1
ATOM 7782 C C . LEU A 1 997 ? -17.495 9.751 30.471 1.00 95.19 997 LEU A C 1
ATOM 7784 O O . LEU A 1 997 ? -18.144 8.773 30.094 1.00 95.19 997 LEU A O 1
ATOM 7788 N N . LYS A 1 998 ? -16.263 10.019 30.038 1.00 97.38 998 LYS A N 1
ATOM 7789 C CA . LYS A 1 998 ? -15.487 9.137 29.161 1.00 97.38 998 LYS A CA 1
ATOM 7790 C C . LYS A 1 998 ? -14.286 8.575 29.908 1.00 97.38 998 LYS A C 1
ATOM 7792 O O . LYS A 1 998 ? -13.633 9.294 30.662 1.00 97.38 998 LYS A O 1
ATOM 7797 N N . LEU A 1 999 ? -14.010 7.301 29.680 1.00 98.31 999 LEU A N 1
ATOM 7798 C CA . LEU A 1 999 ? -12.822 6.594 30.143 1.00 98.31 999 LEU A CA 1
ATOM 7799 C C . LEU A 1 999 ? -11.930 6.315 28.931 1.00 98.31 999 LEU A C 1
ATOM 7801 O O . LEU A 1 999 ? -12.448 6.005 27.858 1.00 98.31 999 LEU A O 1
ATOM 7805 N N . HIS A 1 1000 ? -10.616 6.426 29.101 1.00 98.19 1000 HIS A N 1
ATOM 7806 C CA . HIS A 1 1000 ? -9.630 6.317 28.029 1.00 98.19 1000 HIS A CA 1
ATOM 7807 C C . HIS A 1 1000 ? -8.496 5.359 28.393 1.00 98.19 1000 HIS A C 1
ATOM 7809 O O . HIS A 1 1000 ? -7.937 5.438 29.491 1.00 98.19 1000 HIS A O 1
ATOM 7815 N N . ILE A 1 1001 ? -8.101 4.536 27.423 1.00 98.44 1001 ILE A N 1
ATOM 7816 C CA . ILE A 1 1001 ? -6.833 3.806 27.397 1.00 98.44 1001 ILE A CA 1
ATOM 7817 C C . ILE A 1 1001 ? -6.058 4.299 26.175 1.00 98.44 1001 ILE A C 1
ATOM 7819 O O . ILE A 1 1001 ? -6.467 4.057 25.042 1.00 98.44 1001 ILE A O 1
ATOM 7823 N N . ARG A 1 1002 ? -4.942 4.995 26.392 1.00 98.12 1002 ARG A N 1
ATOM 7824 C CA . ARG A 1 1002 ? -3.995 5.381 25.340 1.00 98.12 1002 ARG A CA 1
ATOM 7825 C C . ARG A 1 1002 ? -2.895 4.335 25.275 1.00 98.12 1002 ARG A C 1
ATOM 7827 O O . ARG A 1 1002 ? -2.091 4.270 26.196 1.00 98.12 1002 ARG A O 1
ATOM 7834 N N . ALA A 1 1003 ? -2.857 3.544 24.213 1.00 96.19 1003 ALA A N 1
ATOM 7835 C CA . ALA A 1 1003 ? -1.770 2.624 23.911 1.00 96.19 1003 ALA A CA 1
ATOM 7836 C C . ALA A 1 1003 ? -0.798 3.285 22.927 1.00 96.19 1003 ALA A C 1
ATOM 7838 O O . ALA A 1 1003 ? -1.211 3.873 21.930 1.00 96.19 1003 ALA A O 1
ATOM 7839 N N . THR A 1 1004 ? 0.489 3.191 23.220 1.00 94.44 1004 THR A N 1
ATOM 7840 C CA . THR A 1 1004 ? 1.601 3.514 22.320 1.00 94.44 1004 THR A CA 1
ATOM 7841 C C . THR A 1 1004 ? 2.559 2.320 22.315 1.00 94.44 1004 THR A C 1
ATOM 7843 O O . THR A 1 1004 ? 2.521 1.534 23.272 1.00 94.44 1004 THR A O 1
ATOM 7846 N N . PRO A 1 1005 ? 3.484 2.207 21.343 1.00 88.88 1005 PRO A N 1
ATOM 7847 C CA . PRO A 1 1005 ? 4.426 1.086 21.291 1.00 88.88 1005 PRO A CA 1
ATOM 7848 C C . PRO A 1 1005 ? 5.176 0.837 22.614 1.00 88.88 1005 PRO A C 1
ATOM 7850 O O . PRO A 1 1005 ? 5.454 -0.305 22.977 1.00 88.88 1005 PRO A O 1
ATOM 7853 N N . ASN A 1 1006 ? 5.454 1.904 23.376 1.00 89.06 1006 ASN A N 1
ATOM 7854 C CA . ASN A 1 1006 ? 6.291 1.860 24.578 1.00 89.06 1006 ASN A CA 1
ATOM 7855 C C . ASN A 1 1006 ? 5.546 2.081 25.907 1.00 89.06 1006 ASN A C 1
ATOM 7857 O O . ASN A 1 1006 ? 6.135 1.860 26.970 1.00 89.06 1006 ASN A O 1
ATOM 7861 N N . ALA A 1 1007 ? 4.284 2.515 25.888 1.00 93.50 1007 ALA A N 1
ATOM 7862 C CA . ALA A 1 1007 ? 3.545 2.904 27.092 1.00 93.50 1007 ALA A CA 1
ATOM 7863 C C . ALA A 1 1007 ? 2.026 2.810 26.912 1.00 93.50 1007 ALA A C 1
ATOM 7865 O O . ALA A 1 1007 ? 1.497 3.105 25.842 1.00 93.50 1007 ALA A O 1
ATOM 7866 N N . TYR A 1 1008 ? 1.333 2.485 28.000 1.00 96.31 1008 TYR A N 1
ATOM 7867 C CA . TYR A 1 1008 ? -0.110 2.654 28.138 1.00 96.31 1008 TYR A CA 1
ATOM 7868 C C . TYR A 1 1008 ? -0.409 3.747 29.159 1.00 96.31 1008 TYR A C 1
ATOM 7870 O O . TYR A 1 1008 ? 0.241 3.802 30.204 1.00 96.31 1008 TYR A O 1
ATOM 7878 N N . SER A 1 1009 ? -1.427 4.564 28.907 1.00 97.94 1009 SER A N 1
ATOM 7879 C CA . SER A 1 1009 ? -1.935 5.557 29.853 1.00 97.94 1009 SER A CA 1
ATOM 7880 C C . SER A 1 1009 ? -3.438 5.398 30.066 1.00 97.94 1009 SER A C 1
ATOM 7882 O O . SER A 1 1009 ? -4.191 5.200 29.116 1.00 97.94 1009 SER A O 1
ATOM 7884 N N . LEU A 1 1010 ? -3.877 5.506 31.319 1.00 98.06 1010 LEU A N 1
ATOM 7885 C CA . LEU A 1 1010 ? -5.278 5.463 31.737 1.00 98.06 1010 LEU A CA 1
ATOM 7886 C C . LEU A 1 1010 ? -5.732 6.868 32.116 1.00 98.06 1010 LEU A C 1
ATOM 7888 O O . LEU A 1 1010 ? -5.044 7.569 32.869 1.00 98.06 1010 LEU A O 1
ATOM 7892 N N . GLY A 1 1011 ? -6.879 7.291 31.597 1.00 97.38 1011 GLY A N 1
ATOM 7893 C CA . GLY A 1 1011 ? -7.394 8.637 31.821 1.00 97.38 1011 GLY A CA 1
ATOM 7894 C C . GLY A 1 1011 ? -8.906 8.735 31.709 1.00 97.38 1011 GLY A C 1
ATOM 7895 O O . GLY A 1 1011 ? -9.577 7.812 31.258 1.00 97.38 1011 GLY A O 1
ATOM 7896 N N . TYR A 1 1012 ? -9.454 9.872 32.119 1.00 97.50 1012 TYR A N 1
ATOM 7897 C CA . TYR A 1 1012 ? -10.886 10.152 32.011 1.00 97.50 1012 TYR A CA 1
ATOM 7898 C C . TYR A 1 1012 ? -11.145 11.606 31.615 1.00 97.50 1012 TYR A C 1
ATOM 7900 O O . TYR A 1 1012 ? -10.302 12.478 31.839 1.00 97.50 1012 TYR A O 1
ATOM 7908 N N . SER A 1 1013 ? -12.321 11.874 31.050 1.00 95.81 1013 SER A N 1
ATOM 7909 C CA . SER A 1 1013 ? -12.788 13.225 30.729 1.00 95.81 1013 SER A CA 1
ATOM 7910 C C . SER A 1 1013 ? -14.275 13.399 31.062 1.00 95.81 1013 SER A C 1
ATOM 7912 O O . SER A 1 1013 ? -15.064 12.454 30.985 1.00 95.81 1013 SER A O 1
ATOM 7914 N N . LEU A 1 1014 ? -14.679 14.626 31.397 1.00 90.62 1014 LEU A N 1
ATOM 7915 C CA . LEU A 1 1014 ? -16.075 15.010 31.643 1.00 90.62 1014 LEU A CA 1
ATOM 7916 C C . LEU A 1 1014 ? -16.528 16.001 30.564 1.00 90.62 1014 LEU A C 1
ATOM 7918 O O . LEU A 1 1014 ? -15.904 17.045 30.427 1.00 90.62 1014 LEU A O 1
ATOM 7922 N N . SER A 1 1015 ? -17.606 15.692 29.838 1.00 74.88 1015 SER A N 1
ATOM 7923 C CA . SER A 1 1015 ? -18.261 16.486 28.777 1.00 74.88 1015 SER A CA 1
ATOM 7924 C C . SER A 1 1015 ? -17.317 17.093 27.721 1.00 74.88 1015 SER A C 1
ATOM 7926 O O . SER A 1 1015 ? -17.205 16.534 26.631 1.00 74.88 1015 SER A O 1
ATOM 7928 N N . GLU A 1 1016 ? -16.644 18.200 28.058 1.00 65.25 1016 GLU A N 1
ATOM 7929 C CA . GLU A 1 1016 ? -15.749 19.009 27.209 1.00 65.25 1016 GLU A CA 1
ATOM 7930 C C . GLU A 1 1016 ? -14.366 19.276 27.848 1.00 65.25 1016 GLU A C 1
ATOM 7932 O O . GLU A 1 1016 ? -13.539 19.989 27.285 1.00 65.25 1016 GLU A O 1
ATOM 7937 N N . GLY A 1 1017 ? -14.088 18.719 29.031 1.00 69.44 1017 GLY A N 1
ATOM 7938 C CA . GLY A 1 1017 ? -12.788 18.848 29.690 1.00 69.44 1017 GLY A CA 1
ATOM 7939 C C . GLY A 1 1017 ? -11.690 18.056 28.975 1.00 69.44 1017 GLY A C 1
ATOM 7940 O O . GLY A 1 1017 ? -11.954 17.008 28.383 1.00 69.44 1017 GLY A O 1
ATOM 7941 N N . SER A 1 1018 ? -10.445 18.532 29.067 1.00 87.06 1018 SER A N 1
ATOM 7942 C CA . SER A 1 1018 ? -9.275 17.774 28.617 1.00 87.06 1018 SER A CA 1
ATOM 7943 C C . SER A 1 1018 ? -9.141 16.457 29.388 1.00 87.06 1018 SER A C 1
ATOM 7945 O O . SER A 1 1018 ? -9.530 16.352 30.555 1.00 87.06 1018 SER A O 1
ATOM 7947 N N . THR A 1 1019 ? -8.591 15.432 28.735 1.00 95.12 1019 THR A N 1
ATOM 7948 C CA . THR A 1 1019 ? -8.360 14.135 29.375 1.00 95.12 1019 THR A CA 1
ATOM 7949 C C . THR A 1 1019 ? -7.371 14.278 30.524 1.00 95.12 1019 THR A C 1
ATOM 7951 O O . THR A 1 1019 ? -6.235 14.717 30.338 1.00 95.12 1019 THR A O 1
ATOM 7954 N N . LYS A 1 1020 ? -7.786 13.855 31.718 1.00 95.44 1020 LYS A N 1
ATOM 7955 C CA . LYS A 1 1020 ? -6.909 13.742 32.879 1.00 95.44 1020 LYS A CA 1
ATOM 7956 C C . LYS A 1 1020 ? -6.305 12.344 32.913 1.00 95.44 1020 LYS A C 1
ATOM 7958 O O . LYS A 1 1020 ? -6.979 11.382 33.280 1.00 95.44 1020 LYS A O 1
ATOM 7963 N N . TRP A 1 1021 ? -5.034 12.243 32.536 1.00 96.56 1021 TRP A N 1
ATOM 7964 C CA . TRP A 1 1021 ? -4.246 11.018 32.671 1.00 96.56 1021 TRP A CA 1
ATOM 7965 C C . TRP A 1 1021 ? -3.856 10.811 34.132 1.00 96.56 1021 TRP A C 1
ATOM 7967 O O . TRP A 1 1021 ? -3.301 11.704 34.770 1.00 96.56 1021 TRP A O 1
ATOM 7977 N N . VAL A 1 1022 ? -4.182 9.641 34.670 1.00 95.94 1022 VAL A N 1
ATOM 7978 C CA . VAL A 1 1022 ? -4.027 9.320 36.097 1.00 95.94 1022 VAL A CA 1
ATOM 7979 C C . VAL A 1 1022 ? -3.025 8.202 36.354 1.00 95.94 1022 VAL A C 1
ATOM 7981 O O . VAL A 1 1022 ? -2.527 8.078 37.470 1.00 95.94 1022 VAL A O 1
ATOM 7984 N N . LYS A 1 1023 ? -2.692 7.410 35.331 1.00 94.19 1023 LYS A N 1
ATOM 7985 C CA . LYS A 1 1023 ? -1.665 6.371 35.411 1.00 94.19 1023 LYS A CA 1
ATOM 7986 C C . LYS A 1 1023 ? -1.047 6.134 34.044 1.00 94.19 1023 LYS A C 1
ATOM 7988 O O . LYS A 1 1023 ? -1.769 6.064 33.059 1.00 94.19 1023 LYS A O 1
ATOM 7993 N N . THR A 1 1024 ? 0.266 5.947 34.014 1.00 95.62 1024 THR A N 1
ATOM 7994 C CA . THR A 1 1024 ? 1.010 5.479 32.841 1.00 95.62 1024 THR A CA 1
ATOM 7995 C C . THR A 1 1024 ? 1.845 4.280 33.254 1.00 95.62 1024 THR A C 1
ATOM 7997 O O . THR A 1 1024 ? 2.426 4.280 34.339 1.00 95.62 1024 THR A O 1
ATOM 8000 N N . PHE A 1 1025 ? 1.889 3.246 32.422 1.00 91.69 1025 PHE A N 1
ATOM 8001 C CA . PHE A 1 1025 ? 2.601 2.011 32.716 1.00 91.69 1025 PHE A CA 1
ATOM 8002 C C . PHE A 1 1025 ? 3.217 1.383 31.461 1.00 91.69 1025 PHE A C 1
ATOM 8004 O O . PHE A 1 1025 ? 2.846 1.691 30.329 1.00 91.69 1025 PHE A O 1
ATOM 8011 N N . SER A 1 1026 ? 4.194 0.501 31.673 1.00 90.31 1026 SER A N 1
ATOM 8012 C CA . SER A 1 1026 ? 4.888 -0.197 30.589 1.00 90.31 1026 SER A CA 1
ATOM 8013 C C . SER A 1 1026 ? 4.027 -1.331 30.011 1.00 90.31 1026 SER A C 1
ATOM 8015 O O . SER A 1 1026 ? 3.448 -2.083 30.797 1.00 90.31 1026 SER A O 1
ATOM 8017 N N . PRO A 1 1027 ? 4.047 -1.566 28.682 1.00 87.62 1027 PRO A N 1
ATOM 8018 C CA . PRO A 1 1027 ? 3.435 -2.733 28.040 1.00 87.62 1027 PRO A CA 1
ATOM 8019 C C . PRO A 1 1027 ? 3.857 -4.076 28.657 1.00 87.62 1027 PRO A C 1
ATOM 8021 O O . PRO A 1 1027 ? 3.132 -5.058 28.569 1.00 87.62 1027 PRO A O 1
ATOM 8024 N N . ARG A 1 1028 ? 5.011 -4.128 29.338 1.00 83.38 1028 ARG A N 1
ATOM 8025 C CA . ARG A 1 1028 ? 5.501 -5.325 30.042 1.00 83.38 1028 ARG A CA 1
ATOM 8026 C C . ARG A 1 1028 ? 4.604 -5.789 31.193 1.00 83.38 1028 ARG A C 1
ATOM 8028 O O . ARG A 1 1028 ? 4.732 -6.937 31.600 1.00 83.38 1028 ARG A O 1
ATOM 8035 N N . LEU A 1 1029 ? 3.730 -4.922 31.710 1.00 84.31 1029 LEU A N 1
ATOM 8036 C CA . LEU A 1 1029 ? 2.711 -5.294 32.702 1.00 84.31 1029 LEU A CA 1
ATOM 8037 C C . LEU A 1 1029 ? 1.489 -5.984 32.075 1.00 84.31 1029 LEU A C 1
ATOM 8039 O O . LEU A 1 1029 ? 0.554 -6.332 32.785 1.00 84.31 1029 LEU A O 1
ATOM 8043 N N . LEU A 1 1030 ? 1.488 -6.168 30.754 1.00 85.50 1030 LEU A N 1
ATOM 8044 C CA . LEU A 1 1030 ? 0.484 -6.919 30.009 1.00 85.50 1030 LEU A CA 1
ATOM 8045 C C . LEU A 1 1030 ? 1.178 -8.039 29.212 1.00 85.50 1030 LEU A C 1
ATOM 8047 O O . LEU A 1 1030 ? 1.179 -8.019 27.980 1.00 85.50 1030 LEU A O 1
ATOM 8051 N N . PRO A 1 1031 ? 1.839 -9.004 29.885 1.00 77.06 1031 PRO A N 1
ATOM 8052 C CA . PRO A 1 1031 ? 2.532 -10.083 29.199 1.00 77.06 1031 PRO A CA 1
ATOM 8053 C C . PRO A 1 1031 ? 1.527 -10.966 28.463 1.00 77.06 1031 PRO A C 1
ATOM 8055 O O . PRO A 1 1031 ? 0.569 -11.454 29.061 1.00 77.06 1031 PRO A O 1
ATOM 8058 N N . VAL A 1 1032 ? 1.781 -11.213 27.183 1.00 74.69 1032 VAL A N 1
ATOM 8059 C CA . VAL A 1 1032 ? 0.932 -12.045 26.326 1.00 74.69 1032 VAL A CA 1
ATOM 8060 C C . VAL A 1 1032 ? 1.603 -13.381 26.015 1.00 74.69 1032 VAL A C 1
ATOM 8062 O O . VAL A 1 1032 ? 2.813 -13.445 25.790 1.00 74.69 1032 VAL A O 1
ATOM 8065 N N . ASN A 1 1033 ? 0.822 -14.465 25.994 1.00 67.69 1033 ASN A N 1
ATOM 8066 C CA . ASN A 1 1033 ? 1.290 -15.779 25.547 1.00 67.69 1033 ASN A CA 1
ATOM 8067 C C . ASN A 1 1033 ? 0.706 -16.091 24.162 1.00 67.69 1033 ASN A C 1
ATOM 8069 O O . ASN A 1 1033 ? 1.281 -15.657 23.169 1.00 67.69 1033 ASN A O 1
ATOM 8073 N N . PHE A 1 1034 ? -0.438 -16.772 24.072 1.00 70.25 1034 PHE A N 1
ATOM 8074 C CA . PHE A 1 1034 ? -1.060 -17.128 22.788 1.00 70.25 1034 PHE A CA 1
ATOM 8075 C C . PHE A 1 1034 ? -2.070 -16.099 22.258 1.00 70.25 1034 PHE A C 1
ATOM 8077 O O . PHE A 1 1034 ? -2.241 -16.015 21.041 1.00 70.25 1034 PHE A O 1
ATOM 8084 N N . ALA A 1 1035 ? -2.696 -15.321 23.146 1.00 75.25 1035 ALA A N 1
ATOM 8085 C CA . ALA A 1 1035 ? -3.630 -14.243 22.823 1.00 75.25 1035 ALA A CA 1
ATOM 8086 C C . ALA A 1 1035 ? -3.000 -12.870 23.111 1.00 75.25 1035 ALA A C 1
ATOM 8088 O O . ALA A 1 1035 ? -2.151 -12.775 23.996 1.00 75.25 1035 ALA A O 1
ATOM 8089 N N . GLY A 1 1036 ? -3.398 -11.845 22.357 1.00 85.12 1036 GLY A N 1
ATOM 8090 C CA . GLY A 1 1036 ? -3.028 -10.446 22.568 1.00 85.12 1036 GLY A CA 1
ATOM 8091 C C . GLY A 1 1036 ? -3.867 -9.749 23.640 1.00 85.12 1036 GLY A C 1
ATOM 8092 O O . GLY A 1 1036 ? -4.818 -10.319 24.177 1.00 85.12 1036 GLY A O 1
ATOM 8093 N N . VAL A 1 1037 ? -3.516 -8.497 23.928 1.00 91.62 1037 VAL A N 1
ATOM 8094 C CA . VAL A 1 1037 ? -4.278 -7.620 24.825 1.00 91.62 1037 VAL A CA 1
ATOM 8095 C C . VAL A 1 1037 ? -5.676 -7.365 24.254 1.00 91.62 1037 VAL A C 1
ATOM 8097 O O . VAL A 1 1037 ? -5.861 -7.152 23.055 1.00 91.62 1037 VAL A O 1
ATOM 8100 N N . MET A 1 1038 ? -6.672 -7.360 25.134 1.00 93.31 1038 MET A N 1
ATOM 8101 C CA . MET A 1 1038 ? -8.051 -6.994 24.833 1.00 93.31 1038 MET A CA 1
ATOM 8102 C C . MET A 1 1038 ? -8.484 -5.803 25.685 1.00 93.31 1038 MET A C 1
ATOM 8104 O O . MET A 1 1038 ? -8.088 -5.681 26.844 1.00 93.31 1038 MET A O 1
ATOM 8108 N N . PHE A 1 1039 ? -9.341 -4.946 25.139 1.00 96.88 1039 PHE A N 1
ATOM 8109 C CA . PHE A 1 1039 ? -10.026 -3.910 25.897 1.00 96.88 1039 PHE A CA 1
ATOM 8110 C C . PHE A 1 1039 ? -11.382 -4.414 26.370 1.00 96.88 1039 PHE A C 1
ATOM 8112 O O . PHE A 1 1039 ? -12.242 -4.762 25.561 1.00 96.88 1039 PHE A O 1
ATOM 8119 N N . ALA A 1 1040 ? -11.570 -4.468 27.687 1.00 96.75 1040 ALA A N 1
ATOM 8120 C CA . ALA A 1 1040 ? -12.826 -4.895 28.289 1.00 96.75 1040 ALA A CA 1
ATOM 8121 C C . ALA A 1 1040 ? -13.668 -3.688 28.704 1.00 96.75 1040 ALA A C 1
ATOM 8123 O O . ALA A 1 1040 ? -13.147 -2.741 29.287 1.00 96.75 1040 ALA A O 1
ATOM 8124 N N . LEU A 1 1041 ? -14.974 -3.759 28.464 1.00 98.25 1041 LEU A N 1
ATOM 8125 C CA . LEU A 1 1041 ? -16.002 -2.997 29.166 1.00 98.25 1041 LEU A CA 1
ATOM 8126 C C . LEU A 1 1041 ? -16.546 -3.898 30.268 1.00 98.25 1041 LEU A C 1
ATOM 8128 O O . LEU A 1 1041 ? -17.045 -4.979 29.957 1.00 98.25 1041 LEU A O 1
ATOM 8132 N N . PHE A 1 1042 ? -16.473 -3.486 31.530 1.00 97.06 1042 PHE A N 1
ATOM 8133 C CA . PHE A 1 1042 ? -16.865 -4.353 32.638 1.00 97.06 1042 PHE A CA 1
ATOM 8134 C C . PHE A 1 1042 ? -17.626 -3.621 33.739 1.00 97.06 1042 PHE A C 1
ATOM 8136 O O . PHE A 1 1042 ? -17.554 -2.398 33.885 1.00 97.06 1042 PHE A O 1
ATOM 8143 N N . ALA A 1 1043 ? -18.355 -4.403 34.528 1.00 96.38 1043 ALA A N 1
ATOM 8144 C CA . ALA A 1 1043 ? -18.936 -3.973 35.784 1.00 96.38 1043 ALA A CA 1
ATOM 8145 C C . ALA A 1 1043 ? -18.927 -5.131 36.781 1.00 96.38 1043 ALA A C 1
ATOM 8147 O O . ALA A 1 1043 ? -19.177 -6.276 36.409 1.00 96.38 1043 ALA A O 1
ATOM 8148 N N . SER A 1 1044 ? -18.640 -4.837 38.044 1.00 92.81 1044 SER A N 1
ATOM 8149 C CA . SER A 1 1044 ? -18.494 -5.850 39.085 1.00 92.81 1044 SER A CA 1
ATOM 8150 C C . SER A 1 1044 ? -18.967 -5.326 40.433 1.00 92.81 1044 SER A C 1
ATOM 8152 O O . SER A 1 1044 ? -18.798 -4.150 40.755 1.00 92.81 1044 SER A O 1
ATOM 8154 N N . GLY A 1 1045 ? -19.537 -6.217 41.240 1.00 91.56 1045 GLY A N 1
ATOM 8155 C CA . GLY A 1 1045 ? -19.741 -5.983 42.666 1.00 91.56 1045 GLY A CA 1
ATOM 8156 C C . GLY A 1 1045 ? -18.513 -6.318 43.523 1.00 91.56 1045 GLY A C 1
ATOM 8157 O O . GLY A 1 1045 ? -18.629 -6.305 44.745 1.00 91.56 1045 GLY A O 1
ATOM 8158 N N . ASN A 1 1046 ? -17.364 -6.638 42.907 1.00 87.25 1046 ASN A N 1
ATOM 8159 C CA . ASN A 1 1046 ? -16.087 -6.961 43.556 1.00 87.25 1046 ASN A CA 1
ATOM 8160 C C . ASN A 1 1046 ? -16.271 -7.915 44.745 1.00 87.25 1046 ASN A C 1
ATOM 8162 O O . ASN A 1 1046 ? -16.031 -7.538 45.890 1.00 87.25 1046 ASN A O 1
ATOM 8166 N N . THR A 1 1047 ? -16.725 -9.140 44.462 1.00 84.12 1047 THR A N 1
ATOM 8167 C CA . THR A 1 1047 ? -17.102 -10.217 45.405 1.00 84.12 1047 THR A CA 1
ATOM 8168 C C . THR A 1 1047 ? -18.443 -10.075 46.125 1.00 84.12 1047 THR A C 1
ATOM 8170 O O . THR A 1 1047 ? -18.891 -11.032 46.760 1.00 84.12 1047 THR A O 1
ATOM 8173 N N . LEU A 1 1048 ? -19.135 -8.939 45.998 1.00 87.75 1048 LEU A N 1
ATOM 8174 C CA . LEU A 1 1048 ? -20.477 -8.740 46.550 1.00 87.75 1048 LEU A CA 1
ATOM 8175 C C . LEU A 1 1048 ? -21.552 -8.773 45.456 1.00 87.75 1048 LEU A C 1
ATOM 8177 O O . LEU A 1 1048 ? -21.286 -8.393 44.314 1.00 87.75 1048 LEU A O 1
ATOM 8181 N N . PRO A 1 1049 ? -22.787 -9.210 45.768 1.00 90.31 1049 PRO A N 1
ATOM 8182 C CA . PRO A 1 1049 ? -23.901 -9.085 44.836 1.00 90.31 1049 PRO A CA 1
ATOM 8183 C C . PRO A 1 1049 ? -24.150 -7.621 44.467 1.00 90.31 1049 PRO A C 1
ATOM 8185 O O . PRO A 1 1049 ? -24.040 -6.733 45.316 1.00 90.31 1049 PRO A O 1
ATOM 8188 N N . TRP A 1 1050 ? -24.553 -7.369 43.220 1.00 92.00 1050 TRP A N 1
ATOM 8189 C CA . TRP A 1 1050 ? -25.031 -6.044 42.834 1.00 92.00 1050 TRP A CA 1
ATOM 8190 C C . TRP A 1 1050 ? -26.326 -5.723 43.601 1.00 92.00 1050 TRP A C 1
ATOM 8192 O O . TRP A 1 1050 ? -27.271 -6.515 43.528 1.00 92.00 1050 TRP A O 1
ATOM 8202 N N . PRO A 1 1051 ? -26.405 -4.617 44.364 1.00 90.12 1051 PRO A N 1
ATOM 8203 C CA . PRO A 1 1051 ? -27.591 -4.331 45.164 1.00 90.12 1051 PRO A CA 1
ATOM 8204 C C . PRO A 1 1051 ? -28.839 -4.110 44.317 1.00 90.12 1051 PRO A C 1
ATOM 8206 O O . PRO A 1 1051 ? -28.784 -3.520 43.239 1.00 90.12 1051 PRO A O 1
ATOM 8209 N N . TYR A 1 1052 ? -29.982 -4.556 44.838 1.00 88.19 1052 TYR A N 1
ATOM 8210 C CA . TYR A 1 1052 ? -31.269 -4.485 44.140 1.00 88.19 1052 TYR A CA 1
ATOM 8211 C C . TYR A 1 1052 ? -31.721 -3.044 43.839 1.00 88.19 1052 TYR A C 1
ATOM 8213 O O . TYR A 1 1052 ? -32.541 -2.828 42.949 1.00 88.19 1052 TYR A O 1
ATOM 8221 N N . ASP A 1 1053 ? -31.213 -2.064 44.589 1.00 86.50 1053 ASP A N 1
ATOM 8222 C CA . ASP A 1 1053 ? -31.542 -0.642 44.497 1.00 86.50 1053 ASP A CA 1
ATOM 8223 C C . ASP A 1 1053 ? -30.446 0.212 43.828 1.00 86.50 1053 ASP A C 1
ATOM 8225 O O . ASP A 1 1053 ? -30.637 1.427 43.659 1.00 86.50 1053 ASP A O 1
ATOM 8229 N N . ALA A 1 1054 ? -29.334 -0.412 43.415 1.00 87.31 1054 ALA A N 1
ATOM 8230 C CA . ALA A 1 1054 ? -28.250 0.228 42.676 1.00 87.31 1054 ALA A CA 1
ATOM 8231 C C . ALA A 1 1054 ? -28.695 0.616 41.248 1.00 87.31 1054 ALA A C 1
ATOM 8233 O O . ALA A 1 1054 ? -29.579 -0.022 40.668 1.00 87.31 1054 ALA A O 1
ATOM 8234 N N . PRO A 1 1055 ? -28.117 1.679 40.657 1.00 90.56 1055 PRO A N 1
ATOM 8235 C CA . PRO A 1 1055 ? -28.482 2.112 39.311 1.00 90.56 1055 PRO A CA 1
ATOM 8236 C C . PRO A 1 1055 ? -28.033 1.101 38.246 1.00 90.56 1055 PRO A C 1
ATOM 8238 O O . PRO A 1 1055 ? -27.118 0.303 38.457 1.00 90.56 1055 PRO A O 1
ATOM 8241 N N . GLU A 1 1056 ? -28.644 1.189 37.062 1.00 92.12 1056 GLU A N 1
ATOM 8242 C CA . GLU A 1 1056 ? -28.105 0.527 35.873 1.00 92.12 1056 GLU A CA 1
ATOM 8243 C C . GLU A 1 1056 ? -26.761 1.150 35.489 1.00 92.12 1056 GLU A C 1
ATOM 8245 O O . GLU A 1 1056 ? -26.602 2.373 35.506 1.00 92.12 1056 GLU A O 1
ATOM 8250 N N . VAL A 1 1057 ? -25.809 0.305 35.099 1.00 95.62 1057 VAL A N 1
ATOM 8251 C CA . VAL A 1 1057 ? -24.471 0.722 34.672 1.00 95.62 1057 VAL A CA 1
ATOM 8252 C C . VAL A 1 1057 ? -24.124 0.107 33.324 1.00 95.62 1057 VAL A C 1
ATOM 8254 O O . VAL A 1 1057 ? -24.665 -0.921 32.917 1.00 95.62 1057 VAL A O 1
ATOM 8257 N N . GLY A 1 1058 ? -23.227 0.763 32.602 1.00 96.00 1058 GLY A N 1
ATOM 8258 C CA . GLY A 1 1058 ? -22.786 0.330 31.288 1.00 96.00 1058 GLY A CA 1
ATOM 8259 C C . GLY A 1 1058 ? -22.325 1.513 30.455 1.00 96.00 1058 GLY A C 1
ATOM 8260 O O . GLY A 1 1058 ? -21.884 2.528 30.999 1.00 96.00 1058 GLY A O 1
ATOM 8261 N N . PHE A 1 1059 ? -22.446 1.396 29.138 1.00 96.88 1059 PHE A N 1
ATOM 8262 C CA . PHE A 1 1059 ? -21.801 2.302 28.195 1.00 96.88 1059 PHE A CA 1
ATOM 8263 C C . PHE A 1 1059 ? -22.771 2.781 27.123 1.00 96.88 1059 PHE A C 1
ATOM 8265 O O . PHE A 1 1059 ? -23.544 2.010 26.565 1.00 96.88 1059 PHE A O 1
ATOM 8272 N N . ARG A 1 1060 ? -22.733 4.077 26.815 1.00 94.19 1060 ARG A N 1
ATOM 8273 C CA . ARG A 1 1060 ? -23.480 4.658 25.694 1.00 94.19 1060 ARG A CA 1
ATOM 8274 C C . ARG A 1 1060 ? -22.867 4.265 24.350 1.00 94.19 1060 ARG A C 1
ATOM 8276 O O . ARG A 1 1060 ? -23.599 4.120 23.385 1.00 94.19 1060 ARG A O 1
ATOM 8283 N N . GLY A 1 1061 ? -21.548 4.126 24.304 1.00 94.62 1061 GLY A N 1
ATOM 8284 C CA . GLY A 1 1061 ? -20.810 3.778 23.101 1.00 94.62 1061 GLY A CA 1
ATOM 8285 C C . GLY A 1 1061 ? -19.306 3.832 23.325 1.00 94.62 1061 GLY A C 1
ATOM 8286 O O . GLY A 1 1061 ? -18.842 4.361 24.346 1.00 94.62 1061 GLY A O 1
ATOM 8287 N N . ILE A 1 1062 ? -18.560 3.304 22.362 1.00 96.06 1062 ILE A N 1
ATOM 8288 C CA . ILE A 1 1062 ? -17.100 3.341 22.323 1.00 96.06 1062 ILE A CA 1
ATOM 8289 C C . ILE A 1 1062 ? -16.594 3.980 21.033 1.00 96.06 1062 ILE A C 1
ATOM 8291 O O . ILE A 1 1062 ? -17.302 4.047 20.024 1.00 96.06 1062 ILE A O 1
ATOM 8295 N N . ARG A 1 1063 ? -15.351 4.450 21.088 1.00 95.38 1063 ARG A N 1
ATOM 8296 C CA . ARG A 1 1063 ? -14.581 4.941 19.953 1.00 95.38 1063 ARG A CA 1
ATOM 8297 C C . ARG A 1 1063 ? -13.139 4.458 20.071 1.00 95.38 1063 ARG A C 1
ATOM 8299 O O . ARG A 1 1063 ? -12.552 4.592 21.143 1.00 95.38 1063 ARG A O 1
ATOM 8306 N N . GLU A 1 1064 ? -12.584 3.948 18.985 1.00 96.38 1064 GLU A N 1
ATOM 8307 C CA . GLU A 1 1064 ? -11.170 3.597 18.867 1.00 96.38 1064 GLU A CA 1
ATOM 8308 C C . GLU A 1 1064 ? -10.544 4.519 17.835 1.00 96.38 1064 GLU A C 1
ATOM 8310 O O . GLU A 1 1064 ? -10.993 4.564 16.697 1.00 96.38 1064 GLU A O 1
ATOM 8315 N N . ASP A 1 1065 ? -9.552 5.295 18.251 1.00 94.12 1065 ASP A N 1
ATOM 8316 C CA . ASP A 1 1065 ? -8.763 6.133 17.356 1.00 94.12 1065 ASP A CA 1
ATOM 8317 C C . ASP A 1 1065 ? -7.406 5.460 17.155 1.00 94.12 1065 ASP A C 1
ATOM 8319 O O . ASP A 1 1065 ? -6.721 5.169 18.138 1.00 94.12 1065 ASP A O 1
ATOM 8323 N N . TYR A 1 1066 ? -7.026 5.195 15.910 1.00 91.44 1066 TYR A N 1
ATOM 8324 C CA . TYR A 1 1066 ? -5.764 4.547 15.559 1.00 91.44 1066 TYR A CA 1
ATOM 8325 C C . TYR A 1 1066 ? -4.754 5.591 15.071 1.00 91.44 1066 TYR A C 1
ATOM 8327 O O . TYR A 1 1066 ? -5.127 6.627 14.518 1.00 91.44 1066 TYR A O 1
ATOM 8335 N N . TYR A 1 1067 ? -3.471 5.339 15.305 1.00 88.94 1067 TYR A N 1
ATOM 8336 C CA . TYR A 1 1067 ? -2.370 6.223 14.931 1.00 88.94 1067 TYR A CA 1
ATOM 8337 C C . TYR A 1 1067 ? -1.246 5.387 14.318 1.00 88.94 1067 TYR A C 1
ATOM 8339 O O . TYR A 1 1067 ? -1.172 4.179 14.535 1.00 88.94 1067 TYR A O 1
ATOM 8347 N N . ASP A 1 1068 ? -0.351 6.040 13.588 1.00 84.38 1068 ASP A N 1
ATOM 8348 C CA . ASP A 1 1068 ? 0.842 5.392 13.049 1.00 84.38 1068 ASP A CA 1
ATOM 8349 C C . ASP A 1 1068 ? 1.712 4.803 14.165 1.00 84.38 1068 ASP A C 1
ATOM 8351 O O . ASP A 1 1068 ? 1.980 5.450 15.178 1.00 84.38 1068 ASP A O 1
ATOM 8355 N N . GLU A 1 1069 ? 2.140 3.560 13.999 1.00 82.38 1069 GLU A N 1
ATOM 8356 C CA . GLU A 1 1069 ? 2.933 2.846 14.994 1.00 82.38 1069 GLU A CA 1
ATOM 8357 C C . GLU A 1 1069 ? 4.416 3.204 14.950 1.00 82.38 1069 GLU A C 1
ATOM 8359 O O . GLU A 1 1069 ? 5.095 3.003 15.960 1.00 82.38 1069 GLU A O 1
ATOM 8364 N N . GLY A 1 1070 ? 4.909 3.745 13.829 1.00 79.19 1070 GLY A N 1
ATOM 8365 C CA . GLY A 1 1070 ? 6.308 4.147 13.676 1.00 79.19 1070 GLY A CA 1
ATOM 8366 C C . GLY A 1 1070 ? 7.299 2.992 13.864 1.00 79.19 1070 GLY A C 1
ATOM 8367 O O . GLY A 1 1070 ? 8.358 3.190 14.460 1.00 79.19 1070 GLY A O 1
ATOM 8368 N N . LEU A 1 1071 ? 6.936 1.782 13.423 1.00 78.00 1071 LEU A N 1
ATOM 8369 C CA . LEU A 1 1071 ? 7.806 0.606 13.463 1.00 78.00 1071 LEU A CA 1
ATOM 8370 C C . LEU A 1 1071 ? 8.491 0.395 12.114 1.00 78.00 1071 LEU A C 1
ATOM 8372 O O . LEU A 1 1071 ? 7.831 0.408 11.081 1.00 78.00 1071 LEU A O 1
ATOM 8376 N N . GLY A 1 1072 ? 9.802 0.163 12.147 1.00 82.12 1072 GLY A N 1
ATOM 8377 C CA . GLY A 1 1072 ? 10.566 -0.306 10.993 1.00 82.12 1072 GLY A CA 1
ATOM 8378 C C . GLY A 1 1072 ? 10.625 -1.831 10.913 1.00 82.12 1072 GLY A C 1
ATOM 8379 O O . GLY A 1 1072 ? 9.980 -2.546 11.688 1.00 82.12 1072 GLY A O 1
ATOM 8380 N N . ASP A 1 1073 ? 11.445 -2.343 10.001 1.00 89.00 1073 ASP A N 1
ATOM 8381 C CA . ASP A 1 1073 ? 11.606 -3.785 9.780 1.00 89.00 1073 ASP A CA 1
ATOM 8382 C C . ASP A 1 1073 ? 12.415 -4.479 10.883 1.00 89.00 1073 ASP A C 1
ATOM 8384 O O . ASP A 1 1073 ? 12.318 -5.699 11.050 1.00 89.00 1073 ASP A O 1
ATOM 8388 N N . TYR A 1 1074 ? 13.154 -3.707 11.687 1.00 86.94 1074 TYR A N 1
ATOM 8389 C CA . TYR A 1 1074 ? 14.032 -4.205 12.743 1.00 86.94 1074 TYR A CA 1
ATOM 8390 C C . TYR A 1 1074 ? 13.707 -3.579 14.110 1.00 86.94 1074 TYR A C 1
ATOM 8392 O O . TYR A 1 1074 ? 13.561 -2.366 14.250 1.00 86.94 1074 TYR A O 1
ATOM 8400 N N . LYS A 1 1075 ? 13.700 -4.390 15.175 1.00 75.25 1075 LYS A N 1
ATOM 8401 C CA . LYS A 1 1075 ? 13.339 -3.994 16.555 1.00 75.25 1075 LYS A CA 1
ATOM 8402 C C . LYS A 1 1075 ? 14.213 -2.884 17.147 1.00 75.25 1075 LYS A C 1
ATOM 8404 O O . LYS A 1 1075 ? 13.790 -2.224 18.096 1.00 75.25 1075 LYS A O 1
ATOM 8409 N N . ASN A 1 1076 ? 15.442 -2.739 16.646 1.00 60.06 1076 ASN A N 1
ATOM 8410 C CA . ASN A 1 1076 ? 16.431 -1.762 17.112 1.00 60.06 1076 ASN A CA 1
ATOM 8411 C C . ASN A 1 1076 ? 16.471 -0.488 16.265 1.00 60.06 1076 ASN A C 1
ATOM 8413 O O . ASN A 1 1076 ? 17.225 0.425 16.600 1.00 60.06 1076 ASN A O 1
ATOM 8417 N N . GLU A 1 1077 ? 15.629 -0.371 15.240 1.00 53.69 1077 GLU A N 1
ATOM 8418 C CA . GLU A 1 1077 ? 15.279 0.924 14.659 1.00 53.69 1077 GLU A CA 1
ATOM 8419 C C . GLU A 1 1077 ? 14.353 1.665 15.639 1.00 53.69 1077 GLU A C 1
ATOM 8421 O O . GLU A 1 1077 ? 13.232 2.054 15.330 1.00 53.69 1077 GLU A O 1
ATOM 8426 N N . THR A 1 1078 ? 14.796 1.840 16.891 1.00 37.72 1078 THR A N 1
ATOM 8427 C CA . THR A 1 1078 ? 14.219 2.870 17.751 1.00 37.72 1078 THR A CA 1
ATOM 8428 C C . THR A 1 1078 ? 14.398 4.180 17.014 1.00 37.72 1078 THR A C 1
ATOM 8430 O O . THR A 1 1078 ? 15.537 4.489 16.668 1.00 37.72 1078 THR A O 1
ATOM 8433 N N . ALA A 1 1079 ? 13.304 4.914 16.798 1.00 36.44 1079 ALA A N 1
ATOM 8434 C CA . ALA A 1 1079 ? 13.283 6.257 16.236 1.00 36.44 1079 ALA A CA 1
ATOM 8435 C C . ALA A 1 1079 ? 14.459 7.093 16.766 1.00 36.44 1079 ALA A C 1
ATOM 8437 O O . ALA A 1 1079 ? 14.404 7.688 17.842 1.00 36.44 1079 ALA A O 1
ATOM 8438 N N . SER A 1 1080 ? 15.556 7.106 16.013 1.00 27.81 1080 SER A N 1
ATOM 8439 C CA . SER A 1 1080 ? 16.646 8.048 16.174 1.00 27.81 1080 SER A CA 1
ATOM 8440 C C . SER A 1 1080 ? 16.299 9.283 15.353 1.00 27.81 1080 SER A C 1
ATOM 8442 O O . SER A 1 1080 ? 17.047 9.640 14.451 1.00 27.81 1080 SER A O 1
ATOM 8444 N N . THR A 1 1081 ? 15.136 9.872 15.635 1.00 28.72 1081 THR A N 1
ATOM 8445 C CA . THR A 1 1081 ? 14.709 11.226 15.253 1.00 28.72 1081 THR A CA 1
ATOM 8446 C C . THR A 1 1081 ? 13.519 11.619 16.104 1.00 28.72 1081 THR A C 1
ATOM 8448 O O . THR A 1 1081 ? 12.504 10.888 16.020 1.00 28.72 1081 THR A O 1
#

Foldseek 3Di:
DDDDDDDPDPPVVVLLVVLLVDFLAASFAQDAADPLQLVLQDFFPPDDQQACCPVPVVQQDPCLQRLFAARHALVRVLCLLVVLVVVDLQKDKDFDPDAAPVRHTQIKMKGAPDNDDPLDPPPPDDDAAEEEEEEQLAQLFCLQLSLLRSVSSVCSVDVPVVVLLRVRHMYMYRSHLANSRRGGSYGPGSNSFRLLACLQVVPTPSSLVVLLVCLSSLGQEYEYEGADAQQQFAEQVSFWGASAFKAKDKQQAPLQFVLLRVCCVPQQPVLLCVLCVVRVGHYDADWDWDGNDPPTATEGDDNWLACGNCVLCLLNHTYMYMYGHGRSNRCRSSSSSNSSSNSNVVSVSVSCSVCSPVSVCSSVVSQQVQLVDFDWFFQGWFFDWDWDWGWIQRSVPSDTDTGIYRYRHVVPIGGDDTGGDDQWDWFALLLVVSVVSCVSNPQDKDFAQAKDKDKDWDWDWPDWDWDPDDDSNATFIATDTDIDIDIDIYGGRIIIRGSSGSSNSSVSQAPPLNHCSYCCRRCSQFDDADDFFFALWAWEDDDQKIKTWGADQQWPPTTFIWIDNFVPDTDRDARLNHACVQFFQFLFFQAFQFQCPDPDDDTDTDHGFAWHRWHWDADPQKIKIKTWGQHDDDSVDHTFTWIWIWIDNPNYDIDRIATADDTAGQWDWDQDPPPRWIKIWWWDAQDPVQQWIAIWMAGADNPNNYRPGDIHHQGNFDDDTHNQWRWGLWDWDDDDQKIKTKTWTPPQDQFIFIWMWIANDSRDDTDTDPLPRLAHDHVVQQFQWGSWYSWDKYAHPVGWMKIKTWTFGDQQPAGQLFIGIDMFTWDADPRDIHTNVSDHDFPPDDDPTDGDDRPPGDKDKDQQQDQDDDPQKIWRTRDPDDQWGGDDRGFFIWGQAFADDQLDSGTGSKIKGRDGAQFKKKKFKKDWFAFAFAQLKWWWKWFDAGSQFIWIWTKHADPPDGAIWIWIAGGDPLQPAPGGGPTDTHDPVHGIGPWIKMWMWGGANFKIWTWIDTRPDDTDTDDMDGSVSNHHDRHHIIMMGHIYSSNDGDDPPGDTIGTRMMIMGGDDRPDGRRSPVPPPD

Sequence (1081 aa):
MPLRTALVSGLLYAGLASAQLSYARNQVALVKDSDEAARHFPDVEGVELNSPAFTNPKSVPSRFDNGTSGPTDDATLDYFLQSLASRNDWLTYTNPSFKSDEGRSIPYVFLSASSQLTTTSNSSAPQKLRVYLQGGVHGNEPGGDQALLALLGKFDANSTWTASILDKMDIMILPRYNPDGVAFFQRFLATGFDPNRDHIRFTSQQTRDVKQLITDFSPHIGVDCHEYSANRAYGANEQWAQAVDGQFDAMKNLNIHKDIRDYSEKIFAPRIAGALESRNLRWSPYVTGNLKEEPLIFTQLNTEARAGDVSLALTQTMVFLTETRGIMLGSQQFQRRVASGLTMVEAIVQTAADKAGEVYDVVEGARSKVVEDNDDIVISDIPQPTNRTWDMIELETGKLIKVPVQFLSTTPVKANLTRSRPEAYVFPQAWKEAAERLRLVGVKVDTLRSEFRGQVEAFNITSSTLSGTLYQGTVLNTVTTETIRKEMTMPAGSFWVSTRQSAAAYAFITLEPESIDSYATFNILPVSKGDEWNPDPHVIRVDDTYYVAVSSFITYPGIPIYKSKDLANWELVSHAIDSPEKVPIAGVRTDNGKLVIQRNAKPLTTGLSGIWAPSITYINGLFYVTSMAMVGSDPDYKSYPRIFWVSSPDLKTWSDVVWSDPYGIDPHLFHDPVSKKSYLSLMGLNNGYDRLWGITQCQVDLDTGACVGPYRNIWNGTLPVTNKTRPEGPKLFYKDEFYYLLIAEGGTGVTHRATIGRSRSPEGPWESSPTNPLLYSPPELELTVGNTGHATFANTPDGEWFATFLARRHVGKSSVLGRETFFAPVSWEDGWPTVNNGEHVLLSQSYAHGPDLEYPPEPYKDNFEGADLRPSWYQLRSPYTTNYRLKAGGKGLVLRPNVFTLSDRDTPSAILRKQQSLNMTFTATLLPISKGLGPYQSVGISAYSKESDHQDIGVRGCAHSPGLCIFVDGTVEAPGPGIPPQSSEFPLNMTQITTSLKLHIRATPNAYSLGYSLSEGSTKWVKTFSPRLLPVNFAGVMFALFASGNTLPWPYDAPEVGFRGIREDYYDEGLGDYKNETAST